Protein AF-0000000075685384 (afdb_homodimer)

pLDDT: mean 88.46, std 12.45, range [35.06, 98.62]

Sequence (844 aa):
MELVDDFIEFMDFCTDPMAFCIYASKLLEENGYVHVQENNLPKELPKKGYLIRSHKSFIAYNAAWFKGAVVTGAHSDSPILKLKNNIEKTTDLYHLLNTANYTGGLSHSTFGRDLKLKGLVYYLENGTLQTKYIDSKRPIGFIPFPEVSLMDKFSLTPEFNRDNNMRIVVGTKGTTPVYEYLAGLAEIPVDSIVSTDLYLADINKAKVDGEFLTSARLDNLVSSYCSLKAFIESEPKDTLNMICVFDNEENGSHTLNGALGDFFERTLRFITSRSNVNLEVLKRNSLIISADANHGSHPNYAGLYEKNHQPGLGQGLMMRGTGQNTTSLSFRGIITMKEASKLANQQITVTAKRNGRGSGGTIGPKMEFLNGMPVIDVGSPMLGMHSYRETMCYKDLKAQLDIIKYTYLNYADILARMDGNNMELVDDFIEFMDFCTDPMAFCIYASKLLEENGYVHVQENNLPKELPKKGYLIRSHKSFIAYNAAWFKGAVVTGAHSDSPILKLKNNIEKTTDLYHLLNTANYTGGLSHSTFGRDLKLKGLVYYLENGTLQTKYIDSKRPIGFIPFPEVSLMDKFSLTPEFNRDNNMRIVVGTKGTTPVYEYLAGLAEIPVDSIVSTDLYLADINKAKVDGEFLTSARLDNLVSSYCSLKAFIESEPKDTLNMICVFDNEENGSHTLNGALGDFFERTLRFITSRSNVNLEVLKRNSLIISADANHGSHPNYAGLYEKNHQPGLGQGLMMRGTGQNTTSLSFRGIITMKEASKLANQQITVTAKRNGRGSGGTIGPKMEFLNGMPVIDVGSPMLGMHSYRETMCYKDLKAQLDIIKYTYLNYADILARMDGNN

Foldseek 3Di:
DVLLVVVLVLQLQLQDQLRLLVVLVVVQVVLPEDEAEPVDGDPADDQWYKYDDPSHKIKIKHDDQALAAEEEEAASDFWFKWFDQQFWDADQWFIWGWIDIDFDFDLVLQAPFFKWKWWWWWFDDPRDIDIDTFTPLGGQFGQHDDDCVVCVVVPVPVPPPVRPRRITTRGTPPDDDVLVVVCVRRVHDSVGTDGITMTIGGSDTWDDDPQKIKFFCVWPVLSVVLLSVLQSPADADNYMYMYIYFYCQSVPQPDCRGLLHCVVVSVLCSNCVNNVHDLVSRQALYEYEQEGAAAAQDPVCNVQFDPVFGHHFPQAKEWEDEPPLLFADDPLVVQLLVVLLVVLVAGYYYGYGDPPDDDHHTCFSSNCVVRVHHYTYMYFHWPPGSRRMIMGGPNNSSRSSSSSSSSSHCVVVSSVVVVVVD/DVLLVVVLVLQLQLQDQLRLVVVLVVVQVVLPEDEAEPVDGDPADDQWYKYDDPSHKIKIKHDDQALAAEEEEAASDFWFKWFDQQFWDADQWFIWGWIDIDFDFDLVLQAPFFKWKWWWWWFDDPRDIDIDTFTPLGGQFGQHDDDPVVCVVVPVPPPVPVRPRRITTRGTPPDDDPLVVVCVRRVHDSVGTDGITMTIGGSDTWDDDPQKIKAFCVWPVLSVVLLSVLQSPADADNYMYMYIYFYCQSVPQPDCRGLLHCVVVSVLCSNCVNNVHDLVSHQALYEYEQEGAAAAQDPVPNVQFDPVFGHHFPQAKEWEDEPPLLFADDPLNVQLLVVLLVVLVAGYYYGYGDPPDDDHHTCFSSNCVVRVHHYTYMYFHWPPGSRRMIMGGPNNSSRSSSSSSSSSHCVVVSSVVVVVVD

InterPro domains:
  IPR001948 Peptidase M18 [PF02127] (17-404)
  IPR001948 Peptidase M18 [PR00932] (69-85)
  IPR001948 Peptidase M18 [PR00932] (102-122)
  IPR001948 Peptidase M18 [PR00932] (246-264)
  IPR001948 Peptidase M18 [PR00932] (286-302)
  IPR001948 Peptidase M18 [PR00932] (375-390)
  IPR001948 Peptidase M18 [PTHR28570] (2-418)
  IPR023358 Peptidase M18, domain 2 [G3DSA:2.30.250.10] (80-205)

Radius of gyration: 31.18 Å; Cα contacts (8 Å, |Δi|>4): 1991; chains: 2; bounding box: 67×99×64 Å

Secondary structure (DSSP, 8-state):
-HHHHHHHHHHHH--STTHHHHHHHHHHHHTT-EEPBTTB--SSPPSEEEEEETTTEEEEEE-SS-SEEEEEEEE---SEEEEEEEEEEE-SSEEEEEEEEESSS-GGGGTT-EEEEEEEEEEEETTEEEEEEEEEEEEEEE-PPPPHHHHSS-B--TT--HHHH-PEEEEETTPPPHHHHHHHHHTS-GGGEEEEEEEEEE-PPPEEETTEEEETTHHHHHHHHHHHHHHHT---SSEEEEEEEES-TTTTS-STTSTTSSHHHHHHHHHHHTTT--HHHHHHT-EEEEE--EEPPPTT-GGGS-GGG-PPTTS-EEEEE-TTSSS-B-HHHHHHHHHHHHHHT--EEEEEPPTTPPP---SHHHHHHHHT--EEEEE-EEBSTTSSSEEEEHHHHHHHHHHHHHHHHHHHHHHHHHHTT-/-HHHHHHHHHHHH--STTHHHHHHHHHHHHTT-EE-BTTB--SSPPSEEEEEETTTEEEEEE-SS-SEEEEEEEE---SEEEEEEEEEEE-SSEEEEEEEEESSS-GGGGTT-EEEEEEEEEEEETTEEEEEEEEEEEEEEE-PPPPHHHHSS-B--TT--HHHH-PEEEEETTPPPHHHHHHHHHTS-GGGEEEEEEEEEE-PPPEEETTEEEETTHHHHHHHHHHHHHHHT---SSEEEEEEEES-TTTTS-STTSTTSSHHHHHHHHHHHTTT--HHHHHHT-EEEEE--EEPPPTT-GGGS-GGG---TTS-EEEEE-TTSSS-B-HHHHHHHHHHHHHHT--EEEEEPPTTPPP---SHHHHHHHHT--EEEEE-EEBSTTSSSEEEEHHHHHHHHHHHHHHHHHHHHHHHHHHTT-

Structure (mmCIF, N/CA/C/O backbone):
data_AF-0000000075685384-model_v1
#
loop_
_entity.id
_entity.type
_entity.pdbx_description
1 polymer 'aspartyl aminopeptidase'
#
loop_
_atom_site.group_PDB
_atom_site.id
_atom_site.type_symbol
_atom_site.label_atom_id
_atom_site.label_alt_id
_atom_site.label_comp_id
_atom_site.label_asym_id
_atom_site.label_entity_id
_atom_site.label_seq_id
_atom_site.pdbx_PDB_ins_code
_atom_site.Cartn_x
_atom_site.Cartn_y
_atom_site.Cartn_z
_atom_site.occupancy
_atom_site.B_iso_or_equiv
_atom_site.auth_seq_id
_atom_site.auth_comp_id
_atom_site.auth_asym_id
_atom_site.auth_atom_id
_atom_site.pdbx_PDB_model_num
ATOM 1 N N . MET A 1 1 ? 10.594 -6.535 -23.766 1 71.31 1 MET A N 1
ATOM 2 C CA . MET A 1 1 ? 9.617 -5.641 -23.141 1 71.31 1 MET A CA 1
ATOM 3 C C . MET A 1 1 ? 8.195 -6.141 -23.391 1 71.31 1 MET A C 1
ATOM 5 O O . MET A 1 1 ? 7.344 -6.047 -22.5 1 71.31 1 MET A O 1
ATOM 9 N N . GLU A 1 2 ? 8.188 -6.988 -24.391 1 90.56 2 GLU A N 1
ATOM 10 C CA . GLU A 1 2 ? 6.875 -7.523 -24.75 1 90.56 2 GLU A CA 1
ATOM 11 C C . GLU A 1 2 ? 6.426 -8.586 -23.75 1 90.56 2 GLU A C 1
ATOM 13 O O . GLU A 1 2 ? 5.273 -8.586 -23.297 1 90.56 2 GLU A O 1
ATOM 18 N N . LEU A 1 3 ? 7.348 -9.422 -23.266 1 96 3 LEU A N 1
ATOM 19 C CA . LEU A 1 3 ? 7.035 -10.461 -22.297 1 96 3 LEU A CA 1
ATOM 20 C C . LEU A 1 3 ? 6.582 -9.852 -20.984 1 96 3 LEU A C 1
ATOM 22 O O . LEU A 1 3 ? 5.578 -10.281 -20.406 1 96 3 LEU A O 1
ATOM 26 N N . VAL A 1 4 ? 7.293 -8.867 -20.562 1 96.81 4 VAL A N 1
ATOM 27 C CA . VAL A 1 4 ? 7 -8.219 -19.281 1 96.81 4 VAL A CA 1
ATOM 28 C C . VAL A 1 4 ? 5.637 -7.539 -19.344 1 96.81 4 VAL A C 1
ATOM 30 O O . VAL A 1 4 ? 4.844 -7.629 -18.406 1 96.81 4 VAL A O 1
ATOM 33 N N . ASP A 1 5 ? 5.352 -6.914 -20.469 1 96.88 5 ASP A N 1
ATOM 34 C CA . ASP A 1 5 ? 4.062 -6.258 -20.641 1 96.88 5 ASP A CA 1
ATOM 35 C C . ASP A 1 5 ? 2.92 -7.27 -20.609 1 96.88 5 ASP A C 1
ATOM 37 O O . ASP A 1 5 ? 1.881 -7.02 -20 1 96.88 5 ASP A O 1
ATOM 41 N N . ASP A 1 6 ? 3.117 -8.312 -21.312 1 97.62 6 ASP A N 1
ATOM 42 C CA . ASP A 1 6 ? 2.121 -9.375 -21.328 1 97.62 6 ASP A CA 1
ATOM 43 C C . ASP A 1 6 ? 1.911 -9.953 -19.938 1 97.62 6 ASP A C 1
ATOM 45 O O . ASP A 1 6 ? 0.778 -10.227 -19.531 1 97.62 6 ASP A O 1
ATOM 49 N N . PHE A 1 7 ? 2.99 -10.078 -19.281 1 98.19 7 PHE A N 1
ATOM 50 C CA . PHE A 1 7 ? 2.926 -10.602 -17.922 1 98.19 7 PHE A CA 1
ATOM 51 C C . PHE A 1 7 ? 2.178 -9.641 -17 1 98.19 7 PHE A C 1
ATOM 53 O O . PHE A 1 7 ? 1.395 -10.07 -16.156 1 98.19 7 PHE A O 1
ATOM 60 N N . ILE A 1 8 ? 2.426 -8.422 -17.078 1 97.94 8 ILE A N 1
ATOM 61 C CA . ILE A 1 8 ? 1.748 -7.406 -16.281 1 97.94 8 ILE A CA 1
ATOM 62 C C . ILE A 1 8 ? 0.242 -7.477 -16.531 1 97.94 8 ILE A C 1
ATOM 64 O O . ILE A 1 8 ? -0.549 -7.438 -15.578 1 97.94 8 ILE A O 1
ATOM 68 N N . GLU A 1 9 ? -0.148 -7.625 -17.766 1 97 9 GLU A N 1
ATOM 69 C CA . GLU A 1 9 ? -1.564 -7.758 -18.094 1 97 9 GLU A CA 1
ATOM 70 C C . GLU A 1 9 ? -2.162 -9.008 -17.453 1 97 9 GLU A C 1
ATOM 72 O O . GLU A 1 9 ? -3.283 -8.977 -16.938 1 97 9 GLU A O 1
ATOM 77 N N . PHE A 1 10 ? -1.447 -10.016 -17.562 1 98 10 PHE A N 1
ATOM 78 C CA . PHE A 1 10 ? -1.849 -11.273 -16.953 1 98 10 PHE A CA 1
ATOM 79 C C . PHE A 1 10 ? -2.037 -11.102 -15.445 1 98 10 PHE A C 1
ATOM 81 O O . PHE A 1 10 ? -3.051 -11.523 -14.891 1 98 10 PHE A O 1
ATOM 88 N N . MET A 1 11 ? -1.037 -10.492 -14.781 1 97.81 11 MET A N 1
ATOM 89 C CA . MET A 1 11 ? -1.089 -10.305 -13.336 1 97.81 11 MET A CA 1
ATOM 90 C C . MET A 1 11 ? -2.275 -9.43 -12.945 1 97.81 11 MET A C 1
ATOM 92 O O . MET A 1 11 ? -2.912 -9.672 -11.914 1 97.81 11 MET A O 1
ATOM 96 N N . ASP A 1 12 ? -2.566 -8.414 -13.742 1 96.31 12 ASP A N 1
ATOM 97 C CA . ASP A 1 12 ? -3.656 -7.488 -13.461 1 96.31 12 ASP A CA 1
ATOM 98 C C . ASP A 1 12 ? -5.012 -8.172 -13.609 1 96.31 12 ASP A C 1
ATOM 100 O O . ASP A 1 12 ? -6 -7.75 -13.008 1 96.31 12 ASP A O 1
ATOM 104 N N . PHE A 1 13 ? -4.988 -9.195 -14.391 1 96.19 13 PHE A N 1
ATOM 105 C CA . PHE A 1 13 ? -6.223 -9.945 -14.602 1 96.19 13 PHE A CA 1
ATOM 106 C C . PHE A 1 13 ? -6.402 -11 -13.516 1 96.19 13 PHE A C 1
ATOM 108 O O . PHE A 1 13 ? -7.508 -11.188 -13 1 96.19 13 PHE A O 1
ATOM 115 N N . CYS A 1 14 ? -5.336 -11.688 -13.141 1 97.25 14 CYS A N 1
ATOM 116 C CA . CYS A 1 14 ? -5.395 -12.852 -12.258 1 97.25 14 CYS A CA 1
ATOM 117 C C . CYS A 1 14 ? -5.25 -12.438 -10.805 1 97.25 14 CYS A C 1
ATOM 119 O O . CYS A 1 14 ? -4.355 -12.914 -10.102 1 97.25 14 CYS A O 1
ATOM 121 N N . THR A 1 15 ? -6.238 -11.695 -10.312 1 95.75 15 THR A N 1
ATOM 122 C CA . THR A 1 15 ? -6.145 -11.156 -8.961 1 95.75 15 THR A CA 1
ATOM 123 C C . THR A 1 15 ? -6.977 -11.992 -7.988 1 95.75 15 THR A C 1
ATOM 125 O O . THR A 1 15 ? -7.066 -11.664 -6.805 1 95.75 15 THR A O 1
ATOM 128 N N . ASP A 1 16 ? -7.586 -13.031 -8.461 1 93.88 16 ASP A N 1
ATOM 129 C CA . ASP A 1 16 ? -8.32 -13.984 -7.637 1 93.88 16 ASP A CA 1
ATOM 130 C C . ASP A 1 16 ? -8.031 -15.422 -8.07 1 93.88 16 ASP A C 1
ATOM 132 O O . ASP A 1 16 ? -7.445 -15.648 -9.133 1 93.88 16 ASP A O 1
ATOM 136 N N . PRO A 1 17 ? -8.438 -16.438 -7.32 1 92.31 17 PRO A N 1
ATOM 137 C CA . PRO A 1 17 ? -8.016 -17.812 -7.582 1 92.31 17 PRO A CA 1
ATOM 138 C C . PRO A 1 17 ? -8.656 -18.391 -8.836 1 92.31 17 PRO A C 1
ATOM 140 O O . PRO A 1 17 ? -8.219 -19.438 -9.344 1 92.31 17 PRO A O 1
ATOM 143 N N . MET A 1 18 ? -9.703 -17.797 -9.383 1 95.25 18 MET A N 1
ATOM 144 C CA . MET A 1 18 ? -10.406 -18.344 -10.539 1 95.25 18 MET A CA 1
ATOM 145 C C . MET A 1 18 ? -9.867 -17.75 -11.836 1 95.25 18 MET A C 1
ATOM 147 O O . MET A 1 18 ? -10.047 -18.328 -12.906 1 95.25 18 MET A O 1
ATOM 151 N N . ALA A 1 19 ? -9.242 -16.641 -11.68 1 96.88 19 ALA A N 1
ATOM 152 C CA . ALA A 1 19 ? -8.883 -15.828 -12.836 1 96.88 19 ALA A CA 1
ATOM 153 C C . ALA A 1 19 ? -7.902 -16.562 -13.742 1 96.88 19 ALA A C 1
ATOM 155 O O . ALA A 1 19 ? -7.961 -16.438 -14.969 1 96.88 19 ALA A O 1
ATOM 156 N N . PHE A 1 20 ? -7.047 -17.297 -13.172 1 97.94 20 PHE A N 1
ATOM 157 C CA . PHE A 1 20 ? -6.082 -18.031 -13.977 1 97.94 20 PHE A CA 1
ATOM 158 C C . PHE A 1 20 ? -6.785 -18.984 -14.93 1 97.94 20 PHE A C 1
ATOM 160 O O . PHE A 1 20 ? -6.438 -19.062 -16.109 1 97.94 20 PHE A O 1
ATOM 167 N N . CYS A 1 21 ? -7.742 -19.766 -14.398 1 97.88 21 CYS A N 1
ATOM 168 C CA . CYS A 1 21 ? -8.461 -20.734 -15.219 1 97.88 21 CYS A CA 1
ATOM 169 C C . CYS A 1 21 ? -9.156 -20.047 -16.391 1 97.88 21 CYS A C 1
ATOM 171 O O . CYS A 1 21 ? -9.156 -20.562 -17.5 1 97.88 21 CYS A O 1
ATOM 173 N N . ILE A 1 22 ? -9.719 -18.875 -16.094 1 97.19 22 ILE A N 1
ATOM 174 C CA . ILE A 1 22 ? -10.391 -18.125 -17.141 1 97.19 22 ILE A CA 1
ATOM 175 C C . ILE A 1 22 ? -9.383 -17.672 -18.188 1 97.19 22 ILE A C 1
ATOM 177 O O . ILE A 1 22 ? -9.602 -17.859 -19.391 1 97.19 22 ILE A O 1
ATOM 181 N N . TYR A 1 23 ? -8.289 -17.188 -17.75 1 97.88 23 TYR A N 1
ATOM 182 C CA . TYR A 1 23 ? -7.234 -16.719 -18.625 1 97.88 23 TYR A CA 1
ATOM 183 C C . TYR A 1 23 ? -6.66 -17.859 -19.453 1 97.88 23 TYR A C 1
ATOM 185 O O . TYR A 1 23 ? -6.547 -17.75 -20.688 1 97.88 23 TYR A O 1
ATOM 193 N N . ALA A 1 24 ? -6.32 -18.906 -18.844 1 98.5 24 ALA A N 1
ATOM 194 C CA . ALA A 1 24 ? -5.668 -20.047 -19.484 1 98.5 24 ALA A CA 1
ATOM 195 C C . ALA A 1 24 ? -6.594 -20.719 -20.5 1 98.5 24 ALA A C 1
ATOM 197 O O . ALA A 1 24 ? -6.16 -21.109 -21.578 1 98.5 24 ALA A O 1
ATOM 198 N N . SER A 1 25 ? -7.852 -20.906 -20.125 1 98.06 25 SER A N 1
ATOM 199 C CA . SER A 1 25 ? -8.805 -21.531 -21.031 1 98.06 25 SER A CA 1
ATOM 200 C C . SER A 1 25 ? -8.93 -20.766 -22.328 1 98.06 25 SER A C 1
ATOM 202 O O . SER A 1 25 ? -8.914 -21.359 -23.422 1 98.06 25 SER A O 1
ATOM 204 N N . LYS A 1 26 ? -9.086 -19.453 -22.188 1 97.62 26 LYS A N 1
ATOM 205 C CA . LYS A 1 26 ? -9.203 -18.625 -23.375 1 97.62 26 LYS A CA 1
ATOM 206 C C . LYS A 1 26 ? -7.973 -18.766 -24.266 1 97.62 26 LYS A C 1
ATOM 208 O O . LYS A 1 26 ? -8.094 -18.953 -25.484 1 97.62 26 LYS A O 1
ATOM 213 N N . LEU A 1 27 ? -6.84 -18.641 -23.672 1 97.75 27 LEU A N 1
ATOM 214 C CA . LEU A 1 27 ? -5.586 -18.719 -24.422 1 97.75 27 LEU A CA 1
ATOM 215 C C . LEU A 1 27 ? -5.438 -20.078 -25.094 1 97.75 27 LEU A C 1
ATOM 217 O O . LEU A 1 27 ? -4.996 -20.172 -26.234 1 97.75 27 LEU A O 1
ATOM 221 N N . LEU A 1 28 ? -5.762 -21.141 -24.422 1 98.31 28 LEU A N 1
ATOM 222 C CA . LEU A 1 28 ? -5.641 -22.5 -24.938 1 98.31 28 LEU A CA 1
ATOM 223 C C . LEU A 1 28 ? -6.609 -22.719 -26.094 1 98.31 28 LEU A C 1
ATOM 225 O O . LEU A 1 28 ? -6.254 -23.344 -27.094 1 98.31 28 LEU A O 1
ATOM 229 N N . GLU A 1 29 ? -7.816 -22.25 -25.922 1 98.12 29 GLU A N 1
ATOM 230 C CA . GLU A 1 29 ? -8.797 -22.391 -26.984 1 98.12 29 GLU A CA 1
ATOM 231 C C . GLU A 1 29 ? -8.344 -21.672 -28.25 1 98.12 29 GLU A C 1
ATOM 233 O O . GLU A 1 29 ? -8.523 -22.188 -29.359 1 98.12 29 GLU A O 1
ATOM 238 N N . GLU A 1 30 ? -7.762 -20.547 -28.078 1 97.56 30 GLU A N 1
ATOM 239 C CA . GLU A 1 30 ? -7.211 -19.812 -29.203 1 97.56 30 GLU A CA 1
ATOM 240 C C . GLU A 1 30 ? -6.082 -20.578 -29.875 1 97.56 30 GLU A C 1
ATOM 242 O O . GLU A 1 30 ? -5.734 -20.312 -31.031 1 97.56 30 GLU A O 1
ATOM 247 N N . ASN A 1 31 ? -5.512 -21.562 -29.156 1 97.06 31 ASN A N 1
ATOM 248 C CA . ASN A 1 31 ? -4.414 -22.359 -29.688 1 97.06 31 ASN A CA 1
ATOM 249 C C . ASN A 1 31 ? -4.852 -23.781 -30 1 97.06 31 ASN A C 1
ATOM 251 O O . ASN A 1 31 ? -4.023 -24.703 -30.047 1 97.06 31 ASN A O 1
ATOM 255 N N . GLY A 1 32 ? -6.129 -24.047 -30.078 1 96.75 32 GLY A N 1
ATOM 256 C CA . GLY A 1 32 ? -6.656 -25.281 -30.625 1 96.75 32 GLY A CA 1
ATOM 257 C C . GLY A 1 32 ? -6.918 -26.344 -29.562 1 96.75 32 GLY A C 1
ATOM 258 O O . GLY A 1 32 ? -7.195 -27.5 -29.891 1 96.75 32 GLY A O 1
ATOM 259 N N . TYR A 1 33 ? -6.84 -26.016 -28.312 1 97.69 33 TYR A N 1
ATOM 260 C CA . TYR A 1 33 ? -7.137 -26.969 -27.25 1 97.69 33 TYR A CA 1
ATOM 261 C C . TYR A 1 33 ? -8.641 -27.062 -27.016 1 97.69 33 TYR A C 1
ATOM 263 O O . TYR A 1 33 ? -9.359 -26.078 -27.141 1 97.69 33 TYR A O 1
ATOM 271 N N . VAL A 1 34 ? -9.031 -28.234 -26.625 1 97.19 34 VAL A N 1
ATOM 272 C CA . VAL A 1 34 ? -10.453 -28.469 -26.391 1 97.19 34 VAL A CA 1
ATOM 273 C C . VAL A 1 34 ? -10.711 -28.703 -24.906 1 97.19 34 VAL A C 1
ATOM 275 O O . VAL A 1 34 ? -9.906 -29.344 -24.234 1 97.19 34 VAL A O 1
ATOM 278 N N . HIS A 1 35 ? -11.797 -28.234 -24.406 1 97.88 35 HIS A N 1
ATOM 279 C CA . HIS A 1 35 ? -12.203 -28.422 -23.016 1 97.88 35 HIS A CA 1
ATOM 280 C C . HIS A 1 35 ? -12.758 -29.828 -22.781 1 97.88 35 HIS A C 1
ATOM 282 O O . HIS A 1 35 ? -13.75 -30.219 -23.406 1 97.88 35 HIS A O 1
ATOM 288 N N . VAL A 1 36 ? -12.086 -30.562 -21.953 1 97.38 36 VAL A N 1
ATOM 289 C CA . VAL A 1 36 ? -12.508 -31.906 -21.562 1 97.38 36 VAL A CA 1
ATOM 290 C C . VAL A 1 36 ? -13.188 -31.859 -20.203 1 97.38 36 VAL A C 1
ATOM 292 O O . VAL A 1 36 ? -12.625 -31.344 -19.234 1 97.38 36 VAL A O 1
ATOM 295 N N . GLN A 1 37 ? -14.383 -32.438 -20.109 1 94 37 GLN A N 1
ATOM 296 C CA . GLN A 1 37 ? -15.133 -32.438 -18.859 1 94 37 GLN A CA 1
ATOM 297 C C . GLN A 1 37 ? -14.883 -33.719 -18.078 1 94 37 GLN A C 1
ATOM 299 O O . GLN A 1 37 ? -15.07 -34.812 -18.594 1 94 37 GLN A O 1
ATOM 304 N N . GLU A 1 38 ? -14.531 -33.5 -16.812 1 91.25 38 GLU A N 1
ATOM 305 C CA . GLU A 1 38 ? -14.219 -34.656 -15.984 1 91.25 38 GLU A CA 1
ATOM 306 C C . GLU A 1 38 ? -15.43 -35.562 -15.852 1 91.25 38 GLU A C 1
ATOM 308 O O . GLU A 1 38 ? -15.273 -36.781 -15.688 1 91.25 38 GLU A O 1
ATOM 313 N N . ASN A 1 39 ? -16.562 -35 -15.867 1 89.62 39 ASN A N 1
ATOM 314 C CA . ASN A 1 39 ? -17.766 -35.781 -15.625 1 89.62 39 ASN A CA 1
ATOM 315 C C . ASN A 1 39 ? -18.328 -36.375 -16.922 1 89.62 39 ASN A C 1
ATOM 317 O O . ASN A 1 39 ? -19.359 -37.062 -16.891 1 89.62 39 ASN A O 1
ATOM 321 N N . ASN A 1 40 ? -17.797 -36.094 -18 1 92.12 40 ASN A N 1
ATOM 322 C CA . ASN A 1 40 ? -18.188 -36.625 -19.312 1 92.12 40 ASN A CA 1
ATOM 323 C C . ASN A 1 40 ? -16.969 -36.75 -20.234 1 92.12 40 ASN A C 1
ATOM 325 O O . ASN A 1 40 ? -16.859 -36.062 -21.219 1 92.12 40 ASN A O 1
ATOM 329 N N . LEU A 1 41 ? -16.156 -37.781 -20.016 1 93.81 41 LEU A N 1
ATOM 330 C CA . LEU A 1 41 ? -14.914 -37.969 -20.734 1 93.81 41 LEU A CA 1
ATOM 331 C C . LEU A 1 41 ? -15.18 -38.469 -22.156 1 93.81 41 LEU A C 1
ATOM 333 O O . LEU A 1 41 ? -16 -39.375 -22.359 1 93.81 41 LEU A O 1
ATOM 337 N N . PRO A 1 42 ? -14.539 -37.969 -23.062 1 94 42 PRO A N 1
ATOM 338 C CA . PRO A 1 42 ? -14.727 -38.438 -24.438 1 94 42 PRO A CA 1
ATOM 339 C C . PRO A 1 42 ? -14.164 -39.812 -24.672 1 94 42 PRO A C 1
ATOM 341 O O . PRO A 1 42 ? -13.234 -40.25 -23.984 1 94 42 PRO A O 1
ATOM 344 N N . LYS A 1 43 ? -14.672 -40.438 -25.75 1 93.81 43 LYS A N 1
ATOM 345 C CA . LYS A 1 43 ? -14.211 -41.781 -26.125 1 93.81 43 LYS A CA 1
ATOM 346 C C . LYS A 1 43 ? -12.812 -41.719 -26.75 1 93.81 43 LYS A C 1
ATOM 348 O O . LYS A 1 43 ? -11.969 -42.562 -26.453 1 93.81 43 LYS A O 1
ATOM 353 N N . GLU A 1 44 ? -12.664 -40.75 -27.5 1 93.12 44 GLU A N 1
ATOM 354 C CA . GLU A 1 44 ? -11.352 -40.562 -28.109 1 93.12 44 GLU A CA 1
ATOM 355 C C . GLU A 1 44 ? -10.57 -39.469 -27.391 1 93.12 44 GLU A C 1
ATOM 357 O O . GLU A 1 44 ? -11.148 -38.469 -26.969 1 93.12 44 GLU A O 1
ATOM 362 N N . LEU A 1 45 ? -9.281 -39.75 -27.312 1 92.81 45 LEU A N 1
ATOM 363 C CA . LEU A 1 45 ? -8.414 -38.75 -26.688 1 92.81 45 LEU A CA 1
ATOM 364 C C . LEU A 1 45 ? -8.156 -37.562 -27.609 1 92.81 45 LEU A C 1
ATOM 366 O O . LEU A 1 45 ? -7.547 -37.719 -28.672 1 92.81 45 LEU A O 1
ATOM 370 N N . PRO A 1 46 ? -8.609 -36.406 -27.156 1 94.5 46 PRO A N 1
ATOM 371 C CA . PRO A 1 46 ? -8.133 -35.25 -27.922 1 94.5 46 PRO A CA 1
ATOM 372 C C . PRO A 1 46 ? -6.621 -35.062 -27.828 1 94.5 46 PRO A C 1
ATOM 374 O O . PRO A 1 46 ? -6.047 -35.188 -26.75 1 94.5 46 PRO A O 1
ATOM 377 N N . LYS A 1 47 ? -5.969 -34.781 -28.922 1 94 47 LYS A N 1
ATOM 378 C CA . LYS A 1 47 ? -4.523 -34.562 -28.906 1 94 47 LYS A CA 1
ATOM 379 C C . LYS A 1 47 ? -4.156 -33.406 -27.969 1 94 47 LYS A C 1
ATOM 381 O O . LYS A 1 47 ? -3.191 -33.5 -27.219 1 94 47 LYS A O 1
ATOM 386 N N . LYS A 1 48 ? -4.938 -32.344 -28.141 1 96.31 48 LYS A N 1
ATOM 387 C CA . LYS A 1 48 ? -4.809 -31.156 -27.297 1 96.31 48 LYS A CA 1
ATOM 388 C C . LYS A 1 48 ? -6.055 -30.953 -26.438 1 96.31 48 LYS A C 1
ATOM 390 O O . LYS A 1 48 ? -7.141 -30.688 -26.953 1 96.31 48 LYS A O 1
ATOM 395 N N . GLY A 1 49 ? -5.902 -31.078 -25.094 1 97.62 49 GLY A N 1
ATOM 396 C CA . GLY A 1 49 ? -7.043 -30.938 -24.203 1 97.62 49 GLY A CA 1
ATOM 397 C C . GLY A 1 49 ? -6.707 -30.234 -22.906 1 97.62 49 GLY A C 1
ATOM 398 O O . GLY A 1 49 ? -5.531 -30.109 -22.547 1 97.62 49 GLY A O 1
ATOM 399 N N . TYR A 1 50 ? -7.727 -29.688 -22.234 1 98.5 50 TYR A N 1
ATOM 400 C CA . TYR A 1 50 ? -7.555 -29.141 -20.891 1 98.5 50 TYR A CA 1
ATOM 401 C C . TYR A 1 50 ? -8.781 -29.422 -20.031 1 98.5 50 TYR A C 1
ATOM 403 O O . TYR A 1 50 ? -9.867 -29.672 -20.547 1 98.5 50 TYR A O 1
ATOM 411 N N . LEU A 1 51 ? -8.586 -29.453 -18.766 1 98.25 51 LEU A N 1
ATOM 412 C CA . LEU A 1 51 ? -9.602 -29.703 -17.75 1 98.25 51 LEU A CA 1
ATOM 413 C C . LEU A 1 51 ? -9.57 -28.625 -16.672 1 98.25 51 LEU A C 1
ATOM 415 O O . LEU A 1 51 ? -8.492 -28.109 -16.328 1 98.25 51 LEU A O 1
ATOM 419 N N . ILE A 1 52 ? -10.727 -28.266 -16.172 1 97.12 52 ILE A N 1
ATOM 420 C CA . ILE A 1 52 ? -10.859 -27.344 -15.047 1 97.12 52 ILE A CA 1
ATOM 421 C C . ILE A 1 52 ? -11.68 -28 -13.938 1 97.12 52 ILE A C 1
ATOM 423 O O . ILE A 1 52 ? -12.719 -28.609 -14.203 1 97.12 52 ILE A O 1
ATOM 427 N N . ARG A 1 53 ? -11.188 -27.938 -12.773 1 95.75 53 ARG A N 1
ATOM 428 C CA . ARG A 1 53 ? -11.914 -28.438 -11.609 1 95.75 53 ARG A CA 1
ATOM 429 C C . ARG A 1 53 ? -12.266 -27.281 -10.656 1 95.75 53 ARG A C 1
ATOM 431 O O . ARG A 1 53 ? -11.391 -26.531 -10.234 1 95.75 53 ARG A O 1
ATOM 438 N N . SER A 1 54 ? -13.523 -27.062 -10.328 1 92.12 54 SER A N 1
ATOM 439 C CA . SER A 1 54 ? -14.07 -26.125 -9.359 1 92.12 54 SER A CA 1
ATOM 440 C C . SER A 1 54 ? -13.664 -24.688 -9.695 1 92.12 54 SER A C 1
ATOM 442 O O . SER A 1 54 ? -13.422 -23.875 -8.797 1 92.12 54 SER A O 1
ATOM 444 N N . HIS A 1 55 ? -13.375 -24.453 -10.914 1 93.62 55 HIS A N 1
ATOM 445 C CA . HIS A 1 55 ? -13.039 -23.141 -11.445 1 93.62 55 HIS A CA 1
ATOM 446 C C . HIS A 1 55 ? -11.664 -22.688 -10.969 1 93.62 55 HIS A C 1
ATOM 448 O O . HIS A 1 55 ? -11.25 -21.562 -11.25 1 93.62 55 HIS A O 1
ATOM 454 N N . LYS A 1 56 ? -10.891 -23.594 -10.281 1 94.19 56 LYS A N 1
ATOM 455 C CA . LYS A 1 56 ? -9.703 -23.078 -9.609 1 94.19 56 LYS A CA 1
ATOM 456 C C . LYS A 1 56 ? -8.477 -23.922 -9.93 1 94.19 56 LYS A C 1
ATOM 458 O O . LYS A 1 56 ? -7.34 -23.469 -9.781 1 94.19 56 LYS A O 1
ATOM 463 N N . SER A 1 57 ? -8.695 -25.141 -10.227 1 96.62 57 SER A N 1
ATOM 464 C CA . SER A 1 57 ? -7.586 -26 -10.617 1 96.62 57 SER A CA 1
ATOM 465 C C . SER A 1 57 ? -7.629 -26.312 -12.109 1 96.62 57 SER A C 1
ATOM 467 O O . SER A 1 57 ? -8.711 -26.406 -12.703 1 96.62 57 SER A O 1
ATOM 469 N N . PHE A 1 58 ? -6.457 -26.5 -12.672 1 97.38 58 PHE A N 1
ATOM 470 C CA . PHE A 1 58 ? -6.34 -26.5 -14.125 1 97.38 58 PHE A CA 1
ATOM 471 C C . PHE A 1 58 ? -5.289 -27.5 -14.586 1 97.38 58 PHE A C 1
ATOM 473 O O . PHE A 1 58 ? -4.199 -27.578 -14.016 1 97.38 58 PHE A O 1
ATOM 480 N N . ILE A 1 59 ? -5.656 -28.406 -15.57 1 98.31 59 ILE A N 1
ATOM 481 C CA . ILE A 1 59 ? -4.688 -29.281 -16.234 1 98.31 59 ILE A CA 1
ATOM 482 C C . ILE A 1 59 ? -4.828 -29.172 -17.75 1 98.31 59 ILE A C 1
ATOM 484 O O . ILE A 1 59 ? -5.945 -29.094 -18.266 1 98.31 59 ILE A O 1
ATOM 488 N N . ALA A 1 60 ? -3.77 -29.125 -18.438 1 98.5 60 ALA A N 1
ATOM 489 C CA . ALA A 1 60 ? -3.764 -29.203 -19.906 1 98.5 60 ALA A CA 1
ATOM 490 C C . ALA A 1 60 ? -2.701 -30.172 -20.391 1 98.5 60 ALA A C 1
ATOM 492 O O . ALA A 1 60 ? -1.702 -30.406 -19.703 1 98.5 60 ALA A O 1
ATOM 493 N N . TYR A 1 61 ? -2.967 -30.781 -21.531 1 97.62 61 TYR A N 1
ATOM 494 C CA . TYR A 1 61 ? -2.037 -31.75 -22.109 1 97.62 61 TYR A CA 1
ATOM 495 C C . TYR A 1 61 ? -1.971 -31.609 -23.625 1 97.62 61 TYR A C 1
ATOM 497 O O . TYR A 1 61 ? -2.918 -31.125 -24.25 1 97.62 61 TYR A O 1
ATOM 505 N N . ASN A 1 62 ? -0.866 -31.828 -24.141 1 95.81 62 ASN A N 1
ATOM 506 C CA . ASN A 1 62 ? -0.605 -32.031 -25.562 1 95.81 62 ASN A CA 1
ATOM 507 C C . ASN A 1 62 ? -0.023 -33.406 -25.828 1 95.81 62 ASN A C 1
ATOM 509 O O . ASN A 1 62 ? 1.152 -33.656 -25.562 1 95.81 62 ASN A O 1
ATOM 513 N N . ALA A 1 63 ? -0.953 -34.281 -26.344 1 86.88 63 ALA A N 1
ATOM 514 C CA . ALA A 1 63 ? -0.64 -35.688 -26.438 1 86.88 63 ALA A CA 1
ATOM 515 C C . ALA A 1 63 ? -0.309 -36.094 -27.859 1 86.88 63 ALA A C 1
ATOM 517 O O . ALA A 1 63 ? -1.115 -35.875 -28.781 1 86.88 63 ALA A O 1
ATOM 518 N N . ALA A 1 64 ? 0.91 -36.281 -28.156 1 77.12 64 ALA A N 1
ATOM 519 C CA . ALA A 1 64 ? 1.361 -37.062 -29.312 1 77.12 64 ALA A CA 1
ATOM 520 C C . ALA A 1 64 ? 1.835 -38.438 -28.906 1 77.12 64 ALA A C 1
ATOM 522 O O . ALA A 1 64 ? 1.638 -38.875 -27.766 1 77.12 64 ALA A O 1
ATOM 523 N N . TRP A 1 65 ? 2.369 -39.281 -29.781 1 70.81 65 TRP A N 1
ATOM 524 C CA . TRP A 1 65 ? 3.014 -40.5 -29.297 1 70.81 65 TRP A CA 1
ATOM 525 C C . TRP A 1 65 ? 4.062 -40.188 -28.234 1 70.81 65 TRP A C 1
ATOM 527 O O . TRP A 1 65 ? 4.816 -39.219 -28.375 1 70.81 65 TRP A O 1
ATOM 537 N N . PHE A 1 66 ? 3.988 -40.938 -27.031 1 78.62 66 PHE A N 1
ATOM 538 C CA . PHE A 1 66 ? 4.863 -40.594 -25.922 1 78.62 66 PHE A CA 1
ATOM 539 C C . PHE A 1 66 ? 5.301 -41.844 -25.156 1 78.62 66 PHE A C 1
ATOM 541 O O . PHE A 1 66 ? 4.559 -42.812 -25.062 1 78.62 66 PHE A O 1
ATOM 548 N N . LYS A 1 67 ? 6.57 -41.719 -24.766 1 81.44 67 LYS A N 1
ATOM 549 C CA . LYS A 1 67 ? 7.102 -42.75 -23.859 1 81.44 67 LYS A CA 1
ATOM 550 C C . LYS A 1 67 ? 7.203 -42.219 -22.438 1 81.44 67 LYS A C 1
ATOM 552 O O . LYS A 1 67 ? 7.297 -43 -21.484 1 81.44 67 LYS A O 1
ATOM 557 N N . GLY A 1 68 ? 7.199 -40.938 -22.312 1 91.56 68 GLY A N 1
ATOM 558 C CA . GLY A 1 68 ? 7.285 -40.219 -21.047 1 91.56 68 GLY A CA 1
ATOM 559 C C . GLY A 1 68 ? 6.574 -38.875 -21.062 1 91.56 68 GLY A C 1
ATOM 560 O O . GLY A 1 68 ? 6.004 -38.5 -22.078 1 91.56 68 GLY A O 1
ATOM 561 N N . ALA A 1 69 ? 6.527 -38.281 -19.906 1 95.06 69 ALA A N 1
ATOM 562 C CA . ALA A 1 69 ? 5.812 -37 -19.797 1 95.06 69 ALA A CA 1
ATOM 563 C C . ALA A 1 69 ? 6.691 -35.938 -19.156 1 95.06 69 ALA A C 1
ATOM 565 O O . ALA A 1 69 ? 7.547 -36.25 -18.328 1 95.06 69 ALA A O 1
ATOM 566 N N . VAL A 1 70 ? 6.555 -34.75 -19.609 1 96.38 70 VAL A N 1
ATOM 567 C CA . VAL A 1 70 ? 7.051 -33.562 -18.922 1 96.38 70 VAL A CA 1
ATOM 568 C C . VAL A 1 70 ? 5.879 -32.75 -18.359 1 96.38 70 VAL A C 1
ATOM 570 O O . VAL A 1 70 ? 5.004 -32.312 -19.109 1 96.38 70 VAL A O 1
ATOM 573 N N . VAL A 1 71 ? 5.887 -32.594 -17.078 1 97.31 71 VAL A N 1
ATOM 574 C CA . VAL A 1 71 ? 4.766 -31.969 -16.391 1 97.31 71 VAL A CA 1
ATOM 575 C C . VAL A 1 71 ? 5.262 -30.766 -15.594 1 97.31 71 VAL A C 1
ATOM 577 O O . VAL A 1 71 ? 6.18 -30.891 -14.781 1 97.31 71 VAL A O 1
ATOM 580 N N . THR A 1 72 ? 4.711 -29.641 -15.883 1 98.25 72 THR A N 1
ATOM 581 C CA . THR A 1 72 ? 4.914 -28.547 -14.945 1 98.25 72 THR A CA 1
ATOM 582 C C . THR A 1 72 ? 3.781 -28.484 -13.922 1 98.25 72 THR A C 1
ATOM 584 O O . THR A 1 72 ? 2.607 -28.578 -14.289 1 98.25 72 THR A O 1
ATOM 587 N N . GLY A 1 73 ? 4.125 -28.469 -12.727 1 97.5 73 GLY A N 1
ATOM 588 C CA . GLY A 1 73 ? 3.199 -28.281 -11.617 1 97.5 73 GLY A CA 1
ATOM 589 C C . GLY A 1 73 ? 3.371 -26.938 -10.922 1 97.5 73 GLY A C 1
ATOM 590 O O . GLY A 1 73 ? 4.469 -26.609 -10.477 1 97.5 73 GLY A O 1
ATOM 591 N N . ALA A 1 74 ? 2.316 -26.188 -10.875 1 97.38 74 ALA A N 1
ATOM 592 C CA . ALA A 1 74 ? 2.289 -24.891 -10.203 1 97.38 74 ALA A CA 1
ATOM 593 C C . ALA A 1 74 ? 1 -24.719 -9.406 1 97.38 74 ALA A C 1
ATOM 595 O O . ALA A 1 74 ? 0.343 -25.688 -9.047 1 97.38 74 ALA A O 1
ATOM 596 N N . HIS A 1 75 ? 0.77 -23.516 -8.914 1 95.81 75 HIS A N 1
ATOM 597 C CA . HIS A 1 75 ? -0.488 -23.234 -8.227 1 95.81 75 HIS A CA 1
ATOM 598 C C . HIS A 1 75 ? -0.931 -21.797 -8.453 1 95.81 75 HIS A C 1
ATOM 600 O O . HIS A 1 75 ? -0.113 -20.938 -8.781 1 95.81 75 HIS A O 1
ATOM 606 N N . SER A 1 76 ? -2.217 -21.625 -8.344 1 93.88 76 SER A N 1
ATOM 607 C CA . SER A 1 76 ? -2.764 -20.312 -8.672 1 93.88 76 SER A CA 1
ATOM 608 C C . SER A 1 76 ? -3.291 -19.609 -7.426 1 93.88 76 SER A C 1
ATOM 610 O O . SER A 1 76 ? -3.672 -18.438 -7.484 1 93.88 76 SER A O 1
ATOM 612 N N . ASP A 1 77 ? -3.309 -20.328 -6.289 1 92.94 77 ASP A N 1
ATOM 613 C CA . ASP A 1 77 ? -3.742 -19.688 -5.059 1 92.94 77 ASP A CA 1
ATOM 614 C C . ASP A 1 77 ? -2.619 -18.844 -4.453 1 92.94 77 ASP A C 1
ATOM 616 O O . ASP A 1 77 ? -1.439 -19.141 -4.645 1 92.94 77 ASP A O 1
ATOM 620 N N . SER A 1 78 ? -2.938 -17.797 -3.895 1 92.69 78 SER A N 1
ATOM 621 C CA . SER A 1 78 ? -2.092 -16.891 -3.115 1 92.69 78 SER A CA 1
ATOM 622 C C . SER A 1 78 ? -2.82 -16.391 -1.877 1 92.69 78 SER A C 1
ATOM 624 O O . SER A 1 78 ? -4.051 -16.391 -1.831 1 92.69 78 SER A O 1
ATOM 626 N N . PRO A 1 79 ? -2.061 -15.992 -0.911 1 89.31 79 PRO A N 1
ATOM 627 C CA . PRO A 1 79 ? -2.732 -15.398 0.245 1 89.31 79 PRO A CA 1
ATOM 628 C C . PRO A 1 79 ? -3.479 -14.109 -0.104 1 89.31 79 PRO A C 1
ATOM 630 O O . PRO A 1 79 ? -2.859 -13.125 -0.515 1 89.31 79 PRO A O 1
ATOM 633 N N . ILE A 1 80 ? -4.805 -14.133 0.056 1 90.88 80 ILE A N 1
ATOM 634 C CA . ILE A 1 80 ? -5.676 -12.977 -0.097 1 90.88 80 ILE A CA 1
ATOM 635 C C . ILE A 1 80 ? -6.867 -13.094 0.854 1 90.88 80 ILE A C 1
ATOM 637 O O . ILE A 1 80 ? -6.957 -14.055 1.626 1 90.88 80 ILE A O 1
ATOM 641 N N . LEU A 1 81 ? -7.672 -12.117 0.881 1 91.62 81 LEU A N 1
ATOM 642 C CA . LEU A 1 81 ? -8.844 -12.141 1.751 1 91.62 81 LEU A CA 1
ATOM 643 C C . LEU A 1 81 ? -10.07 -12.625 0.994 1 91.62 81 LEU A C 1
ATOM 645 O O . LEU A 1 81 ? -10.234 -12.336 -0.193 1 91.62 81 LEU A O 1
ATOM 649 N N . LYS A 1 82 ? -10.82 -13.391 1.707 1 93.06 82 LYS A N 1
ATOM 650 C CA . LYS A 1 82 ? -12.102 -13.883 1.215 1 93.06 82 LYS A CA 1
ATOM 651 C C . LYS A 1 82 ? -13.25 -13.391 2.088 1 93.06 82 LYS A C 1
ATOM 653 O O . LYS A 1 82 ? -13.086 -13.188 3.293 1 93.06 82 LYS A O 1
ATOM 658 N N . LEU A 1 83 ? -14.391 -13.125 1.408 1 94.12 83 LEU A N 1
ATOM 659 C CA . LEU A 1 83 ? -15.562 -12.758 2.201 1 94.12 83 LEU A CA 1
ATOM 660 C C . LEU A 1 83 ? -16.188 -13.984 2.85 1 94.12 83 LEU A C 1
ATOM 662 O O . LEU A 1 83 ? -16.281 -15.047 2.221 1 94.12 83 LEU A O 1
ATOM 666 N N . LYS A 1 84 ? -16.578 -13.789 4.07 1 90.69 84 LYS A N 1
ATOM 667 C CA . LYS A 1 84 ? -17.25 -14.859 4.801 1 90.69 84 LYS A CA 1
ATOM 668 C C . LYS A 1 84 ? -18.688 -15.047 4.32 1 90.69 84 LYS A C 1
ATOM 670 O O . LYS A 1 84 ? -19.203 -14.227 3.555 1 90.69 84 LYS A O 1
ATOM 675 N N . ASN A 1 85 ? -19.297 -16.141 4.793 1 84.19 85 ASN A N 1
ATOM 676 C CA . ASN A 1 85 ? -20.672 -16.422 4.414 1 84.19 85 ASN A CA 1
ATOM 677 C C . ASN A 1 85 ? -21.641 -15.398 4.996 1 84.19 85 ASN A C 1
ATOM 679 O O . ASN A 1 85 ? -22.609 -15 4.34 1 84.19 85 ASN A O 1
ATOM 683 N N . ASN A 1 86 ? -21.438 -15.094 6.242 1 87.25 86 ASN A N 1
ATOM 684 C CA . ASN A 1 86 ? -22.078 -13.914 6.805 1 87.25 86 ASN A CA 1
ATOM 685 C C . ASN A 1 86 ? -21.312 -12.641 6.477 1 87.25 86 ASN A C 1
ATOM 687 O O . ASN A 1 86 ? -20.484 -12.195 7.27 1 87.25 86 ASN A O 1
ATOM 691 N N . ILE A 1 87 ? -21.688 -12.062 5.418 1 89.56 87 ILE A N 1
ATOM 692 C CA . ILE A 1 87 ? -20.828 -11.125 4.715 1 89.56 87 ILE A CA 1
ATOM 693 C C . ILE A 1 87 ? -20.812 -9.781 5.449 1 89.56 87 ILE A C 1
ATOM 695 O O . ILE A 1 87 ? -19.75 -9.156 5.594 1 89.56 87 ILE A O 1
ATOM 699 N N . GLU A 1 88 ? -21.922 -9.328 5.934 1 91.62 88 GLU A N 1
ATOM 700 C CA . GLU A 1 88 ? -21.984 -7.918 6.309 1 91.62 88 GLU A CA 1
ATOM 701 C C . GLU A 1 88 ? -22.219 -7.754 7.809 1 91.62 88 GLU A C 1
ATOM 703 O O . GLU A 1 88 ? -22.828 -8.617 8.445 1 91.62 88 GLU A O 1
ATOM 708 N N . LYS A 1 89 ? -21.688 -6.684 8.312 1 89 89 LYS A N 1
ATOM 709 C CA . LYS A 1 89 ? -21.906 -6.199 9.672 1 89 89 LYS A CA 1
ATOM 710 C C . LYS A 1 89 ? -22.047 -4.68 9.695 1 89 89 LYS A C 1
ATOM 712 O O . LYS A 1 89 ? -21.234 -3.959 9.133 1 89 89 LYS A O 1
ATOM 717 N N . THR A 1 90 ? -23.125 -4.254 10.305 1 87.81 90 THR A N 1
ATOM 718 C CA . THR A 1 90 ? -23.328 -2.816 10.445 1 87.81 90 THR A CA 1
ATOM 719 C C . THR A 1 90 ? -23.141 -2.381 11.891 1 87.81 90 THR A C 1
ATOM 721 O O . THR A 1 90 ? -23.625 -3.043 12.812 1 87.81 90 THR A O 1
ATOM 724 N N . THR A 1 91 ? -22.344 -1.348 12.055 1 85.12 91 THR A N 1
ATOM 725 C CA . THR A 1 91 ? -22.203 -0.706 13.359 1 85.12 91 THR A CA 1
ATOM 726 C C . THR A 1 91 ? -22.953 0.626 13.383 1 85.12 91 THR A C 1
ATOM 728 O O . THR A 1 91 ? -23.656 0.965 12.438 1 85.12 91 THR A O 1
ATOM 731 N N . ASP A 1 92 ? -22.828 1.342 14.492 1 83.12 92 ASP A N 1
ATOM 732 C CA . ASP A 1 92 ? -23.484 2.643 14.602 1 83.12 92 ASP A CA 1
ATOM 733 C C . ASP A 1 92 ? -22.844 3.662 13.664 1 83.12 92 ASP A C 1
ATOM 735 O O . ASP A 1 92 ? -23.453 4.664 13.312 1 83.12 92 ASP A O 1
ATOM 739 N N . LEU A 1 93 ? -21.688 3.24 13.18 1 86.44 93 LEU A N 1
ATOM 740 C CA . LEU A 1 93 ? -20.953 4.258 12.438 1 86.44 93 LEU A CA 1
ATOM 741 C C . LEU A 1 93 ? -20.625 3.766 11.031 1 86.44 93 LEU A C 1
ATOM 743 O O . LEU A 1 93 ? -20.547 4.562 10.094 1 86.44 93 LEU A O 1
ATOM 747 N N . TYR A 1 94 ? -20.453 2.371 10.938 1 89.88 94 TYR A N 1
ATOM 748 C CA . TYR A 1 94 ? -19.859 1.905 9.688 1 89.88 94 TYR A CA 1
ATOM 749 C C . TYR A 1 94 ? -20.625 0.7 9.141 1 89.88 94 TYR A C 1
ATOM 751 O O . TYR A 1 94 ? -21.328 0.009 9.891 1 89.88 94 TYR A O 1
ATOM 759 N N . HIS A 1 95 ? -20.578 0.558 7.871 1 92.94 95 HIS A N 1
ATOM 760 C CA . HIS A 1 95 ? -20.938 -0.676 7.18 1 92.94 95 HIS A CA 1
ATOM 761 C C . HIS A 1 95 ? -19.703 -1.503 6.855 1 92.94 95 HIS A C 1
ATOM 763 O O . HIS A 1 95 ? -18.812 -1.044 6.129 1 92.94 95 HIS A O 1
ATOM 769 N N . LEU A 1 96 ? -19.609 -2.695 7.422 1 93.25 96 LEU A N 1
ATOM 770 C CA . LEU A 1 96 ? -18.422 -3.533 7.348 1 93.25 96 LEU A CA 1
ATOM 771 C C . LEU A 1 96 ? -18.719 -4.852 6.648 1 93.25 96 LEU A C 1
ATOM 773 O O . LEU A 1 96 ? -19.875 -5.301 6.633 1 93.25 96 LEU A O 1
ATOM 777 N N . LEU A 1 97 ? -17.75 -5.387 6.004 1 94.5 97 LEU A N 1
ATOM 778 C CA . LEU A 1 97 ? -17.844 -6.75 5.488 1 94.5 97 LEU A CA 1
ATOM 779 C C . LEU A 1 97 ? -16.875 -7.676 6.227 1 94.5 97 LEU A C 1
ATOM 781 O O . LEU A 1 97 ? -15.734 -7.301 6.496 1 94.5 97 LEU A O 1
ATOM 785 N N . ASN A 1 98 ? -17.344 -8.859 6.547 1 93.31 98 ASN A N 1
ATOM 786 C CA . ASN A 1 98 ? -16.547 -9.867 7.238 1 93.31 98 ASN A CA 1
ATOM 787 C C . ASN A 1 98 ? -15.617 -10.602 6.277 1 93.31 98 ASN A C 1
ATOM 789 O O . ASN A 1 98 ? -16.047 -11.047 5.211 1 93.31 98 ASN A O 1
ATOM 793 N N . THR A 1 99 ? -14.336 -10.727 6.746 1 91.56 99 THR A N 1
ATOM 794 C CA . THR A 1 99 ? -13.352 -11.375 5.879 1 91.56 99 THR A CA 1
ATOM 795 C C . THR A 1 99 ? -12.672 -12.531 6.605 1 91.56 99 THR A C 1
ATOM 797 O O . THR A 1 99 ? -12.742 -12.633 7.828 1 91.56 99 THR A O 1
ATOM 800 N N . ALA A 1 100 ? -12.156 -13.383 5.789 1 87.94 100 ALA A N 1
ATOM 801 C CA . ALA A 1 100 ? -11.281 -14.461 6.234 1 87.94 100 ALA A CA 1
ATOM 802 C C . ALA A 1 100 ? -10.07 -14.602 5.32 1 87.94 100 ALA A C 1
ATOM 804 O O . ALA A 1 100 ? -10.102 -14.156 4.168 1 87.94 100 ALA A O 1
ATOM 805 N N . ASN A 1 101 ? -9.023 -15.102 5.922 1 85.44 101 ASN A N 1
ATOM 806 C CA . ASN A 1 101 ? -7.855 -15.375 5.094 1 85.44 101 ASN A CA 1
ATOM 807 C C . ASN A 1 101 ? -8.109 -16.531 4.129 1 85.44 101 ASN A C 1
ATOM 809 O O . ASN A 1 101 ? -8.688 -17.547 4.516 1 85.44 101 ASN A O 1
ATOM 813 N N . TYR A 1 102 ? -7.801 -16.156 2.863 1 85.38 102 TYR A N 1
ATOM 814 C CA . TYR A 1 102 ? -7.668 -17.234 1.901 1 85.38 102 TYR A CA 1
ATOM 815 C C . TYR A 1 102 ? -6.254 -17.797 1.906 1 85.38 102 TYR A C 1
ATOM 817 O O . TYR A 1 102 ? -5.309 -17.125 1.497 1 85.38 102 TYR A O 1
ATOM 825 N N . THR A 1 103 ? -6.02 -18.859 2.529 1 77.88 103 THR A N 1
ATOM 826 C CA . THR A 1 103 ? -4.73 -19.5 2.766 1 77.88 103 THR A CA 1
ATOM 827 C C . THR A 1 103 ? -3.891 -18.688 3.744 1 77.88 103 THR A C 1
ATOM 829 O O . THR A 1 103 ? -4.34 -17.641 4.238 1 77.88 103 THR A O 1
ATOM 832 N N . GLY A 1 104 ? -2.74 -19.047 4.211 1 71.44 104 GLY A N 1
ATOM 833 C CA . GLY A 1 104 ? -1.889 -18.391 5.191 1 71.44 104 GLY A CA 1
ATOM 834 C C . GLY A 1 104 ? -1.013 -17.312 4.59 1 71.44 104 GLY A C 1
ATOM 835 O O . GLY A 1 104 ? -0.588 -17.422 3.438 1 71.44 104 GLY A O 1
ATOM 836 N N . GLY A 1 105 ? -1.045 -16.141 5.129 1 74.81 105 GLY A N 1
ATOM 837 C CA . GLY A 1 105 ? -0.177 -15.07 4.648 1 74.81 105 GLY A CA 1
ATOM 838 C C . GLY A 1 105 ? -0.148 -13.867 5.566 1 74.81 105 GLY A C 1
ATOM 839 O O . GLY A 1 105 ? -0.596 -13.938 6.711 1 74.81 105 GLY A O 1
ATOM 840 N N . LEU A 1 106 ? 0.494 -12.82 5.031 1 77.75 106 LEU A N 1
ATOM 841 C CA . LEU A 1 106 ? 0.645 -11.57 5.773 1 77.75 106 LEU A CA 1
ATOM 842 C C . LEU A 1 106 ? -0.588 -10.688 5.609 1 77.75 106 LEU A C 1
ATOM 844 O O . LEU A 1 106 ? -0.55 -9.688 4.891 1 77.75 106 LEU A O 1
ATOM 848 N N . SER A 1 107 ? -1.643 -11.055 6.355 1 77.5 107 SER A N 1
ATOM 849 C CA . SER A 1 107 ? -2.908 -10.344 6.207 1 77.5 107 SER A CA 1
ATOM 850 C C . SER A 1 107 ? -2.752 -8.859 6.527 1 77.5 107 SER A C 1
ATOM 852 O O . SER A 1 107 ? -3.475 -8.023 5.984 1 77.5 107 SER A O 1
ATOM 854 N N . HIS A 1 108 ? -1.79 -8.531 7.363 1 78.75 108 HIS A N 1
ATOM 855 C CA . HIS A 1 108 ? -1.591 -7.141 7.762 1 78.75 108 HIS A CA 1
ATOM 856 C C . HIS A 1 108 ? -1.083 -6.301 6.594 1 78.75 108 HIS A C 1
ATOM 858 O O . HIS A 1 108 ? -1.145 -5.07 6.637 1 78.75 108 HIS A O 1
ATOM 864 N N . SER A 1 109 ? -0.561 -6.996 5.617 1 85.88 109 SER A N 1
ATOM 865 C CA . SER A 1 109 ? -0.076 -6.277 4.441 1 85.88 109 SER A CA 1
ATOM 866 C C . SER A 1 109 ? -1.23 -5.699 3.633 1 85.88 109 SER A C 1
ATOM 868 O O . SER A 1 109 ? -1.015 -4.918 2.703 1 85.88 109 SER A O 1
ATOM 870 N N . THR A 1 110 ? -2.469 -5.965 4.133 1 87.81 110 THR A N 1
ATOM 871 C CA . THR A 1 110 ? -3.648 -5.438 3.453 1 87.81 110 THR A CA 1
ATOM 872 C C . THR A 1 110 ? -4.027 -4.066 4.008 1 87.81 110 THR A C 1
ATOM 874 O O . THR A 1 110 ? -4.828 -3.35 3.408 1 87.81 110 THR A O 1
ATOM 877 N N . PHE A 1 111 ? -3.48 -3.748 5.125 1 88.38 111 PHE A N 1
ATOM 878 C CA . PHE A 1 111 ? -3.863 -2.488 5.754 1 88.38 111 PHE A CA 1
ATOM 879 C C . PHE A 1 111 ? -3.543 -1.309 4.844 1 88.38 111 PHE A C 1
ATOM 881 O O . PHE A 1 111 ? -2.447 -1.229 4.285 1 88.38 111 PHE A O 1
ATOM 888 N N . GLY A 1 112 ? -4.543 -0.471 4.766 1 89.12 112 GLY A N 1
ATOM 889 C CA . GLY A 1 112 ? -4.336 0.773 4.043 1 89.12 112 GLY A CA 1
ATOM 890 C C . GLY A 1 112 ? -4.383 0.603 2.537 1 89.12 112 GLY A C 1
ATOM 891 O O . GLY A 1 112 ? -4.055 1.528 1.791 1 89.12 112 GLY A O 1
ATOM 892 N N . ARG A 1 113 ? -4.734 -0.566 2.107 1 92 113 ARG A N 1
ATOM 893 C CA . ARG A 1 113 ? -4.82 -0.8 0.668 1 92 113 ARG A CA 1
ATOM 894 C C . ARG A 1 113 ? -6.254 -0.662 0.175 1 92 113 ARG A C 1
ATOM 896 O O . ARG A 1 113 ? -7.199 -0.974 0.903 1 92 113 ARG A O 1
ATOM 903 N N . ASP A 1 114 ? -6.359 -0.221 -1.085 1 92.5 114 ASP A N 1
ATOM 904 C CA . ASP A 1 114 ? -7.656 -0.223 -1.759 1 92.5 114 ASP A CA 1
ATOM 905 C C . ASP A 1 114 ? -7.98 -1.604 -2.322 1 92.5 114 ASP A C 1
ATOM 907 O O . ASP A 1 114 ? -7.191 -2.172 -3.082 1 92.5 114 ASP A O 1
ATOM 911 N N . LEU A 1 115 ? -9.172 -2.055 -1.907 1 95.19 115 LEU A N 1
ATOM 912 C CA . LEU A 1 115 ? -9.492 -3.434 -2.26 1 95.19 115 LEU A CA 1
ATOM 913 C C . LEU A 1 115 ? -10.719 -3.492 -3.164 1 95.19 115 LEU A C 1
ATOM 915 O O . LEU A 1 115 ? -11.727 -2.846 -2.885 1 95.19 115 LEU A O 1
ATOM 919 N N . LYS A 1 116 ? -10.633 -4.184 -4.242 1 95.69 116 LYS A N 1
ATOM 920 C CA . LYS A 1 116 ? -11.773 -4.461 -5.105 1 95.69 116 LYS A CA 1
ATOM 921 C C . LYS A 1 116 ? -12.344 -5.852 -4.84 1 95.69 116 LYS A C 1
ATOM 923 O O . LYS A 1 116 ? -11.719 -6.656 -4.141 1 95.69 116 LYS A O 1
ATOM 928 N N . LEU A 1 117 ? -13.477 -6.051 -5.352 1 96.75 117 LEU A N 1
ATOM 929 C CA . LEU A 1 117 ? -14.195 -7.305 -5.148 1 96.75 117 LEU A CA 1
ATOM 930 C C . LEU A 1 117 ? -14.219 -8.133 -6.43 1 96.75 117 LEU A C 1
ATOM 932 O O . LEU A 1 117 ? -14.508 -7.609 -7.508 1 96.75 117 LEU A O 1
ATOM 936 N N . LYS A 1 118 ? -13.836 -9.359 -6.328 1 96.81 118 LYS A N 1
ATOM 937 C CA . LYS A 1 118 ? -13.875 -10.305 -7.445 1 96.81 118 LYS A CA 1
ATOM 938 C C . LYS A 1 118 ? -14.367 -11.672 -6.992 1 96.81 118 LYS A C 1
ATOM 940 O O . LYS A 1 118 ? -14.242 -12.023 -5.82 1 96.81 118 LYS A O 1
ATOM 945 N N . GLY A 1 119 ? -14.938 -12.406 -7.984 1 96.38 119 GLY A N 1
ATOM 946 C CA . GLY A 1 119 ? -15.297 -13.781 -7.68 1 96.38 119 GLY A CA 1
ATOM 947 C C . GLY A 1 119 ? -16.531 -14.258 -8.414 1 96.38 119 GLY A C 1
ATOM 948 O O . GLY A 1 119 ? -16.812 -13.82 -9.531 1 96.38 119 GLY A O 1
ATOM 949 N N . LEU A 1 120 ? -17.203 -15.266 -7.758 1 96.06 120 LEU A N 1
ATOM 950 C CA . LEU A 1 120 ? -18.344 -15.898 -8.398 1 96.06 120 LEU A CA 1
ATOM 951 C C . LEU A 1 120 ? -19.625 -15.633 -7.617 1 96.06 120 LEU A C 1
ATOM 953 O O . LEU A 1 120 ? -19.625 -15.641 -6.383 1 96.06 120 LEU A O 1
ATOM 957 N N . VAL A 1 121 ? -20.641 -15.383 -8.359 1 96.12 121 VAL A N 1
ATOM 958 C CA . VAL A 1 121 ? -22 -15.328 -7.828 1 96.12 121 VAL A CA 1
ATOM 959 C C . VAL A 1 121 ? -22.828 -16.453 -8.414 1 96.12 121 VAL A C 1
ATOM 961 O O . VAL A 1 121 ? -22.859 -16.656 -9.633 1 96.12 121 VAL A O 1
ATOM 964 N N . TYR A 1 122 ? -23.422 -17.25 -7.531 1 95.25 122 TYR A N 1
ATOM 965 C CA . TYR A 1 122 ? -24.359 -18.297 -7.926 1 95.25 122 TYR A CA 1
ATOM 966 C C . TYR A 1 122 ? -25.812 -17.828 -7.781 1 95.25 122 TYR A C 1
ATOM 968 O O . TYR A 1 122 ? -26.203 -17.328 -6.723 1 95.25 122 TYR A O 1
ATOM 976 N N . TYR A 1 123 ? -26.562 -17.953 -8.844 1 96.31 123 TYR A N 1
ATOM 977 C CA . TYR A 1 123 ? -27.922 -17.422 -8.812 1 96.31 123 TYR A CA 1
ATOM 978 C C . TYR A 1 123 ? -28.875 -18.312 -9.594 1 96.31 123 TYR A C 1
ATOM 980 O O . TYR A 1 123 ? -28.453 -19.109 -10.43 1 96.31 123 TYR A O 1
ATOM 988 N N . LEU A 1 124 ? -30.156 -18.203 -9.289 1 96.12 124 LEU A N 1
ATOM 989 C CA . LEU A 1 124 ? -31.188 -18.969 -9.961 1 96.12 124 LEU A CA 1
ATOM 990 C C . LEU A 1 124 ? -31.797 -18.172 -11.117 1 96.12 124 LEU A C 1
ATOM 992 O O . LEU A 1 124 ? -32.156 -17 -10.953 1 96.12 124 LEU A O 1
ATOM 996 N N . GLU A 1 125 ? -31.781 -18.75 -12.312 1 95.44 125 GLU A N 1
ATOM 997 C CA . GLU A 1 125 ? -32.469 -18.234 -13.492 1 95.44 125 GLU A CA 1
ATOM 998 C C . GLU A 1 125 ? -33.375 -19.281 -14.117 1 95.44 125 GLU A C 1
ATOM 1000 O O . GLU A 1 125 ? -32.906 -20.312 -14.578 1 95.44 125 GLU A O 1
ATOM 1005 N N . ASN A 1 126 ? -34.656 -19 -14.148 1 94.31 126 ASN A N 1
ATOM 1006 C CA . ASN A 1 126 ? -35.656 -19.922 -14.68 1 94.31 126 ASN A CA 1
ATOM 1007 C C . ASN A 1 126 ? -35.5 -21.312 -14.062 1 94.31 126 ASN A C 1
ATOM 1009 O O . ASN A 1 126 ? -35.5 -22.312 -14.773 1 94.31 126 ASN A O 1
ATOM 1013 N N . GLY A 1 127 ? -35.188 -21.422 -12.859 1 92.19 127 GLY A N 1
ATOM 1014 C CA . GLY A 1 127 ? -35.156 -22.656 -12.109 1 92.19 127 GLY A CA 1
ATOM 1015 C C . GLY A 1 127 ? -33.812 -23.359 -12.227 1 92.19 127 GLY A C 1
ATOM 1016 O O . GLY A 1 127 ? -33.594 -24.422 -11.633 1 92.19 127 GLY A O 1
ATOM 1017 N N . THR A 1 128 ? -32.938 -22.797 -12.914 1 95.06 128 THR A N 1
ATOM 1018 C CA . THR A 1 128 ? -31.609 -23.406 -13.086 1 95.06 128 THR A CA 1
ATOM 1019 C C . THR A 1 128 ? -30.531 -22.547 -12.422 1 95.06 128 THR A C 1
ATOM 1021 O O . THR A 1 128 ? -30.594 -21.312 -12.477 1 95.06 128 THR A O 1
ATOM 1024 N N . LEU A 1 129 ? -29.547 -23.281 -11.82 1 94.56 129 LEU A N 1
ATOM 1025 C CA . LEU A 1 129 ? -28.438 -22.594 -11.172 1 94.56 129 LEU A CA 1
ATOM 1026 C C . LEU A 1 129 ? -27.422 -22.094 -12.203 1 94.56 129 LEU A C 1
ATOM 1028 O O . LEU A 1 129 ? -26.969 -22.859 -13.055 1 94.56 129 LEU A O 1
ATOM 1032 N N . GLN A 1 130 ? -27.188 -20.781 -12.109 1 95.31 130 GLN A N 1
ATOM 1033 C CA . GLN A 1 130 ? -26.219 -20.141 -12.984 1 95.31 130 GLN A CA 1
ATOM 1034 C C . GLN A 1 130 ? -25.047 -19.578 -12.172 1 95.31 130 GLN A C 1
ATOM 1036 O O . GLN A 1 130 ? -25.172 -19.375 -10.961 1 95.31 130 GLN A O 1
ATOM 1041 N N . THR A 1 131 ? -23.922 -19.5 -12.867 1 94.56 131 THR A N 1
ATOM 1042 C CA . THR A 1 131 ? -22.734 -18.922 -12.25 1 94.56 131 THR A CA 1
ATOM 1043 C C . THR A 1 131 ? -22.266 -17.703 -13.047 1 94.56 131 THR A C 1
ATOM 1045 O O . THR A 1 131 ? -22.281 -17.719 -14.273 1 94.56 131 THR A O 1
ATOM 1048 N N . LYS A 1 132 ? -21.922 -16.656 -12.312 1 96 132 LYS A N 1
ATOM 1049 C CA . LYS A 1 132 ? -21.406 -15.461 -12.945 1 96 132 LYS A CA 1
ATOM 1050 C C . LYS A 1 132 ? -20.141 -14.977 -12.266 1 96 132 LYS A C 1
ATOM 1052 O O . LYS A 1 132 ? -20.094 -14.867 -11.031 1 96 132 LYS A O 1
ATOM 1057 N N . TYR A 1 133 ? -19.078 -14.82 -13.094 1 96.88 133 TYR A N 1
ATOM 1058 C CA . TYR A 1 133 ? -17.828 -14.211 -12.625 1 96.88 133 TYR A CA 1
ATOM 1059 C C . TYR A 1 133 ? -17.938 -12.688 -12.594 1 96.88 133 TYR A C 1
ATOM 1061 O O . TYR A 1 133 ? -18.359 -12.07 -13.578 1 96.88 133 TYR A O 1
ATOM 1069 N N . ILE A 1 134 ? -17.625 -12.023 -11.422 1 97.19 134 ILE A N 1
ATOM 1070 C CA . ILE A 1 134 ? -17.797 -10.586 -11.273 1 97.19 134 ILE A CA 1
ATOM 1071 C C . ILE A 1 134 ? -16.469 -9.938 -10.883 1 97.19 134 ILE A C 1
ATOM 1073 O O . ILE A 1 134 ? -15.602 -10.594 -10.305 1 97.19 134 ILE A O 1
ATOM 1077 N N . ASP A 1 135 ? -16.281 -8.719 -11.234 1 96.75 135 ASP A N 1
ATOM 1078 C CA . ASP A 1 135 ? -15.164 -7.828 -10.922 1 96.75 135 ASP A CA 1
ATOM 1079 C C . ASP A 1 135 ? -15.656 -6.395 -10.719 1 96.75 135 ASP A C 1
ATOM 1081 O O . ASP A 1 135 ? -16.188 -5.773 -11.641 1 96.75 135 ASP A O 1
ATOM 1085 N N . SER A 1 136 ? -15.469 -5.871 -9.508 1 96.31 136 SER A N 1
ATOM 1086 C CA . SER A 1 136 ? -15.953 -4.523 -9.234 1 96.31 136 SER A CA 1
ATOM 1087 C C . SER A 1 136 ? -15.148 -3.475 -9.992 1 96.31 136 SER A C 1
ATOM 1089 O O . SER A 1 136 ? -15.602 -2.342 -10.164 1 96.31 136 SER A O 1
ATOM 1091 N N . LYS A 1 137 ? -13.938 -3.783 -10.43 1 93.94 137 LYS A N 1
ATOM 1092 C CA . LYS A 1 137 ? -13.023 -2.924 -11.172 1 93.94 137 LYS A CA 1
ATOM 1093 C C . LYS A 1 137 ? -12.602 -1.721 -10.336 1 93.94 137 LYS A C 1
ATOM 1095 O O . LYS A 1 137 ? -11.531 -1.149 -10.555 1 93.94 137 LYS A O 1
ATOM 1100 N N . ARG A 1 138 ? -13.422 -1.294 -9.453 1 92.81 138 ARG A N 1
ATOM 1101 C CA . ARG A 1 138 ? -13.141 -0.202 -8.531 1 92.81 138 ARG A CA 1
ATOM 1102 C C . ARG A 1 138 ? -13.07 -0.709 -7.094 1 92.81 138 ARG A C 1
ATOM 1104 O O . ARG A 1 138 ? -13.625 -1.764 -6.773 1 92.81 138 ARG A O 1
ATOM 1111 N N . PRO A 1 139 ? -12.328 0.064 -6.27 1 93.81 139 PRO A N 1
ATOM 1112 C CA . PRO A 1 139 ? -12.297 -0.337 -4.863 1 93.81 139 PRO A CA 1
ATOM 1113 C C . PRO A 1 139 ? -13.672 -0.289 -4.207 1 93.81 139 PRO A C 1
ATOM 1115 O O . PRO A 1 139 ? -14.469 0.604 -4.5 1 93.81 139 PRO A O 1
ATOM 1118 N N . ILE A 1 140 ? -13.906 -1.22 -3.348 1 94.31 140 ILE A N 1
ATOM 1119 C CA . ILE A 1 140 ? -15.172 -1.22 -2.625 1 94.31 140 ILE A CA 1
ATOM 1120 C C . ILE A 1 140 ? -14.953 -0.741 -1.192 1 94.31 140 ILE A C 1
ATOM 1122 O O . ILE A 1 140 ? -15.914 -0.436 -0.478 1 94.31 140 ILE A O 1
ATOM 1126 N N . GLY A 1 141 ? -13.672 -0.723 -0.822 1 93.75 141 GLY A N 1
ATOM 1127 C CA . GLY A 1 141 ? -13.367 -0.312 0.538 1 93.75 141 GLY A CA 1
ATOM 1128 C C . GLY A 1 141 ? -11.906 -0.53 0.909 1 93.75 141 GLY A C 1
ATOM 1129 O O . GLY A 1 141 ? -11.047 -0.613 0.034 1 93.75 141 GLY A O 1
ATOM 1130 N N . PHE A 1 142 ? -11.656 -0.552 2.307 1 93.12 142 PHE A N 1
ATOM 1131 C CA . PHE A 1 142 ? -10.305 -0.675 2.84 1 93.12 142 PHE A CA 1
ATOM 1132 C C . PHE A 1 142 ? -10.336 -1.185 4.273 1 93.12 142 PHE A C 1
ATOM 1134 O O . PHE A 1 142 ? -11.391 -1.198 4.914 1 93.12 142 PHE A O 1
ATOM 1141 N N . ILE A 1 143 ? -9.25 -1.668 4.676 1 91.94 143 ILE A N 1
ATOM 1142 C CA . ILE A 1 143 ? -9.016 -1.993 6.078 1 91.94 143 ILE A CA 1
ATOM 1143 C C . ILE A 1 143 ? -8.031 -0.99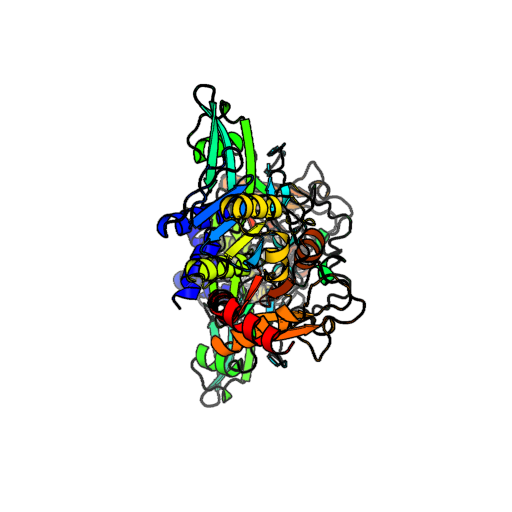1 6.684 1 91.94 143 ILE A C 1
ATOM 1145 O O . ILE A 1 143 ? -6.859 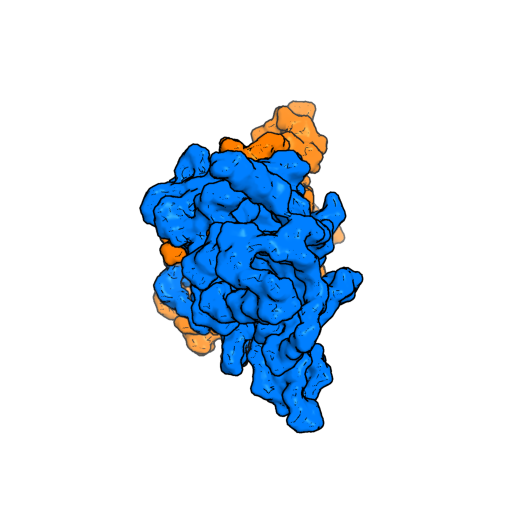-0.956 6.305 1 91.94 143 ILE A O 1
ATOM 1149 N N . PRO A 1 144 ? -8.523 -0.183 7.562 1 90.12 144 PRO A N 1
ATOM 1150 C CA . PRO A 1 144 ? -7.633 0.843 8.117 1 90.12 144 PRO A CA 1
ATOM 1151 C C . PRO A 1 144 ? -6.539 0.26 9.008 1 90.12 144 PRO A C 1
ATOM 1153 O O . PRO A 1 144 ? -6.754 -0.764 9.664 1 90.12 144 PRO A O 1
ATOM 1156 N N . PHE A 1 145 ? -5.402 0.979 9.023 1 87.19 145 PHE A N 1
ATOM 1157 C CA . PHE A 1 145 ? -4.383 0.647 10.008 1 87.19 145 PHE A CA 1
ATOM 1158 C C . PHE A 1 145 ? -4.914 0.828 11.422 1 87.19 145 PHE A C 1
ATOM 1160 O O . PHE A 1 145 ? -5.684 1.754 11.688 1 87.19 145 PHE A O 1
ATOM 1167 N N . PRO A 1 146 ? -4.449 -0.013 12.273 1 77.69 146 PRO A N 1
ATOM 1168 C CA . PRO A 1 146 ? -4.777 0.236 13.68 1 77.69 146 PRO A CA 1
ATOM 1169 C C . PRO A 1 146 ? -4.051 1.452 14.242 1 77.69 146 PRO A C 1
ATOM 1171 O O . PRO A 1 146 ? -3.047 1.896 13.68 1 77.69 146 PRO A O 1
ATOM 1174 N N . GLU A 1 147 ? -4.609 1.989 15.328 1 70.94 147 GLU A N 1
ATOM 1175 C CA . GLU A 1 147 ? -3.971 3.117 16 1 70.94 147 GLU A CA 1
ATOM 1176 C C . GLU A 1 147 ? -2.617 2.721 16.578 1 70.94 147 GLU A C 1
ATOM 1178 O O . GLU A 1 147 ? -2.426 1.574 17 1 70.94 147 GLU A O 1
ATOM 1183 N N . VAL A 1 148 ? -1.759 3.693 16.578 1 64.25 148 VAL A N 1
ATOM 1184 C CA . VAL A 1 148 ? -0.385 3.494 17.031 1 64.25 148 VAL A CA 1
ATOM 1185 C C . VAL A 1 148 ? -0.383 2.916 18.438 1 64.25 148 VAL A C 1
ATOM 1187 O O . VAL A 1 148 ? 0.425 2.041 18.766 1 64.25 148 VAL A O 1
ATOM 1190 N N . SER A 1 149 ? -1.232 3.514 19.219 1 60.28 149 SER A N 1
ATOM 1191 C CA . SER A 1 149 ? -1.273 3.072 20.609 1 60.28 149 SER A CA 1
ATOM 1192 C C . SER A 1 149 ? -1.646 1.598 20.719 1 60.28 149 SER A C 1
ATOM 1194 O O . SER A 1 149 ? -1.301 0.931 21.688 1 60.28 149 SER A O 1
ATOM 1196 N N . LEU A 1 150 ? -2.295 1.209 19.703 1 59.25 150 LEU A N 1
ATOM 1197 C CA . LEU A 1 150 ? -2.699 -0.192 19.641 1 59.25 150 LEU A CA 1
ATOM 1198 C C . LEU A 1 150 ? -1.596 -1.048 19.031 1 59.25 150 LEU A C 1
ATOM 1200 O O . LEU A 1 150 ? -1.535 -2.256 19.266 1 59.25 150 LEU A O 1
ATOM 1204 N N . MET A 1 151 ? -0.819 -0.266 18.234 1 55.34 151 MET A N 1
ATOM 1205 C CA . MET A 1 151 ? 0.219 -0.982 17.484 1 55.34 151 MET A CA 1
ATOM 1206 C C . MET A 1 151 ? 1.502 -1.074 18.312 1 55.34 151 MET A C 1
ATOM 1208 O O . MET A 1 151 ? 2.34 -1.942 18.062 1 55.34 151 MET A O 1
ATOM 1212 N N . ASP A 1 152 ? 1.838 0.118 19 1 51.97 152 ASP A N 1
ATOM 1213 C CA . ASP A 1 152 ? 3.094 0.133 19.75 1 51.97 152 ASP A CA 1
ATOM 1214 C C . ASP A 1 152 ? 3.373 -1.229 20.375 1 51.97 152 ASP A C 1
ATOM 1216 O O . ASP A 1 152 ? 4.5 -1.508 20.781 1 51.97 152 ASP A O 1
ATOM 1220 N N . LYS A 1 153 ? 2.33 -1.6 21.156 1 43.97 153 LYS A N 1
ATOM 1221 C CA . LYS A 1 153 ? 2.783 -2.945 21.5 1 43.97 153 LYS A CA 1
ATOM 1222 C C . LYS A 1 153 ? 2.887 -3.822 20.25 1 43.97 153 LYS A C 1
ATOM 1224 O O . LYS A 1 153 ? 1.884 -4.363 19.781 1 43.97 153 LYS A O 1
ATOM 1229 N N . PHE A 1 154 ? 3.385 -3.129 19.328 1 44.59 154 PHE A N 1
ATOM 1230 C CA . PHE A 1 154 ? 3.684 -3.475 17.938 1 44.59 154 PHE A CA 1
ATOM 1231 C C . PHE A 1 154 ? 3.566 -4.98 17.719 1 44.59 154 PHE A C 1
ATOM 1233 O O . PHE A 1 154 ? 3.918 -5.484 16.656 1 44.59 154 PHE A O 1
ATOM 1240 N N . SER A 1 155 ? 3.633 -5.469 18.812 1 42.69 155 SER A N 1
ATOM 1241 C CA . SER A 1 155 ? 3.361 -6.887 18.594 1 42.69 155 SER A CA 1
ATOM 1242 C C . SER A 1 155 ? 1.992 -7.098 17.953 1 42.69 155 SER A C 1
ATOM 1244 O O . SER A 1 155 ? 0.988 -6.574 18.453 1 42.69 155 SER A O 1
ATOM 1246 N N . LEU A 1 156 ? 1.935 -6.816 16.719 1 44.88 156 LEU A N 1
ATOM 1247 C CA . LEU A 1 156 ? 0.659 -7.457 16.422 1 44.88 156 LEU A CA 1
ATOM 1248 C C . LEU A 1 156 ? 0.313 -8.516 17.453 1 44.88 156 LEU A C 1
ATOM 1250 O O . LEU A 1 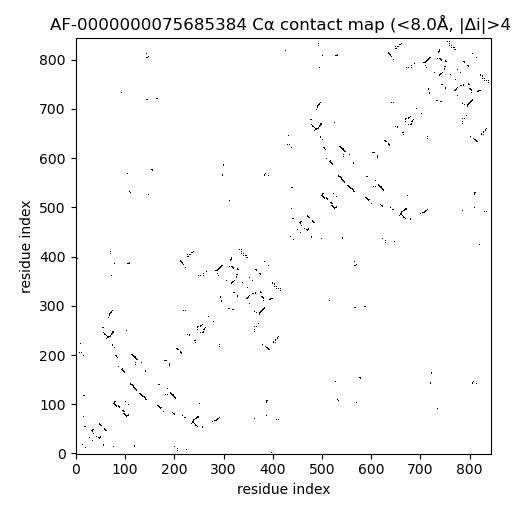156 ? 0.951 -9.562 17.516 1 44.88 156 LEU A O 1
ATOM 1254 N N . THR A 1 157 ? 0.174 -8.141 18.609 1 42.78 157 THR A N 1
ATOM 1255 C CA . THR A 1 157 ? -0.035 -8.969 19.797 1 42.78 157 THR A CA 1
ATOM 1256 C C . THR A 1 157 ? -0.918 -10.164 19.469 1 42.78 157 THR A C 1
ATOM 1258 O O . THR A 1 157 ? -1.628 -10.164 18.469 1 42.78 157 THR A O 1
ATOM 1261 N N . PRO A 1 158 ? -0.646 -11.125 20.141 1 42 158 PRO A N 1
ATOM 1262 C CA . PRO A 1 158 ? -1.515 -12.305 20.156 1 42 158 PRO A CA 1
ATOM 1263 C C . PRO A 1 158 ? -2.994 -11.945 20.016 1 42 158 PRO A C 1
ATOM 1265 O O . PRO A 1 158 ? -3.787 -12.758 19.531 1 42 158 PRO A O 1
ATOM 1268 N N . GLU A 1 159 ? -3.25 -10.695 20.391 1 47.5 159 GLU A N 1
ATOM 1269 C CA . GLU A 1 159 ? -4.668 -10.359 20.469 1 47.5 159 GLU A CA 1
ATOM 1270 C C . GLU A 1 159 ? -5.215 -9.922 19.109 1 47.5 159 GLU A C 1
ATOM 1272 O O . GLU A 1 159 ? -6.422 -9.734 18.953 1 47.5 159 GLU A O 1
ATOM 1277 N N . PHE A 1 160 ? -4.32 -9.758 18.203 1 52.38 160 PHE A N 1
ATOM 1278 C CA . PHE A 1 160 ? -4.84 -9.578 16.859 1 52.38 160 PHE A CA 1
ATOM 1279 C C . PHE A 1 160 ? -5.656 -10.789 16.422 1 52.38 160 PHE A C 1
ATOM 1281 O O . PHE A 1 160 ? -5.098 -11.844 16.141 1 52.38 160 PHE A O 1
ATOM 1288 N N . ASN A 1 161 ? -6.832 -10.602 16.766 1 57.81 161 ASN A N 1
ATOM 1289 C CA . ASN A 1 161 ? -7.82 -11.57 16.312 1 57.81 161 ASN A CA 1
ATOM 1290 C C . ASN A 1 161 ? -8.242 -11.312 14.867 1 57.81 161 ASN A C 1
ATOM 1292 O O . ASN A 1 161 ? -9.023 -10.398 14.602 1 57.81 161 ASN A O 1
ATOM 1296 N N . ARG A 1 162 ? -7.699 -11.984 14.102 1 60.81 162 ARG A N 1
ATOM 1297 C CA . ARG A 1 162 ? -7.93 -11.828 12.672 1 60.81 162 ARG A CA 1
ATOM 1298 C C . ARG A 1 162 ? -9.422 -11.789 12.359 1 60.81 162 ARG A C 1
ATOM 1300 O O . ARG A 1 162 ? -9.844 -11.148 11.391 1 60.81 162 ARG A O 1
ATOM 1307 N N . ASP A 1 163 ? -10.109 -12.359 13.266 1 60.19 163 ASP A N 1
ATOM 1308 C CA . ASP A 1 163 ? -11.539 -12.414 13.008 1 60.19 163 ASP A CA 1
ATOM 1309 C C . ASP A 1 163 ? -12.188 -11.047 13.203 1 60.19 163 ASP A C 1
ATOM 1311 O O . ASP A 1 163 ? -13.109 -10.68 12.477 1 60.19 163 ASP A O 1
ATOM 1315 N N . ASN A 1 164 ? -11.57 -10.32 14.078 1 65.06 164 ASN A N 1
ATOM 1316 C CA . ASN A 1 164 ? -12.25 -9.078 14.43 1 65.06 164 ASN A CA 1
ATOM 1317 C C . ASN A 1 164 ? -11.492 -7.855 13.922 1 65.06 164 ASN A C 1
ATOM 1319 O O . ASN A 1 164 ? -12.047 -6.758 13.859 1 65.06 164 ASN A O 1
ATOM 1323 N N . ASN A 1 165 ? -10.398 -8.188 13.375 1 74.88 165 ASN A N 1
ATOM 1324 C CA . ASN A 1 165 ? -9.586 -7 13.141 1 74.88 165 ASN A CA 1
ATOM 1325 C C . ASN A 1 165 ? -9.297 -6.801 11.656 1 74.88 165 ASN A C 1
ATOM 1327 O O . ASN A 1 165 ? -8.516 -5.93 11.273 1 74.88 165 ASN A O 1
ATOM 1331 N N . MET A 1 166 ? -10.078 -7.578 10.852 1 85.5 166 MET A N 1
ATOM 1332 C CA . MET A 1 166 ? -9.758 -7.496 9.43 1 85.5 166 MET A CA 1
ATOM 1333 C C . MET A 1 166 ? -11.016 -7.234 8.602 1 85.5 166 MET A C 1
ATOM 1335 O O . MET A 1 166 ? -11.07 -7.598 7.426 1 85.5 166 MET A O 1
ATOM 1339 N N . ARG A 1 167 ? -11.961 -6.645 9.25 1 91.06 167 ARG A N 1
ATOM 1340 C CA . ARG A 1 167 ? -13.141 -6.293 8.469 1 91.06 167 ARG A CA 1
ATOM 1341 C C . ARG A 1 167 ? -12.859 -5.113 7.551 1 91.06 167 ARG A C 1
ATOM 1343 O O . ARG A 1 167 ? -12.125 -4.191 7.918 1 91.06 167 ARG A O 1
ATOM 1350 N N . ILE A 1 168 ? -13.508 -5.18 6.441 1 93.19 168 ILE A N 1
ATOM 1351 C CA . ILE A 1 168 ? -13.352 -4.102 5.473 1 93.19 168 ILE A CA 1
ATOM 1352 C C . ILE A 1 168 ? -14.43 -3.045 5.699 1 93.19 168 ILE A C 1
ATOM 1354 O O . ILE A 1 168 ? -15.594 -3.377 5.93 1 93.19 168 ILE A O 1
ATOM 1358 N N . VAL A 1 169 ? -14.008 -1.814 5.703 1 93.44 169 VAL A N 1
ATOM 1359 C CA . VAL A 1 169 ? -14.938 -0.693 5.758 1 93.44 169 VAL A CA 1
ATOM 1360 C C . VAL A 1 169 ? -15.391 -0.329 4.344 1 93.44 169 VAL A C 1
ATOM 1362 O O . VAL A 1 169 ? -14.57 0.029 3.496 1 93.44 169 VAL A O 1
ATOM 1365 N N . VAL A 1 170 ? -16.703 -0.385 4.09 1 93.81 170 VAL A N 1
ATOM 1366 C CA . VAL A 1 170 ? -17.172 -0.113 2.738 1 93.81 170 VAL A CA 1
ATOM 1367 C C . VAL A 1 170 ? -17.969 1.187 2.723 1 93.81 170 VAL A C 1
ATOM 1369 O O . VAL A 1 170 ? -18.297 1.714 1.654 1 93.81 170 VAL A O 1
ATOM 1372 N N . GLY A 1 171 ? -18.281 1.685 3.885 1 90.38 171 GLY A N 1
ATOM 1373 C CA . GLY A 1 171 ? -19.016 2.936 4 1 90.38 171 GLY A CA 1
ATOM 1374 C C . GLY A 1 171 ? -19.484 3.225 5.414 1 90.38 171 GLY A C 1
ATOM 1375 O O . GLY A 1 171 ? -19.172 2.473 6.34 1 90.38 171 GLY A O 1
ATOM 1376 N N . THR A 1 172 ? -20.094 4.406 5.539 1 87.31 172 THR A N 1
ATOM 1377 C CA . THR A 1 172 ? -20.734 4.727 6.805 1 87.31 172 THR A CA 1
ATOM 1378 C C . THR A 1 172 ? -22.109 4.055 6.895 1 87.31 172 THR A C 1
ATOM 1380 O O . THR A 1 172 ? -22.531 3.369 5.961 1 87.31 172 THR A O 1
ATOM 1383 N N . LYS A 1 173 ? -22.688 4.258 8.055 1 83.12 173 LYS A N 1
ATOM 1384 C CA . LYS A 1 173 ? -24.016 3.693 8.258 1 83.12 173 LYS A CA 1
ATOM 1385 C C . LYS A 1 173 ? -24.984 4.133 7.152 1 83.12 173 LYS A C 1
ATOM 1387 O O . LYS A 1 173 ? -24.984 5.297 6.75 1 83.12 173 LYS A O 1
ATOM 1392 N N . GLY A 1 174 ? -25.781 3.172 6.59 1 80.81 174 GLY A N 1
ATOM 1393 C CA . GLY A 1 174 ? -26.75 3.457 5.547 1 80.81 174 GLY A CA 1
ATOM 1394 C C . GLY A 1 174 ? -26.25 3.127 4.152 1 80.81 174 GLY A C 1
ATOM 1395 O O . GLY A 1 174 ? -26.984 3.238 3.178 1 80.81 174 GLY A O 1
ATOM 1396 N N . THR A 1 175 ? -25.078 2.707 4.055 1 84.19 175 THR A N 1
ATOM 1397 C CA . THR A 1 175 ? -24.5 2.297 2.775 1 84.19 175 THR A CA 1
ATOM 1398 C C . THR A 1 175 ? -25.297 1.13 2.184 1 84.19 175 THR A C 1
ATOM 1400 O O . THR A 1 175 ? -25.906 0.354 2.918 1 84.19 175 THR A O 1
ATOM 1403 N N . THR A 1 176 ? -25.266 0.985 0.887 1 86.38 176 THR A N 1
ATOM 1404 C CA . THR A 1 176 ? -25.953 -0.07 0.15 1 86.38 176 THR A CA 1
ATOM 1405 C C . THR A 1 176 ? -25.531 -1.446 0.646 1 86.38 176 THR A C 1
ATOM 1407 O O . THR A 1 176 ? -24.328 -1.727 0.748 1 86.38 176 THR A O 1
ATOM 1410 N N . PRO A 1 177 ? -26.516 -2.242 0.902 1 90.88 177 PRO A N 1
ATOM 1411 C CA . PRO A 1 177 ? -26.188 -3.609 1.309 1 90.88 177 PRO A CA 1
ATOM 1412 C C . PRO A 1 177 ? -25.391 -4.363 0.242 1 90.88 177 PRO A C 1
ATOM 1414 O O . PRO A 1 177 ? -25.609 -4.168 -0.954 1 90.88 177 PRO A O 1
ATOM 1417 N N . VAL A 1 178 ? -24.578 -5.281 0.643 1 92.06 178 VAL A N 1
ATOM 1418 C CA . VAL A 1 178 ? -23.594 -5.934 -0.22 1 92.06 178 VAL A CA 1
ATOM 1419 C C . VAL A 1 178 ? -24.312 -6.754 -1.288 1 92.06 178 VAL A C 1
ATOM 1421 O O . VAL A 1 178 ? -23.875 -6.816 -2.438 1 92.06 178 VAL A O 1
ATOM 1424 N N . TYR A 1 179 ? -25.406 -7.406 -0.951 1 94.31 179 TYR A N 1
ATOM 1425 C CA . TYR A 1 179 ? -26.109 -8.25 -1.917 1 94.31 179 TYR A CA 1
ATOM 1426 C C . TYR A 1 179 ? -26.75 -7.414 -3.012 1 94.31 179 TYR A C 1
ATOM 1428 O O . TYR A 1 179 ? -26.828 -7.844 -4.164 1 94.31 179 TYR A O 1
ATOM 1436 N N . GLU A 1 180 ? -27.188 -6.262 -2.588 1 96.06 180 GLU A N 1
ATOM 1437 C CA . GLU A 1 180 ? -27.688 -5.34 -3.602 1 96.06 180 GLU A CA 1
ATOM 1438 C C . GLU A 1 180 ? -26.578 -4.867 -4.527 1 96.06 180 GLU A C 1
ATOM 1440 O O . GLU A 1 180 ? -26.766 -4.758 -5.738 1 96.06 180 GLU A O 1
ATOM 1445 N N . TYR A 1 181 ? -25.516 -4.625 -3.906 1 95.19 181 TYR A N 1
ATOM 1446 C CA . TYR A 1 181 ? -24.344 -4.23 -4.695 1 95.19 181 TYR A CA 1
ATOM 1447 C C . TYR A 1 181 ? -23.953 -5.332 -5.672 1 95.19 181 TYR A C 1
ATOM 1449 O O . TYR A 1 181 ? -23.719 -5.07 -6.852 1 95.19 181 TYR A O 1
ATOM 1457 N N . LEU A 1 182 ? -23.922 -6.578 -5.211 1 96.56 182 LEU A N 1
ATOM 1458 C CA . LEU A 1 182 ? -23.562 -7.734 -6.02 1 96.56 182 LEU A CA 1
ATOM 1459 C C . LEU A 1 182 ? -24.547 -7.934 -7.164 1 96.56 182 LEU A C 1
ATOM 1461 O O . LEU A 1 182 ? -24.156 -8.219 -8.297 1 96.56 182 LEU A O 1
ATOM 1465 N N . ALA A 1 183 ? -25.797 -7.789 -6.855 1 97.56 183 ALA A N 1
ATOM 1466 C CA . ALA A 1 183 ? -26.844 -7.93 -7.859 1 97.56 183 ALA A CA 1
ATOM 1467 C C . ALA A 1 183 ? -26.672 -6.914 -8.984 1 97.56 183 ALA A C 1
ATOM 1469 O O . ALA A 1 183 ? -26.859 -7.242 -10.156 1 97.56 183 ALA A O 1
ATOM 1470 N N . GLY A 1 184 ? -26.328 -5.715 -8.586 1 96.81 184 GLY A N 1
ATOM 1471 C CA . GLY A 1 184 ? -26.062 -4.688 -9.578 1 96.81 184 GLY A CA 1
ATOM 1472 C C . GLY A 1 184 ? -24.875 -5.008 -10.461 1 96.81 184 GLY A C 1
ATOM 1473 O O . GLY A 1 184 ? -24.938 -4.867 -11.68 1 96.81 184 GLY A O 1
ATOM 1474 N N . LEU A 1 185 ? -23.797 -5.484 -9.828 1 95.94 185 LEU A N 1
ATOM 1475 C CA . LEU A 1 185 ? -22.578 -5.836 -10.547 1 95.94 185 LEU A CA 1
ATOM 1476 C C . LEU A 1 185 ? -22.844 -6.977 -11.523 1 95.94 185 LEU A C 1
ATOM 1478 O O . LEU A 1 185 ? -22.312 -6.973 -12.641 1 95.94 185 LEU A O 1
ATOM 1482 N N . ALA A 1 186 ? -23.641 -7.914 -11.086 1 97.12 186 ALA A N 1
ATOM 1483 C CA . ALA A 1 186 ? -23.906 -9.117 -11.867 1 97.12 186 ALA A CA 1
ATOM 1484 C C . ALA A 1 186 ? -25.094 -8.914 -12.805 1 97.12 186 ALA A C 1
ATOM 1486 O O . ALA A 1 186 ? -25.359 -9.758 -13.664 1 97.12 186 ALA A O 1
ATOM 1487 N N . GLU A 1 187 ? -25.828 -7.836 -12.656 1 97.12 187 GLU A N 1
ATOM 1488 C CA . GLU A 1 187 ? -27.031 -7.535 -13.438 1 97.12 187 GLU A CA 1
ATOM 1489 C C . GLU A 1 187 ? -28.062 -8.648 -13.305 1 97.12 187 GLU A C 1
ATOM 1491 O O . GLU A 1 187 ? -28.562 -9.172 -14.305 1 97.12 187 GLU A O 1
ATOM 1496 N N . ILE A 1 188 ? -28.375 -8.977 -12.094 1 97.5 188 ILE A N 1
ATOM 1497 C CA . ILE A 1 188 ? -29.375 -9.992 -11.781 1 97.5 188 ILE A CA 1
ATOM 1498 C C . ILE A 1 188 ? -30.25 -9.516 -10.633 1 97.5 188 ILE A C 1
ATOM 1500 O O . ILE A 1 188 ? -29.875 -8.594 -9.898 1 97.5 188 ILE A O 1
ATOM 1504 N N . PRO A 1 189 ? -31.438 -10.133 -10.453 1 96.94 189 PRO A N 1
ATOM 1505 C CA . PRO A 1 189 ? -32.25 -9.797 -9.273 1 96.94 189 PRO A CA 1
ATOM 1506 C C . PRO A 1 189 ? -31.578 -10.211 -7.965 1 96.94 189 PRO A C 1
ATOM 1508 O O . PRO A 1 189 ? -31 -11.297 -7.883 1 96.94 189 PRO A O 1
ATOM 1511 N N . VAL A 1 190 ? -31.656 -9.383 -6.969 1 96.88 190 VAL A N 1
ATOM 1512 C CA . VAL A 1 190 ? -31 -9.609 -5.688 1 96.88 190 VAL A CA 1
ATOM 1513 C C . VAL A 1 190 ? -31.5 -10.906 -5.066 1 96.88 190 VAL A C 1
ATOM 1515 O O . VAL A 1 190 ? -30.719 -11.68 -4.5 1 96.88 190 VAL A O 1
ATOM 1518 N N . ASP A 1 191 ? -32.719 -11.219 -5.25 1 96.31 191 ASP A N 1
ATOM 1519 C CA . ASP A 1 191 ? -33.312 -12.367 -4.609 1 96.31 191 ASP A CA 1
ATOM 1520 C C . ASP A 1 191 ? -32.969 -13.664 -5.328 1 96.31 191 ASP A C 1
ATOM 1522 O O . ASP A 1 191 ? -33.188 -14.758 -4.812 1 96.31 191 ASP A O 1
ATOM 1526 N N . SER A 1 192 ? -32.312 -13.547 -6.469 1 97.06 192 SER A N 1
ATOM 1527 C CA . SER A 1 192 ? -31.953 -14.734 -7.223 1 97.06 192 SER A CA 1
ATOM 1528 C C . SER A 1 192 ? -30.625 -15.305 -6.723 1 97.06 192 SER A C 1
ATOM 1530 O O . SER A 1 192 ? -30.266 -16.438 -7.047 1 97.06 192 SER A O 1
ATOM 1532 N N . ILE A 1 193 ? -29.875 -14.516 -5.938 1 95.94 193 ILE A N 1
ATOM 1533 C CA . ILE A 1 193 ? -28.547 -14.938 -5.473 1 95.94 193 ILE A CA 1
ATOM 1534 C C . ILE A 1 193 ? -28.703 -16.078 -4.465 1 95.94 193 ILE A C 1
ATOM 1536 O O . ILE A 1 193 ? -29.438 -15.953 -3.482 1 95.94 193 ILE A O 1
ATOM 1540 N N . VAL A 1 194 ? -28.016 -17.141 -4.746 1 94.38 194 VAL A N 1
ATOM 1541 C CA . VAL A 1 194 ? -28.078 -18.328 -3.896 1 94.38 194 VAL A CA 1
ATOM 1542 C C . VAL A 1 194 ? -26.828 -18.406 -3.023 1 94.38 194 VAL A C 1
ATOM 1544 O O . VAL A 1 194 ? -26.906 -18.781 -1.852 1 94.38 194 VAL A O 1
ATOM 1547 N N . SER A 1 195 ? -25.688 -18.141 -3.602 1 93.44 195 SER A N 1
ATOM 1548 C CA . SER A 1 195 ? -24.406 -18.219 -2.914 1 93.44 195 SER A CA 1
ATOM 1549 C C . SER A 1 195 ? -23.344 -17.391 -3.631 1 93.44 195 SER A C 1
ATOM 1551 O O . SER A 1 195 ? -23.562 -16.906 -4.738 1 93.44 195 SER A O 1
ATOM 1553 N N . THR A 1 196 ? -22.266 -17.156 -2.879 1 94.31 196 THR A N 1
ATOM 1554 C CA . THR A 1 196 ? -21.172 -16.391 -3.463 1 94.31 196 THR A CA 1
ATOM 1555 C C . THR A 1 196 ? -19.828 -16.969 -3.055 1 94.31 196 THR A C 1
ATOM 1557 O O . THR A 1 196 ? -19.734 -17.703 -2.061 1 94.31 196 THR A O 1
ATOM 1560 N N . ASP A 1 197 ? -18.812 -16.875 -3.838 1 94.5 197 ASP A N 1
ATOM 1561 C CA . ASP A 1 197 ? -17.391 -17.094 -3.57 1 94.5 197 ASP A CA 1
ATOM 1562 C C . ASP A 1 197 ? -16.562 -15.883 -3.965 1 94.5 197 ASP A C 1
ATOM 1564 O O . ASP A 1 197 ? -16.125 -15.773 -5.109 1 94.5 197 ASP A O 1
ATOM 1568 N N . LEU A 1 198 ? -16.375 -15.016 -2.945 1 96.06 198 LEU A N 1
ATOM 1569 C CA . LEU A 1 198 ? -15.875 -13.68 -3.254 1 96.06 198 LEU A CA 1
ATOM 1570 C C . LEU A 1 198 ? -14.539 -13.422 -2.559 1 96.06 198 LEU A C 1
ATOM 1572 O O . LEU A 1 198 ? -14.344 -13.836 -1.412 1 96.06 198 LEU A O 1
ATOM 1576 N N . TYR A 1 199 ? -13.719 -12.711 -3.275 1 95.88 199 TYR A N 1
ATOM 1577 C CA . TYR A 1 199 ? -12.375 -12.391 -2.797 1 95.88 199 TYR A CA 1
ATOM 1578 C C . TYR A 1 199 ? -12.086 -10.898 -2.922 1 95.88 199 TYR A C 1
ATOM 1580 O O . TYR A 1 199 ? -12.75 -10.195 -3.688 1 95.88 199 TYR A O 1
ATOM 1588 N N . LEU A 1 200 ? -11.148 -10.445 -2.088 1 95.06 200 LEU A N 1
ATOM 1589 C CA . LEU A 1 200 ? -10.68 -9.07 -2.145 1 95.06 200 LEU A CA 1
ATOM 1590 C C . LEU A 1 200 ? -9.289 -8.992 -2.758 1 95.06 200 LEU A C 1
ATOM 1592 O O . LEU A 1 200 ? -8.422 -9.828 -2.459 1 95.06 200 LEU A O 1
ATOM 1596 N N . ALA A 1 201 ? -9.18 -8.07 -3.674 1 94.44 201 ALA A N 1
ATOM 1597 C CA . ALA A 1 201 ? -7.91 -7.922 -4.383 1 94.44 201 ALA A CA 1
ATOM 1598 C C . ALA A 1 201 ? -7.418 -6.477 -4.332 1 94.44 201 ALA A C 1
ATOM 1600 O O . ALA A 1 201 ? -8.219 -5.543 -4.363 1 94.44 201 ALA A O 1
ATOM 1601 N N . ASP A 1 202 ? -6.133 -6.363 -4.281 1 91.56 202 ASP A N 1
ATOM 1602 C CA . ASP A 1 202 ? -5.508 -5.047 -4.344 1 91.56 202 ASP A CA 1
ATOM 1603 C C . ASP A 1 202 ? -5.738 -4.387 -5.699 1 91.56 202 ASP A C 1
ATOM 1605 O O . ASP A 1 202 ? -5.574 -5.027 -6.742 1 91.56 202 ASP A O 1
ATOM 1609 N N . ILE A 1 203 ? -6.059 -3.098 -5.695 1 91.31 203 ILE A N 1
ATOM 1610 C CA . ILE A 1 203 ? -6.359 -2.396 -6.941 1 91.31 203 ILE A CA 1
ATOM 1611 C C . ILE A 1 203 ? -5.059 -1.99 -7.629 1 91.31 203 ILE A C 1
ATOM 1613 O O . ILE A 1 203 ? -5.047 -1.696 -8.828 1 91.31 203 ILE A O 1
ATOM 1617 N N . ASN A 1 204 ? -3.957 -1.928 -6.875 1 90.62 204 ASN A N 1
ATOM 1618 C CA . ASN A 1 204 ? -2.682 -1.508 -7.449 1 90.62 204 ASN A CA 1
ATOM 1619 C C . ASN A 1 204 ? -2.172 -2.512 -8.477 1 90.62 204 ASN A C 1
ATOM 1621 O O . ASN A 1 204 ? -1.972 -3.686 -8.156 1 90.62 204 ASN A O 1
ATOM 1625 N N . LYS A 1 205 ? -1.869 -2.051 -9.586 1 93.81 205 LYS A N 1
ATOM 1626 C CA . LYS A 1 205 ? -1.479 -2.898 -10.703 1 93.81 205 LYS A CA 1
ATOM 1627 C C . LYS A 1 205 ? -0.028 -3.35 -10.578 1 93.81 205 LYS A C 1
ATOM 1629 O O . LYS A 1 205 ? 0.745 -2.764 -9.812 1 93.81 205 LYS A O 1
ATOM 1634 N N . ALA A 1 206 ? 0.301 -4.406 -11.266 1 96.38 206 ALA A N 1
ATOM 1635 C CA . ALA A 1 206 ? 1.699 -4.793 -11.445 1 96.38 206 ALA A CA 1
ATOM 1636 C C . ALA A 1 206 ? 2.467 -3.721 -12.211 1 96.38 206 ALA A C 1
ATOM 1638 O O . ALA A 1 206 ? 1.9 -3.029 -13.062 1 96.38 206 ALA A O 1
ATOM 1639 N N . LYS A 1 207 ? 3.746 -3.609 -11.906 1 94.25 207 LYS A N 1
ATOM 1640 C CA . LYS A 1 207 ? 4.539 -2.59 -12.594 1 94.25 207 LYS A CA 1
ATOM 1641 C C . LYS A 1 207 ? 6.023 -2.934 -12.555 1 94.25 207 LYS A C 1
ATOM 1643 O O . LYS A 1 207 ? 6.449 -3.791 -11.773 1 94.25 207 LYS A O 1
ATOM 1648 N N . VAL A 1 208 ? 6.738 -2.262 -13.414 1 93.88 208 VAL A N 1
ATOM 1649 C CA . VAL A 1 208 ? 8.195 -2.352 -13.422 1 93.88 208 VAL A CA 1
ATOM 1650 C C . VAL A 1 208 ? 8.797 -0.99 -13.086 1 93.88 208 VAL A C 1
ATOM 1652 O O . VAL A 1 208 ? 8.391 0.034 -13.641 1 93.88 208 VAL A O 1
ATOM 1655 N N . ASP A 1 209 ? 9.625 -0.967 -12.133 1 88.06 209 ASP A N 1
ATOM 1656 C CA . ASP A 1 209 ? 10.461 0.18 -11.797 1 88.06 209 ASP A CA 1
ATOM 1657 C C . ASP A 1 209 ? 11.945 -0.203 -11.789 1 88.06 209 ASP A C 1
ATOM 1659 O O . ASP A 1 209 ? 12.391 -0.948 -10.914 1 88.06 209 ASP A O 1
ATOM 1663 N N . GLY A 1 210 ? 12.672 0.346 -12.711 1 87.88 210 GLY A N 1
ATOM 1664 C CA . GLY A 1 210 ? 14.023 -0.156 -12.891 1 87.88 210 GLY A CA 1
ATOM 1665 C C . GLY A 1 210 ? 14.07 -1.618 -13.289 1 87.88 210 GLY A C 1
ATOM 1666 O O . GLY A 1 210 ? 13.492 -2.006 -14.305 1 87.88 210 GLY A O 1
ATOM 1667 N N . GLU A 1 211 ? 14.688 -2.373 -12.391 1 92.06 211 GLU A N 1
ATOM 1668 C CA . GLU A 1 211 ? 14.828 -3.793 -12.695 1 92.06 211 GLU A CA 1
ATOM 1669 C C . GLU A 1 211 ? 13.797 -4.629 -11.945 1 92.06 211 GLU A C 1
ATOM 1671 O O . GLU A 1 211 ? 13.742 -5.852 -12.109 1 92.06 211 GLU A O 1
ATOM 1676 N N . PHE A 1 212 ? 12.977 -3.967 -11.203 1 93.81 212 PHE A N 1
ATOM 1677 C CA . PHE A 1 212 ? 12.109 -4.699 -10.297 1 93.81 212 PHE A CA 1
ATOM 1678 C C . PHE A 1 212 ? 10.68 -4.73 -10.828 1 93.81 212 PHE A C 1
ATOM 1680 O O . PHE A 1 212 ? 10.172 -3.721 -11.32 1 93.81 212 PHE A O 1
ATOM 1687 N N . LEU A 1 213 ? 10.164 -5.879 -10.828 1 95.94 213 LEU A N 1
ATOM 1688 C CA . LEU A 1 213 ? 8.75 -6.105 -11.07 1 95.94 213 LEU A CA 1
ATOM 1689 C C . LEU A 1 213 ? 8 -6.352 -9.766 1 95.94 213 LEU A C 1
ATOM 1691 O O . LEU A 1 213 ? 8.359 -7.246 -9 1 95.94 213 LEU A O 1
ATOM 1695 N N . THR A 1 214 ? 7.012 -5.504 -9.523 1 95.5 214 THR A N 1
ATOM 1696 C CA . THR A 1 214 ? 6.266 -5.602 -8.273 1 95.5 214 THR A CA 1
ATOM 1697 C C . THR A 1 214 ? 4.789 -5.879 -8.547 1 95.5 214 THR A C 1
ATOM 1699 O O . THR A 1 214 ? 4.215 -5.34 -9.5 1 95.5 214 THR A O 1
ATOM 1702 N N . SER A 1 215 ? 4.25 -6.77 -7.766 1 95.81 215 SER A N 1
ATOM 1703 C CA . SER A 1 215 ? 2.846 -7.141 -7.918 1 95.81 215 SER A CA 1
ATOM 1704 C C . SER A 1 215 ? 2.352 -7.945 -6.719 1 95.81 215 SER A C 1
ATOM 1706 O O . SER A 1 215 ? 3.152 -8.414 -5.91 1 95.81 215 SER A O 1
ATOM 1708 N N . ALA A 1 216 ? 1.036 -7.938 -6.664 1 93.81 216 ALA A N 1
ATOM 1709 C CA . ALA A 1 216 ? 0.446 -8.961 -5.809 1 93.81 216 ALA A CA 1
ATOM 1710 C C . ALA A 1 216 ? 0.489 -10.336 -6.48 1 93.81 216 ALA A C 1
ATOM 1712 O O . ALA A 1 216 ? 0.514 -10.43 -7.707 1 93.81 216 ALA A O 1
ATOM 1713 N N . ARG A 1 217 ? 0.68 -11.367 -5.695 1 95.75 217 ARG A N 1
ATOM 1714 C CA . ARG A 1 217 ? 0.432 -12.75 -6.078 1 95.75 217 ARG A CA 1
ATOM 1715 C C . ARG A 1 217 ? 1.497 -13.25 -7.047 1 95.75 217 ARG A C 1
ATOM 1717 O O . ARG A 1 217 ? 1.244 -14.156 -7.84 1 95.75 217 ARG A O 1
ATOM 1724 N N . LEU A 1 218 ? 2.686 -12.57 -7.102 1 96.88 218 LEU A N 1
ATOM 1725 C CA . LEU A 1 218 ? 3.771 -13.164 -7.871 1 96.88 218 LEU A CA 1
ATOM 1726 C C . LEU A 1 218 ? 3.961 -14.633 -7.5 1 96.88 218 LEU A C 1
ATOM 1728 O O . LEU A 1 218 ? 4.133 -15.484 -8.383 1 96.88 218 LEU A O 1
ATOM 1732 N N . ASP A 1 219 ? 3.975 -14.859 -6.223 1 94.88 219 ASP A N 1
ATOM 1733 C CA . ASP A 1 219 ? 3.896 -16.234 -5.723 1 94.88 219 ASP A CA 1
ATOM 1734 C C . ASP A 1 219 ? 2.467 -16.766 -5.797 1 94.88 219 ASP A C 1
ATOM 1736 O O . ASP A 1 219 ? 1.595 -16.328 -5.043 1 94.88 219 ASP A O 1
ATOM 1740 N N . ASN A 1 220 ? 2.133 -17.531 -6.676 1 96.25 220 ASN A N 1
ATOM 1741 C CA . ASN A 1 220 ? 2.98 -18.297 -7.574 1 96.25 220 ASN A CA 1
ATOM 1742 C C . ASN A 1 220 ? 2.574 -18.109 -9.031 1 96.25 220 ASN A C 1
ATOM 1744 O O . ASN A 1 220 ? 2.779 -18.984 -9.867 1 96.25 220 ASN A O 1
ATOM 1748 N N . LEU A 1 221 ? 1.969 -16.984 -9.266 1 97.88 221 LEU A N 1
ATOM 1749 C CA . LEU A 1 221 ? 1.434 -16.75 -10.602 1 97.88 221 LEU A CA 1
ATOM 1750 C C . LEU A 1 221 ? 2.559 -16.609 -11.617 1 97.88 221 LEU A C 1
ATOM 1752 O O . LEU A 1 221 ? 2.365 -16.859 -12.812 1 97.88 221 LEU A O 1
ATOM 1756 N N . VAL A 1 222 ? 3.74 -16.234 -11.18 1 98.06 222 VAL A N 1
ATOM 1757 C CA . VAL A 1 222 ? 4.867 -16.156 -12.102 1 98.06 222 VAL A CA 1
ATOM 1758 C C . VAL A 1 222 ? 5.141 -17.531 -12.695 1 98.06 222 VAL A C 1
ATOM 1760 O O . VAL A 1 222 ? 5.305 -17.672 -13.914 1 98.06 222 VAL A O 1
ATOM 1763 N N . SER A 1 223 ? 5.145 -18.516 -11.836 1 98.25 223 SER A N 1
ATOM 1764 C CA . SER A 1 223 ? 5.41 -19.875 -12.289 1 98.25 223 SER A CA 1
ATOM 1765 C C . SER A 1 223 ? 4.262 -20.406 -13.141 1 98.25 223 SER A C 1
ATOM 1767 O O . SER A 1 223 ? 4.488 -21.109 -14.133 1 98.25 223 SER A O 1
ATOM 1769 N N . SER A 1 224 ? 3.045 -20.125 -12.688 1 98.5 224 SER A N 1
ATOM 1770 C CA . SER A 1 224 ? 1.885 -20.547 -13.461 1 98.5 224 SER A CA 1
ATOM 1771 C C . SER A 1 224 ? 1.892 -19.938 -14.859 1 98.5 224 SER A C 1
ATOM 1773 O O . SER A 1 224 ? 1.625 -20.641 -15.844 1 98.5 224 SER A O 1
ATOM 1775 N N . TYR A 1 225 ? 2.197 -18.703 -14.898 1 98.56 225 TYR A N 1
ATOM 1776 C CA . TYR A 1 225 ? 2.266 -17.984 -16.172 1 98.56 225 TYR A CA 1
ATOM 1777 C C . TYR A 1 225 ? 3.363 -18.562 -17.062 1 98.56 225 TYR A C 1
ATOM 1779 O O . TYR A 1 225 ? 3.121 -18.875 -18.234 1 98.56 225 TYR A O 1
ATOM 1787 N N . CYS A 1 226 ? 4.57 -18.656 -16.547 1 98.56 226 CYS A N 1
ATOM 1788 C CA . CYS A 1 226 ? 5.707 -19.156 -17.312 1 98.56 226 CYS A CA 1
ATOM 1789 C C . CYS A 1 226 ? 5.445 -20.578 -17.812 1 98.56 226 CYS A C 1
ATOM 1791 O O . CYS A 1 226 ? 5.777 -20.906 -18.953 1 98.56 226 CYS A O 1
ATOM 1793 N N . SER A 1 227 ? 4.875 -21.391 -16.953 1 98.62 227 SER A N 1
ATOM 1794 C CA . SER A 1 227 ? 4.566 -22.766 -17.328 1 98.62 227 SER A CA 1
ATOM 1795 C C . SER A 1 227 ? 3.539 -22.812 -18.453 1 98.62 227 SER A C 1
ATOM 1797 O O . SER A 1 227 ? 3.697 -23.578 -19.406 1 98.62 227 SER A O 1
ATOM 1799 N N . LEU A 1 228 ? 2.498 -22 -18.344 1 98.62 228 LEU A N 1
ATOM 1800 C CA . LEU A 1 228 ? 1.446 -21.969 -19.359 1 98.62 228 LEU A CA 1
ATOM 1801 C C . LEU A 1 228 ? 1.998 -21.516 -20.703 1 98.62 228 LEU A C 1
ATOM 1803 O O . LEU A 1 228 ? 1.752 -22.156 -21.719 1 98.62 228 LEU A O 1
ATOM 1807 N N . LYS A 1 229 ? 2.717 -20.422 -20.656 1 98.38 229 LYS A N 1
ATOM 1808 C CA . LYS A 1 229 ? 3.279 -19.891 -21.906 1 98.38 229 LYS A CA 1
ATOM 1809 C C . LYS A 1 229 ? 4.258 -20.875 -22.531 1 98.38 229 LYS A C 1
ATOM 1811 O O . LYS A 1 229 ? 4.215 -21.109 -23.734 1 98.38 229 LYS A O 1
ATOM 1816 N N . ALA A 1 230 ? 5.152 -21.422 -21.734 1 98.25 230 ALA A N 1
ATOM 1817 C CA . ALA A 1 230 ? 6.113 -22.422 -22.203 1 98.25 230 ALA A CA 1
ATOM 1818 C C . ALA A 1 230 ? 5.398 -23.609 -22.812 1 98.25 230 ALA A C 1
ATOM 1820 O O . ALA A 1 230 ? 5.793 -24.109 -23.875 1 98.25 230 ALA A O 1
ATOM 1821 N N . PHE A 1 231 ? 4.379 -24.062 -22.172 1 97.88 231 PHE A N 1
ATOM 1822 C CA . PHE A 1 231 ? 3.596 -25.219 -22.625 1 97.88 231 PHE A CA 1
ATOM 1823 C C . PHE A 1 231 ? 2.975 -24.953 -23.984 1 97.88 231 PHE A C 1
ATOM 1825 O O . PHE A 1 231 ? 3.088 -25.781 -24.891 1 97.88 231 PHE A O 1
ATOM 1832 N N . ILE A 1 232 ? 2.359 -23.797 -24.109 1 97.12 232 ILE A N 1
ATOM 1833 C CA . ILE A 1 232 ? 1.648 -23.453 -25.328 1 97.12 232 ILE A CA 1
ATOM 1834 C C . ILE A 1 232 ? 2.643 -23.297 -26.484 1 97.12 232 ILE A C 1
ATOM 1836 O O . ILE A 1 232 ? 2.355 -23.672 -27.609 1 97.12 232 ILE A O 1
ATOM 1840 N N . GLU A 1 233 ? 3.787 -22.844 -26.141 1 95.12 233 GLU A N 1
ATOM 1841 C CA . GLU A 1 233 ? 4.777 -22.531 -27.172 1 95.12 233 GLU A CA 1
ATOM 1842 C C . GLU A 1 233 ? 5.617 -23.766 -27.516 1 95.12 233 GLU A C 1
ATOM 1844 O O . GLU A 1 233 ? 6.465 -23.703 -28.406 1 95.12 233 GLU A O 1
ATOM 1849 N N . SER A 1 234 ? 5.332 -24.812 -26.828 1 93.44 234 SER A N 1
ATOM 1850 C CA . SER A 1 234 ? 6.148 -26.016 -27.047 1 93.44 234 SER A CA 1
ATOM 1851 C C . SER A 1 234 ? 5.363 -27.094 -27.766 1 93.44 234 SER A C 1
ATOM 1853 O O . SER A 1 234 ? 4.172 -27.297 -27.5 1 93.44 234 SER A O 1
ATOM 1855 N N . GLU A 1 235 ? 5.98 -27.688 -28.781 1 89 235 GLU A N 1
ATOM 1856 C CA . GLU A 1 235 ? 5.426 -28.875 -29.422 1 89 235 GLU A CA 1
ATOM 1857 C C . GLU A 1 235 ? 6.113 -30.156 -28.938 1 89 235 GLU A C 1
ATOM 1859 O O . GLU A 1 235 ? 7.34 -30.234 -28.922 1 89 235 GLU A O 1
ATOM 1864 N N . PRO A 1 236 ? 5.305 -31.047 -28.5 1 87 236 PRO A N 1
ATOM 1865 C CA . PRO A 1 236 ? 5.902 -32.281 -27.969 1 87 236 PRO A CA 1
ATOM 1866 C C . PRO A 1 236 ? 6.676 -33.062 -29.031 1 87 236 PRO A C 1
ATOM 1868 O O . PRO A 1 236 ? 6.262 -33.094 -30.203 1 87 236 PRO A O 1
ATOM 1871 N N . LYS A 1 237 ? 7.875 -33.5 -28.594 1 83.94 237 LYS A N 1
ATOM 1872 C CA . LYS A 1 237 ? 8.656 -34.469 -29.359 1 83.94 237 LYS A CA 1
ATOM 1873 C C . LYS A 1 237 ? 8.766 -35.781 -28.625 1 83.94 237 LYS A C 1
ATOM 1875 O O . LYS A 1 237 ? 9.703 -36 -27.844 1 83.94 237 LYS A O 1
ATOM 1880 N N . ASP A 1 238 ? 7.859 -36.75 -28.828 1 85.44 238 ASP A N 1
ATOM 1881 C CA . ASP A 1 238 ? 7.824 -38.094 -28.219 1 85.44 238 ASP A CA 1
ATOM 1882 C C . ASP A 1 238 ? 7.539 -38 -26.734 1 85.44 238 ASP A C 1
ATOM 1884 O O . ASP A 1 238 ? 8.07 -38.781 -25.938 1 85.44 238 ASP A O 1
ATOM 1888 N N . THR A 1 239 ? 6.996 -36.938 -26.25 1 91.69 239 THR A N 1
ATOM 1889 C CA . THR A 1 239 ? 6.633 -36.75 -24.844 1 91.69 239 THR A CA 1
ATOM 1890 C C . THR A 1 239 ? 5.203 -36.25 -24.719 1 91.69 239 THR A C 1
ATOM 1892 O O . THR A 1 239 ? 4.711 -35.531 -25.594 1 91.69 239 THR A O 1
ATOM 1895 N N . LEU A 1 240 ? 4.543 -36.688 -23.703 1 95.31 240 LEU A N 1
ATOM 1896 C CA . LEU A 1 240 ? 3.326 -36.031 -23.219 1 95.31 240 LEU A CA 1
ATOM 1897 C C . LEU A 1 240 ? 3.65 -34.75 -22.453 1 95.31 240 LEU A C 1
ATOM 1899 O O . LEU A 1 240 ? 4.285 -34.812 -21.391 1 95.31 240 LEU A O 1
ATOM 1903 N N . ASN A 1 241 ? 3.342 -33.625 -23.047 1 96.81 241 ASN A N 1
ATOM 1904 C CA . ASN A 1 241 ? 3.51 -32.344 -22.328 1 96.81 241 ASN A CA 1
ATOM 1905 C C . ASN A 1 241 ? 2.262 -32 -21.531 1 96.81 241 ASN A C 1
ATOM 1907 O O . ASN A 1 241 ? 1.148 -32.031 -22.062 1 96.81 241 ASN A O 1
ATOM 1911 N N . MET A 1 242 ? 2.467 -31.656 -20.25 1 97.62 242 MET A N 1
ATOM 1912 C CA . MET A 1 242 ? 1.332 -31.312 -19.406 1 97.62 242 MET A CA 1
ATOM 1913 C C . MET A 1 242 ? 1.653 -30.125 -18.516 1 97.62 242 MET A C 1
ATOM 1915 O O . MET A 1 242 ? 2.814 -29.891 -18.188 1 97.62 242 MET A O 1
ATOM 1919 N N . ILE A 1 243 ? 0.641 -29.391 -18.172 1 98.44 243 ILE A N 1
ATOM 1920 C CA . ILE A 1 243 ? 0.698 -28.375 -17.125 1 98.44 243 ILE A CA 1
ATOM 1921 C C . ILE A 1 243 ? -0.418 -28.625 -16.109 1 98.44 243 ILE A C 1
ATOM 1923 O O . ILE A 1 243 ? -1.553 -28.922 -16.484 1 98.44 243 ILE A O 1
ATOM 1927 N N . CYS A 1 244 ? -0.064 -28.578 -14.906 1 98.12 244 CYS A N 1
ATOM 1928 C CA . CYS A 1 244 ? -0.994 -28.656 -13.789 1 98.12 244 CYS A CA 1
ATOM 1929 C C . CYS A 1 244 ? -0.886 -27.422 -12.898 1 98.12 244 CYS A C 1
ATOM 1931 O O . CYS A 1 244 ? 0.196 -27.094 -12.406 1 98.12 244 CYS A O 1
ATOM 1933 N N . VAL A 1 245 ? -1.958 -26.703 -12.719 1 98.12 245 VAL A N 1
ATOM 1934 C CA . VAL A 1 245 ? -2.033 -25.578 -11.805 1 98.12 245 VAL A CA 1
ATOM 1935 C C . VAL A 1 245 ? -3.113 -25.828 -10.758 1 98.12 245 VAL A C 1
ATOM 1937 O O . VAL A 1 245 ? -4.305 -25.875 -11.078 1 98.12 245 VAL A O 1
ATOM 1940 N N . PHE A 1 246 ? -2.684 -25.938 -9.531 1 96.31 246 PHE A N 1
ATOM 1941 C CA . PHE A 1 246 ? -3.576 -26.391 -8.469 1 96.31 246 PHE A CA 1
ATOM 1942 C C . PHE A 1 246 ? -4.004 -25.219 -7.598 1 96.31 246 PHE A C 1
ATOM 1944 O O . PHE A 1 246 ? -3.373 -24.156 -7.617 1 96.31 246 PHE A O 1
ATOM 1951 N N . ASP A 1 247 ? -5.086 -25.422 -6.93 1 93.25 247 ASP A N 1
ATOM 1952 C CA . ASP A 1 247 ? -5.508 -24.547 -5.832 1 93.25 247 ASP A CA 1
ATOM 1953 C C . ASP A 1 247 ? -5.133 -25.156 -4.48 1 93.25 247 ASP A C 1
ATOM 1955 O O . ASP A 1 247 ? -4.734 -26.328 -4.406 1 93.25 247 ASP A O 1
ATOM 1959 N N . ASN A 1 248 ? -5.062 -24.312 -3.461 1 89.44 248 ASN A N 1
ATOM 1960 C CA . ASN A 1 248 ? -4.914 -24.688 -2.062 1 89.44 248 ASN A CA 1
ATOM 1961 C C . ASN A 1 248 ? -3.523 -25.25 -1.78 1 89.44 248 ASN A C 1
ATOM 1963 O O . ASN A 1 248 ? -3.359 -26.109 -0.901 1 89.44 248 ASN A O 1
ATOM 1967 N N . GLU A 1 249 ? -2.596 -24.906 -2.566 1 88.56 249 GLU A N 1
ATOM 1968 C CA . GLU A 1 249 ? -1.218 -25.25 -2.23 1 88.56 249 GLU A CA 1
ATOM 1969 C C . GLU A 1 249 ? -0.791 -24.594 -0.916 1 88.56 249 GLU A C 1
ATOM 1971 O O . GLU A 1 249 ? -0.157 -25.25 -0.078 1 88.56 249 GLU A O 1
ATOM 1976 N N . GLU A 1 250 ? -1.231 -23.453 -0.731 1 84.5 250 GLU A N 1
ATOM 1977 C CA . GLU A 1 250 ? -0.794 -22.656 0.407 1 84.5 250 GLU A CA 1
ATOM 1978 C C . GLU A 1 250 ? -1.413 -23.156 1.708 1 84.5 250 GLU A C 1
ATOM 1980 O O . GLU A 1 250 ? -1.019 -22.734 2.795 1 84.5 250 GLU A O 1
ATOM 1985 N N . ASN A 1 251 ? -2.359 -23.984 1.479 1 81.06 251 ASN A N 1
ATOM 1986 C CA . ASN A 1 251 ? -2.98 -24.562 2.664 1 81.06 251 ASN A CA 1
ATOM 1987 C C . ASN A 1 251 ? -2.66 -26.047 2.795 1 81.06 251 ASN A C 1
ATOM 1989 O O . ASN A 1 251 ? -3.367 -26.781 3.488 1 81.06 251 ASN A O 1
ATOM 1993 N N . GLY A 1 252 ? -1.695 -26.531 2.045 1 82.06 252 GLY A N 1
ATOM 1994 C CA . GLY A 1 252 ? -1.214 -27.891 2.238 1 82.06 252 GLY A CA 1
ATOM 1995 C C . GLY A 1 252 ? -1.646 -28.844 1.138 1 82.06 252 GLY A C 1
ATOM 1996 O O . GLY A 1 252 ? -1.2 -29.984 1.092 1 82.06 252 GLY A O 1
ATOM 1997 N N . SER A 1 253 ? -2.572 -28.484 0.276 1 87.44 253 SER A N 1
ATOM 1998 C CA . SER A 1 253 ? -2.932 -29.188 -0.952 1 87.44 253 SER A CA 1
ATOM 1999 C C . SER A 1 253 ? -3.822 -30.391 -0.661 1 87.44 253 SER A C 1
ATOM 2001 O O . SER A 1 253 ? -4.043 -31.234 -1.536 1 87.44 253 SER A O 1
ATOM 2003 N N . HIS A 1 254 ? -4.367 -30.5 0.539 1 83.88 254 HIS A N 1
ATOM 2004 C CA . HIS A 1 254 ? -5.203 -31.625 0.932 1 83.88 254 HIS A CA 1
ATOM 2005 C C . HIS A 1 254 ? -6.676 -31.344 0.657 1 83.88 254 HIS A C 1
ATOM 2007 O O . HIS A 1 254 ? -7.512 -31.453 1.555 1 83.88 254 HIS A O 1
ATOM 2013 N N . THR A 1 255 ? -6.961 -30.969 -0.491 1 85.69 255 THR A N 1
ATOM 2014 C CA . THR A 1 255 ? -8.328 -30.672 -0.896 1 85.69 255 THR A CA 1
ATOM 2015 C C . THR A 1 255 ? -8.625 -31.25 -2.277 1 85.69 255 THR A C 1
ATOM 2017 O O . THR A 1 255 ? -7.734 -31.797 -2.924 1 85.69 255 THR A O 1
ATOM 2020 N N . LEU A 1 256 ? -9.812 -31.172 -2.693 1 86 256 LEU A N 1
ATOM 2021 C CA . LEU A 1 256 ? -10.273 -31.594 -4.012 1 86 256 LEU A CA 1
ATOM 2022 C C . LEU A 1 256 ? -9.461 -30.922 -5.113 1 86 256 LEU A C 1
ATOM 2024 O O . LEU A 1 256 ? -9.219 -31.516 -6.164 1 86 256 LEU A O 1
ATOM 2028 N N . ASN A 1 257 ? -9.016 -29.75 -4.859 1 90.25 257 ASN A N 1
ATOM 2029 C CA . ASN A 1 257 ? -8.367 -28.922 -5.871 1 90.25 257 ASN A CA 1
ATOM 2030 C C . ASN A 1 257 ? -6.855 -28.891 -5.691 1 90.25 257 ASN A C 1
ATOM 2032 O O . ASN A 1 257 ? -6.137 -28.297 -6.5 1 90.25 257 ASN A O 1
ATOM 2036 N N . GLY A 1 258 ? -6.422 -29.594 -4.676 1 91.38 258 GLY A N 1
ATOM 2037 C CA . GLY A 1 258 ? -5.004 -29.562 -4.359 1 91.38 258 GLY A CA 1
ATOM 2038 C C . GLY A 1 258 ? -4.219 -30.656 -5.055 1 91.38 258 GLY A C 1
ATOM 2039 O O . GLY A 1 258 ? -4.801 -31.609 -5.578 1 91.38 258 GLY A O 1
ATOM 2040 N N . ALA A 1 259 ? -2.945 -30.531 -4.957 1 92.06 259 ALA A N 1
ATOM 2041 C CA . ALA A 1 259 ? -2.041 -31.453 -5.641 1 92.06 259 ALA A CA 1
ATOM 2042 C C . ALA A 1 259 ? -2.123 -32.844 -5.035 1 92.06 259 ALA A C 1
ATOM 2044 O O . ALA A 1 259 ? -1.742 -33.844 -5.676 1 92.06 259 ALA A O 1
ATOM 2045 N N . LEU A 1 260 ? -2.605 -32.906 -3.867 1 89.56 260 LEU A N 1
ATOM 2046 C CA . LEU A 1 260 ? -2.729 -34.219 -3.221 1 89.56 260 LEU A CA 1
ATOM 2047 C C . LEU A 1 260 ? -4.031 -34.906 -3.617 1 89.56 260 LEU A C 1
ATOM 2049 O O . LEU A 1 260 ? -4.246 -36.062 -3.291 1 89.56 260 LEU A O 1
ATOM 2053 N N . GLY A 1 261 ? -4.824 -34.188 -4.211 1 89.19 261 GLY A N 1
ATOM 2054 C CA . GLY A 1 261 ? -6.031 -34.812 -4.742 1 89.19 261 GLY A CA 1
ATOM 2055 C C . GLY A 1 261 ? -5.77 -35.719 -5.926 1 89.19 261 GLY A C 1
ATOM 2056 O O . GLY A 1 261 ? -4.621 -35.906 -6.324 1 89.19 261 GLY A O 1
ATOM 2057 N N . ASP A 1 262 ? -6.82 -36.25 -6.539 1 93.19 262 ASP A N 1
ATOM 2058 C CA . ASP A 1 262 ? -6.668 -37.281 -7.574 1 93.19 262 ASP A CA 1
ATOM 2059 C C . ASP A 1 262 ? -6.738 -36.656 -8.969 1 93.19 262 ASP A C 1
ATOM 2061 O O . ASP A 1 262 ? -6.84 -37.375 -9.969 1 93.19 262 ASP A O 1
ATOM 2065 N N . PHE A 1 263 ? -6.773 -35.344 -8.984 1 94.19 263 PHE A N 1
ATOM 2066 C CA . PHE A 1 263 ? -6.977 -34.656 -10.258 1 94.19 263 PHE A CA 1
ATOM 2067 C C . PHE A 1 263 ? -5.902 -35.031 -11.266 1 94.19 263 PHE A C 1
ATOM 2069 O O . PHE A 1 263 ? -6.215 -35.438 -12.391 1 94.19 263 PHE A O 1
ATOM 2076 N N . PHE A 1 264 ? -4.676 -35.031 -10.883 1 95.81 264 PHE A N 1
ATOM 2077 C CA . PHE A 1 264 ? -3.551 -35.344 -11.75 1 95.81 264 PHE A CA 1
ATOM 2078 C C . PHE A 1 264 ? -3.562 -36.812 -12.148 1 95.81 264 PHE A C 1
ATOM 2080 O O . PHE A 1 264 ? -3.514 -37.125 -13.336 1 95.81 264 PHE A O 1
ATOM 2087 N N . GLU A 1 265 ? -3.645 -37.656 -11.211 1 94.19 265 GLU A N 1
ATOM 2088 C CA . GLU A 1 265 ? -3.631 -39.094 -11.453 1 94.19 265 GLU A CA 1
ATOM 2089 C C . GLU A 1 265 ? -4.781 -39.531 -12.359 1 94.19 265 GLU A C 1
ATOM 2091 O O . GLU A 1 265 ? -4.598 -40.344 -13.273 1 94.19 265 GLU A O 1
ATOM 2096 N N . ARG A 1 266 ? -5.902 -39.031 -12.078 1 94.06 266 ARG A N 1
ATOM 2097 C CA . ARG A 1 266 ? -7.07 -39.344 -12.891 1 94.06 266 ARG A CA 1
ATOM 2098 C C . ARG A 1 266 ? -6.875 -38.906 -14.336 1 94.06 266 ARG A C 1
ATOM 2100 O O . ARG A 1 266 ? -7.285 -39.594 -15.266 1 94.06 266 ARG A O 1
ATOM 2107 N N . THR A 1 267 ? -6.316 -37.75 -14.5 1 95.31 267 THR A N 1
ATOM 2108 C CA . THR A 1 267 ? -6.07 -37.25 -15.844 1 95.31 267 THR A CA 1
ATOM 2109 C C . THR A 1 267 ? -5.062 -38.125 -16.578 1 95.31 267 THR A C 1
ATOM 2111 O O . THR A 1 267 ? -5.258 -38.469 -17.75 1 95.31 267 THR A O 1
ATOM 2114 N N . LEU A 1 268 ? -4.008 -38.562 -15.922 1 94.62 268 LEU A N 1
ATOM 2115 C CA . LEU A 1 268 ? -3.016 -39.469 -16.516 1 94.62 268 LEU A CA 1
ATOM 2116 C C . LEU A 1 268 ? -3.652 -40.781 -16.938 1 94.62 268 LEU A C 1
ATOM 2118 O O . LEU A 1 268 ? -3.359 -41.312 -18.016 1 94.62 268 LEU A O 1
ATOM 2122 N N . ARG A 1 269 ? -4.473 -41.281 -16.078 1 94 269 ARG A N 1
ATOM 2123 C CA . ARG A 1 269 ? -5.152 -42.531 -16.375 1 94 269 ARG A CA 1
ATOM 2124 C C . ARG A 1 269 ? -6.062 -42.375 -17.594 1 94 269 ARG A C 1
ATOM 2126 O O . ARG A 1 269 ? -6.129 -43.281 -18.438 1 94 269 ARG A O 1
ATOM 2133 N N . PHE A 1 270 ? -6.75 -41.312 -17.656 1 94.38 270 PHE A N 1
ATOM 2134 C CA . PHE A 1 270 ? -7.598 -41.031 -18.797 1 94.38 270 PHE A CA 1
ATOM 2135 C C . PHE A 1 270 ? -6.781 -41 -20.094 1 94.38 270 PHE A C 1
ATOM 2137 O O . PHE A 1 270 ? -7.105 -41.719 -21.047 1 94.38 270 PHE A O 1
ATOM 2144 N N . ILE A 1 271 ? -5.656 -40.312 -20.078 1 94.56 271 ILE A N 1
ATOM 2145 C CA . ILE A 1 271 ? -4.824 -40.156 -21.266 1 94.56 271 ILE A CA 1
ATOM 2146 C C . ILE A 1 271 ? -4.227 -41.5 -21.656 1 94.56 271 ILE A C 1
ATOM 2148 O O . ILE A 1 271 ? -4.281 -41.875 -22.828 1 94.56 271 ILE A O 1
ATOM 2152 N N . THR A 1 272 ? -3.732 -42.25 -20.734 1 93.38 272 THR A N 1
ATOM 2153 C CA . THR A 1 272 ? -3.039 -43.5 -21.031 1 93.38 272 THR A CA 1
ATOM 2154 C C . THR A 1 272 ? -4.031 -44.594 -21.422 1 93.38 272 THR A C 1
ATOM 2156 O O . THR A 1 272 ? -3.711 -45.469 -22.234 1 93.38 272 THR A O 1
ATOM 2159 N N . SER A 1 273 ? -5.207 -44.5 -20.859 1 92.44 273 SER A N 1
ATOM 2160 C CA . SER A 1 273 ? -6.219 -45.5 -21.188 1 92.44 273 SER A CA 1
ATOM 2161 C C . SER A 1 273 ? -6.676 -45.344 -22.641 1 92.44 273 SER A C 1
ATOM 2163 O O . SER A 1 273 ? -7.203 -46.312 -23.219 1 92.44 273 SER A O 1
ATOM 2165 N N . ARG A 1 274 ? -6.406 -44.188 -23.234 1 91.81 274 ARG A N 1
ATOM 2166 C CA . ARG A 1 274 ? -6.832 -43.938 -24.609 1 91.81 274 ARG A CA 1
ATOM 2167 C C . ARG A 1 274 ? -5.645 -44 -25.562 1 91.81 274 ARG A C 1
ATOM 2169 O O . ARG A 1 274 ? -5.789 -43.719 -26.75 1 91.81 274 ARG A O 1
ATOM 2176 N N . SER A 1 275 ? -4.332 -44.25 -25.266 1 87.69 275 SER A N 1
ATOM 2177 C CA . SER A 1 275 ? -3.141 -44.188 -26.109 1 87.69 275 SER A CA 1
ATOM 2178 C C . SER A 1 275 ? -2.393 -45.531 -26.109 1 87.69 275 SER A C 1
ATOM 2180 O O . SER A 1 275 ? -1.4 -45.688 -26.812 1 87.69 275 SER A O 1
ATOM 2182 N N . ASN A 1 276 ? -2.697 -46.5 -25.641 1 83.81 276 ASN A N 1
ATOM 2183 C CA . ASN A 1 276 ? -2.023 -47.781 -25.531 1 83.81 276 ASN A CA 1
ATOM 2184 C C . ASN A 1 276 ? -0.667 -47.656 -24.844 1 83.81 276 ASN A C 1
ATOM 2186 O O . ASN A 1 276 ? 0.278 -48.375 -25.172 1 83.81 276 ASN A O 1
ATOM 2190 N N . VAL A 1 277 ? -0.43 -46.688 -24.031 1 89.25 277 VAL A N 1
ATOM 2191 C CA . VAL A 1 277 ? 0.784 -46.469 -23.25 1 89.25 277 VAL A CA 1
ATOM 2192 C C . VAL A 1 277 ? 0.571 -46.969 -21.828 1 89.25 277 VAL A C 1
ATOM 2194 O O . VAL A 1 277 ? -0.483 -46.75 -21.234 1 89.25 277 VAL A O 1
ATOM 2197 N N . ASN A 1 278 ? 1.594 -47.719 -21.375 1 91.75 278 ASN A N 1
ATOM 2198 C CA . ASN A 1 278 ? 1.551 -48.188 -20 1 91.75 278 ASN A CA 1
ATOM 2199 C C . ASN A 1 278 ? 1.845 -47.062 -19.016 1 91.75 278 ASN A C 1
ATOM 2201 O O . ASN A 1 278 ? 2.9 -46.438 -19.078 1 91.75 278 ASN A O 1
ATOM 2205 N N . LEU A 1 279 ? 0.959 -46.875 -18.094 1 93 279 LEU A N 1
ATOM 2206 C CA . LEU A 1 279 ? 1.038 -45.781 -17.156 1 93 279 LEU A CA 1
ATOM 2207 C C . LEU A 1 279 ? 2.305 -45.844 -16.312 1 93 279 LEU A C 1
ATOM 2209 O O . LEU A 1 279 ? 2.98 -44.844 -16.094 1 93 279 LEU A O 1
ATOM 2213 N N . GLU A 1 280 ? 2.617 -47.031 -15.859 1 91.44 280 GLU A N 1
ATOM 2214 C CA . GLU A 1 280 ? 3.783 -47.219 -15 1 91.44 280 GLU A CA 1
ATOM 2215 C C . GLU A 1 280 ? 5.074 -46.938 -15.758 1 91.44 280 GLU A C 1
ATOM 2217 O O . GLU A 1 280 ? 6.016 -46.344 -15.203 1 91.44 280 GLU A O 1
ATOM 2222 N N . VAL A 1 281 ? 5.129 -47.375 -16.953 1 90.12 281 VAL A N 1
ATOM 2223 C CA . VAL A 1 281 ? 6.285 -47.094 -17.797 1 90.12 281 VAL A CA 1
ATOM 2224 C C . VAL A 1 281 ? 6.387 -45.625 -18.094 1 90.12 281 VAL A C 1
ATOM 2226 O O . VAL A 1 281 ? 7.473 -45.031 -18.031 1 90.12 281 VAL A O 1
ATOM 2229 N N . LEU A 1 282 ? 5.273 -45 -18.359 1 92.44 282 LEU A N 1
ATOM 2230 C CA . LEU A 1 282 ? 5.242 -43.562 -18.594 1 92.44 282 LEU A CA 1
ATOM 2231 C C . LEU A 1 282 ? 5.805 -42.812 -17.406 1 92.44 282 LEU A C 1
ATOM 2233 O O . LEU A 1 282 ? 6.648 -41.938 -17.578 1 92.44 282 LEU A O 1
ATOM 2237 N N . LYS A 1 283 ? 5.355 -43.156 -16.25 1 93.5 283 LYS A N 1
ATOM 2238 C CA . LYS A 1 283 ? 5.762 -42.469 -15.031 1 93.5 283 LYS A CA 1
ATOM 2239 C C . LYS A 1 283 ? 7.273 -42.531 -14.836 1 93.5 283 LYS A C 1
ATOM 2241 O O . LYS A 1 283 ? 7.898 -41.531 -14.453 1 93.5 283 LYS A O 1
ATOM 2246 N N . ARG A 1 284 ? 7.848 -43.594 -15.156 1 90.31 284 ARG A N 1
ATOM 2247 C CA . ARG A 1 284 ? 9.273 -43.812 -14.945 1 90.31 284 ARG A CA 1
ATOM 2248 C C . ARG A 1 284 ? 10.102 -43 -15.945 1 90.31 284 ARG A C 1
ATOM 2250 O O . ARG A 1 284 ? 11.266 -42.688 -15.672 1 90.31 284 ARG A O 1
ATOM 2257 N N . ASN A 1 285 ? 9.555 -42.719 -17.094 1 92.81 285 ASN A N 1
ATOM 2258 C CA . ASN A 1 285 ? 10.25 -41.969 -18.125 1 92.81 285 ASN A CA 1
ATOM 2259 C C . ASN A 1 285 ? 9.859 -40.469 -18.094 1 92.81 285 ASN A C 1
ATOM 2261 O O . ASN A 1 285 ? 10.047 -39.781 -19.094 1 92.81 285 ASN A O 1
ATOM 2265 N N . SER A 1 286 ? 9.336 -40.031 -16.984 1 95.06 286 SER A N 1
ATOM 2266 C CA . SER A 1 286 ? 8.758 -38.688 -16.938 1 95.06 286 SER A CA 1
ATOM 2267 C C . SER A 1 286 ? 9.523 -37.812 -15.969 1 95.06 286 SER A C 1
ATOM 2269 O O . SER A 1 286 ? 10.445 -38.25 -15.289 1 95.06 286 SER A O 1
ATOM 2271 N N . LEU A 1 287 ? 9.195 -36.531 -15.945 1 95.94 287 LEU A N 1
ATOM 2272 C CA . LEU A 1 287 ? 9.711 -35.5 -15.031 1 95.94 287 LEU A CA 1
ATOM 2273 C C . LEU A 1 287 ? 8.625 -34.5 -14.672 1 95.94 287 LEU A C 1
ATOM 2275 O O . LEU A 1 287 ? 7.922 -34 -15.547 1 95.94 287 LEU A O 1
ATOM 2279 N N . ILE A 1 288 ? 8.469 -34.312 -13.391 1 97.06 288 ILE A N 1
ATOM 2280 C CA . ILE A 1 288 ? 7.609 -33.219 -12.914 1 97.06 288 ILE A CA 1
ATOM 2281 C C . ILE A 1 288 ? 8.469 -32.031 -12.484 1 97.06 288 ILE A C 1
ATOM 2283 O O . ILE A 1 288 ? 9.383 -32.188 -11.672 1 97.06 288 ILE A O 1
ATOM 2287 N N . ILE A 1 289 ? 8.234 -30.906 -13.125 1 97.62 289 ILE A N 1
ATOM 2288 C CA . ILE A 1 289 ? 8.828 -29.656 -12.695 1 97.62 289 ILE A CA 1
ATOM 2289 C C . ILE A 1 289 ? 7.879 -28.938 -11.727 1 97.62 289 ILE A C 1
ATOM 2291 O O . ILE A 1 289 ? 6.898 -28.328 -12.148 1 97.62 289 ILE A O 1
ATOM 2295 N N . SER A 1 290 ? 8.125 -29.078 -10.477 1 96.75 290 SER A N 1
ATOM 2296 C CA . SER A 1 290 ? 7.398 -28.312 -9.477 1 96.75 290 SER A CA 1
ATOM 2297 C C . SER A 1 290 ? 7.863 -26.859 -9.461 1 96.75 290 SER A C 1
ATOM 2299 O O . SER A 1 290 ? 8.898 -26.531 -8.875 1 96.75 290 SER A O 1
ATOM 2301 N N . ALA A 1 291 ? 7.098 -26.047 -10.133 1 96.88 291 ALA A N 1
ATOM 2302 C CA . ALA A 1 291 ? 7.445 -24.625 -10.266 1 96.88 291 ALA A CA 1
ATOM 2303 C C . ALA A 1 291 ? 6.801 -23.797 -9.156 1 96.88 291 ALA A C 1
ATOM 2305 O O . ALA A 1 291 ? 5.613 -23.484 -9.227 1 96.88 291 ALA A O 1
ATOM 2306 N N . ASP A 1 292 ? 7.547 -23.375 -8.211 1 94.5 292 ASP A N 1
ATOM 2307 C CA . ASP A 1 292 ? 7.129 -22.625 -7.027 1 94.5 292 ASP A CA 1
ATOM 2308 C C . ASP A 1 292 ? 8.133 -21.531 -6.691 1 94.5 292 ASP A C 1
ATOM 2310 O O . ASP A 1 292 ? 9.336 -21.797 -6.59 1 94.5 292 ASP A O 1
ATOM 2314 N N . ALA A 1 293 ? 7.656 -20.359 -6.488 1 92.62 293 ALA A N 1
ATOM 2315 C CA . ALA A 1 293 ? 8.523 -19.219 -6.238 1 92.62 293 ALA A CA 1
ATOM 2316 C C . ALA A 1 293 ? 9.43 -19.469 -5.035 1 92.62 293 ALA A C 1
ATOM 2318 O O . ALA A 1 293 ? 9.078 -20.219 -4.129 1 92.62 293 ALA A O 1
ATOM 2319 N N . ASN A 1 294 ? 10.594 -18.812 -5.078 1 88.62 294 ASN A N 1
ATOM 2320 C CA . ASN A 1 294 ? 11.578 -18.922 -4.004 1 88.62 294 ASN A CA 1
ATOM 2321 C C . ASN A 1 294 ? 11.766 -17.594 -3.271 1 88.62 294 ASN A C 1
ATOM 2323 O O . ASN A 1 294 ? 11.539 -16.531 -3.846 1 88.62 294 ASN A O 1
ATOM 2327 N N . HIS A 1 295 ? 12.227 -17.734 -2.033 1 86 295 HIS A N 1
ATOM 2328 C CA . HIS A 1 295 ? 12.602 -16.531 -1.296 1 86 295 HIS A CA 1
ATOM 2329 C C . HIS A 1 295 ? 13.961 -16.016 -1.75 1 86 295 HIS A C 1
ATOM 2331 O O . HIS A 1 295 ? 14.945 -16.766 -1.773 1 86 295 HIS A O 1
ATOM 2337 N N . GLY A 1 296 ? 13.977 -14.797 -2.123 1 86.06 296 GLY A N 1
ATOM 2338 C CA . GLY A 1 296 ? 15.258 -14.141 -2.305 1 86.06 296 GLY A CA 1
ATOM 2339 C C . GLY A 1 296 ? 15.883 -13.68 -1.002 1 86.06 296 GLY A C 1
ATOM 2340 O O . GLY A 1 296 ? 15.203 -13.57 0.017 1 86.06 296 GLY A O 1
ATOM 2341 N N . SER A 1 297 ? 17.172 -13.438 -1.11 1 84.5 297 SER A N 1
ATOM 2342 C CA . SER A 1 297 ? 17.844 -12.891 0.062 1 84.5 297 SER A CA 1
ATOM 2343 C C . SER A 1 297 ? 17.328 -11.5 0.402 1 84.5 297 SER A C 1
ATOM 2345 O O . SER A 1 297 ? 17.453 -10.57 -0.394 1 84.5 297 SER A O 1
ATOM 2347 N N . HIS A 1 298 ? 16.766 -11.383 1.546 1 84.81 298 HIS A N 1
ATOM 2348 C CA . HIS A 1 298 ? 16.219 -10.094 1.945 1 84.81 298 HIS A CA 1
ATOM 2349 C C . HIS A 1 298 ? 17.328 -9.109 2.299 1 84.81 298 HIS A C 1
ATOM 2351 O O . HIS A 1 298 ? 18.203 -9.414 3.107 1 84.81 298 HIS A O 1
ATOM 2357 N N . PRO A 1 299 ? 17.266 -8 1.802 1 84.81 299 PRO A N 1
ATOM 2358 C CA . PRO A 1 299 ? 18.375 -7.059 1.983 1 84.81 299 PRO A CA 1
ATOM 2359 C C . PRO A 1 299 ? 18.516 -6.586 3.43 1 84.81 299 PRO A C 1
ATOM 2361 O O . PRO A 1 299 ? 19.609 -6.223 3.859 1 84.81 299 PRO A O 1
ATOM 2364 N N . ASN A 1 300 ? 17.453 -6.566 4.164 1 82.94 300 ASN A N 1
ATOM 2365 C CA . ASN A 1 300 ? 17.469 -6.051 5.527 1 82.94 300 ASN A CA 1
ATOM 2366 C C . ASN A 1 300 ? 17.578 -7.176 6.551 1 82.94 300 ASN A C 1
ATOM 2368 O O . ASN A 1 300 ? 17.625 -6.922 7.754 1 82.94 300 ASN A O 1
ATOM 2372 N N . TYR A 1 301 ? 17.547 -8.391 6.082 1 75.75 301 TYR A N 1
ATOM 2373 C CA . TYR A 1 301 ? 17.594 -9.547 6.973 1 75.75 301 TYR A CA 1
ATOM 2374 C C . TYR A 1 301 ? 18.578 -10.594 6.453 1 75.75 301 TYR A C 1
ATOM 2376 O O . TYR A 1 301 ? 18.266 -11.781 6.418 1 75.75 301 TYR A O 1
ATOM 2384 N N . ALA A 1 302 ? 19.656 -10.211 6.027 1 64.06 302 ALA A N 1
ATOM 2385 C CA . ALA A 1 302 ? 20.594 -11.109 5.363 1 64.06 302 ALA A CA 1
ATOM 2386 C C . ALA A 1 302 ? 21.062 -12.211 6.309 1 64.06 302 ALA A C 1
ATOM 2388 O O . ALA A 1 302 ? 21.453 -13.297 5.867 1 64.06 302 ALA A O 1
ATOM 2389 N N . GLY A 1 303 ? 20.844 -12.055 7.559 1 64 303 GLY A N 1
ATOM 2390 C CA . GLY A 1 303 ? 21.312 -13.086 8.469 1 64 303 GLY A CA 1
ATOM 2391 C C . GLY A 1 303 ? 20.438 -14.328 8.461 1 64 303 GLY A C 1
ATOM 2392 O O . GLY A 1 303 ? 20.797 -15.352 9.062 1 64 303 GLY A O 1
ATOM 2393 N N . LEU A 1 304 ? 19.469 -14.273 7.688 1 62.28 304 LEU A N 1
ATOM 2394 C CA . LEU A 1 304 ? 18.531 -15.398 7.68 1 62.28 304 LEU A CA 1
ATOM 2395 C C . LEU A 1 304 ? 19.031 -16.5 6.738 1 62.28 304 LEU A C 1
ATOM 2397 O O . LEU A 1 304 ? 18.625 -17.656 6.867 1 62.28 304 LEU A O 1
ATOM 2401 N N . TYR A 1 305 ? 19.906 -16.172 5.738 1 63.28 305 TYR A N 1
ATOM 2402 C CA . TYR A 1 305 ? 20.359 -17.141 4.742 1 63.28 305 TYR A CA 1
ATOM 2403 C C . TYR A 1 305 ? 21.844 -17.438 4.918 1 63.28 305 TYR A C 1
ATOM 2405 O O . TYR A 1 305 ? 22.578 -16.625 5.484 1 63.28 305 TYR A O 1
ATOM 2413 N N . GLU A 1 306 ? 22.141 -18.688 4.578 1 62.69 306 GLU A N 1
ATOM 2414 C CA . GLU A 1 306 ? 23.562 -19 4.566 1 62.69 306 GLU A CA 1
ATOM 2415 C C . GLU A 1 306 ? 24.312 -18.062 3.617 1 62.69 306 GLU A C 1
ATOM 2417 O O . GLU A 1 306 ? 23.875 -17.812 2.498 1 62.69 306 GLU A O 1
ATOM 2422 N N . LYS A 1 307 ? 25.25 -17.547 4.117 1 60.5 307 LYS A N 1
ATOM 2423 C CA . LYS A 1 307 ? 26.031 -16.516 3.445 1 60.5 307 LYS A CA 1
ATOM 2424 C C . LYS A 1 307 ? 26.406 -16.938 2.025 1 60.5 307 LYS A C 1
ATOM 2426 O O . LYS A 1 307 ? 26.375 -16.125 1.103 1 60.5 307 LYS A O 1
ATOM 2431 N N . ASN A 1 308 ? 26.703 -18.219 1.857 1 58.22 308 ASN A N 1
ATOM 2432 C CA . ASN A 1 308 ? 27.219 -18.672 0.567 1 58.22 308 ASN A CA 1
ATOM 2433 C C . ASN A 1 308 ? 26.078 -19.078 -0.372 1 58.22 308 ASN A C 1
ATOM 2435 O O . ASN A 1 308 ? 26.328 -19.406 -1.535 1 58.22 308 ASN A O 1
ATOM 2439 N N . HIS A 1 309 ? 24.922 -19.047 0.077 1 63.25 309 HIS A N 1
ATOM 2440 C CA . HIS A 1 309 ? 23.797 -19.484 -0.748 1 63.25 309 HIS A CA 1
ATOM 2441 C C . HIS A 1 309 ? 22.672 -18.453 -0.729 1 63.25 309 HIS A C 1
ATOM 2443 O O . HIS A 1 309 ? 21.5 -18.812 -0.591 1 63.25 309 HIS A O 1
ATOM 2449 N N . GLN A 1 310 ? 23.047 -17.219 -0.922 1 69.19 310 GLN A N 1
ATOM 2450 C CA . GLN A 1 310 ? 22.031 -16.172 -0.884 1 69.19 310 GLN A CA 1
ATOM 2451 C C . GLN A 1 310 ? 21.406 -15.969 -2.26 1 69.19 310 GLN A C 1
ATOM 2453 O O . GLN A 1 310 ? 22.047 -15.453 -3.172 1 69.19 310 GLN A O 1
ATOM 2458 N N . PRO A 1 311 ? 20.172 -16.5 -2.41 1 75 311 PRO A N 1
ATOM 2459 C CA . PRO A 1 311 ? 19.516 -16.266 -3.697 1 75 311 PRO A CA 1
ATOM 2460 C C . PRO A 1 311 ? 19.188 -14.797 -3.936 1 75 311 PRO A C 1
ATOM 2462 O O . PRO A 1 311 ? 18.578 -14.148 -3.08 1 75 311 PRO A O 1
ATOM 2465 N N . GLY A 1 312 ? 19.875 -14.281 -5.012 1 82.38 312 GLY A N 1
ATOM 2466 C CA . GLY A 1 312 ? 19.609 -12.883 -5.328 1 82.38 312 GLY A CA 1
ATOM 2467 C C . GLY A 1 312 ? 18.625 -12.695 -6.457 1 82.38 312 GLY A C 1
ATOM 2468 O O . GLY A 1 312 ? 18.422 -13.602 -7.273 1 82.38 312 GLY A O 1
ATOM 2469 N N . LEU A 1 313 ? 17.953 -11.594 -6.402 1 90.5 313 LEU A N 1
ATOM 2470 C CA . LEU A 1 313 ? 17.125 -11.227 -7.547 1 90.5 313 LEU A CA 1
ATOM 2471 C C . LEU A 1 313 ? 17.984 -11 -8.789 1 90.5 313 LEU A C 1
ATOM 2473 O O . LEU A 1 313 ? 19.078 -10.43 -8.703 1 90.5 313 LEU A O 1
ATOM 2477 N N . GLY A 1 314 ? 17.578 -11.492 -9.875 1 89.88 314 GLY A N 1
ATOM 2478 C CA . GLY A 1 314 ? 18.281 -11.297 -11.125 1 89.88 314 GLY A CA 1
ATOM 2479 C C . GLY A 1 314 ? 19.281 -12.406 -11.43 1 89.88 314 GLY A C 1
ATOM 2480 O O . GLY A 1 314 ? 20.031 -12.32 -12.398 1 89.88 314 GLY A O 1
ATOM 2481 N N . GLN A 1 315 ? 19.203 -13.414 -10.68 1 88.81 315 GLN A N 1
ATOM 2482 C CA . GLN A 1 315 ? 20.172 -14.492 -10.875 1 88.81 315 GLN A CA 1
ATOM 2483 C C . GLN A 1 315 ? 19.531 -15.672 -11.609 1 88.81 315 GLN A C 1
ATOM 2485 O O . GLN A 1 315 ? 20.062 -16.781 -11.602 1 88.81 315 GLN A O 1
ATOM 2490 N N . GLY A 1 316 ? 18.375 -15.445 -12.141 1 92.56 316 GLY A N 1
ATOM 2491 C CA . GLY A 1 316 ? 17.734 -16.453 -12.984 1 92.56 316 GLY A CA 1
ATOM 2492 C C . GLY A 1 316 ? 16.875 -17.422 -12.203 1 92.56 316 GLY A C 1
ATOM 2493 O O . GLY A 1 316 ? 16.344 -17.078 -11.141 1 92.56 316 GLY A O 1
ATOM 2494 N N . LEU A 1 317 ? 16.641 -18.562 -12.82 1 95.38 317 LEU A N 1
ATOM 2495 C CA . LEU A 1 317 ? 15.836 -19.609 -12.195 1 95.38 317 LEU A CA 1
ATOM 2496 C C . LEU A 1 317 ? 16.625 -20.312 -11.102 1 95.38 317 LEU A C 1
ATOM 2498 O O . LEU A 1 317 ? 17.844 -20.531 -11.234 1 95.38 317 LEU A O 1
ATOM 2502 N N . MET A 1 318 ? 15.883 -20.688 -10.039 1 91.88 318 MET A N 1
ATOM 2503 C CA . MET A 1 318 ? 16.562 -21.328 -8.914 1 91.88 318 MET A CA 1
ATOM 2504 C C . MET A 1 318 ? 16.016 -22.734 -8.68 1 91.88 318 MET A C 1
ATOM 2506 O O . MET A 1 318 ? 14.812 -22.953 -8.695 1 91.88 318 MET A O 1
ATOM 2510 N N . MET A 1 319 ? 16.938 -23.641 -8.469 1 89.88 319 MET A N 1
ATOM 2511 C CA . MET A 1 319 ? 16.578 -24.984 -8.008 1 89.88 319 MET A CA 1
ATOM 2512 C C . MET A 1 319 ? 16.641 -25.062 -6.484 1 89.88 319 MET A C 1
ATOM 2514 O O . MET A 1 319 ? 17.609 -24.625 -5.875 1 89.88 319 MET A O 1
ATOM 2518 N N . ARG A 1 320 ? 15.578 -25.438 -5.898 1 80.69 320 ARG A N 1
ATOM 2519 C CA . ARG A 1 320 ? 15.492 -25.469 -4.441 1 80.69 320 ARG A CA 1
ATOM 2520 C C . ARG A 1 320 ? 16.062 -26.766 -3.887 1 80.69 320 ARG A C 1
ATOM 2522 O O . ARG A 1 320 ? 15.578 -27.859 -4.199 1 80.69 320 ARG A O 1
ATOM 2529 N N . GLY A 1 321 ? 17.219 -26.625 -3.129 1 67.44 321 GLY A N 1
ATOM 2530 C CA . GLY A 1 321 ? 17.844 -27.797 -2.555 1 67.44 321 GLY A CA 1
ATOM 2531 C C . GLY A 1 321 ? 17.688 -27.891 -1.047 1 67.44 321 GLY A C 1
ATOM 2532 O O . GLY A 1 321 ? 17.875 -26.891 -0.343 1 67.44 321 GLY A O 1
ATOM 2533 N N . THR A 1 322 ? 16.453 -28.469 -0.464 1 61.03 322 THR A N 1
ATOM 2534 C CA . THR A 1 322 ? 16.531 -28.562 0.989 1 61.03 322 THR A CA 1
ATOM 2535 C C . THR A 1 322 ? 16.734 -30.016 1.43 1 61.03 322 THR A C 1
ATOM 2537 O O . THR A 1 322 ? 16.375 -30.938 0.7 1 61.03 322 THR A O 1
ATOM 2540 N N . GLY A 1 323 ? 17.641 -30.203 2.396 1 54.5 323 GLY A N 1
ATOM 2541 C CA . GLY A 1 323 ? 17.891 -31.5 2.996 1 54.5 323 GLY A CA 1
ATOM 2542 C C . GLY A 1 323 ? 16.656 -32.094 3.654 1 54.5 323 GLY A C 1
ATOM 2543 O O . GLY A 1 323 ? 16.656 -33.281 4 1 54.5 323 GLY A O 1
ATOM 2544 N N . GLN A 1 324 ? 15.578 -31.328 4.016 1 56 324 GLN A N 1
ATOM 2545 C CA . GLN A 1 324 ? 14.586 -31.891 4.922 1 56 324 GLN A CA 1
ATOM 2546 C C . GLN A 1 324 ? 13.344 -32.344 4.164 1 56 324 GLN A C 1
ATOM 2548 O O . GLN A 1 324 ? 12.25 -32.406 4.723 1 56 324 GLN A O 1
ATOM 2553 N N . ASN A 1 325 ? 13.398 -32.844 2.881 1 58.81 325 ASN A N 1
ATOM 2554 C CA . ASN A 1 325 ? 12.32 -33.438 2.119 1 58.81 325 ASN A CA 1
ATOM 2555 C C . ASN A 1 325 ? 11.172 -32.469 1.885 1 58.81 325 ASN A C 1
ATOM 2557 O O . ASN A 1 325 ? 10.016 -32.875 1.761 1 58.81 325 ASN A O 1
ATOM 2561 N N . THR A 1 326 ? 11.328 -31.188 2.012 1 69.5 326 THR A N 1
ATOM 2562 C CA . THR A 1 326 ? 10.281 -30.219 1.723 1 69.5 326 THR A CA 1
ATOM 2563 C C . THR A 1 326 ? 10.32 -29.797 0.256 1 69.5 326 THR A C 1
ATOM 2565 O O . THR A 1 326 ? 9.367 -29.203 -0.248 1 69.5 326 THR A O 1
ATOM 2568 N N . THR A 1 327 ? 11.391 -30.266 -0.299 1 73.75 327 THR A N 1
ATOM 2569 C CA . THR A 1 327 ? 11.555 -30.047 -1.731 1 73.75 327 THR A CA 1
ATOM 2570 C C . THR A 1 327 ? 12.164 -31.281 -2.402 1 73.75 327 THR A C 1
ATOM 2572 O O . THR A 1 327 ? 12.672 -32.156 -1.726 1 73.75 327 THR A O 1
ATOM 2575 N N . SER A 1 328 ? 11.93 -31.312 -3.67 1 77.75 328 SER A N 1
ATOM 2576 C CA . SER A 1 328 ? 12.414 -32.469 -4.43 1 77.75 328 SER A CA 1
ATOM 2577 C C . SER A 1 328 ? 13.516 -32.062 -5.398 1 77.75 328 SER A C 1
ATOM 2579 O O . SER A 1 328 ? 13.383 -31.078 -6.129 1 77.75 328 SER A O 1
ATOM 2581 N N . LEU A 1 329 ? 14.633 -32.812 -5.332 1 80.56 329 LEU A N 1
ATOM 2582 C CA . LEU A 1 329 ? 15.773 -32.625 -6.227 1 80.56 329 LEU A CA 1
ATOM 2583 C C . LEU A 1 329 ? 16.219 -33.938 -6.84 1 80.56 329 LEU A C 1
ATOM 2585 O O . LEU A 1 329 ? 17.344 -34.406 -6.609 1 80.56 329 LEU A O 1
ATOM 2589 N N . SER A 1 330 ? 15.453 -34.438 -7.742 1 84.56 330 SER A N 1
ATOM 2590 C CA . SER A 1 330 ? 15.828 -35.656 -8.406 1 84.56 330 SER A CA 1
ATOM 2591 C C . SER A 1 330 ? 17.031 -35.469 -9.328 1 84.56 330 SER A C 1
ATOM 2593 O O . SER A 1 330 ? 17.219 -34.375 -9.867 1 84.56 330 SER A O 1
ATOM 2595 N N . PHE A 1 331 ? 17.812 -36.562 -9.461 1 85.81 331 PHE A N 1
ATOM 2596 C CA . PHE A 1 331 ? 18.969 -36.5 -10.344 1 85.81 331 PHE A CA 1
ATOM 2597 C C . PHE A 1 331 ? 18.547 -36.188 -11.773 1 85.81 331 PHE A C 1
ATOM 2599 O O . PHE A 1 331 ? 19.172 -35.344 -12.438 1 85.81 331 PHE A O 1
ATOM 2606 N N . ARG A 1 332 ? 17.547 -36.781 -12.258 1 90.75 332 ARG A N 1
ATOM 2607 C CA . ARG A 1 332 ? 17.016 -36.5 -13.586 1 90.75 332 ARG A CA 1
ATOM 2608 C C . ARG A 1 332 ? 16.609 -35.031 -13.719 1 90.75 332 ARG A C 1
ATOM 2610 O O . ARG A 1 332 ? 16.859 -34.406 -14.75 1 90.75 332 ARG A O 1
ATOM 2617 N N . GLY A 1 333 ? 15.992 -34.562 -12.672 1 93 333 GLY A N 1
ATOM 2618 C CA . GLY A 1 333 ? 15.57 -33.156 -12.672 1 93 333 GLY A CA 1
ATOM 2619 C C . GLY A 1 333 ? 16.734 -32.188 -12.766 1 93 333 GLY A C 1
ATOM 2620 O O . GLY A 1 333 ? 16.703 -31.25 -13.555 1 93 333 GLY A O 1
ATOM 2621 N N . ILE A 1 334 ? 17.719 -32.438 -12.023 1 90.81 334 ILE A N 1
ATOM 2622 C CA . ILE A 1 334 ? 18.891 -31.562 -11.977 1 90.81 334 ILE A CA 1
ATOM 2623 C C . ILE A 1 334 ? 19.562 -31.516 -13.344 1 90.81 334 ILE A C 1
ATOM 2625 O O . ILE A 1 334 ? 19.828 -30.438 -13.875 1 90.81 334 ILE A O 1
ATOM 2629 N N . ILE A 1 335 ? 19.766 -32.656 -13.914 1 92.5 335 ILE A N 1
ATOM 2630 C CA . ILE A 1 335 ? 20.438 -32.719 -15.203 1 92.5 335 ILE A CA 1
ATOM 2631 C C . ILE A 1 335 ? 19.594 -32.062 -16.281 1 92.5 335 ILE A C 1
ATOM 2633 O O . ILE A 1 335 ? 20.109 -31.297 -17.094 1 92.5 335 ILE A O 1
ATOM 2637 N N . THR A 1 336 ? 18.359 -32.344 -16.25 1 95.44 336 THR A N 1
ATOM 2638 C CA . THR A 1 336 ? 17.453 -31.781 -17.25 1 95.44 336 THR A CA 1
ATOM 2639 C C . THR A 1 336 ? 17.453 -30.266 -17.172 1 95.44 336 THR A C 1
ATOM 2641 O O . THR A 1 336 ? 17.547 -29.578 -18.188 1 95.44 336 THR A O 1
ATOM 2644 N N . MET A 1 337 ? 17.375 -29.703 -15.945 1 95.5 337 MET A N 1
ATOM 2645 C CA . MET A 1 337 ? 17.328 -28.266 -15.758 1 95.5 337 MET A CA 1
ATOM 2646 C C . MET A 1 337 ? 18.625 -27.609 -16.234 1 95.5 337 MET A C 1
ATOM 2648 O O . MET A 1 337 ? 18.594 -26.547 -16.859 1 95.5 337 MET A O 1
ATOM 2652 N N . LYS A 1 338 ? 19.688 -28.188 -15.938 1 94.12 338 LYS A N 1
ATOM 2653 C CA . LYS A 1 338 ? 20.969 -27.641 -16.344 1 94.12 338 LYS A CA 1
ATOM 2654 C C . LYS A 1 338 ? 21.109 -27.656 -17.875 1 94.12 338 LYS A C 1
ATOM 2656 O O . LYS A 1 338 ? 21.562 -26.672 -18.469 1 94.12 338 LYS A O 1
ATOM 2661 N N . GLU A 1 339 ? 20.734 -28.766 -18.453 1 96.44 339 GLU A N 1
ATOM 2662 C CA . GLU A 1 339 ? 20.812 -28.859 -19.906 1 96.44 339 GLU A CA 1
ATOM 2663 C C . GLU A 1 339 ? 19.875 -27.875 -20.578 1 96.44 339 GLU A C 1
ATOM 2665 O O . GLU A 1 339 ? 20.25 -27.219 -21.562 1 96.44 339 GLU A O 1
ATOM 2670 N N . ALA A 1 340 ? 18.719 -27.797 -20.078 1 97.5 340 ALA A N 1
ATOM 2671 C CA . ALA A 1 340 ? 17.734 -26.859 -20.625 1 97.5 340 ALA A CA 1
ATOM 2672 C C . ALA A 1 340 ? 18.219 -25.422 -20.484 1 97.5 340 ALA A C 1
ATOM 2674 O O . ALA A 1 340 ? 18 -24.594 -21.359 1 97.5 340 ALA A O 1
ATOM 2675 N N . SER A 1 341 ? 18.797 -25.094 -19.344 1 97.69 341 SER A N 1
ATOM 2676 C CA . SER A 1 341 ? 19.312 -23.75 -19.109 1 97.69 341 SER A CA 1
ATOM 2677 C C . SER A 1 341 ? 20.406 -23.391 -20.125 1 97.69 341 SER A C 1
ATOM 2679 O O . SER A 1 341 ? 20.469 -22.266 -20.609 1 97.69 341 SER A O 1
ATOM 2681 N N . LYS A 1 342 ? 21.234 -24.328 -20.453 1 97.19 342 LYS A N 1
ATOM 2682 C CA . LYS A 1 342 ? 22.281 -24.125 -21.469 1 97.19 342 LYS A CA 1
ATOM 2683 C C . LYS A 1 342 ? 21.656 -23.859 -22.844 1 97.19 342 LYS A C 1
ATOM 2685 O O . LYS A 1 342 ? 22.062 -22.922 -23.531 1 97.19 342 LYS A O 1
ATOM 2690 N N . LEU A 1 343 ? 20.75 -24.703 -23.156 1 97 343 LEU A N 1
ATOM 2691 C CA . LEU A 1 343 ? 20.094 -24.562 -24.453 1 97 343 LEU A CA 1
ATOM 2692 C C . LEU A 1 343 ? 19.359 -23.219 -24.547 1 97 343 LEU A C 1
ATOM 2694 O O . LEU A 1 343 ? 19.312 -22.625 -25.625 1 97 343 LEU A O 1
ATOM 2698 N N . ALA A 1 344 ? 18.828 -22.75 -23.453 1 97.44 344 ALA A N 1
ATOM 2699 C CA . ALA A 1 344 ? 18.062 -21.5 -23.406 1 97.44 344 ALA A CA 1
ATOM 2700 C C . ALA A 1 344 ? 18.984 -20.297 -23.25 1 97.44 344 ALA A C 1
ATOM 2702 O O . ALA A 1 344 ? 18.547 -19.156 -23.406 1 97.44 344 ALA A O 1
ATOM 2703 N N . ASN A 1 345 ? 20.234 -20.5 -22.922 1 97.69 345 ASN A N 1
ATOM 2704 C CA . ASN A 1 345 ? 21.188 -19.453 -22.594 1 97.69 345 ASN A CA 1
ATOM 2705 C C . ASN A 1 345 ? 20.688 -18.562 -21.453 1 97.69 345 ASN A C 1
ATOM 2707 O O . ASN A 1 345 ? 20.625 -17.344 -21.594 1 97.69 345 ASN A O 1
ATOM 2711 N N . GLN A 1 346 ? 20.219 -19.234 -20.422 1 97.56 346 GLN A N 1
ATOM 2712 C CA . GLN A 1 346 ? 19.703 -18.547 -19.234 1 97.56 346 GLN A CA 1
ATOM 2713 C C . GLN A 1 346 ? 20.406 -19.047 -17.984 1 97.56 346 GLN A C 1
ATOM 2715 O O . GLN A 1 346 ? 20.891 -20.188 -17.938 1 97.56 346 GLN A O 1
ATOM 2720 N N . GLN A 1 347 ? 20.422 -18.219 -16.984 1 93.31 347 GLN A N 1
ATOM 2721 C CA . GLN A 1 347 ? 21.094 -18.547 -15.734 1 93.31 347 GLN A CA 1
ATOM 2722 C C . GLN A 1 347 ? 20.188 -19.406 -14.844 1 93.31 347 GLN A C 1
ATOM 2724 O O . GLN A 1 347 ? 18.984 -19.172 -14.766 1 93.31 347 GLN A O 1
ATOM 2729 N N . ILE A 1 348 ? 20.797 -20.406 -14.227 1 93 348 ILE A N 1
ATOM 2730 C CA . ILE A 1 348 ? 20.141 -21.234 -13.227 1 93 348 ILE A CA 1
ATOM 2731 C C . ILE A 1 348 ? 21.062 -21.453 -12.039 1 93 348 ILE A C 1
ATOM 2733 O O . ILE A 1 348 ? 22.281 -21.625 -12.211 1 93 348 ILE A O 1
ATOM 2737 N N . THR A 1 349 ? 20.5 -21.312 -10.875 1 86.56 349 THR A N 1
ATOM 2738 C CA . THR A 1 349 ? 21.312 -21.453 -9.664 1 86.56 349 THR A CA 1
ATOM 2739 C C . THR A 1 349 ? 20.703 -22.516 -8.742 1 86.56 349 THR A C 1
ATOM 2741 O O . THR A 1 349 ? 19.547 -22.891 -8.906 1 86.56 349 THR A O 1
ATOM 2744 N N . VAL A 1 350 ? 21.5 -23.062 -7.891 1 80.44 350 VAL A N 1
ATOM 2745 C CA . VAL A 1 350 ? 21.047 -23.984 -6.855 1 80.44 350 VAL A CA 1
ATOM 2746 C C . VAL A 1 350 ? 21.094 -23.297 -5.492 1 80.44 350 VAL A C 1
ATOM 2748 O O . VAL A 1 350 ? 22.078 -22.641 -5.16 1 80.44 350 VAL A O 1
ATOM 2751 N N . THR A 1 351 ? 19.984 -23.312 -4.867 1 74.12 351 THR A N 1
ATOM 2752 C CA . THR A 1 351 ? 19.969 -22.703 -3.539 1 74.12 351 THR A CA 1
ATOM 2753 C C . THR A 1 351 ? 19.781 -23.766 -2.465 1 74.12 351 THR A C 1
ATOM 2755 O O . THR A 1 351 ? 19.25 -24.844 -2.74 1 74.12 351 THR A O 1
ATOM 2758 N N . ALA A 1 352 ? 20.391 -23.516 -1.299 1 65.56 352 ALA A N 1
ATOM 2759 C CA . ALA A 1 352 ? 20.188 -24.375 -0.13 1 65.56 352 ALA A CA 1
ATOM 2760 C C . ALA A 1 352 ? 19.922 -23.531 1.119 1 65.56 352 ALA A C 1
ATOM 2762 O O . ALA A 1 352 ? 20.531 -22.484 1.309 1 65.56 352 ALA A O 1
ATOM 2763 N N . LYS A 1 353 ? 18.828 -23.812 1.736 1 63.91 353 LYS A N 1
ATOM 2764 C CA . LYS A 1 353 ? 18.562 -23.156 3.014 1 63.91 353 LYS A CA 1
ATOM 2765 C C . LYS A 1 353 ? 19.5 -23.688 4.102 1 63.91 353 LYS A C 1
ATOM 2767 O O . LYS A 1 353 ? 20.047 -24.781 3.979 1 63.91 353 LYS A O 1
ATOM 2772 N N . ARG A 1 354 ? 19.594 -22.844 5.062 1 62.28 354 ARG A N 1
ATOM 2773 C CA . ARG A 1 354 ? 20.391 -23.25 6.211 1 62.28 354 ARG A CA 1
ATOM 2774 C C . ARG A 1 354 ? 19.797 -24.469 6.902 1 62.28 354 ARG A C 1
ATOM 2776 O O . ARG A 1 354 ? 18.562 -24.594 6.992 1 62.28 354 ARG A O 1
ATOM 2783 N N . ASN A 1 355 ? 20.656 -25.172 7.477 1 59.56 355 ASN A N 1
ATOM 2784 C CA . ASN A 1 355 ? 20.234 -26.344 8.242 1 59.56 355 ASN A CA 1
ATOM 2785 C C . ASN A 1 355 ? 19.375 -25.938 9.438 1 59.56 355 ASN A C 1
ATOM 2787 O O . ASN A 1 355 ? 19.641 -24.922 10.086 1 59.56 355 ASN A O 1
ATOM 2791 N N . GLY A 1 356 ? 18.172 -26.641 9.641 1 54.09 356 GLY A N 1
ATOM 2792 C CA . GLY A 1 356 ? 17.375 -26.422 10.836 1 54.09 356 GLY A CA 1
ATOM 2793 C C . GLY A 1 356 ? 16.234 -25.438 10.617 1 54.09 356 GLY A C 1
ATOM 2794 O O . GLY A 1 356 ? 15.391 -25.25 11.5 1 54.09 356 GLY A O 1
ATOM 2795 N N . ARG A 1 357 ? 16.281 -24.719 9.664 1 56.59 357 ARG A N 1
ATOM 2796 C CA . ARG A 1 357 ? 15.164 -23.812 9.469 1 56.59 357 ARG A CA 1
ATOM 2797 C C . ARG A 1 357 ? 14.141 -24.406 8.508 1 56.59 357 ARG A C 1
ATOM 2799 O O . ARG A 1 357 ? 14.5 -24.953 7.465 1 56.59 357 ARG A O 1
ATOM 2806 N N . GLY A 1 358 ? 12.914 -24.516 9.062 1 55.16 358 GLY A N 1
ATOM 2807 C CA . GLY A 1 358 ? 11.82 -25.031 8.25 1 55.16 358 GLY A CA 1
ATOM 2808 C C . GLY A 1 358 ? 11.492 -24.141 7.066 1 55.16 358 GLY A C 1
ATOM 2809 O O . GLY A 1 358 ? 11.711 -22.938 7.113 1 55.16 358 GLY A O 1
ATOM 2810 N N . SER A 1 359 ? 11.539 -24.641 5.852 1 59.53 359 SER A N 1
ATOM 2811 C CA . SER A 1 359 ? 11.008 -23.922 4.691 1 59.53 359 SER A CA 1
ATOM 2812 C C . SER A 1 359 ? 9.625 -24.438 4.305 1 59.53 359 SER A C 1
ATOM 2814 O O . SER A 1 359 ? 9.289 -25.594 4.59 1 59.53 359 SER A O 1
ATOM 2816 N N . GLY A 1 360 ? 8.695 -23.562 4.039 1 65.5 360 GLY A N 1
ATOM 2817 C CA . GLY A 1 360 ? 7.418 -24.016 3.525 1 65.5 360 GLY A CA 1
ATOM 2818 C C . GLY A 1 360 ? 7.551 -25.062 2.432 1 65.5 360 GLY A C 1
ATOM 2819 O O . GLY A 1 360 ? 8.594 -25.156 1.783 1 65.5 360 GLY A O 1
ATOM 2820 N N . GLY A 1 361 ? 6.668 -26 2.398 1 77.31 361 GLY A N 1
ATOM 2821 C CA . GLY A 1 361 ? 6.688 -27.078 1.418 1 77.31 361 GLY A CA 1
ATOM 2822 C C . GLY A 1 361 ? 6.062 -26.688 0.091 1 77.31 361 GLY A C 1
ATOM 2823 O O . GLY A 1 361 ? 5.406 -25.656 -0.01 1 77.31 361 GLY A O 1
ATOM 2824 N N . THR A 1 362 ? 6.527 -27.391 -0.953 1 85.31 362 THR A N 1
ATOM 2825 C CA . THR A 1 362 ? 5.953 -27.25 -2.285 1 85.31 362 THR A CA 1
ATOM 2826 C C . THR A 1 362 ? 5.105 -28.469 -2.645 1 85.31 362 THR A C 1
ATOM 2828 O O . THR A 1 362 ? 4.945 -29.375 -1.831 1 85.31 362 THR A O 1
ATOM 2831 N N . ILE A 1 363 ? 4.559 -28.406 -3.779 1 89.44 363 ILE A N 1
ATOM 2832 C CA . ILE A 1 363 ? 3.781 -29.547 -4.234 1 89.44 363 ILE A CA 1
ATOM 2833 C C . ILE A 1 363 ? 4.719 -30.656 -4.699 1 89.44 363 ILE A C 1
ATOM 2835 O O . ILE A 1 363 ? 4.289 -31.797 -4.91 1 89.44 363 ILE A O 1
ATOM 2839 N N . GLY A 1 364 ? 5.996 -30.406 -4.773 1 89.31 364 GLY A N 1
ATOM 2840 C CA . GLY A 1 364 ? 6.961 -31.328 -5.352 1 89.31 364 GLY A CA 1
ATOM 2841 C C . GLY A 1 364 ? 6.984 -32.688 -4.66 1 89.31 364 GLY A C 1
ATOM 2842 O O . GLY A 1 364 ? 6.645 -33.719 -5.266 1 89.31 364 GLY A O 1
ATOM 2843 N N . PRO A 1 365 ? 7.32 -32.688 -3.404 1 81.88 365 PRO A N 1
ATOM 2844 C CA . PRO A 1 365 ? 7.363 -33.969 -2.686 1 81.88 365 PRO A CA 1
ATOM 2845 C C . PRO A 1 365 ? 6.027 -34.719 -2.723 1 81.88 365 PRO A C 1
ATOM 2847 O O . PRO A 1 365 ? 6 -35.938 -2.809 1 81.88 365 PRO A O 1
ATOM 2850 N N . LYS A 1 366 ? 4.996 -34 -2.758 1 82.81 366 LYS A N 1
ATOM 2851 C CA . LYS A 1 366 ? 3.66 -34.594 -2.799 1 82.81 366 LYS A CA 1
ATOM 2852 C C . LYS A 1 366 ? 3.41 -35.281 -4.133 1 82.81 366 LYS A C 1
ATOM 2854 O O . LYS A 1 366 ? 2.951 -36.438 -4.164 1 82.81 366 LYS A O 1
ATOM 2859 N N . MET A 1 367 ? 3.762 -34.562 -5.07 1 88.19 367 MET A N 1
ATOM 2860 C CA . MET A 1 367 ? 3.574 -35.125 -6.402 1 88.19 367 MET A CA 1
ATOM 2861 C C . MET A 1 367 ? 4.527 -36.312 -6.633 1 88.19 367 MET A C 1
ATOM 2863 O O . MET A 1 367 ? 4.184 -37.25 -7.324 1 88.19 367 MET A O 1
ATOM 2867 N N . GLU A 1 368 ? 5.672 -36.25 -6.027 1 84.69 368 GLU A N 1
ATOM 2868 C CA . GLU A 1 368 ? 6.672 -37.281 -6.18 1 84.69 368 GLU A CA 1
ATOM 2869 C C . GLU A 1 368 ? 6.211 -38.594 -5.535 1 84.69 368 GLU A C 1
ATOM 2871 O O . GLU A 1 368 ? 6.176 -39.625 -6.191 1 84.69 368 GLU A O 1
ATOM 2876 N N . PHE A 1 369 ? 5.828 -38.5 -4.34 1 82.62 369 PHE A N 1
ATOM 2877 C CA . PHE A 1 369 ? 5.508 -39.75 -3.619 1 82.62 369 PHE A CA 1
ATOM 2878 C C . PHE A 1 369 ? 4.18 -40.312 -4.098 1 82.62 369 PHE A C 1
ATOM 2880 O O . PHE A 1 369 ? 4.016 -41.531 -4.164 1 82.62 369 PHE A O 1
ATOM 2887 N N . LEU A 1 370 ? 3.225 -39.5 -4.5 1 86.25 370 LEU A N 1
ATOM 2888 C CA . LEU A 1 370 ? 1.91 -39.969 -4.922 1 86.25 370 LEU A CA 1
ATOM 2889 C C . LEU A 1 370 ? 1.98 -40.625 -6.301 1 86.25 370 LEU A C 1
ATOM 2891 O O . LEU A 1 370 ? 1.252 -41.562 -6.582 1 86.25 370 LEU A O 1
ATOM 2895 N N . ASN A 1 371 ? 2.898 -40.094 -7.07 1 89.56 371 ASN A N 1
ATOM 2896 C CA . ASN A 1 371 ? 2.865 -40.531 -8.469 1 89.56 371 ASN A CA 1
ATOM 2897 C C . ASN A 1 371 ? 4.09 -41.375 -8.828 1 89.56 371 ASN A C 1
ATOM 2899 O O . ASN A 1 371 ? 4.105 -42.031 -9.859 1 89.56 371 ASN A O 1
ATOM 2903 N N . GLY A 1 372 ? 5.066 -41.375 -7.984 1 89.31 372 GLY A N 1
ATOM 2904 C CA . GLY A 1 372 ? 6.273 -42.125 -8.289 1 89.31 372 GLY A CA 1
ATOM 2905 C C . GLY A 1 372 ? 7.031 -41.562 -9.484 1 89.31 372 GLY A C 1
ATOM 2906 O O . GLY A 1 372 ? 7.551 -42.312 -10.305 1 89.31 372 GLY A O 1
ATOM 2907 N N . MET A 1 373 ? 7.012 -40.344 -9.727 1 92.25 373 MET A N 1
ATOM 2908 C CA . MET A 1 373 ? 7.707 -39.656 -10.812 1 92.25 373 MET A CA 1
ATOM 2909 C C . MET A 1 373 ? 8.836 -38.781 -10.266 1 92.25 373 MET A C 1
ATOM 2911 O O . MET A 1 373 ? 8.719 -38.219 -9.18 1 92.25 373 MET A O 1
ATOM 2915 N N . PRO A 1 374 ? 9.977 -38.719 -10.977 1 92.75 374 PRO A N 1
ATOM 2916 C CA . PRO A 1 374 ? 11 -37.781 -10.555 1 92.75 374 PRO A CA 1
ATOM 2917 C C . PRO A 1 374 ? 10.5 -36.312 -10.578 1 92.75 374 PRO A C 1
ATOM 2919 O O . PRO A 1 374 ? 9.734 -35.938 -11.469 1 92.75 374 PRO A O 1
ATOM 2922 N N . VAL A 1 375 ? 10.914 -35.594 -9.586 1 93.69 375 VAL A N 1
ATOM 2923 C CA . VAL A 1 375 ? 10.445 -34.219 -9.453 1 93.69 375 VAL A CA 1
ATOM 2924 C C . VAL A 1 375 ? 11.633 -33.281 -9.219 1 93.69 375 VAL A C 1
ATOM 2926 O O . VAL A 1 375 ? 12.641 -33.688 -8.633 1 93.69 375 VAL A O 1
ATOM 2929 N N . ILE A 1 376 ? 11.586 -32.125 -9.773 1 93.88 376 ILE A N 1
ATOM 2930 C CA . ILE A 1 376 ? 12.539 -31.047 -9.484 1 93.88 376 ILE A CA 1
ATOM 2931 C C . ILE A 1 376 ? 11.789 -29.781 -9.07 1 93.88 376 ILE A C 1
ATOM 2933 O O . ILE A 1 376 ? 10.828 -29.375 -9.727 1 93.88 376 ILE A O 1
ATOM 2937 N N . ASP A 1 377 ? 12.188 -29.188 -7.977 1 94.12 377 ASP A N 1
ATOM 2938 C CA . ASP A 1 377 ? 11.609 -27.938 -7.504 1 94.12 377 ASP A CA 1
ATOM 2939 C C . ASP A 1 377 ? 12.414 -26.734 -8 1 94.12 377 ASP A C 1
ATOM 2941 O O . ASP A 1 377 ? 13.617 -26.641 -7.75 1 94.12 377 ASP A O 1
ATOM 2945 N N . VAL A 1 378 ? 11.719 -25.859 -8.711 1 94.88 378 VAL A N 1
ATOM 2946 C CA . VAL A 1 378 ? 12.383 -24.656 -9.219 1 94.88 378 VAL A CA 1
ATOM 2947 C C . VAL A 1 378 ? 11.469 -23.453 -9.023 1 94.88 378 VAL A C 1
ATOM 2949 O O . VAL A 1 378 ? 10.258 -23.594 -8.867 1 94.88 378 VAL A O 1
ATOM 2952 N N . GLY A 1 379 ? 12 -22.266 -9.047 1 94.75 379 GLY A N 1
ATOM 2953 C CA . GLY A 1 379 ? 11.219 -21.047 -8.992 1 94.75 379 GLY A CA 1
ATOM 2954 C C . GLY A 1 379 ? 12.07 -19.797 -8.953 1 94.75 379 GLY A C 1
ATOM 2955 O O . GLY A 1 379 ? 13.211 -19.828 -8.492 1 94.75 379 GLY A O 1
ATOM 2956 N N . SER A 1 380 ? 11.516 -18.734 -9.43 1 95.12 380 SER A N 1
ATOM 2957 C CA . SER A 1 380 ? 12.211 -17.453 -9.391 1 95.12 380 SER A CA 1
ATOM 2958 C C . SER A 1 380 ? 12.266 -16.891 -7.973 1 95.12 380 SER A C 1
ATOM 2960 O O . SER A 1 380 ? 11.312 -17.047 -7.203 1 95.12 380 SER A O 1
ATOM 2962 N N . PRO A 1 381 ? 13.383 -16.219 -7.66 1 92.62 381 PRO A N 1
ATOM 2963 C CA . PRO A 1 381 ? 13.461 -15.578 -6.352 1 92.62 381 PRO A CA 1
ATOM 2964 C C . PRO A 1 381 ? 12.625 -14.297 -6.273 1 92.62 381 PRO A C 1
ATOM 2966 O O . PRO A 1 381 ? 12.477 -13.594 -7.27 1 92.62 381 PRO A O 1
ATOM 2969 N N . MET A 1 382 ? 12.109 -14.039 -5.105 1 93.69 382 MET A N 1
ATOM 2970 C CA . MET A 1 382 ? 11.328 -12.82 -4.914 1 93.69 382 MET A CA 1
ATOM 2971 C C . MET A 1 382 ? 11.414 -12.344 -3.467 1 93.69 382 MET A C 1
ATOM 2973 O O . MET A 1 382 ? 11.867 -13.086 -2.59 1 93.69 382 MET A O 1
ATOM 2977 N N . LEU A 1 383 ? 11.07 -11.125 -3.242 1 91.75 383 LEU A N 1
ATOM 2978 C CA . LEU A 1 383 ? 10.992 -10.516 -1.92 1 91.75 383 LEU A CA 1
ATOM 2979 C C . LEU A 1 383 ? 9.539 -10.281 -1.518 1 91.75 383 LEU A C 1
ATOM 2981 O O . LEU A 1 383 ? 8.68 -10.047 -2.373 1 91.75 383 LEU A O 1
ATOM 2985 N N . GLY A 1 384 ? 9.32 -10.336 -0.263 1 90.12 384 GLY A N 1
ATOM 2986 C CA . GLY A 1 384 ? 7.996 -10.016 0.254 1 90.12 384 GLY A CA 1
ATOM 2987 C C . GLY A 1 384 ? 6.965 -11.094 -0.041 1 90.12 384 GLY A C 1
ATOM 2988 O O . GLY A 1 384 ? 5.777 -10.797 -0.191 1 90.12 384 GLY A O 1
ATOM 2989 N N . MET A 1 385 ? 7.379 -12.297 -0.115 1 90.75 385 MET A N 1
ATOM 2990 C CA . MET A 1 385 ? 6.484 -13.414 -0.427 1 90.75 385 MET A CA 1
ATOM 2991 C C . MET A 1 385 ? 5.32 -13.461 0.554 1 90.75 385 MET A C 1
ATOM 2993 O O . MET A 1 385 ? 5.5 -13.242 1.753 1 90.75 385 MET A O 1
ATOM 2997 N N . HIS A 1 386 ? 4.113 -13.773 0.056 1 89.5 386 HIS A N 1
ATOM 2998 C CA . HIS A 1 386 ? 2.875 -13.945 0.807 1 89.5 386 HIS A CA 1
ATOM 2999 C C . HIS A 1 386 ? 2.33 -12.609 1.295 1 89.5 386 HIS A C 1
ATOM 3001 O O . HIS A 1 386 ? 1.427 -12.57 2.133 1 89.5 386 HIS A O 1
ATOM 3007 N N . SER A 1 387 ? 2.908 -11.531 0.822 1 89.88 387 SER A N 1
ATOM 3008 C CA . SER A 1 387 ? 2.336 -10.211 1.056 1 89.88 387 SER A CA 1
ATOM 3009 C C . SER A 1 387 ? 1.483 -9.758 -0.125 1 89.88 387 SER A C 1
ATOM 3011 O O . SER A 1 387 ? 1.431 -10.438 -1.153 1 89.88 387 SER A O 1
ATOM 3013 N N . TYR A 1 388 ? 0.836 -8.625 0.083 1 89.94 388 TYR A N 1
ATOM 3014 C CA . TYR A 1 388 ? 0.008 -8.078 -0.985 1 89.94 388 TYR A CA 1
ATOM 3015 C C . TYR A 1 388 ? 0.854 -7.293 -1.981 1 89.94 388 TYR A C 1
ATOM 3017 O O . TYR A 1 388 ? 0.325 -6.719 -2.936 1 89.94 388 TYR A O 1
ATOM 3025 N N . ARG A 1 389 ? 2.16 -7.332 -1.753 1 93.44 389 ARG A N 1
ATOM 3026 C CA . ARG A 1 389 ? 3.07 -6.754 -2.736 1 93.44 389 ARG A CA 1
ATOM 3027 C C . ARG A 1 389 ? 4.418 -7.469 -2.725 1 93.44 389 ARG A C 1
ATOM 3029 O O . ARG A 1 389 ? 5.223 -7.273 -1.811 1 93.44 389 ARG A O 1
ATOM 3036 N N . GLU A 1 390 ? 4.641 -8.164 -3.691 1 95.38 390 GLU A N 1
ATOM 3037 C CA . GLU A 1 390 ? 5.871 -8.93 -3.863 1 95.38 390 GLU A CA 1
ATOM 3038 C C . GLU A 1 390 ? 6.746 -8.328 -4.961 1 95.38 390 GLU A C 1
ATOM 3040 O O . GLU A 1 390 ? 6.266 -7.559 -5.797 1 95.38 390 GLU A O 1
ATOM 3045 N N . THR A 1 391 ? 8.086 -8.664 -4.883 1 95.38 391 THR A N 1
ATOM 3046 C CA . THR A 1 391 ? 9.023 -8.07 -5.824 1 95.38 391 THR A CA 1
ATOM 3047 C C . THR A 1 391 ? 9.961 -9.125 -6.395 1 95.38 391 THR A C 1
ATOM 3049 O O . THR A 1 391 ? 10.477 -9.969 -5.66 1 95.38 391 THR A O 1
ATOM 3052 N N . MET A 1 392 ? 10.133 -9.086 -7.66 1 96 392 MET A N 1
ATOM 3053 C CA . MET A 1 392 ? 11.133 -9.906 -8.336 1 96 392 MET A CA 1
ATOM 3054 C C . MET A 1 392 ? 11.906 -9.086 -9.359 1 96 392 MET A C 1
ATOM 3056 O O . MET A 1 392 ? 11.547 -7.938 -9.641 1 96 392 MET A O 1
ATOM 3060 N N . CYS A 1 393 ? 13.016 -9.594 -9.836 1 94.56 393 CYS A N 1
ATOM 3061 C CA . CYS A 1 393 ? 13.672 -9.008 -11 1 94.56 393 CYS A CA 1
ATOM 3062 C C . CYS A 1 393 ? 12.984 -9.438 -12.289 1 94.56 393 CYS A C 1
ATOM 3064 O O . CYS A 1 393 ? 12.75 -10.633 -12.5 1 94.56 393 CYS A O 1
ATOM 3066 N N . TYR A 1 394 ? 12.711 -8.508 -13.164 1 95.06 394 TYR A N 1
ATOM 3067 C CA . TYR A 1 394 ? 11.945 -8.852 -14.359 1 95.06 394 TYR A CA 1
ATOM 3068 C C . TYR A 1 394 ? 12.734 -9.781 -15.266 1 95.06 394 TYR A C 1
ATOM 3070 O O . TYR A 1 394 ? 12.156 -10.523 -16.062 1 95.06 394 TYR A O 1
ATOM 3078 N N . LYS A 1 395 ? 14.055 -9.836 -15.141 1 94.38 395 LYS A N 1
ATOM 3079 C CA . LYS A 1 395 ? 14.883 -10.711 -15.961 1 94.38 395 LYS A CA 1
ATOM 3080 C C . LYS A 1 395 ? 14.672 -12.18 -15.586 1 94.38 395 LYS A C 1
ATOM 3082 O O . LYS A 1 395 ? 14.852 -13.07 -16.422 1 94.38 395 LYS A O 1
ATOM 3087 N N . ASP A 1 396 ? 14.32 -12.383 -14.367 1 96.25 396 ASP A N 1
ATOM 3088 C CA . ASP A 1 396 ? 14.117 -13.75 -13.906 1 96.25 396 ASP A CA 1
ATOM 3089 C C . ASP A 1 396 ? 12.883 -14.367 -14.562 1 96.25 396 ASP A C 1
ATOM 3091 O O . ASP A 1 396 ? 12.781 -15.594 -14.672 1 96.25 396 ASP A O 1
ATOM 3095 N N . LEU A 1 397 ? 11.961 -13.508 -14.961 1 97.25 397 LEU A N 1
ATOM 3096 C CA . LEU A 1 397 ? 10.773 -13.961 -15.672 1 97.25 397 LEU A CA 1
ATOM 3097 C C . LEU A 1 397 ? 11.148 -14.68 -16.953 1 97.25 397 LEU A C 1
ATOM 3099 O O . LEU A 1 397 ? 10.68 -15.789 -17.219 1 97.25 397 LEU A O 1
ATOM 3103 N N . LYS A 1 398 ? 12 -14.07 -17.719 1 97.12 398 LYS A N 1
ATOM 3104 C CA . LYS A 1 398 ? 12.43 -14.656 -18.984 1 97.12 398 LYS A CA 1
ATOM 3105 C C . LYS A 1 398 ? 13.242 -15.93 -18.75 1 97.12 398 LYS A C 1
ATOM 3107 O O . LYS A 1 398 ? 13.109 -16.891 -19.5 1 97.12 398 LYS A O 1
ATOM 3112 N N . ALA A 1 399 ? 14.055 -15.875 -17.797 1 97.56 399 ALA A N 1
ATOM 3113 C CA . ALA A 1 399 ? 14.859 -17.047 -17.484 1 97.56 399 ALA A CA 1
ATOM 3114 C C . ALA A 1 399 ? 13.969 -18.266 -17.188 1 97.56 399 ALA A C 1
ATOM 3116 O O . ALA A 1 399 ? 14.188 -19.344 -17.719 1 97.56 399 ALA A O 1
ATOM 3117 N N . GLN A 1 400 ? 13.023 -18.062 -16.312 1 98 400 GLN A N 1
ATOM 3118 C CA . GLN A 1 400 ? 12.133 -19.156 -15.945 1 98 400 GLN A CA 1
ATOM 3119 C C . GLN A 1 400 ? 11.344 -19.656 -17.156 1 98 400 GLN A C 1
ATOM 3121 O O . GLN A 1 400 ? 11.266 -20.859 -17.406 1 98 400 GLN A O 1
ATOM 3126 N N . LEU A 1 401 ? 10.781 -18.719 -17.891 1 98.38 401 LEU A N 1
ATOM 3127 C CA . LEU A 1 401 ? 10 -19.078 -19.078 1 98.38 401 LEU A CA 1
ATOM 3128 C C . LEU A 1 401 ? 10.844 -19.891 -20.062 1 98.38 401 LEU A C 1
ATOM 3130 O O . LEU A 1 401 ? 10.43 -20.969 -20.484 1 98.38 401 LEU A O 1
ATOM 3134 N N . ASP A 1 402 ? 12.008 -19.406 -20.375 1 98.38 402 ASP A N 1
ATOM 3135 C CA . ASP A 1 402 ? 12.844 -20.016 -21.406 1 98.38 402 ASP A CA 1
ATOM 3136 C C . ASP A 1 402 ? 13.328 -21.406 -20.953 1 98.38 402 ASP A C 1
ATOM 3138 O O . ASP A 1 402 ? 13.32 -22.344 -21.75 1 98.38 402 ASP A O 1
ATOM 3142 N N . ILE A 1 403 ? 13.711 -21.531 -19.734 1 98.38 403 ILE A N 1
ATOM 3143 C CA . ILE A 1 403 ? 14.234 -22.812 -19.266 1 98.38 403 ILE A CA 1
ATOM 3144 C C . ILE A 1 403 ? 13.125 -23.859 -19.266 1 98.38 403 ILE A C 1
ATOM 3146 O O . ILE A 1 403 ? 13.344 -25 -19.703 1 98.38 403 ILE A O 1
ATOM 3150 N N . ILE A 1 404 ? 11.961 -23.516 -18.812 1 98.31 404 ILE A N 1
ATOM 3151 C CA . ILE A 1 404 ? 10.844 -24.438 -18.812 1 98.31 404 ILE A CA 1
ATOM 3152 C C . ILE A 1 404 ? 10.469 -24.797 -20.25 1 98.31 404 ILE A C 1
ATOM 3154 O O . ILE A 1 404 ? 10.242 -25.969 -20.578 1 98.31 404 ILE A O 1
ATOM 3158 N N . LYS A 1 405 ? 10.445 -23.797 -21.094 1 98 405 LYS A N 1
ATOM 3159 C CA . LYS A 1 405 ? 10.125 -24.016 -22.5 1 98 405 LYS A CA 1
ATOM 3160 C C . LYS A 1 405 ? 11.102 -25 -23.141 1 98 405 LYS A C 1
ATOM 3162 O O . LYS A 1 405 ? 10.688 -25.953 -23.828 1 98 405 LYS A O 1
ATOM 3167 N N . TYR A 1 406 ? 12.32 -24.812 -22.891 1 97.88 406 TYR A N 1
ATOM 3168 C CA . TYR A 1 406 ? 13.344 -25.656 -23.516 1 97.88 406 TYR A CA 1
ATOM 3169 C C . TYR A 1 406 ? 13.336 -27.047 -22.891 1 97.88 406 TYR A C 1
ATOM 3171 O O . TYR A 1 406 ? 13.797 -28 -23.516 1 97.88 406 TYR A O 1
ATOM 3179 N N . THR A 1 407 ? 12.867 -27.156 -21.656 1 97.56 407 THR A N 1
ATOM 3180 C CA . THR A 1 407 ? 12.672 -28.484 -21.094 1 97.56 407 THR A CA 1
ATOM 3181 C C . THR A 1 407 ? 11.594 -29.234 -21.844 1 97.56 407 THR A C 1
ATOM 3183 O O . THR A 1 407 ? 11.797 -30.391 -22.25 1 97.56 407 THR A O 1
ATOM 3186 N N . TYR A 1 408 ? 10.492 -28.594 -22.094 1 96.56 408 TYR A N 1
ATOM 3187 C CA . TYR A 1 408 ? 9.422 -29.219 -22.859 1 96.56 408 TYR A CA 1
ATOM 3188 C C . TYR A 1 408 ? 9.922 -29.656 -24.234 1 96.56 408 TYR A C 1
ATOM 3190 O O . TYR A 1 408 ? 9.609 -30.766 -24.703 1 96.56 408 TYR A O 1
ATOM 3198 N N . LEU A 1 409 ? 10.75 -28.875 -24.859 1 95 409 LEU A N 1
ATOM 3199 C CA . LEU A 1 409 ? 11.164 -29.062 -26.25 1 95 409 LEU A CA 1
ATOM 3200 C C . LEU A 1 409 ? 12.195 -30.172 -26.359 1 95 409 LEU A C 1
ATOM 3202 O O . LEU A 1 409 ? 12.273 -30.844 -27.391 1 95 409 LEU A O 1
ATOM 3206 N N . ASN A 1 410 ? 12.945 -30.375 -25.297 1 94.31 410 ASN A N 1
ATOM 3207 C CA . ASN A 1 410 ? 14.148 -31.172 -25.484 1 94.31 410 ASN A CA 1
ATOM 3208 C C . ASN A 1 410 ? 14.211 -32.344 -24.516 1 94.31 410 ASN A C 1
ATOM 3210 O O . ASN A 1 410 ? 15.18 -33.094 -24.516 1 94.31 410 ASN A O 1
ATOM 3214 N N . TYR A 1 411 ? 13.289 -32.531 -23.719 1 94.81 411 TYR A N 1
ATOM 3215 C CA . TYR A 1 411 ? 13.359 -33.531 -22.641 1 94.81 411 TYR A CA 1
ATOM 3216 C C . TYR A 1 411 ? 13.664 -34.906 -23.188 1 94.81 411 TYR A C 1
ATOM 3218 O O . TYR A 1 411 ? 14.484 -35.625 -22.625 1 94.81 411 TYR A O 1
ATOM 3226 N N . ALA A 1 412 ? 12.992 -35.344 -24.281 1 91.69 412 ALA A N 1
ATOM 3227 C CA . ALA A 1 412 ? 13.211 -36.656 -24.859 1 91.69 412 ALA A CA 1
ATOM 3228 C C . ALA A 1 412 ? 14.68 -36.875 -25.219 1 91.69 412 ALA A C 1
ATOM 3230 O O . ALA A 1 412 ? 15.25 -37.938 -24.953 1 91.69 412 ALA A O 1
ATOM 3231 N N . ASP A 1 413 ? 15.234 -35.875 -25.797 1 92.5 413 ASP A N 1
ATOM 3232 C CA . ASP A 1 413 ? 16.641 -35.938 -26.172 1 92.5 413 ASP A CA 1
ATOM 3233 C C . ASP A 1 413 ? 17.547 -36 -24.938 1 92.5 413 ASP A C 1
ATOM 3235 O O . ASP A 1 413 ? 18.531 -36.75 -24.906 1 92.5 413 ASP A O 1
ATOM 3239 N N . ILE A 1 414 ? 17.188 -35.25 -23.922 1 92.31 414 ILE A N 1
ATOM 3240 C CA . ILE A 1 414 ? 17.969 -35.219 -22.688 1 92.31 414 ILE A CA 1
ATOM 3241 C C . ILE A 1 414 ? 17.891 -36.562 -21.984 1 92.31 414 ILE A C 1
ATOM 3243 O O . ILE A 1 414 ? 18.906 -37.094 -21.547 1 92.31 414 ILE A O 1
ATOM 3247 N N . LEU A 1 415 ? 16.734 -37.125 -21.938 1 90.81 415 LEU A N 1
ATOM 3248 C CA . LEU A 1 415 ? 16.516 -38.406 -21.312 1 90.81 415 LEU A CA 1
ATOM 3249 C C . LEU A 1 415 ? 17.312 -39.5 -22.047 1 90.81 415 LEU A C 1
ATOM 3251 O O . LEU A 1 415 ? 17.906 -40.375 -21.406 1 90.81 415 LEU A O 1
ATOM 3255 N N . ALA A 1 416 ? 17.266 -39.531 -23.359 1 88.69 416 ALA A N 1
ATOM 3256 C CA . ALA A 1 416 ? 17.984 -40.531 -24.172 1 88.69 416 ALA A CA 1
ATOM 3257 C C . ALA A 1 416 ? 19.484 -40.5 -23.891 1 88.69 416 ALA A C 1
ATOM 3259 O O . ALA A 1 416 ? 20.141 -41.531 -23.891 1 88.69 416 ALA A O 1
ATOM 3260 N N . ARG A 1 417 ? 19.969 -39.344 -23.656 1 89.19 417 ARG A N 1
ATOM 3261 C CA . ARG A 1 417 ? 21.391 -39.188 -23.375 1 89.19 417 ARG A CA 1
ATOM 3262 C C . ARG A 1 417 ? 21.734 -39.688 -21.984 1 89.19 417 ARG A C 1
ATOM 3264 O O . ARG A 1 417 ? 22.859 -40.156 -21.75 1 89.19 417 ARG A O 1
ATOM 3271 N N . MET A 1 418 ? 20.766 -39.531 -21.125 1 84 418 MET A N 1
ATOM 3272 C CA . MET A 1 418 ? 20.953 -40.031 -19.75 1 84 418 MET A CA 1
ATOM 3273 C C . MET A 1 418 ? 20.953 -41.531 -19.703 1 84 418 MET A C 1
ATOM 3275 O O . MET A 1 418 ? 21.703 -42.156 -18.938 1 84 418 MET A O 1
ATOM 3279 N N . ASP A 1 419 ? 20.125 -42.156 -20.422 1 72.38 419 ASP A N 1
ATOM 3280 C CA . ASP A 1 419 ? 19.969 -43.625 -20.438 1 72.38 419 ASP A CA 1
ATOM 3281 C C . ASP A 1 419 ? 21.078 -44.281 -21.234 1 72.38 419 ASP A C 1
ATOM 3283 O O . ASP A 1 419 ? 21.375 -45.469 -21.031 1 72.38 419 ASP A O 1
ATOM 3287 N N . GLY A 1 420 ? 21.516 -43.719 -22.312 1 54.78 420 GLY A N 1
ATOM 3288 C CA . GLY A 1 420 ? 22.625 -44.344 -23.016 1 54.78 420 GLY A CA 1
ATOM 3289 C C . GLY A 1 420 ? 23.797 -44.656 -22.109 1 54.78 420 GLY A C 1
ATOM 3290 O O . GLY A 1 420 ? 24.734 -45.375 -22.5 1 54.78 420 GLY A O 1
ATOM 3291 N N . ASN A 1 421 ? 23.922 -43.969 -21.016 1 41.56 421 ASN A N 1
ATOM 3292 C CA . ASN A 1 421 ? 25.016 -44.344 -20.109 1 41.56 421 ASN A CA 1
ATOM 3293 C C . ASN A 1 421 ? 24.656 -45.562 -19.281 1 41.56 421 ASN A C 1
ATOM 3295 O O . ASN A 1 421 ? 25.406 -45.969 -18.375 1 41.56 421 ASN A O 1
ATOM 3299 N N . ASN A 1 422 ? 23.438 -46.062 -19.219 1 35.22 422 ASN A N 1
ATOM 3300 C CA . ASN A 1 422 ? 23.375 -47.406 -18.641 1 35.22 422 ASN A CA 1
ATOM 3301 C C . ASN A 1 422 ? 23.625 -48.469 -19.688 1 35.22 422 ASN A C 1
ATOM 3303 O O . ASN A 1 422 ? 23.156 -48.375 -20.828 1 35.22 422 ASN A O 1
ATOM 3307 N N . MET B 1 1 ? -17.156 19.844 -4.664 1 71.06 1 MET B N 1
ATOM 3308 C CA . MET B 1 1 ? -16.203 18.984 -5.379 1 71.06 1 MET B CA 1
ATOM 3309 C C . MET B 1 1 ? -14.922 19.734 -5.695 1 71.06 1 MET B C 1
ATOM 3311 O O . MET B 1 1 ? -13.828 19.188 -5.59 1 71.06 1 MET B O 1
ATOM 3315 N N . GLU B 1 2 ? -15.141 21.031 -5.641 1 90.56 2 GLU B N 1
ATOM 3316 C CA . GLU B 1 2 ? -13.984 21.875 -5.945 1 90.56 2 GLU B CA 1
ATOM 3317 C C . GLU B 1 2 ? -13.016 21.922 -4.77 1 90.56 2 GLU B C 1
ATOM 3319 O O . GLU B 1 2 ? -11.797 21.797 -4.961 1 90.56 2 GLU B O 1
ATOM 3324 N N . LEU B 1 3 ? -13.523 21.953 -3.547 1 95.94 3 LEU B N 1
ATOM 3325 C CA . LEU B 1 3 ? -12.688 21.969 -2.352 1 95.94 3 LEU B CA 1
ATOM 3326 C C . LEU B 1 3 ? -11.883 20.688 -2.227 1 95.94 3 LEU B C 1
ATOM 3328 O O . LEU B 1 3 ? -10.68 20.719 -1.966 1 95.94 3 LEU B O 1
ATOM 3332 N N . VAL B 1 4 ? -12.539 19.594 -2.443 1 96.81 4 VAL B N 1
ATOM 3333 C CA . VAL B 1 4 ? -11.914 18.281 -2.309 1 96.81 4 VAL B CA 1
ATOM 3334 C C . VAL B 1 4 ? -10.82 18.125 -3.361 1 96.81 4 VAL B C 1
ATOM 3336 O O . VAL B 1 4 ? -9.727 17.641 -3.064 1 96.81 4 VAL B O 1
ATOM 3339 N N . ASP B 1 5 ? -11.094 18.578 -4.551 1 96.81 5 ASP B N 1
ATOM 3340 C CA . ASP B 1 5 ? -10.102 18.5 -5.625 1 96.81 5 ASP B CA 1
ATOM 3341 C C . ASP B 1 5 ? -8.875 19.344 -5.297 1 96.81 5 ASP B C 1
ATOM 3343 O O . ASP B 1 5 ? -7.742 18.922 -5.527 1 96.81 5 ASP B O 1
ATOM 3347 N N . ASP B 1 6 ? -9.133 20.516 -4.859 1 97.62 6 ASP B N 1
ATOM 3348 C CA . ASP B 1 6 ? -8.039 21.406 -4.461 1 97.62 6 ASP B CA 1
ATOM 3349 C C . ASP B 1 6 ? -7.219 20.797 -3.328 1 97.62 6 ASP B C 1
ATOM 3351 O O . ASP B 1 6 ? -5.992 20.891 -3.324 1 97.62 6 ASP B O 1
ATOM 3355 N N . PHE B 1 7 ? -7.934 20.203 -2.459 1 98.19 7 PHE B N 1
ATOM 3356 C CA . PHE B 1 7 ? -7.27 19.562 -1.329 1 98.19 7 PHE B CA 1
ATOM 3357 C C . PHE B 1 7 ? -6.41 18.391 -1.797 1 98.19 7 PHE B C 1
ATOM 3359 O O . PHE B 1 7 ? -5.301 18.203 -1.3 1 98.19 7 PHE B O 1
ATOM 3366 N N . ILE B 1 8 ? -6.887 17.609 -2.643 1 97.88 8 ILE B N 1
ATOM 3367 C CA . ILE B 1 8 ? -6.148 16.469 -3.189 1 97.88 8 ILE B CA 1
ATOM 3368 C C . ILE B 1 8 ? -4.859 16.969 -3.846 1 97.88 8 ILE B C 1
ATOM 3370 O O . ILE B 1 8 ? -3.791 16.391 -3.643 1 97.88 8 ILE B O 1
ATOM 3374 N N . GLU B 1 9 ? -4.941 18.047 -4.582 1 97 9 GLU B N 1
ATOM 3375 C CA . GLU B 1 9 ? -3.758 18.625 -5.203 1 97 9 GLU B CA 1
ATOM 3376 C C . GLU B 1 9 ? -2.752 19.078 -4.152 1 97 9 GLU B C 1
ATOM 3378 O O . GLU B 1 9 ? -1.545 18.891 -4.312 1 97 9 GLU B O 1
ATOM 3383 N N . PHE B 1 10 ? -3.266 19.703 -3.211 1 98 10 PHE B N 1
ATOM 3384 C CA . PHE B 1 10 ? -2.443 20.156 -2.092 1 98 10 PHE B CA 1
ATOM 3385 C C . PHE B 1 10 ? -1.733 18.969 -1.439 1 98 10 PHE B C 1
ATOM 3387 O O . PHE B 1 10 ? -0.526 19.016 -1.197 1 98 10 PHE B O 1
ATOM 3394 N N . MET B 1 11 ? -2.502 17.906 -1.138 1 97.81 11 MET B N 1
ATOM 3395 C CA . MET B 1 11 ? -1.939 16.734 -0.474 1 97.81 11 MET B CA 1
ATOM 3396 C C . MET B 1 11 ? -0.867 16.078 -1.339 1 97.81 11 MET B C 1
ATOM 3398 O O . MET B 1 11 ? 0.14 15.594 -0.824 1 97.81 11 MET B O 1
ATOM 3402 N N . ASP B 1 12 ? -1.089 16.047 -2.65 1 96.31 12 ASP B N 1
ATOM 3403 C CA . ASP B 1 12 ? -0.151 15.422 -3.578 1 96.31 12 ASP B CA 1
ATOM 3404 C C . ASP B 1 12 ? 1.143 16.219 -3.68 1 96.31 12 ASP B C 1
ATOM 3406 O O . ASP B 1 12 ? 2.193 15.68 -4.02 1 96.31 12 ASP B O 1
ATOM 3410 N N . PHE B 1 13 ? 1.006 17.469 -3.367 1 96.12 13 PHE B N 1
ATOM 3411 C CA . PHE B 1 13 ? 2.182 18.328 -3.402 1 96.12 13 PHE B CA 1
ATOM 3412 C C . PHE B 1 13 ? 2.941 18.266 -2.082 1 96.12 13 PHE B C 1
ATOM 3414 O O . PHE B 1 13 ? 4.172 18.219 -2.072 1 96.12 13 PHE B O 1
ATOM 3421 N N . CYS B 1 14 ? 2.238 18.25 -0.967 1 97.25 14 CYS B N 1
ATOM 3422 C CA . CYS B 1 14 ? 2.832 18.375 0.359 1 97.25 14 CYS B CA 1
ATOM 3423 C C . CYS B 1 14 ? 3.186 17.016 0.935 1 97.25 14 CYS B C 1
ATOM 3425 O O . CYS B 1 14 ? 2.73 16.656 2.023 1 97.25 14 CYS B O 1
ATOM 3427 N N . THR B 1 15 ? 4.141 16.344 0.295 1 95.75 15 THR B N 1
ATOM 3428 C CA . THR B 1 15 ? 4.477 14.984 0.698 1 95.75 15 THR B CA 1
ATOM 3429 C C . THR B 1 15 ? 5.746 14.969 1.543 1 95.75 15 THR B C 1
ATOM 3431 O O . THR B 1 15 ? 6.223 13.898 1.936 1 95.75 15 THR B O 1
ATOM 3434 N N . ASP B 1 16 ? 6.305 16.109 1.811 1 93.94 16 ASP B N 1
ATOM 3435 C CA . ASP B 1 16 ? 7.453 16.266 2.697 1 93.94 16 ASP B CA 1
ATOM 3436 C C . ASP B 1 16 ? 7.277 17.469 3.617 1 93.94 16 ASP B C 1
ATOM 3438 O O . ASP B 1 16 ? 6.387 18.297 3.404 1 93.94 16 ASP B O 1
ATOM 3442 N N . PRO B 1 17 ? 8.117 17.672 4.621 1 92.31 17 PRO B N 1
ATOM 3443 C CA . PRO B 1 17 ? 7.879 18.688 5.641 1 92.31 17 PRO B CA 1
ATOM 3444 C C . PRO B 1 17 ? 8.086 20.109 5.117 1 92.31 17 PRO B C 1
ATOM 3446 O O . PRO B 1 17 ? 7.68 21.078 5.766 1 92.31 17 PRO B O 1
ATOM 3449 N N . MET B 1 18 ? 8.719 20.297 3.98 1 95.19 18 MET B N 1
ATOM 3450 C CA . MET B 1 18 ? 9.008 21.625 3.463 1 95.19 18 MET B CA 1
ATOM 3451 C C . MET B 1 18 ? 7.918 22.078 2.49 1 95.19 18 MET B C 1
ATOM 3453 O O . MET B 1 18 ? 7.773 23.281 2.232 1 95.19 18 MET B O 1
ATOM 3457 N N . ALA B 1 19 ? 7.211 21.125 2.006 1 96.88 19 ALA B N 1
ATOM 3458 C CA . ALA B 1 19 ? 6.301 21.375 0.893 1 96.88 19 ALA B CA 1
ATOM 3459 C C . ALA B 1 19 ? 5.195 22.359 1.294 1 96.88 19 ALA B C 1
ATOM 3461 O O . ALA B 1 19 ? 4.77 23.188 0.486 1 96.88 19 ALA B O 1
ATOM 3462 N N . PHE B 1 20 ? 4.762 22.266 2.477 1 97.94 20 PHE B N 1
ATOM 3463 C CA . PHE B 1 20 ? 3.709 23.172 2.924 1 97.94 20 PHE B CA 1
ATOM 3464 C C . PHE B 1 20 ? 4.16 24.625 2.816 1 97.94 20 PHE B C 1
ATOM 3466 O O . PHE B 1 20 ? 3.41 25.484 2.346 1 97.94 20 PHE B O 1
ATOM 3473 N N . CYS B 1 21 ? 5.375 24.906 3.316 1 97.94 21 CYS B N 1
ATOM 3474 C CA . CYS B 1 21 ? 5.887 26.281 3.289 1 97.94 21 CYS B CA 1
ATOM 3475 C C . CYS B 1 21 ? 5.953 26.797 1.861 1 97.94 21 CYS B C 1
ATOM 3477 O O . CYS B 1 21 ? 5.625 27.969 1.608 1 97.94 21 CYS B O 1
ATOM 3479 N N . ILE B 1 22 ? 6.363 25.922 0.965 1 97.19 22 ILE B N 1
ATOM 3480 C CA . ILE B 1 22 ? 6.449 26.297 -0.44 1 97.19 22 ILE B CA 1
ATOM 3481 C C . ILE B 1 22 ? 5.051 26.594 -0.98 1 97.19 22 ILE B C 1
ATOM 3483 O O . ILE B 1 22 ? 4.832 27.641 -1.612 1 97.19 22 ILE B O 1
ATOM 3487 N N . TYR B 1 23 ? 4.145 25.766 -0.659 1 97.88 23 TYR B N 1
ATOM 3488 C CA . TYR B 1 23 ? 2.766 25.906 -1.107 1 97.88 23 TYR B CA 1
ATOM 3489 C C . TYR B 1 23 ? 2.133 27.172 -0.523 1 97.88 23 TYR B C 1
ATOM 3491 O O . TYR B 1 23 ? 1.548 27.969 -1.253 1 97.88 23 TYR B O 1
ATOM 3499 N N . ALA B 1 24 ? 2.248 27.359 0.725 1 98.5 24 ALA B N 1
ATOM 3500 C CA . ALA B 1 24 ? 1.618 28.453 1.448 1 98.5 24 ALA B CA 1
ATOM 3501 C C . ALA B 1 24 ? 2.193 29.797 1.008 1 98.5 24 ALA B C 1
ATOM 3503 O O . ALA B 1 24 ? 1.454 30.766 0.842 1 98.5 24 ALA B O 1
ATOM 3504 N N . SER B 1 25 ? 3.508 29.875 0.873 1 98.06 25 SER B N 1
ATOM 3505 C CA . SER B 1 25 ? 4.148 31.125 0.461 1 98.06 25 SER B CA 1
ATOM 3506 C C . SER B 1 25 ? 3.625 31.594 -0.892 1 98.06 25 SER B C 1
ATOM 3508 O O . SER B 1 25 ? 3.301 32.781 -1.063 1 98.06 25 SER B O 1
ATOM 3510 N N . LYS B 1 26 ? 3.598 30.641 -1.816 1 97.62 26 LYS B N 1
ATOM 3511 C CA . LYS B 1 26 ? 3.109 30.984 -3.148 1 97.62 26 LYS B CA 1
ATOM 3512 C C . LYS B 1 26 ? 1.675 31.516 -3.09 1 97.62 26 LYS B C 1
ATOM 3514 O O . LYS B 1 26 ? 1.357 32.531 -3.686 1 97.62 26 LYS B O 1
ATOM 3519 N N . LEU B 1 27 ? 0.836 30.797 -2.412 1 97.81 27 LEU B N 1
ATOM 3520 C CA . LEU B 1 27 ? -0.569 31.172 -2.303 1 97.81 27 LEU B CA 1
ATOM 3521 C C . LEU B 1 27 ? -0.718 32.531 -1.635 1 97.81 27 LEU B C 1
ATOM 3523 O O . LEU B 1 27 ? -1.545 33.344 -2.051 1 97.81 27 LEU B O 1
ATOM 3527 N N . LEU B 1 28 ? 0.023 32.812 -0.589 1 98.31 28 LEU B N 1
ATOM 3528 C CA . LEU B 1 28 ? -0.048 34.062 0.15 1 98.31 28 LEU B CA 1
ATOM 3529 C C . LEU B 1 28 ? 0.438 35.219 -0.708 1 98.31 28 LEU B C 1
ATOM 3531 O O . LEU B 1 28 ? -0.159 36.312 -0.695 1 98.31 28 LEU B O 1
ATOM 3535 N N . GLU B 1 29 ? 1.513 35 -1.424 1 98.06 29 GLU B N 1
ATOM 3536 C CA . GLU B 1 29 ? 2.025 36.031 -2.299 1 98.06 29 GLU B CA 1
ATOM 3537 C C . GLU B 1 29 ? 1.007 36.406 -3.373 1 98.06 29 GLU B C 1
ATOM 3539 O O . GLU B 1 29 ? 0.838 37.594 -3.697 1 98.06 29 GLU B O 1
ATOM 3544 N N . GLU B 1 30 ? 0.342 35.438 -3.857 1 97.56 30 GLU B N 1
ATOM 3545 C CA . GLU B 1 30 ? -0.718 35.688 -4.832 1 97.56 30 GLU B CA 1
ATOM 3546 C C . GLU B 1 30 ? -1.86 36.469 -4.219 1 97.56 30 GLU B C 1
ATOM 3548 O O . GLU B 1 30 ? -2.658 37.094 -4.941 1 97.56 30 GLU B O 1
ATOM 3553 N N . ASN B 1 31 ? -1.931 36.5 -2.889 1 97.06 31 ASN B N 1
ATOM 3554 C CA . ASN B 1 31 ? -2.992 37.219 -2.193 1 97.06 31 ASN B CA 1
ATOM 3555 C C . ASN B 1 31 ? -2.461 38.469 -1.493 1 97.06 31 ASN B C 1
ATOM 3557 O O . ASN B 1 31 ? -3.068 38.969 -0.539 1 97.06 31 ASN B O 1
ATOM 3561 N N . GLY B 1 32 ? -1.274 38.938 -1.817 1 96.69 32 GLY B N 1
ATOM 3562 C CA . GLY B 1 32 ? -0.786 40.219 -1.418 1 96.69 32 GLY B CA 1
ATOM 3563 C C . GLY B 1 32 ? 0.04 40.188 -0.146 1 96.69 32 GLY B C 1
ATOM 3564 O O . GLY B 1 32 ? 0.377 41.25 0.409 1 96.69 32 GLY B O 1
ATOM 3565 N N . TYR B 1 33 ? 0.379 39.062 0.35 1 97.69 33 TYR B N 1
ATOM 3566 C CA . TYR B 1 33 ? 1.22 38.969 1.538 1 97.69 33 TYR B CA 1
ATOM 3567 C C . TYR B 1 33 ? 2.691 39.125 1.18 1 97.69 33 TYR B C 1
ATOM 3569 O O . TYR B 1 33 ? 3.129 38.688 0.111 1 97.69 33 TYR B O 1
ATOM 3577 N N . VAL B 1 34 ? 3.412 39.656 2.098 1 97.19 34 VAL B N 1
ATOM 3578 C CA . VAL B 1 34 ? 4.832 39.906 1.861 1 97.19 34 VAL B CA 1
ATOM 3579 C C . VAL B 1 34 ? 5.668 39.031 2.777 1 97.19 34 VAL B C 1
ATOM 3581 O O . VAL B 1 34 ? 5.312 38.812 3.938 1 97.19 34 VAL B O 1
ATOM 3584 N N . HIS B 1 35 ? 6.766 38.531 2.309 1 97.88 35 HIS B N 1
ATOM 3585 C CA . HIS B 1 35 ? 7.691 37.719 3.076 1 97.88 35 HIS B CA 1
ATOM 3586 C C . HIS B 1 35 ? 8.531 38.562 4.023 1 97.88 35 HIS B C 1
ATOM 3588 O O . HIS B 1 35 ? 9.273 39.438 3.582 1 97.88 35 HIS B O 1
ATOM 3594 N N . VAL B 1 36 ? 8.359 38.344 5.285 1 97.38 36 VAL B N 1
ATOM 3595 C CA . VAL B 1 36 ? 9.133 39 6.328 1 97.38 36 VAL B CA 1
ATOM 3596 C C . VAL B 1 36 ? 10.258 38.094 6.812 1 97.38 36 VAL B C 1
ATOM 3598 O O . VAL B 1 36 ? 10.008 36.938 7.195 1 97.38 36 VAL B O 1
ATOM 3601 N N . GLN B 1 37 ? 11.477 38.594 6.82 1 93.94 37 GLN B N 1
ATOM 3602 C CA . GLN B 1 37 ? 12.633 37.812 7.246 1 93.94 37 GLN B CA 1
ATOM 3603 C C . GLN B 1 37 ? 12.938 38.062 8.727 1 93.94 37 GLN B C 1
ATOM 3605 O O . GLN B 1 37 ? 13.109 39.188 9.156 1 93.94 37 GLN B O 1
ATOM 3610 N N . GLU B 1 38 ? 13.055 36.938 9.398 1 91.25 38 GLU B N 1
ATOM 3611 C CA . GLU B 1 38 ? 13.297 37.031 10.836 1 91.25 38 GLU B CA 1
ATOM 3612 C C . GLU B 1 38 ? 14.609 37.75 11.125 1 91.25 38 GLU B C 1
ATOM 3614 O O . GLU B 1 38 ? 14.75 38.406 12.156 1 91.25 38 GLU B O 1
ATOM 3619 N N . ASN B 1 39 ? 15.539 37.562 10.266 1 89.75 39 ASN B N 1
ATOM 3620 C CA . ASN B 1 39 ? 16.859 38.125 10.516 1 89.75 39 ASN B CA 1
ATOM 3621 C C . ASN B 1 39 ? 16.984 39.562 9.984 1 89.75 39 ASN B C 1
ATOM 3623 O O . ASN B 1 39 ? 18.047 40.156 10.102 1 89.75 39 ASN B O 1
ATOM 3627 N N . ASN B 1 40 ? 16.047 40.062 9.391 1 92.12 40 ASN B N 1
ATOM 3628 C CA . ASN B 1 40 ? 15.977 41.438 8.875 1 92.12 40 ASN B CA 1
ATOM 3629 C C . ASN B 1 40 ? 14.555 42 8.922 1 92.12 40 ASN B C 1
ATOM 3631 O O . ASN B 1 40 ? 13.945 42.219 7.871 1 92.12 40 ASN B O 1
ATOM 3635 N N . LEU B 1 41 ? 14.094 42.375 10.094 1 93.75 41 LEU B N 1
ATOM 3636 C CA . LEU B 1 41 ? 12.711 42.812 10.297 1 93.75 41 LEU B CA 1
ATOM 3637 C C . LEU B 1 41 ? 12.508 44.219 9.758 1 93.75 41 LEU B C 1
ATOM 3639 O O . LEU B 1 41 ? 13.344 45.094 9.984 1 93.75 41 LEU B O 1
ATOM 3643 N N . PRO B 1 42 ? 11.484 44.438 9.117 1 93.94 42 PRO B N 1
ATOM 3644 C CA . PRO B 1 42 ? 11.219 45.781 8.602 1 93.94 42 PRO B CA 1
ATOM 3645 C C . PRO B 1 42 ? 10.867 46.781 9.711 1 93.94 42 PRO B C 1
ATOM 3647 O O . PRO B 1 42 ? 10.352 46.375 10.758 1 93.94 42 PRO B O 1
ATOM 3650 N N . LYS B 1 43 ? 11.031 48.031 9.344 1 93.69 43 LYS B N 1
ATOM 3651 C CA . LYS B 1 43 ? 10.711 49.125 10.289 1 93.69 43 LYS B CA 1
ATOM 3652 C C . LYS B 1 43 ? 9.203 49.281 10.438 1 93.69 43 LYS B C 1
ATOM 3654 O O . LYS B 1 43 ? 8.703 49.5 11.547 1 93.69 43 LYS B O 1
ATOM 3659 N N . GLU B 1 44 ? 8.602 49.188 9.359 1 93.19 44 GLU B N 1
ATOM 3660 C CA . GLU B 1 44 ? 7.148 49.25 9.375 1 93.19 44 GLU B CA 1
ATOM 3661 C C . GLU B 1 44 ? 6.52 47.875 9.281 1 93.19 44 GLU B C 1
ATOM 3663 O O . GLU B 1 44 ? 7.02 47 8.562 1 93.19 44 GLU B O 1
ATOM 3668 N N . LEU B 1 45 ? 5.418 47.781 10.008 1 92.69 45 LEU B N 1
ATOM 3669 C CA . LEU B 1 45 ? 4.699 46.531 9.977 1 92.69 45 LEU B CA 1
ATOM 3670 C C . LEU B 1 45 ? 3.898 46.375 8.688 1 92.69 45 LEU B C 1
ATOM 3672 O O . LEU B 1 45 ? 2.973 47.156 8.438 1 92.69 45 LEU B O 1
ATOM 3676 N N . PRO B 1 46 ? 4.273 45.375 7.93 1 94.56 46 PRO B N 1
ATOM 3677 C CA . PRO B 1 46 ? 3.348 45.094 6.832 1 94.56 46 PRO B CA 1
ATOM 3678 C C . PRO B 1 46 ? 1.976 44.625 7.324 1 94.56 46 PRO B C 1
ATOM 3680 O O . PRO B 1 46 ? 1.888 43.812 8.25 1 94.56 46 PRO B O 1
ATOM 3683 N N . LYS B 1 47 ? 0.915 45.125 6.75 1 94.06 47 LYS B N 1
ATOM 3684 C CA . LYS B 1 47 ? -0.433 44.719 7.137 1 94.06 47 LYS B CA 1
ATOM 3685 C C . LYS B 1 47 ? -0.619 43.188 6.969 1 94.06 47 LYS B C 1
ATOM 3687 O O . LYS B 1 47 ? -1.197 42.531 7.832 1 94.06 47 LYS B O 1
ATOM 3692 N N . LYS B 1 48 ? -0.155 42.75 5.789 1 96.38 48 LYS B N 1
ATOM 3693 C CA . LYS B 1 48 ? -0.163 41.312 5.453 1 96.38 48 LYS B CA 1
ATOM 3694 C C . LYS B 1 48 ? 1.257 40.781 5.316 1 96.38 48 LYS B C 1
ATOM 3696 O O . LYS B 1 48 ? 1.993 41.156 4.41 1 96.38 48 LYS B O 1
ATOM 3701 N N . GLY B 1 49 ? 1.652 39.844 6.223 1 97.62 49 GLY B N 1
ATOM 3702 C CA . GLY B 1 49 ? 3.004 39.312 6.199 1 97.62 49 GLY B CA 1
ATOM 3703 C C . GLY B 1 49 ? 3.064 37.844 6.547 1 97.62 49 GLY B C 1
ATOM 3704 O O . GLY B 1 49 ? 2.107 37.281 7.09 1 97.62 49 GLY B O 1
ATOM 3705 N N . TYR B 1 50 ? 4.152 37.188 6.145 1 98.44 50 TYR B N 1
ATOM 3706 C CA . TYR B 1 50 ? 4.406 35.812 6.562 1 98.44 50 TYR B CA 1
ATOM 3707 C C . TYR B 1 50 ? 5.895 35.562 6.793 1 98.44 50 TYR B C 1
ATOM 3709 O O . TYR B 1 50 ? 6.734 36.312 6.262 1 98.44 50 TYR B O 1
ATOM 3717 N N . LEU B 1 51 ? 6.215 34.625 7.609 1 98.19 51 LEU B N 1
ATOM 3718 C CA . LEU B 1 51 ? 7.566 34.219 7.984 1 98.19 51 LEU B CA 1
ATOM 3719 C C . LEU B 1 51 ? 7.754 32.719 7.824 1 98.19 51 LEU B C 1
ATOM 3721 O O . LEU B 1 51 ? 6.82 31.953 8.055 1 98.19 51 LEU B O 1
ATOM 3725 N N . ILE B 1 52 ? 8.922 32.312 7.402 1 97.12 52 ILE B N 1
ATOM 3726 C CA . ILE B 1 52 ? 9.305 30.922 7.316 1 97.12 52 ILE B CA 1
ATOM 3727 C C . ILE B 1 52 ? 10.586 30.688 8.109 1 97.12 52 ILE B C 1
ATOM 3729 O O . ILE B 1 52 ? 11.539 31.469 8.008 1 97.12 52 ILE B O 1
ATOM 3733 N N . ARG B 1 53 ? 10.578 29.703 8.914 1 95.62 53 ARG B N 1
ATOM 3734 C CA . ARG B 1 53 ? 11.766 29.312 9.656 1 95.62 53 ARG B CA 1
ATOM 3735 C C . ARG B 1 53 ? 12.25 27.938 9.227 1 95.62 53 ARG B C 1
ATOM 3737 O O . ARG B 1 53 ? 11.477 26.969 9.242 1 95.62 53 ARG B O 1
ATOM 3744 N N . SER B 1 54 ? 13.484 27.766 8.773 1 92.12 54 SER B N 1
ATOM 3745 C CA . SER B 1 54 ? 14.18 26.531 8.422 1 92.12 54 SER B CA 1
ATOM 3746 C C . SER B 1 54 ? 13.43 25.766 7.344 1 92.12 54 SER B C 1
ATOM 3748 O O . SER B 1 54 ? 13.406 24.531 7.352 1 92.12 54 SER B O 1
ATOM 3750 N N . HIS B 1 55 ? 12.656 26.438 6.598 1 93.5 55 HIS B N 1
ATOM 3751 C CA . HIS B 1 55 ? 11.922 25.906 5.457 1 93.5 55 HIS B CA 1
ATOM 3752 C C . HIS B 1 55 ? 10.773 25.016 5.914 1 93.5 55 HIS B C 1
ATOM 3754 O O . HIS B 1 55 ? 10.086 24.406 5.09 1 93.5 55 HIS B O 1
ATOM 3760 N N . LYS B 1 56 ? 10.492 24.969 7.262 1 94.19 56 LYS B N 1
ATOM 3761 C CA . LYS B 1 56 ? 9.57 23.922 7.715 1 94.19 56 LYS B CA 1
ATOM 3762 C C . LYS B 1 56 ? 8.492 24.5 8.625 1 94.19 56 LYS B C 1
ATOM 3764 O O . LYS B 1 56 ? 7.441 23.891 8.812 1 94.19 56 LYS B O 1
ATOM 3769 N N . SER B 1 57 ? 8.781 25.562 9.25 1 96.62 57 SER B N 1
ATOM 3770 C CA . SER B 1 57 ? 7.773 26.219 10.086 1 96.62 57 SER B CA 1
ATOM 3771 C C . SER B 1 57 ? 7.301 27.531 9.453 1 96.62 57 SER B C 1
ATOM 3773 O O . SER B 1 57 ? 8.07 28.219 8.781 1 96.62 57 SER B O 1
ATOM 3775 N N . PHE B 1 58 ? 6.059 27.844 9.727 1 97.38 58 PHE B N 1
ATOM 3776 C CA . PHE B 1 58 ? 5.398 28.891 8.945 1 97.38 58 PHE B CA 1
ATOM 3777 C C . PHE B 1 58 ? 4.449 29.703 9.812 1 97.38 58 PHE B C 1
ATOM 3779 O O . PHE B 1 58 ? 3.697 29.141 10.609 1 97.38 58 PHE B O 1
ATOM 3786 N N . ILE B 1 59 ? 4.57 31.094 9.781 1 98.31 59 ILE B N 1
ATOM 3787 C CA . ILE B 1 59 ? 3.6 31.969 10.414 1 98.31 59 ILE B CA 1
ATOM 3788 C C . ILE B 1 59 ? 3.133 33.031 9.414 1 98.31 59 ILE B C 1
ATOM 3790 O O . ILE B 1 59 ? 3.936 33.562 8.641 1 98.31 59 ILE B O 1
ATOM 3794 N N . ALA B 1 60 ? 1.898 33.312 9.391 1 98.5 60 ALA B N 1
ATOM 3795 C CA . ALA B 1 60 ? 1.354 34.438 8.617 1 98.5 60 ALA B CA 1
ATOM 3796 C C . ALA B 1 60 ? 0.377 35.25 9.461 1 98.5 60 ALA B C 1
ATOM 3798 O O . ALA B 1 60 ? -0.229 34.75 10.398 1 98.5 60 ALA B O 1
ATOM 3799 N N . TYR B 1 61 ? 0.284 36.531 9.156 1 97.62 61 TYR B N 1
ATOM 3800 C CA . TYR B 1 61 ? -0.607 37.438 9.883 1 97.62 61 TYR B CA 1
ATOM 3801 C C . TYR B 1 61 ? -1.267 38.438 8.945 1 97.62 61 TYR B C 1
ATOM 3803 O O . TYR B 1 61 ? -0.73 38.75 7.883 1 97.62 61 TYR B O 1
ATOM 3811 N N . ASN B 1 62 ? -2.424 38.781 9.234 1 95.81 62 ASN B N 1
ATOM 3812 C CA . ASN B 1 62 ? -3.164 39.906 8.68 1 95.81 62 ASN B CA 1
ATOM 3813 C C . ASN B 1 62 ? -3.553 40.906 9.758 1 95.81 62 ASN B C 1
ATOM 3815 O O . ASN B 1 62 ? -4.477 40.656 10.539 1 95.81 62 ASN B O 1
ATOM 3819 N N . ALA B 1 63 ? -2.758 42 9.727 1 86.62 63 ALA B N 1
ATOM 3820 C CA . ALA B 1 63 ? -2.82 42.938 10.844 1 86.62 63 ALA B CA 1
ATOM 3821 C C . ALA B 1 63 ? -3.59 44.188 10.453 1 86.62 63 ALA B C 1
ATOM 3823 O O . ALA B 1 63 ? -3.236 44.875 9.477 1 86.62 63 ALA B O 1
ATOM 3824 N N . ALA B 1 64 ? -4.762 44.344 10.891 1 77.19 64 ALA B N 1
ATOM 3825 C CA . ALA B 1 64 ? -5.465 45.594 10.969 1 77.19 64 ALA B CA 1
ATOM 3826 C C . ALA B 1 64 ? -5.492 46.125 12.406 1 77.19 64 ALA B C 1
ATOM 3828 O O . ALA B 1 64 ? -4.816 45.594 13.281 1 77.19 64 ALA B O 1
ATOM 3829 N N . TRP B 1 65 ? -6.156 47.219 12.727 1 70.56 65 TRP B N 1
ATOM 3830 C CA . TRP B 1 65 ? -6.344 47.562 14.133 1 70.56 65 TRP B CA 1
ATOM 3831 C C . TRP B 1 65 ? -6.949 46.375 14.898 1 70.56 65 TRP B C 1
ATOM 3833 O O . TRP B 1 65 ? -7.859 45.719 14.398 1 70.56 65 TRP B O 1
ATOM 3843 N N . PHE B 1 66 ? -6.301 46.031 16.125 1 78.5 66 PHE B N 1
ATOM 3844 C CA . PHE B 1 66 ? -6.742 44.812 16.812 1 78.5 66 PHE B CA 1
ATOM 3845 C C . PHE B 1 66 ? -6.637 45 18.328 1 78.5 66 PHE B C 1
ATOM 3847 O O . PHE B 1 66 ? -5.758 45.719 18.812 1 78.5 66 PHE B O 1
ATOM 3854 N N . LYS B 1 67 ? -7.676 44.438 18.938 1 81.25 67 LYS B N 1
ATOM 3855 C CA . LYS B 1 67 ? -7.652 44.344 20.391 1 81.25 67 LYS B CA 1
ATOM 3856 C C . LYS B 1 67 ? -7.285 42.938 20.859 1 81.25 67 LYS B C 1
ATOM 3858 O O . LYS B 1 67 ? -6.875 42.75 22.016 1 81.25 67 LYS B O 1
ATOM 3863 N N . GLY B 1 68 ? -7.457 42 19.984 1 91.56 68 GLY B N 1
ATOM 3864 C CA . GLY B 1 68 ? -7.176 40.594 20.219 1 91.56 68 GLY B CA 1
ATOM 3865 C C . GLY B 1 68 ? -6.766 39.844 18.969 1 91.56 68 GLY B C 1
ATOM 3866 O O . GLY B 1 68 ? -6.719 40.438 17.875 1 91.56 68 GLY B O 1
ATOM 3867 N N . ALA B 1 69 ? -6.383 38.625 19.172 1 95 69 ALA B N 1
ATOM 3868 C CA . ALA B 1 69 ? -5.914 37.844 18.031 1 95 69 ALA B CA 1
ATOM 3869 C C . ALA B 1 69 ? -6.66 36.5 17.938 1 95 69 ALA B C 1
ATOM 3871 O O . ALA B 1 69 ? -7.062 35.938 18.953 1 95 69 ALA B O 1
ATOM 3872 N N . VAL B 1 70 ? -6.914 36.062 16.766 1 96.38 70 VAL B N 1
ATOM 3873 C CA . VAL B 1 70 ? -7.312 34.688 16.469 1 96.38 70 VAL B CA 1
ATOM 3874 C C . VAL B 1 70 ? -6.176 33.969 15.758 1 96.38 70 VAL B C 1
ATOM 3876 O O . VAL B 1 70 ? -5.742 34.375 14.68 1 96.38 70 VAL B O 1
ATOM 3879 N N . VAL B 1 71 ? -5.727 32.906 16.375 1 97.31 71 VAL B N 1
ATOM 3880 C CA . VAL B 1 71 ? -4.562 32.188 15.867 1 97.31 71 VAL B CA 1
ATOM 3881 C C . VAL B 1 71 ? -4.922 30.734 15.633 1 97.31 71 VAL B C 1
ATOM 3883 O O . VAL B 1 71 ? -5.422 30.062 16.531 1 97.31 71 VAL B O 1
ATOM 3886 N N . THR B 1 72 ? -4.73 30.312 14.422 1 98.25 72 THR B N 1
ATOM 3887 C CA . THR B 1 72 ? -4.754 28.859 14.234 1 98.25 72 THR B CA 1
ATOM 3888 C C . THR B 1 72 ? -3.348 28.281 14.344 1 98.25 72 THR B C 1
ATOM 3890 O O . THR B 1 72 ? -2.404 28.812 13.758 1 98.25 72 THR B O 1
ATOM 3893 N N . GLY B 1 73 ? -3.209 27.328 15.141 1 97.5 73 GLY B N 1
ATOM 3894 C CA . GLY B 1 73 ? -1.983 26.547 15.273 1 97.5 73 GLY B CA 1
ATOM 3895 C C . GLY B 1 73 ? -2.115 25.141 14.75 1 97.5 73 GLY B C 1
ATOM 3896 O O . GLY B 1 73 ? -3.008 24.391 15.172 1 97.5 73 GLY B O 1
ATOM 389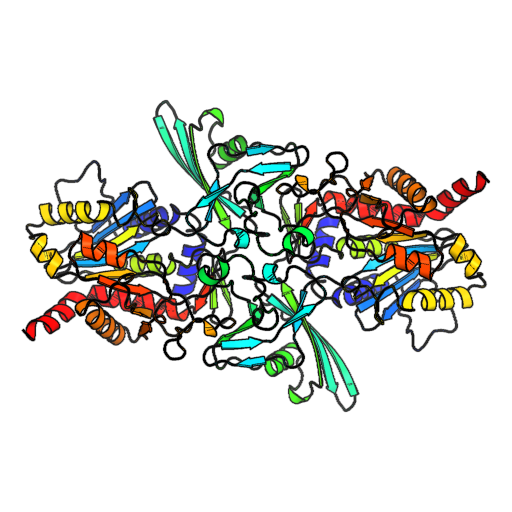7 N N . ALA B 1 74 ? -1.27 24.781 13.836 1 97.38 74 ALA B N 1
ATOM 3898 C CA . ALA B 1 74 ? -1.221 23.438 13.258 1 97.38 74 ALA B CA 1
ATOM 3899 C C . ALA B 1 74 ? 0.22 22.969 13.086 1 97.38 74 ALA B C 1
ATOM 3901 O O . ALA B 1 74 ? 1.131 23.484 13.734 1 97.38 74 ALA B O 1
ATOM 3902 N N . HIS B 1 75 ? 0.406 21.859 12.406 1 95.81 75 HIS B N 1
ATOM 3903 C CA . HIS B 1 75 ? 1.758 21.391 12.109 1 95.81 75 HIS B CA 1
ATOM 3904 C C . HIS B 1 75 ? 1.816 20.688 10.758 1 95.81 75 HIS B C 1
ATOM 3906 O O . HIS B 1 75 ? 0.793 20.219 10.25 1 95.81 75 HIS B O 1
ATOM 3912 N N . SER B 1 76 ? 2.984 20.719 10.203 1 93.81 76 SER B N 1
ATOM 3913 C CA . SER B 1 76 ? 3.121 20.203 8.852 1 93.81 76 SER B CA 1
ATOM 3914 C C . SER B 1 76 ? 3.953 18.922 8.836 1 93.81 76 SER B C 1
ATOM 3916 O O . SER B 1 76 ? 4.074 18.266 7.801 1 93.81 76 SER B O 1
ATOM 3918 N N . ASP B 1 77 ? 4.523 18.578 10 1 92.94 77 ASP B N 1
ATOM 3919 C CA . ASP B 1 77 ? 5.277 17.328 10.062 1 92.94 77 ASP B CA 1
ATOM 3920 C C . ASP B 1 77 ? 4.34 16.125 10.211 1 92.94 77 ASP B C 1
ATOM 3922 O O . ASP B 1 77 ? 3.25 16.25 10.781 1 92.94 77 ASP B O 1
ATOM 3926 N N . SER B 1 78 ? 4.66 15.07 9.641 1 92.62 78 SER B N 1
ATOM 3927 C CA . SER B 1 78 ? 4.031 13.758 9.742 1 92.62 78 SER B CA 1
ATOM 3928 C C . SER B 1 78 ? 5.078 12.648 9.797 1 92.62 78 SER B C 1
ATOM 3930 O O . SER B 1 78 ? 6.211 12.836 9.359 1 92.62 78 SER B O 1
ATOM 3932 N N . PRO B 1 79 ? 4.676 11.555 10.344 1 89.31 79 PRO B N 1
ATOM 3933 C CA . PRO B 1 79 ? 5.621 10.438 10.305 1 89.31 79 PRO B CA 1
ATOM 3934 C C . PRO B 1 79 ? 5.934 9.977 8.883 1 89.31 79 PRO B C 1
ATOM 3936 O O . PRO B 1 79 ? 5.043 9.523 8.164 1 89.31 79 PRO B O 1
ATOM 3939 N N . ILE B 1 80 ? 7.199 10.117 8.484 1 90.81 80 ILE B N 1
ATOM 3940 C CA . ILE B 1 80 ? 7.723 9.617 7.219 1 90.81 80 ILE B CA 1
ATOM 3941 C C . ILE B 1 80 ? 9.188 9.211 7.391 1 90.81 80 ILE B C 1
ATOM 3943 O O . ILE B 1 80 ? 9.734 9.281 8.492 1 90.81 80 ILE B O 1
ATOM 3947 N N . LEU B 1 81 ? 9.758 8.695 6.375 1 91.56 81 LEU B N 1
ATOM 3948 C CA . LEU B 1 81 ? 11.156 8.273 6.434 1 91.56 81 LEU B CA 1
ATOM 3949 C C . LEU B 1 81 ? 12.07 9.367 5.898 1 91.56 81 LEU B C 1
ATOM 3951 O O . LEU B 1 81 ? 11.719 10.078 4.953 1 91.56 81 LEU B O 1
ATOM 3955 N N . LYS B 1 82 ? 13.156 9.477 6.586 1 93 82 LYS B N 1
ATOM 3956 C CA . LYS B 1 82 ? 14.219 10.391 6.184 1 93 82 LYS B CA 1
ATOM 3957 C C . LYS B 1 82 ? 15.508 9.633 5.883 1 93 82 LYS B C 1
ATOM 3959 O O . LYS B 1 82 ? 15.781 8.594 6.488 1 93 82 LYS B O 1
ATOM 3964 N N . LE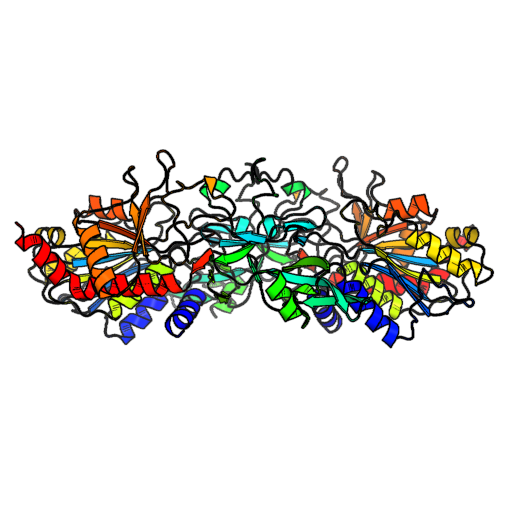U B 1 83 ? 16.234 10.156 4.867 1 94.12 83 LEU B N 1
ATOM 3965 C CA . LEU B 1 83 ? 17.531 9.539 4.605 1 94.12 83 LEU B CA 1
ATOM 3966 C C . LEU B 1 83 ? 18.562 9.984 5.633 1 94.12 83 LEU B C 1
ATOM 3968 O O . LEU B 1 83 ? 18.609 11.156 6.016 1 94.12 83 LEU B O 1
ATOM 3972 N N . LYS B 1 84 ? 19.359 9.023 6.02 1 90.75 84 LYS B N 1
ATOM 3973 C CA . LYS B 1 84 ? 20.422 9.312 6.969 1 90.75 84 LYS B CA 1
ATOM 3974 C C . LYS B 1 84 ? 21.578 10.039 6.289 1 90.75 84 LYS B C 1
ATOM 3976 O O . LYS B 1 84 ? 21.609 10.148 5.062 1 90.75 84 LYS B O 1
ATOM 3981 N N . ASN B 1 85 ? 22.5 10.531 7.137 1 84.19 85 ASN B N 1
ATOM 3982 C CA . ASN B 1 85 ? 23.672 11.242 6.605 1 84.19 85 ASN B CA 1
ATOM 3983 C C . ASN B 1 85 ? 24.578 10.305 5.816 1 84.19 85 ASN B C 1
ATOM 3985 O O . ASN B 1 85 ? 25.141 10.695 4.789 1 84.19 85 ASN B O 1
ATOM 3989 N N . ASN B 1 86 ? 24.812 9.156 6.379 1 87.12 86 ASN B N 1
ATOM 3990 C CA . ASN B 1 86 ? 25.406 8.086 5.586 1 87.12 86 ASN B CA 1
ATOM 3991 C C . ASN B 1 86 ? 24.344 7.355 4.758 1 87.12 86 ASN B C 1
ATOM 3993 O O . ASN B 1 86 ? 23.797 6.336 5.195 1 87.12 86 ASN B O 1
ATOM 3997 N N . ILE B 1 87 ? 24.172 7.82 3.596 1 89.38 87 ILE B N 1
ATOM 3998 C CA . ILE B 1 87 ? 22.953 7.566 2.832 1 89.38 87 ILE B CA 1
ATOM 3999 C C . ILE B 1 87 ? 22.984 6.148 2.27 1 89.38 87 ILE B C 1
ATOM 4001 O O . ILE B 1 87 ? 21.969 5.445 2.285 1 89.38 87 ILE B O 1
ATOM 4005 N N . GLU B 1 88 ? 24.109 5.688 1.788 1 91.56 88 GLU B N 1
ATOM 4006 C CA . GLU B 1 88 ? 24.047 4.5 0.944 1 91.56 88 GLU B CA 1
ATOM 4007 C C . GLU B 1 88 ? 24.812 3.34 1.577 1 91.56 88 GLU B C 1
ATOM 4009 O O . GLU B 1 88 ? 25.766 3.553 2.326 1 91.56 88 GLU B O 1
ATOM 4014 N N . LYS B 1 89 ? 24.344 2.16 1.283 1 89 89 LYS B N 1
ATOM 4015 C CA . LYS B 1 89 ? 24.969 0.884 1.616 1 89 89 LYS B CA 1
ATOM 4016 C C . LYS B 1 89 ? 24.844 -0.106 0.461 1 89 89 LYS B C 1
ATOM 4018 O O . LYS B 1 89 ? 23.75 -0.313 -0.073 1 89 89 LYS B O 1
ATOM 4023 N N . THR B 1 90 ? 25.969 -0.64 0.088 1 87.88 90 THR B N 1
ATOM 4024 C CA . THR B 1 90 ? 25.953 -1.65 -0.964 1 87.88 90 THR B CA 1
ATOM 4025 C C . THR B 1 90 ? 26.25 -3.031 -0.392 1 87.88 90 THR B C 1
ATOM 4027 O O . THR B 1 90 ? 27.156 -3.182 0.428 1 87.88 90 THR B O 1
ATOM 4030 N N . THR B 1 91 ? 25.422 -3.969 -0.759 1 85.31 91 THR B N 1
ATOM 4031 C CA . THR B 1 91 ? 25.672 -5.367 -0.439 1 85.31 91 THR B CA 1
ATOM 4032 C C . THR B 1 91 ? 26.125 -6.133 -1.681 1 85.31 91 THR B C 1
ATOM 4034 O O . THR B 1 91 ? 26.359 -5.535 -2.734 1 85.31 91 THR B O 1
ATOM 4037 N N . ASP B 1 92 ? 26.312 -7.43 -1.53 1 83.25 92 ASP B N 1
ATOM 4038 C CA . ASP B 1 92 ? 26.719 -8.25 -2.668 1 83.25 92 ASP B CA 1
ATOM 4039 C C . ASP B 1 92 ? 25.594 -8.352 -3.697 1 83.25 92 ASP B C 1
ATOM 4041 O O . ASP B 1 92 ? 25.844 -8.641 -4.871 1 83.25 92 ASP B O 1
ATOM 4045 N N . LEU B 1 93 ? 24.438 -7.918 -3.229 1 86.62 93 LEU B N 1
ATOM 4046 C CA . LEU B 1 93 ? 23.312 -8.172 -4.113 1 86.62 93 LEU B CA 1
ATOM 4047 C C . LEU B 1 93 ? 22.562 -6.879 -4.422 1 86.62 93 LEU B C 1
ATOM 4049 O O . LEU B 1 93 ? 21.984 -6.734 -5.504 1 86.62 93 LEU B O 1
ATOM 4053 N N . TYR B 1 94 ? 22.609 -5.922 -3.393 1 89.94 94 TYR B N 1
ATOM 4054 C CA . TYR B 1 94 ? 21.688 -4.809 -3.533 1 89.94 94 TYR B CA 1
ATOM 4055 C C . TYR B 1 94 ? 22.375 -3.48 -3.248 1 89.94 94 TYR B C 1
ATOM 4057 O O . TYR B 1 94 ? 23.422 -3.445 -2.582 1 89.94 94 TYR B O 1
ATOM 4065 N N . HIS B 1 95 ? 21.891 -2.459 -3.846 1 92.88 95 HIS B N 1
ATOM 4066 C CA . HIS B 1 95 ? 22.172 -1.077 -3.471 1 92.88 95 HIS B CA 1
ATOM 4067 C C . HIS B 1 95 ? 21.062 -0.518 -2.578 1 92.88 95 HIS B C 1
ATOM 4069 O O . HIS B 1 95 ? 19.906 -0.447 -2.986 1 92.88 95 HIS B O 1
ATOM 4075 N N . LEU B 1 96 ? 21.406 -0.175 -1.344 1 93.31 96 LEU B N 1
ATOM 4076 C CA . LEU B 1 96 ? 20.438 0.216 -0.321 1 93.31 96 LEU B CA 1
ATOM 4077 C C . LEU B 1 96 ? 20.688 1.651 0.134 1 93.31 96 LEU B C 1
ATOM 4079 O O . LEU B 1 96 ? 21.797 2.164 0.017 1 93.31 96 LEU B O 1
ATOM 4083 N N . LEU B 1 97 ? 19.656 2.309 0.531 1 94.38 97 LEU B N 1
ATOM 4084 C CA . LEU B 1 97 ? 19.781 3.598 1.202 1 94.38 97 LEU B CA 1
ATOM 4085 C C . LEU B 1 97 ? 19.344 3.494 2.662 1 94.38 97 LEU B C 1
ATOM 4087 O O . LEU B 1 97 ? 18.344 2.842 2.975 1 94.38 97 LEU B O 1
ATOM 4091 N N . ASN B 1 98 ? 20.109 4.121 3.535 1 93.31 98 ASN B N 1
ATOM 4092 C CA . ASN B 1 98 ? 19.812 4.133 4.965 1 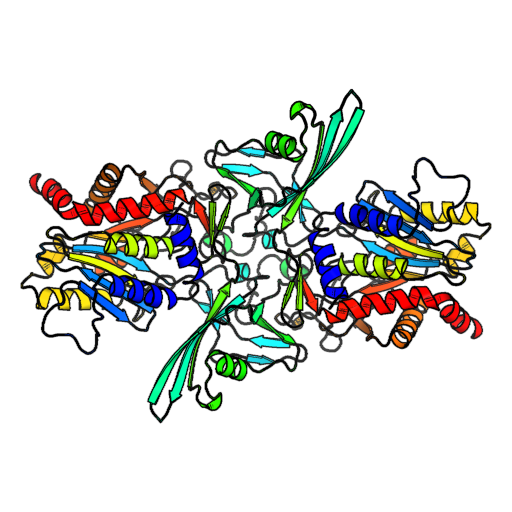93.31 98 ASN B CA 1
ATOM 4093 C C . ASN B 1 98 ? 18.734 5.152 5.316 1 93.31 98 ASN B C 1
ATOM 4095 O O . ASN B 1 98 ? 18.797 6.301 4.879 1 93.31 98 ASN B O 1
ATOM 4099 N N . THR B 1 99 ? 17.781 4.668 6.156 1 91.5 99 THR B N 1
ATOM 4100 C CA . THR B 1 99 ? 16.672 5.551 6.508 1 91.5 99 THR B CA 1
ATOM 4101 C C . THR B 1 99 ? 16.531 5.66 8.023 1 91.5 99 THR B C 1
ATOM 4103 O O . THR B 1 99 ? 17.078 4.84 8.766 1 91.5 99 THR B O 1
ATOM 4106 N N . ALA B 1 100 ? 15.922 6.738 8.383 1 87.94 100 ALA B N 1
ATOM 4107 C CA . ALA B 1 100 ? 15.492 6.965 9.758 1 87.94 100 ALA B CA 1
ATOM 4108 C C . ALA B 1 100 ? 14.062 7.504 9.805 1 87.94 100 ALA B C 1
ATOM 4110 O O . ALA B 1 100 ? 13.578 8.07 8.82 1 87.94 100 ALA B O 1
ATOM 4111 N N . ASN B 1 101 ? 13.43 7.211 10.906 1 85.38 101 ASN B N 1
ATOM 4112 C CA . ASN B 1 101 ? 12.102 7.785 11.086 1 85.38 101 ASN B CA 1
ATOM 4113 C C . ASN B 1 101 ? 12.164 9.297 11.297 1 85.38 101 ASN B C 1
ATOM 4115 O O . ASN B 1 101 ? 13.016 9.789 12.039 1 85.38 101 ASN B O 1
ATOM 4119 N N . TYR B 1 102 ? 11.352 9.922 10.43 1 85.44 102 TYR B N 1
ATOM 4120 C CA . TYR B 1 102 ? 11.055 11.312 10.734 1 85.44 102 TYR B CA 1
ATOM 4121 C C . TYR B 1 102 ? 9.852 11.422 11.672 1 85.44 102 TYR B C 1
ATOM 4123 O O . TYR B 1 102 ? 8.727 11.117 11.281 1 85.44 102 TYR B O 1
ATOM 4131 N N . THR B 1 103 ? 10.07 11.641 12.891 1 77.69 103 THR B N 1
ATOM 4132 C CA . THR B 1 103 ? 9.086 11.648 13.969 1 77.69 103 THR B CA 1
ATOM 4133 C C . THR B 1 103 ? 8.547 10.25 14.227 1 77.69 103 THR B C 1
ATOM 4135 O O . THR B 1 103 ? 8.945 9.289 13.562 1 77.69 103 THR B O 1
ATOM 4138 N N . GLY B 1 104 ? 7.781 9.938 15.211 1 71.44 104 GLY B N 1
ATOM 4139 C CA . GLY B 1 104 ? 7.27 8.633 15.602 1 71.44 104 GLY B CA 1
ATOM 4140 C C . GLY B 1 104 ? 6.047 8.211 14.805 1 71.44 104 GLY B C 1
ATOM 4141 O O . GLY B 1 104 ? 5.234 9.055 14.414 1 71.44 104 GLY B O 1
ATOM 4142 N N . GLY B 1 105 ? 6.078 7.07 14.219 1 74.81 105 GLY B N 1
ATOM 4143 C CA . GLY B 1 105 ? 4.918 6.562 13.5 1 74.81 105 GLY B CA 1
ATOM 4144 C C . GLY B 1 105 ? 5.023 5.094 13.148 1 74.81 105 GLY B C 1
ATOM 4145 O O . GLY B 1 105 ? 5.883 4.383 13.68 1 74.81 105 GLY B O 1
ATOM 4146 N N . LEU B 1 106 ? 4.051 4.68 12.328 1 77.81 106 LEU B N 1
ATOM 4147 C CA . LEU B 1 106 ? 3.977 3.289 11.898 1 77.81 106 LEU B CA 1
ATOM 4148 C C . LEU B 1 106 ? 4.879 3.045 10.688 1 77.81 106 LEU B C 1
ATOM 4150 O O . LEU B 1 106 ? 4.391 2.908 9.562 1 77.81 106 LEU B O 1
ATOM 4154 N N . SER B 1 107 ? 6.18 2.924 10.977 1 77.44 107 SER B N 1
ATOM 4155 C CA . SER B 1 107 ? 7.145 2.785 9.898 1 77.44 107 SER B CA 1
ATOM 4156 C C . SER B 1 107 ? 6.859 1.546 9.055 1 77.44 107 SER B C 1
ATOM 4158 O O . SER B 1 107 ? 7.16 1.519 7.859 1 77.44 107 SER B O 1
ATOM 4160 N N . HIS B 1 108 ? 6.246 0.556 9.648 1 78.75 108 HIS B N 1
ATOM 4161 C CA . HIS B 1 108 ? 5.965 -0.685 8.938 1 78.75 108 HIS B CA 1
ATOM 4162 C C . HIS B 1 108 ? 4.91 -0.473 7.855 1 78.75 108 HIS B C 1
ATOM 4164 O O . HIS B 1 108 ? 4.762 -1.304 6.957 1 78.75 108 HIS B O 1
ATOM 4170 N N . SER B 1 109 ? 4.195 0.599 8.008 1 85.81 109 SER B N 1
ATOM 4171 C CA . SER B 1 109 ? 3.18 0.902 7.008 1 85.81 109 SER B CA 1
ATOM 4172 C C . SER B 1 109 ? 3.814 1.317 5.684 1 85.81 109 SER B C 1
ATOM 4174 O O . SER B 1 109 ? 3.125 1.44 4.668 1 85.81 109 SER B O 1
ATOM 4176 N N . THR B 1 110 ? 5.172 1.346 5.684 1 87.62 110 THR B N 1
ATOM 4177 C CA . THR B 1 110 ? 5.887 1.707 4.465 1 87.62 110 THR B CA 1
ATOM 4178 C C . THR B 1 110 ? 6.195 0.467 3.633 1 87.62 110 THR B C 1
ATOM 4180 O O . THR B 1 110 ? 6.57 0.575 2.463 1 87.62 110 THR B O 1
ATOM 4183 N N . PHE B 1 111 ? 6.07 -0.657 4.234 1 88.38 111 PHE B N 1
ATOM 4184 C CA . PHE B 1 111 ? 6.438 -1.877 3.523 1 88.38 111 PHE B CA 1
ATOM 4185 C C . PHE B 1 111 ? 5.594 -2.043 2.266 1 88.38 111 PHE B C 1
ATOM 4187 O O . PHE B 1 111 ? 4.371 -1.881 2.305 1 88.38 111 PHE B O 1
ATOM 4194 N N . GLY B 1 112 ? 6.316 -2.363 1.228 1 89.12 112 GLY B N 1
ATOM 4195 C CA . GLY B 1 112 ? 5.633 -2.686 -0.015 1 89.12 112 GLY B CA 1
ATOM 4196 C C . GLY B 1 112 ? 5.137 -1.459 -0.759 1 89.12 112 GLY B C 1
ATOM 4197 O O . GLY B 1 112 ? 4.395 -1.577 -1.735 1 89.12 112 GLY B O 1
ATOM 4198 N N . ARG B 1 113 ? 5.5 -0.319 -0.275 1 92 113 ARG B N 1
ATOM 4199 C CA . ARG B 1 113 ? 5.074 0.903 -0.949 1 92 113 ARG B CA 1
ATOM 4200 C C . ARG B 1 113 ? 6.168 1.43 -1.872 1 92 113 ARG B C 1
ATOM 4202 O O . ARG B 1 113 ? 7.355 1.269 -1.59 1 92 113 ARG B O 1
ATOM 4209 N N . ASP B 1 114 ? 5.711 2.082 -2.947 1 92.56 114 ASP B N 1
ATOM 4210 C CA . ASP B 1 114 ? 6.637 2.807 -3.818 1 92.56 114 ASP B CA 1
ATOM 4211 C C . ASP B 1 114 ? 6.961 4.184 -3.246 1 92.56 114 ASP B C 1
ATOM 4213 O O . ASP B 1 114 ? 6.062 4.973 -2.961 1 92.56 114 ASP B O 1
ATOM 4217 N N . LEU B 1 115 ? 8.281 4.387 -3.131 1 95.19 115 LEU B N 1
ATOM 4218 C CA . LEU B 1 115 ? 8.688 5.609 -2.443 1 95.19 115 LEU B CA 1
ATOM 4219 C C . LEU B 1 115 ? 9.469 6.523 -3.375 1 95.19 115 LEU B C 1
ATOM 4221 O O . LEU B 1 115 ? 10.375 6.074 -4.074 1 95.19 115 LEU B O 1
ATOM 4225 N N . LYS B 1 116 ? 9.102 7.77 -3.449 1 95.62 116 LYS B N 1
ATOM 4226 C CA . LYS B 1 116 ? 9.867 8.789 -4.168 1 95.62 116 LYS B CA 1
ATOM 4227 C C . LYS B 1 116 ? 10.727 9.609 -3.209 1 95.62 116 LYS B C 1
ATOM 4229 O O . LYS B 1 116 ? 10.57 9.508 -1.99 1 95.62 116 LYS B O 1
ATOM 4234 N N . LEU B 1 117 ? 11.594 10.312 -3.787 1 96.75 117 LEU B N 1
ATOM 4235 C CA . LEU B 1 117 ? 12.547 11.117 -3.023 1 96.75 117 LEU B CA 1
ATOM 4236 C C . LEU B 1 117 ? 12.227 12.602 -3.146 1 96.75 117 LEU B C 1
ATOM 4238 O O . LEU B 1 117 ? 11.984 13.102 -4.25 1 96.75 117 LEU B O 1
ATOM 4242 N N . LYS B 1 118 ? 12.133 13.258 -2.053 1 96.75 118 LYS B N 1
ATOM 4243 C CA . LYS B 1 118 ? 11.914 14.703 -2.008 1 96.75 118 LYS B CA 1
ATOM 4244 C C . LYS B 1 118 ? 12.773 15.359 -0.93 1 96.75 118 LYS B C 1
ATOM 4246 O O . LYS B 1 118 ? 13.156 14.711 0.042 1 96.75 118 LYS B O 1
ATOM 4251 N N . GLY B 1 119 ? 13.055 16.672 -1.177 1 96.38 119 GLY B N 1
ATOM 4252 C CA . GLY B 1 119 ? 13.734 17.406 -0.13 1 96.38 119 GLY B CA 1
ATOM 4253 C C . GLY B 1 119 ? 14.672 18.469 -0.668 1 96.38 119 GLY B C 1
ATOM 4254 O O . GLY B 1 119 ? 14.414 19.062 -1.724 1 96.38 119 GLY B O 1
ATOM 4255 N N . LEU B 1 120 ? 15.695 18.781 0.194 1 96 120 LEU B N 1
ATOM 4256 C CA . LEU B 1 120 ? 16.609 19.875 -0.14 1 96 120 LEU B CA 1
ATOM 4257 C C . LEU B 1 120 ? 18.016 19.344 -0.38 1 96 120 LEU B C 1
ATOM 4259 O O . LEU B 1 120 ? 18.484 18.438 0.324 1 96 120 LEU B O 1
ATOM 4263 N N . VAL B 1 121 ? 18.609 19.906 -1.36 1 96.19 121 VAL B N 1
ATOM 4264 C CA . VAL B 1 121 ? 20.047 19.719 -1.616 1 96.19 121 VAL B CA 1
ATOM 4265 C C . VAL B 1 121 ? 20.781 21.047 -1.437 1 96.19 121 VAL B C 1
ATOM 4267 O O . VAL B 1 121 ? 20.375 22.078 -1.991 1 96.19 121 VAL B O 1
ATOM 4270 N N . TYR B 1 122 ? 21.781 21.031 -0.597 1 95.31 122 TYR B N 1
ATOM 4271 C CA . TYR B 1 122 ? 22.672 22.172 -0.409 1 95.31 122 TYR B CA 1
ATOM 4272 C C . TYR B 1 122 ? 23.953 22 -1.221 1 95.31 122 TYR B C 1
ATOM 4274 O O . TYR B 1 122 ? 24.625 20.984 -1.125 1 95.31 122 TYR B O 1
ATOM 4282 N N . TYR B 1 123 ? 24.266 23 -2.006 1 96.38 123 TYR B N 1
ATOM 4283 C CA . TYR B 1 123 ? 25.422 22.875 -2.893 1 96.38 123 TYR B CA 1
ATOM 4284 C C . TYR B 1 123 ? 26.156 24.203 -3.039 1 96.38 123 TYR B C 1
ATOM 4286 O O . TYR B 1 123 ? 25.578 25.266 -2.768 1 96.38 123 TYR B O 1
ATOM 4294 N N . LEU B 1 124 ? 27.406 24.125 -3.426 1 96.19 124 LEU B N 1
ATOM 4295 C CA . LEU B 1 124 ? 28.234 25.312 -3.631 1 96.19 124 LEU B CA 1
ATOM 4296 C C . LEU B 1 124 ? 28.203 25.734 -5.094 1 96.19 124 LEU B C 1
ATOM 4298 O O . LEU B 1 124 ? 28.391 24.922 -5.992 1 96.19 124 LEU B O 1
ATOM 4302 N N . GLU B 1 125 ? 27.828 27 -5.332 1 95.5 125 GLU B N 1
ATOM 4303 C CA . GLU B 1 125 ? 27.906 27.641 -6.645 1 95.5 125 GLU B CA 1
ATOM 4304 C C . GLU B 1 125 ? 28.688 28.953 -6.574 1 95.5 125 GLU B C 1
ATOM 4306 O O . GLU B 1 125 ? 28.266 29.891 -5.891 1 95.5 125 GLU B O 1
ATOM 4311 N N . ASN B 1 126 ? 29.781 29.016 -7.273 1 94.38 126 ASN B N 1
ATOM 4312 C CA . ASN B 1 126 ? 30.641 30.203 -7.266 1 94.38 126 ASN B CA 1
ATOM 4313 C C . ASN B 1 126 ? 30.984 30.625 -5.84 1 94.38 126 ASN B C 1
ATOM 4315 O O . ASN B 1 126 ? 30.875 31.812 -5.496 1 94.38 126 ASN B O 1
ATOM 4319 N N . GLY B 1 127 ? 31.203 29.766 -4.977 1 92.38 127 GLY B N 1
ATOM 4320 C CA . GLY B 1 127 ? 31.641 30.031 -3.617 1 92.38 127 GLY B CA 1
ATOM 4321 C C . GLY B 1 127 ? 30.5 30.328 -2.662 1 92.38 127 GLY B C 1
ATOM 4322 O O . GLY B 1 127 ? 30.734 30.562 -1.472 1 92.38 127 GLY B O 1
ATOM 4323 N N . THR B 1 128 ? 29.344 30.297 -3.141 1 95.12 128 THR B N 1
ATOM 4324 C CA . THR B 1 128 ? 28.188 30.578 -2.295 1 95.12 128 THR B CA 1
ATOM 4325 C C . THR B 1 128 ? 27.312 29.344 -2.141 1 95.12 128 THR B C 1
ATOM 4327 O O . THR B 1 128 ? 27.125 28.578 -3.094 1 95.12 128 THR B O 1
ATOM 4330 N N . LEU B 1 129 ? 26.766 29.203 -0.897 1 94.62 129 LEU B N 1
ATOM 4331 C CA . LEU B 1 129 ? 25.891 28.078 -0.611 1 94.62 129 LEU B CA 1
ATOM 4332 C C . LEU B 1 129 ? 24.5 28.328 -1.185 1 94.62 129 LEU B C 1
ATOM 4334 O O . LEU B 1 129 ? 23.891 29.375 -0.933 1 94.62 129 LEU B O 1
ATOM 4338 N N . GLN B 1 130 ? 24.094 27.359 -2.01 1 95.31 130 GLN B N 1
ATOM 4339 C CA . GLN B 1 130 ? 22.75 27.406 -2.604 1 95.31 130 GLN B CA 1
ATOM 4340 C C . GLN B 1 130 ? 21.906 26.234 -2.119 1 95.31 130 GLN B C 1
ATOM 4342 O O . GLN B 1 130 ? 22.438 25.234 -1.629 1 95.31 130 GLN B O 1
ATOM 4347 N N . THR B 1 131 ? 20.609 26.5 -2.148 1 94.56 131 THR B N 1
ATOM 4348 C CA . THR B 1 131 ? 19.672 25.453 -1.782 1 94.56 131 THR B CA 1
ATOM 4349 C C . THR B 1 131 ? 18.719 25.141 -2.941 1 94.56 131 THR B C 1
ATOM 4351 O O . THR B 1 131 ? 18.266 26.062 -3.637 1 94.56 131 THR B O 1
ATOM 4354 N N . LYS B 1 132 ? 18.5 23.875 -3.152 1 95.94 132 LYS B N 1
ATOM 4355 C CA . LYS B 1 132 ? 17.578 23.453 -4.199 1 95.94 132 LYS B CA 1
ATOM 4356 C C . LYS B 1 132 ? 16.594 22.406 -3.682 1 95.94 132 LYS B C 1
ATOM 4358 O O . LYS B 1 132 ? 17 21.438 -3.049 1 95.94 132 LYS B O 1
ATOM 4363 N N . TYR B 1 133 ? 15.289 22.719 -3.867 1 96.88 133 TYR B N 1
ATOM 4364 C CA . TYR B 1 133 ? 14.234 21.75 -3.574 1 96.88 133 TYR B CA 1
ATOM 4365 C C . TYR B 1 133 ? 14.086 20.75 -4.715 1 96.88 133 TYR B C 1
ATOM 4367 O O . TYR B 1 133 ? 13.969 21.141 -5.879 1 96.88 133 TYR B O 1
ATOM 4375 N N . ILE B 1 134 ? 14.117 19.406 -4.406 1 97.19 134 ILE B N 1
ATOM 4376 C CA . ILE B 1 134 ? 14.07 18.391 -5.449 1 97.19 134 ILE B CA 1
ATOM 4377 C C . ILE B 1 134 ? 12.898 17.438 -5.195 1 97.19 134 ILE B C 1
ATOM 4379 O O . ILE B 1 134 ? 12.445 17.297 -4.059 1 97.19 134 ILE B O 1
ATOM 4383 N N . ASP B 1 135 ? 12.383 16.859 -6.215 1 96.69 135 ASP B N 1
ATOM 4384 C CA . ASP B 1 135 ? 11.328 15.852 -6.273 1 96.69 135 ASP B CA 1
ATOM 4385 C C . ASP B 1 135 ? 11.602 14.844 -7.391 1 96.69 135 ASP B C 1
ATOM 4387 O O . ASP B 1 135 ? 11.609 15.203 -8.57 1 96.69 135 ASP B O 1
ATOM 4391 N N . SER B 1 136 ? 11.797 13.586 -7.02 1 96.25 136 SER B N 1
ATOM 4392 C CA . SER B 1 136 ? 12.102 12.586 -8.039 1 96.25 136 SER B CA 1
ATOM 4393 C C . SER B 1 136 ? 10.898 12.312 -8.922 1 96.25 136 SER B C 1
ATOM 4395 O O . SER B 1 136 ? 11.039 11.773 -10.031 1 96.25 136 SER B O 1
ATOM 4397 N N . LYS B 1 137 ? 9.688 12.609 -8.484 1 93.94 137 LYS B N 1
ATOM 4398 C CA . LYS B 1 137 ? 8.422 12.43 -9.188 1 93.94 137 LYS B CA 1
ATOM 4399 C C . LYS B 1 137 ? 8.141 10.945 -9.43 1 93.94 137 LYS B C 1
ATOM 4401 O O . LYS B 1 137 ? 6.98 10.547 -9.562 1 93.94 137 LYS B O 1
ATOM 4406 N N . ARG B 1 138 ? 9.141 10.172 -9.57 1 92.88 138 ARG B N 1
ATOM 4407 C CA . ARG B 1 138 ? 9.047 8.727 -9.742 1 92.88 138 ARG B CA 1
ATOM 4408 C C . ARG B 1 138 ? 9.617 7.992 -8.531 1 92.88 138 ARG B C 1
ATOM 4410 O O . ARG B 1 138 ? 10.43 8.547 -7.793 1 92.88 138 ARG B O 1
ATOM 4417 N N . PRO B 1 139 ? 9.102 6.742 -8.344 1 93.81 139 PRO B N 1
ATOM 4418 C CA . PRO B 1 139 ? 9.68 5.969 -7.246 1 93.81 139 PRO B CA 1
ATOM 4419 C C . PRO B 1 139 ? 11.172 5.699 -7.434 1 93.81 139 PRO B C 1
ATOM 4421 O O . PRO B 1 139 ? 11.625 5.469 -8.555 1 93.81 139 PRO B O 1
ATOM 4424 N N . ILE B 1 140 ? 11.883 5.73 -6.355 1 94.31 140 ILE B N 1
ATOM 4425 C CA . ILE B 1 140 ? 13.305 5.426 -6.43 1 94.31 140 ILE B CA 1
ATOM 4426 C C . ILE B 1 140 ? 13.562 4.023 -5.879 1 94.31 140 ILE B C 1
ATOM 4428 O O . ILE B 1 140 ? 14.648 3.471 -6.062 1 94.31 140 ILE B O 1
ATOM 4432 N N . GLY B 1 141 ? 12.539 3.512 -5.199 1 93.75 141 GLY B N 1
ATOM 4433 C CA . GLY B 1 141 ? 12.703 2.193 -4.605 1 93.75 141 GLY B CA 1
ATOM 4434 C C . GLY B 1 141 ? 11.562 1.807 -3.684 1 93.75 141 GLY B C 1
ATOM 4435 O O . GLY B 1 141 ? 10.461 2.352 -3.789 1 93.75 141 GLY B O 1
ATOM 4436 N N . PHE B 1 142 ? 11.867 0.756 -2.781 1 93.19 142 PHE B N 1
ATOM 4437 C CA . PHE B 1 142 ? 10.859 0.207 -1.879 1 93.19 142 PHE B CA 1
ATOM 4438 C C . PHE B 1 142 ? 11.516 -0.511 -0.707 1 93.19 142 PHE B C 1
ATOM 4440 O O . PHE B 1 142 ? 12.719 -0.779 -0.734 1 93.19 142 PHE B O 1
ATOM 4447 N N . ILE B 1 143 ? 10.773 -0.682 0.285 1 91.88 143 ILE B N 1
ATOM 4448 C CA . ILE B 1 143 ? 11.156 -1.541 1.402 1 91.88 143 ILE B CA 1
ATOM 4449 C C . ILE B 1 143 ? 10.312 -2.816 1.379 1 91.88 143 ILE B C 1
ATOM 4451 O O . ILE B 1 143 ? 9.102 -2.77 1.578 1 91.88 143 ILE B O 1
ATOM 4455 N N . PRO B 1 144 ? 10.945 -3.912 1.099 1 90.31 144 PRO B N 1
ATOM 4456 C CA . PRO B 1 144 ? 10.164 -5.148 0.997 1 90.31 144 PRO B CA 1
ATOM 4457 C C . PRO B 1 144 ? 9.609 -5.609 2.344 1 90.31 144 PRO B C 1
ATOM 4459 O O . PRO B 1 144 ? 10.234 -5.383 3.383 1 90.31 144 PRO B O 1
ATOM 4462 N N . PHE B 1 145 ? 8.453 -6.289 2.244 1 87.31 145 PHE B N 1
ATOM 4463 C CA . PHE B 1 145 ? 7.953 -6.973 3.434 1 87.31 145 PHE B CA 1
ATOM 4464 C C . PHE B 1 145 ? 8.945 -8.031 3.9 1 87.31 145 PHE B C 1
ATOM 4466 O O . PHE B 1 145 ? 9.57 -8.703 3.08 1 87.31 145 PHE B O 1
ATOM 4473 N N . PRO B 1 146 ? 9 -8.172 5.168 1 77.88 146 PRO B N 1
ATOM 4474 C CA . PRO B 1 146 ? 9.789 -9.312 5.656 1 77.88 146 PRO B CA 1
ATOM 4475 C C . PRO B 1 146 ? 9.125 -10.656 5.367 1 77.88 146 PRO B C 1
ATOM 4477 O O . PRO B 1 146 ? 7.922 -10.711 5.105 1 77.88 146 PRO B O 1
ATOM 4480 N N . GLU B 1 147 ? 9.945 -11.703 5.379 1 71.38 147 GLU B N 1
ATOM 4481 C CA . GLU B 1 147 ? 9.422 -13.055 5.18 1 71.38 147 GLU B CA 1
ATOM 4482 C C . GLU B 1 147 ? 8.484 -13.453 6.316 1 71.38 147 GLU B C 1
ATOM 4484 O O . GLU B 1 147 ? 8.672 -13.031 7.457 1 71.38 147 GLU B O 1
ATOM 4489 N N . VAL B 1 148 ? 7.52 -14.258 5.93 1 64.44 148 VAL B N 1
ATOM 4490 C CA . VAL B 1 148 ? 6.484 -14.695 6.859 1 64.44 148 VAL B CA 1
ATOM 4491 C C . VAL B 1 148 ? 7.129 -15.344 8.086 1 64.44 148 VAL B C 1
ATOM 4493 O O . VAL B 1 148 ? 6.68 -15.133 9.211 1 64.44 148 VAL B O 1
ATOM 4496 N N . SER B 1 149 ? 8.094 -16.156 7.773 1 60.41 149 SER B N 1
ATOM 4497 C CA . SER B 1 149 ? 8.742 -16.875 8.867 1 60.41 149 SER B CA 1
ATOM 4498 C C . SER B 1 149 ? 9.391 -15.906 9.852 1 60.41 149 SER B C 1
ATOM 4500 O O . SER B 1 149 ? 9.578 -16.234 11.023 1 60.41 149 SER B O 1
ATOM 4502 N N . LEU B 1 150 ? 9.656 -14.812 9.297 1 59.53 150 LEU B N 1
ATOM 4503 C CA . LEU B 1 150 ? 10.258 -13.766 10.117 1 59.53 150 LEU B CA 1
ATOM 4504 C C . LEU B 1 150 ? 9.188 -12.945 10.828 1 59.53 150 LEU B C 1
ATOM 4506 O O . LEU B 1 150 ? 9.445 -12.336 11.867 1 59.53 150 LEU B O 1
ATOM 4510 N N . MET B 1 151 ? 8.016 -13 10.117 1 55.28 151 MET B N 1
ATOM 4511 C CA . MET B 1 151 ? 6.926 -12.172 10.633 1 55.28 151 MET B CA 1
ATOM 4512 C C . MET B 1 151 ? 6.105 -12.938 11.672 1 55.28 151 MET B C 1
ATOM 4514 O O . MET B 1 151 ? 5.422 -12.328 12.492 1 55.28 151 MET B O 1
ATOM 4518 N N . ASP B 1 152 ? 5.836 -14.305 11.328 1 52.09 152 ASP B N 1
ATOM 4519 C CA . ASP B 1 152 ? 5.004 -15.07 12.25 1 52.09 152 ASP B CA 1
ATOM 4520 C C . ASP B 1 152 ? 5.262 -14.656 13.703 1 52.09 152 ASP B C 1
ATOM 4522 O O . ASP B 1 152 ? 4.441 -14.922 14.578 1 52.09 152 ASP B O 1
ATOM 4526 N N . LYS B 1 153 ? 6.566 -14.781 14 1 44.25 153 LYS B N 1
ATOM 4527 C CA . LYS B 1 153 ? 6.586 -14.18 15.336 1 44.25 153 LYS B CA 1
ATOM 4528 C C . LYS B 1 153 ? 6.191 -12.711 15.281 1 44.25 153 LYS B C 1
ATOM 4530 O O . LYS B 1 153 ? 7.039 -11.844 15.07 1 44.25 153 LYS B O 1
ATOM 4535 N N . PHE B 1 154 ? 5.402 -12.57 14.352 1 44.66 154 PHE B N 1
ATOM 4536 C CA . PHE B 1 154 ? 4.754 -11.336 13.914 1 44.66 154 PHE B CA 1
ATOM 4537 C C . PHE B 1 154 ? 4.867 -10.258 14.984 1 44.66 154 PHE B C 1
ATOM 4539 O O . PHE B 1 154 ? 4.219 -9.211 14.891 1 44.66 154 PHE B O 1
ATOM 4546 N N . SER B 1 155 ? 5.242 -10.812 15.984 1 42.03 155 SER B N 1
ATOM 4547 C CA . SER B 1 155 ? 5.613 -9.695 16.859 1 42.03 155 SER B CA 1
ATOM 4548 C C . SER B 1 155 ? 6.598 -8.758 16.156 1 42.03 155 SER B C 1
ATOM 4550 O O . SER B 1 155 ? 7.652 -9.195 15.695 1 42.03 155 SER B O 1
ATOM 4552 N N . LEU B 1 156 ? 6.113 -8.086 15.18 1 44.53 156 LEU B N 1
ATOM 4553 C CA . LEU B 1 156 ? 7.18 -7.102 15.016 1 44.53 156 LEU B CA 1
ATOM 4554 C C . LEU B 1 156 ? 8.016 -6.988 16.297 1 44.53 156 LEU B C 1
ATOM 4556 O O . LEU B 1 156 ? 7.59 -6.363 17.266 1 44.53 156 LEU B O 1
ATOM 4560 N N . THR B 1 157 ? 8.438 -8.031 16.75 1 42.12 157 THR B N 1
ATOM 4561 C CA . THR B 1 157 ? 9.18 -8.188 18 1 42.12 157 THR B CA 1
ATOM 4562 C C . THR B 1 157 ? 10.109 -7 18.219 1 42.12 157 THR B C 1
ATOM 4564 O O . THR B 1 157 ? 10.414 -6.258 17.281 1 42.12 157 THR B O 1
ATOM 4567 N N . PRO B 1 158 ? 10.305 -6.82 19.375 1 41.41 158 PRO B N 1
ATOM 4568 C CA . PRO B 1 158 ? 11.32 -5.875 19.844 1 41.41 158 PRO B CA 1
ATOM 4569 C C . PRO B 1 158 ? 12.547 -5.82 18.938 1 41.41 158 PRO B C 1
ATOM 4571 O O . PRO B 1 158 ? 13.234 -4.797 18.891 1 41.41 158 PRO B O 1
ATOM 4574 N N . GLU B 1 159 ? 12.703 -6.938 18.234 1 46.38 159 GLU B N 1
ATOM 4575 C CA . GLU B 1 159 ? 13.969 -7.02 17.516 1 46.38 159 GLU B CA 1
ATOM 4576 C C . GLU B 1 159 ? 13.875 -6.324 16.156 1 46.38 159 GLU B C 1
ATOM 4578 O O . GLU B 1 159 ? 14.875 -6.23 15.438 1 46.38 159 GLU B O 1
ATOM 4583 N N . PHE B 1 160 ? 12.703 -5.938 15.82 1 51.66 160 PHE B N 1
ATOM 4584 C CA . PHE B 1 160 ? 12.656 -5.043 14.672 1 51.66 160 PHE B CA 1
ATOM 4585 C C . PHE B 1 160 ? 13.508 -3.799 14.93 1 51.66 160 PHE B C 1
ATOM 4587 O O . PHE B 1 160 ? 13.094 -2.898 15.656 1 51.66 160 PHE B O 1
ATOM 4594 N N . ASN B 1 161 ? 14.656 -4.059 14.633 1 57.44 161 ASN B N 1
ATOM 4595 C CA . ASN B 1 161 ? 15.617 -2.955 14.656 1 57.44 161 ASN B CA 1
ATOM 4596 C C . ASN B 1 161 ? 15.406 -2.012 13.477 1 57.44 161 ASN B C 1
ATOM 4598 O O . ASN B 1 161 ? 15.844 -2.303 12.359 1 57.44 161 ASN B O 1
ATOM 4602 N N . ARG B 1 162 ? 14.75 -1.105 13.734 1 60.03 162 ARG B N 1
ATOM 4603 C CA . ARG B 1 162 ? 14.406 -0.127 12.711 1 60.03 162 ARG B CA 1
ATOM 4604 C C . ARG B 1 162 ? 15.641 0.323 11.945 1 60.03 162 ARG B C 1
ATOM 4606 O O . ARG B 1 162 ? 15.555 0.669 10.766 1 60.03 162 ARG B O 1
ATOM 4613 N N . ASP B 1 163 ? 16.703 0.169 12.633 1 59.56 163 ASP B N 1
ATOM 4614 C CA . ASP B 1 163 ? 17.922 0.636 11.984 1 59.56 163 ASP B CA 1
ATOM 4615 C C . ASP B 1 163 ? 18.344 -0.301 10.859 1 59.56 163 ASP B C 1
ATOM 4617 O O . ASP B 1 163 ? 18.844 0.149 9.828 1 59.56 163 ASP B O 1
ATOM 4621 N N . ASN B 1 164 ? 17.969 -1.518 11.055 1 64.62 164 ASN B N 1
ATOM 4622 C CA . ASN B 1 164 ? 18.5 -2.48 10.094 1 64.62 164 ASN B CA 1
ATOM 4623 C C . ASN B 1 164 ? 17.391 -3.029 9.188 1 64.62 164 ASN B C 1
ATOM 4625 O O . ASN B 1 164 ? 17.688 -3.613 8.148 1 64.62 164 ASN B O 1
ATOM 4629 N N . ASN B 1 165 ? 16.266 -2.566 9.531 1 74.62 165 ASN B N 1
ATOM 4630 C CA . ASN B 1 165 ? 15.219 -3.307 8.828 1 74.62 165 ASN B CA 1
ATOM 4631 C C . ASN B 1 165 ? 14.367 -2.389 7.953 1 74.62 165 ASN B C 1
ATOM 4633 O O . ASN B 1 165 ? 13.359 -2.82 7.387 1 74.62 165 ASN B O 1
ATOM 4637 N N . MET B 1 166 ? 14.914 -1.166 7.77 1 85.19 166 MET B N 1
ATOM 4638 C CA . MET B 1 166 ? 14.07 -0.23 7.027 1 85.19 166 MET B CA 1
ATOM 4639 C C . MET B 1 166 ? 14.859 0.425 5.898 1 85.19 166 MET B C 1
ATOM 4641 O O . MET B 1 166 ? 14.547 1.544 5.484 1 85.19 166 MET B O 1
ATOM 4645 N N . ARG B 1 167 ? 15.867 -0.285 5.473 1 90.88 167 ARG B N 1
ATOM 4646 C CA . ARG B 1 167 ? 16.578 0.266 4.328 1 90.88 167 ARG B CA 1
ATOM 4647 C C . ARG B 1 167 ? 15.766 0.118 3.049 1 90.88 167 ARG B C 1
ATOM 4649 O O . ARG B 1 167 ? 15.078 -0.885 2.859 1 90.88 167 ARG B O 1
ATOM 4656 N N . ILE B 1 168 ? 15.945 1.093 2.225 1 93.19 168 ILE B N 1
ATOM 4657 C CA . ILE B 1 168 ? 15.25 1.066 0.943 1 93.19 168 ILE B CA 1
ATOM 4658 C C . ILE B 1 168 ? 16.125 0.39 -0.108 1 93.19 168 ILE B C 1
ATOM 4660 O O . ILE B 1 168 ? 17.328 0.639 -0.174 1 93.19 168 ILE B O 1
ATOM 4664 N N . VAL B 1 169 ? 15.523 -0.481 -0.841 1 93.44 169 VAL B N 1
ATOM 4665 C CA . VAL B 1 169 ? 16.188 -1.095 -1.985 1 93.44 169 VAL B CA 1
ATOM 4666 C C . VAL B 1 169 ? 15.992 -0.223 -3.225 1 93.44 169 VAL B C 1
ATOM 4668 O O . VAL B 1 169 ? 14.859 0.018 -3.652 1 93.44 169 VAL B O 1
ATOM 4671 N N . VAL B 1 170 ? 17.094 0.22 -3.818 1 93.69 170 VAL B N 1
ATOM 4672 C CA . VAL B 1 170 ? 16.953 1.113 -4.965 1 93.69 170 VAL B CA 1
ATOM 4673 C C . VAL B 1 170 ? 17.438 0.409 -6.23 1 93.69 170 VAL B C 1
ATOM 4675 O O . VAL B 1 170 ? 17.219 0.894 -7.34 1 93.69 170 VAL B O 1
ATOM 4678 N N . GLY B 1 171 ? 18.078 -0.702 -6.051 1 90.31 171 GLY B N 1
ATOM 4679 C CA . GLY B 1 171 ? 18.562 -1.48 -7.18 1 90.31 171 GLY B CA 1
ATOM 4680 C C . GLY B 1 171 ? 19.484 -2.621 -6.77 1 90.31 171 GLY B C 1
ATOM 4681 O O . GLY B 1 171 ? 19.688 -2.861 -5.578 1 90.31 171 GLY B O 1
ATOM 4682 N N . THR B 1 172 ? 19.875 -3.379 -7.789 1 87.5 172 THR B N 1
ATOM 4683 C CA . THR B 1 172 ? 20.891 -4.398 -7.555 1 87.5 172 THR B CA 1
ATOM 4684 C C . THR B 1 172 ? 22.281 -3.779 -7.531 1 87.5 172 THR B C 1
ATOM 4686 O O . THR B 1 172 ? 22.438 -2.568 -7.707 1 87.5 172 THR B O 1
ATOM 4689 N N . LYS B 1 173 ? 23.219 -4.648 -7.246 1 83.25 173 LYS B N 1
ATOM 4690 C CA . LYS B 1 173 ? 24.609 -4.191 -7.223 1 83.25 173 LYS B CA 1
ATOM 4691 C C . LYS B 1 173 ? 24.969 -3.494 -8.531 1 83.25 173 LYS B C 1
ATOM 4693 O O . LYS B 1 173 ? 24.609 -3.965 -9.609 1 83.25 173 LYS B O 1
ATOM 4698 N N . GLY B 1 174 ? 25.656 -2.309 -8.453 1 80.88 174 GLY B N 1
ATOM 4699 C CA . GLY B 1 174 ? 26.094 -1.56 -9.625 1 80.88 174 GLY B CA 1
ATOM 4700 C C . GLY B 1 174 ? 25.156 -0.413 -9.977 1 80.88 174 GLY B C 1
ATOM 4701 O O . GLY B 1 174 ? 25.438 0.364 -10.891 1 80.88 174 GLY B O 1
ATOM 4702 N N . THR B 1 175 ? 24.125 -0.277 -9.281 1 84.25 175 THR B N 1
ATOM 4703 C CA . THR B 1 175 ? 23.188 0.828 -9.484 1 84.25 175 THR B CA 1
ATOM 4704 C C . THR B 1 175 ? 23.891 2.168 -9.266 1 84.25 175 THR B C 1
ATOM 4706 O O . THR B 1 175 ? 24.859 2.252 -8.508 1 84.25 175 THR B O 1
ATOM 4709 N N . THR B 1 176 ? 23.406 3.211 -9.883 1 86.56 176 THR B N 1
ATOM 4710 C CA . THR B 1 176 ? 23.938 4.566 -9.789 1 86.56 176 THR B CA 1
ATOM 4711 C C . THR B 1 176 ? 23.984 5.031 -8.336 1 86.56 176 THR B C 1
ATOM 4713 O O . THR B 1 176 ? 22.984 4.926 -7.621 1 86.56 176 THR B O 1
ATOM 4716 N N . PRO B 1 177 ? 25.109 5.543 -7.977 1 90.94 177 PRO B N 1
ATOM 4717 C CA . PRO B 1 177 ? 25.203 6.082 -6.621 1 90.94 177 PRO B CA 1
ATOM 4718 C C . PRO B 1 177 ? 24.219 7.219 -6.367 1 90.94 177 PRO B C 1
ATOM 4720 O O . PRO B 1 177 ? 23.938 8.008 -7.273 1 90.94 177 PRO B O 1
ATOM 4723 N N . VAL B 1 178 ? 23.797 7.383 -5.168 1 92.12 178 VAL B N 1
ATOM 4724 C CA . VAL B 1 178 ? 22.703 8.273 -4.805 1 92.12 178 VAL B CA 1
ATOM 4725 C C . VAL B 1 178 ? 23.094 9.719 -5.078 1 92.12 178 VAL B C 1
ATOM 4727 O O . VAL B 1 178 ? 22.266 10.523 -5.512 1 92.12 178 VAL B O 1
ATOM 4730 N N . TYR B 1 179 ? 24.328 10.102 -4.824 1 94.31 179 TYR B N 1
ATOM 4731 C CA . TYR B 1 179 ? 24.734 11.484 -5.016 1 94.31 179 TYR B CA 1
ATOM 4732 C C . TYR B 1 179 ? 24.766 11.852 -6.492 1 94.31 179 TYR B C 1
ATOM 4734 O O . TYR B 1 179 ? 24.469 13 -6.859 1 94.31 179 TYR B O 1
ATOM 4742 N N . GLU B 1 180 ? 25.109 10.859 -7.27 1 96.06 180 GLU B N 1
ATOM 4743 C CA . GLU B 1 180 ? 25.031 11.086 -8.711 1 96.06 180 GLU B CA 1
ATOM 4744 C C . GLU B 1 180 ? 23.578 11.258 -9.148 1 96.06 180 GLU B C 1
ATOM 4746 O O . GLU B 1 180 ? 23.266 12.109 -9.992 1 96.06 180 GLU B O 1
ATOM 4751 N N . TYR B 1 181 ? 22.797 10.453 -8.578 1 95.25 181 TYR B N 1
ATOM 4752 C CA . TYR B 1 181 ? 21.375 10.57 -8.867 1 95.25 181 TYR B CA 1
ATOM 4753 C C . TYR B 1 181 ? 20.844 11.938 -8.461 1 95.25 181 TYR B C 1
ATOM 4755 O O . TYR B 1 181 ? 20.141 12.594 -9.234 1 95.25 181 TYR B O 1
ATOM 4763 N N . LEU B 1 182 ? 21.219 12.414 -7.273 1 96.56 182 LEU B N 1
ATOM 4764 C CA . LEU B 1 182 ? 20.781 13.703 -6.742 1 96.56 182 LEU B CA 1
ATOM 4765 C C . LEU B 1 182 ? 21.281 14.844 -7.617 1 96.56 182 LEU B C 1
ATOM 4767 O O . LEU B 1 182 ? 20.547 15.789 -7.898 1 96.56 182 LEU B O 1
ATOM 4771 N N . ALA B 1 183 ? 22.5 14.742 -8.031 1 97.56 183 ALA B N 1
ATOM 4772 C CA . ALA B 1 183 ? 23.109 15.758 -8.891 1 97.56 183 ALA B CA 1
ATOM 4773 C C . ALA B 1 183 ? 22.344 15.883 -10.203 1 97.56 183 ALA B C 1
ATOM 4775 O O . ALA B 1 183 ? 22.125 16.984 -10.695 1 97.56 183 ALA B O 1
ATOM 4776 N N . GLY B 1 184 ? 21.969 14.742 -10.727 1 96.81 184 GLY B N 1
ATOM 4777 C CA . GLY B 1 184 ? 21.172 14.75 -11.938 1 96.81 184 GLY B CA 1
ATOM 4778 C C . GLY B 1 184 ? 19.812 15.391 -11.75 1 96.81 184 GLY B C 1
ATOM 4779 O O . GLY B 1 184 ? 19.391 16.203 -12.562 1 96.81 184 GLY B O 1
ATOM 4780 N N . LEU B 1 185 ? 19.156 15.055 -10.641 1 95.94 185 LEU B N 1
ATOM 4781 C CA . LEU B 1 185 ? 17.844 15.594 -10.328 1 95.94 185 LEU B CA 1
ATOM 4782 C C . LEU B 1 185 ? 17.906 17.109 -10.141 1 95.94 185 LEU B C 1
ATOM 4784 O O . LEU B 1 185 ? 17.016 17.828 -10.57 1 95.94 185 LEU B O 1
ATOM 4788 N N . ALA B 1 186 ? 18.969 17.531 -9.508 1 97.12 186 ALA B N 1
ATOM 4789 C CA . ALA B 1 186 ? 19.125 18.953 -9.172 1 97.12 186 ALA B CA 1
ATOM 4790 C C . ALA B 1 186 ? 19.828 19.719 -10.289 1 97.12 186 ALA B C 1
ATOM 4792 O O . ALA B 1 186 ? 19.891 20.938 -10.266 1 97.12 186 ALA B O 1
ATOM 4793 N N . GLU B 1 187 ? 20.359 19.031 -11.281 1 97.06 187 GLU B N 1
ATOM 4794 C CA . GLU B 1 187 ? 21.094 19.609 -12.391 1 97.06 187 GLU B CA 1
ATOM 4795 C C . GLU B 1 187 ? 22.281 20.438 -11.883 1 97.06 187 GLU B C 1
ATOM 4797 O O . GLU B 1 187 ? 22.438 21.594 -12.258 1 97.06 187 GLU B O 1
ATOM 4802 N N . ILE B 1 188 ? 23.078 19.812 -11.078 1 97.5 188 ILE B N 1
ATOM 4803 C CA . ILE B 1 188 ? 24.281 20.422 -10.531 1 97.5 188 ILE B CA 1
ATOM 4804 C C . ILE B 1 188 ? 25.438 19.422 -10.57 1 97.5 188 ILE B C 1
ATOM 4806 O O . ILE B 1 188 ? 25.219 18.219 -10.703 1 97.5 188 ILE B O 1
ATOM 4810 N N . PRO B 1 189 ? 26.688 19.922 -10.461 1 96.94 189 PRO B N 1
ATOM 4811 C CA . PRO B 1 189 ? 27.797 18.984 -10.344 1 96.94 189 PRO B CA 1
ATOM 4812 C C . PRO B 1 189 ? 27.766 18.172 -9.055 1 96.94 189 PRO B C 1
ATOM 4814 O O . PRO B 1 189 ? 27.469 18.719 -7.988 1 96.94 189 PRO B O 1
ATOM 4817 N N . VAL B 1 190 ? 28.062 16.906 -9.133 1 96.88 190 VAL B N 1
ATOM 4818 C CA . VAL B 1 190 ? 28 15.992 -8 1 96.88 190 VAL B CA 1
ATOM 4819 C C . VAL B 1 190 ? 28.922 16.484 -6.883 1 96.88 190 VAL B C 1
ATOM 4821 O O . VAL B 1 190 ? 28.562 16.422 -5.703 1 96.88 190 VAL B O 1
ATOM 4824 N N . ASP B 1 191 ? 30 17.047 -7.215 1 96.31 191 ASP B N 1
ATOM 4825 C CA . ASP B 1 191 ? 31.016 17.438 -6.238 1 96.31 191 ASP B CA 1
ATOM 4826 C C . ASP B 1 191 ? 30.641 18.75 -5.551 1 96.31 191 ASP B C 1
ATOM 4828 O O . ASP B 1 191 ? 31.25 19.125 -4.543 1 96.31 191 ASP B O 1
ATOM 4832 N N . SER B 1 192 ? 29.609 19.391 -6.059 1 97.06 192 SER B N 1
ATOM 4833 C CA . SER B 1 192 ? 29.203 20.656 -5.465 1 97.06 192 SER B CA 1
ATOM 4834 C C . SER B 1 192 ? 28.281 20.438 -4.262 1 97.06 192 SER B C 1
ATOM 4836 O O . SER B 1 192 ? 28.047 21.359 -3.477 1 97.06 192 SER B O 1
ATOM 4838 N N . ILE B 1 193 ? 27.75 19.203 -4.109 1 96 193 ILE B N 1
ATOM 4839 C CA . ILE B 1 193 ? 26.812 18.906 -3.039 1 96 193 ILE B CA 1
ATOM 4840 C C . ILE B 1 193 ? 27.531 18.938 -1.691 1 96 193 ILE B C 1
ATOM 4842 O O . ILE B 1 193 ? 28.547 18.266 -1.509 1 96 193 ILE B O 1
ATOM 4846 N N . VAL B 1 194 ? 26.984 19.719 -0.817 1 94.44 194 VAL B N 1
ATOM 4847 C CA . VAL B 1 194 ? 27.578 19.891 0.509 1 94.44 194 VAL B CA 1
ATOM 4848 C C . VAL B 1 194 ? 26.781 19.078 1.529 1 94.44 194 VAL B C 1
ATOM 4850 O O . VAL B 1 194 ? 27.375 18.469 2.438 1 94.44 194 VAL B O 1
ATOM 4853 N N . SER B 1 195 ? 25.484 19.125 1.438 1 93.5 195 SER B N 1
ATOM 4854 C CA . SER B 1 195 ? 24.578 18.438 2.367 1 93.5 195 SER B CA 1
ATOM 4855 C C . SER B 1 195 ? 23.203 18.234 1.755 1 93.5 195 SER B C 1
ATOM 4857 O O . SER B 1 195 ? 22.906 18.766 0.686 1 93.5 195 SER B O 1
ATOM 4859 N N . THR B 1 196 ? 22.469 17.328 2.414 1 94.25 196 THR B N 1
ATOM 4860 C CA . THR B 1 196 ? 21.109 17.062 1.938 1 94.25 196 THR B CA 1
ATOM 4861 C C . THR B 1 196 ? 20.156 16.906 3.109 1 94.25 196 THR B C 1
ATOM 4863 O O . THR B 1 196 ? 20.578 16.641 4.238 1 94.25 196 THR B O 1
ATOM 4866 N N . ASP B 1 197 ? 18.922 17.25 2.973 1 94.5 197 ASP B N 1
ATOM 4867 C CA . ASP B 1 197 ? 17.781 16.938 3.826 1 94.5 197 ASP B CA 1
ATOM 4868 C C . ASP B 1 197 ? 16.656 16.281 3.025 1 94.5 197 ASP B C 1
ATOM 4870 O O . ASP B 1 197 ? 15.805 16.969 2.465 1 94.5 197 ASP B O 1
ATOM 4874 N N . LEU B 1 198 ? 16.719 14.938 3.029 1 96.06 198 LEU B N 1
ATOM 4875 C CA . LEU B 1 198 ? 15.906 14.195 2.066 1 96.06 198 LEU B CA 1
ATOM 4876 C C . LEU B 1 198 ? 14.914 13.281 2.777 1 96.06 198 LEU B C 1
ATOM 4878 O O . LEU B 1 198 ? 15.242 12.68 3.803 1 96.06 198 LEU B O 1
ATOM 4882 N N . TYR B 1 199 ? 13.773 13.195 2.168 1 95.75 199 TYR B N 1
ATOM 4883 C CA . TYR B 1 199 ? 12.68 12.398 2.713 1 95.75 199 TYR B CA 1
ATOM 4884 C C . TYR B 1 199 ? 12.109 11.461 1.657 1 95.75 199 TYR B C 1
ATOM 4886 O O . TYR B 1 199 ? 12.297 11.672 0.458 1 95.75 199 TYR B O 1
ATOM 4894 N N . LEU B 1 200 ? 11.484 10.383 2.15 1 95.06 200 LEU B N 1
ATOM 4895 C CA . LEU B 1 200 ? 10.789 9.438 1.286 1 95.06 200 LEU B CA 1
ATOM 4896 C C . LEU B 1 200 ? 9.281 9.594 1.414 1 95.06 200 LEU B C 1
ATOM 4898 O O . LEU B 1 200 ? 8.766 9.773 2.518 1 95.06 200 LEU B O 1
ATOM 4902 N N . ALA B 1 201 ? 8.68 9.641 0.26 1 94.44 201 ALA B N 1
ATOM 4903 C CA . ALA B 1 201 ? 7.23 9.836 0.233 1 94.44 201 ALA B CA 1
ATOM 4904 C C . ALA B 1 201 ? 6.551 8.758 -0.61 1 94.44 201 ALA B C 1
ATOM 4906 O O . ALA B 1 201 ? 7.094 8.32 -1.625 1 94.44 201 ALA B O 1
ATOM 4907 N N . ASP B 1 202 ? 5.383 8.406 -0.171 1 91.62 202 ASP B N 1
ATOM 4908 C CA . ASP B 1 202 ? 4.555 7.477 -0.931 1 91.62 202 ASP B CA 1
ATOM 4909 C C . ASP B 1 202 ? 4.125 8.086 -2.264 1 91.62 202 ASP B C 1
ATOM 4911 O O . ASP B 1 202 ? 3.689 9.234 -2.316 1 91.62 202 ASP B O 1
ATOM 4915 N N . ILE B 1 203 ? 4.191 7.305 -3.334 1 91.31 203 ILE B N 1
ATOM 4916 C CA . ILE B 1 203 ? 3.857 7.816 -4.66 1 91.31 203 ILE B CA 1
ATOM 4917 C C . ILE B 1 203 ? 2.342 7.805 -4.852 1 91.31 203 ILE B C 1
ATOM 4919 O O . ILE B 1 203 ? 1.818 8.492 -5.734 1 91.31 203 ILE B O 1
ATOM 4923 N N . ASN B 1 204 ? 1.635 7.008 -4.047 1 90.75 204 ASN B N 1
ATOM 4924 C CA . ASN B 1 204 ? 0.185 6.914 -4.188 1 90.75 204 ASN B CA 1
ATOM 4925 C C . ASN B 1 204 ? -0.497 8.234 -3.846 1 90.75 204 ASN B C 1
ATOM 4927 O O . ASN B 1 204 ? -0.357 8.742 -2.73 1 90.75 204 ASN B O 1
ATOM 4931 N N . LYS B 1 205 ? -1.271 8.695 -4.695 1 93.81 205 LYS B N 1
ATOM 4932 C CA . LYS B 1 205 ? -1.903 10 -4.562 1 93.81 205 LYS B CA 1
ATOM 4933 C C . LYS B 1 205 ? -3.092 9.945 -3.609 1 93.81 205 LYS B C 1
ATOM 4935 O O . LYS B 1 205 ? -3.607 8.867 -3.312 1 93.81 205 LYS B O 1
ATOM 4940 N N . ALA B 1 206 ? -3.467 11.086 -3.102 1 96.31 206 ALA B N 1
ATOM 4941 C CA . ALA B 1 206 ? -4.734 11.219 -2.391 1 96.31 206 ALA B CA 1
ATOM 4942 C C . ALA B 1 206 ? -5.918 10.945 -3.316 1 96.31 206 ALA B C 1
ATOM 4944 O O . ALA B 1 206 ? -5.848 11.219 -4.52 1 96.31 206 ALA B O 1
ATOM 4945 N N . LYS B 1 207 ? -6.977 10.43 -2.746 1 94.25 207 LYS B N 1
ATOM 4946 C CA . LYS B 1 207 ? -8.141 10.117 -3.576 1 94.25 207 LYS B CA 1
ATOM 4947 C C . LYS B 1 207 ? -9.414 10.047 -2.74 1 94.25 207 LYS B C 1
ATOM 4949 O O . LYS B 1 207 ? -9.352 9.969 -1.511 1 94.25 207 LYS B O 1
ATOM 4954 N N . VAL B 1 208 ? -10.508 10.109 -3.451 1 93.81 208 VAL B N 1
ATOM 4955 C CA . VAL B 1 208 ? -11.812 9.922 -2.842 1 93.81 208 VAL B CA 1
ATOM 4956 C C . VAL B 1 208 ? -12.477 8.672 -3.416 1 93.81 208 VAL B C 1
ATOM 4958 O O . VAL B 1 208 ? -12.492 8.477 -4.633 1 93.81 208 VAL B O 1
ATOM 4961 N N . ASP B 1 209 ? -12.875 7.809 -2.574 1 88.12 209 ASP B N 1
ATOM 4962 C CA . ASP B 1 209 ? -13.711 6.66 -2.904 1 88.12 209 ASP B CA 1
ATOM 4963 C C . ASP B 1 209 ? -14.977 6.641 -2.055 1 88.12 209 ASP B C 1
ATOM 4965 O O . ASP B 1 209 ? -14.914 6.414 -0.843 1 88.12 209 ASP B O 1
ATOM 4969 N N . GLY B 1 210 ? -16.094 6.82 -2.699 1 88 210 GLY B N 1
ATOM 4970 C CA . GLY B 1 210 ? -17.297 7.035 -1.916 1 88 210 GLY B CA 1
ATOM 4971 C C . GLY B 1 210 ? -17.234 8.281 -1.056 1 88 210 GLY B C 1
ATOM 4972 O O . GLY B 1 210 ? -17.016 9.383 -1.566 1 88 210 GLY B O 1
ATOM 4973 N N . GLU B 1 211 ? -17.312 8.016 0.234 1 92.06 211 GLU B N 1
ATOM 4974 C CA . GLU B 1 211 ? -17.312 9.148 1.158 1 92.06 211 GLU B CA 1
ATOM 4975 C C . GLU B 1 211 ? -15.945 9.328 1.804 1 92.06 211 GLU B C 1
ATOM 4977 O O . GLU B 1 211 ? -15.742 10.258 2.592 1 92.06 211 GLU B O 1
ATOM 4982 N N . PHE B 1 212 ? -15.031 8.508 1.416 1 93.75 212 PHE B N 1
ATOM 4983 C CA . PHE B 1 212 ? -13.766 8.484 2.137 1 93.75 212 PHE B CA 1
ATOM 4984 C C . PHE B 1 212 ? -12.664 9.141 1.315 1 93.75 212 PHE B C 1
ATOM 4986 O O . PHE B 1 212 ? -12.57 8.922 0.105 1 93.75 212 PHE B O 1
ATOM 4993 N N . LEU B 1 213 ? -11.992 9.984 1.974 1 95.94 213 LEU B N 1
ATOM 4994 C CA . LEU B 1 213 ? -10.758 10.562 1.46 1 95.94 213 LEU B CA 1
ATOM 4995 C C . LEU B 1 213 ? -9.539 9.898 2.096 1 95.94 213 LEU B C 1
ATOM 4997 O O . LEU B 1 213 ? -9.422 9.859 3.322 1 95.94 213 LEU B O 1
ATOM 5001 N N . THR B 1 214 ? -8.703 9.336 1.232 1 95.44 214 THR B N 1
ATOM 5002 C CA . THR B 1 214 ? -7.531 8.625 1.726 1 95.44 214 THR B CA 1
ATOM 5003 C C . THR B 1 214 ? -6.246 9.273 1.219 1 95.44 214 THR B C 1
ATOM 5005 O O . THR B 1 214 ? -6.18 9.719 0.071 1 95.44 214 THR B O 1
ATOM 5008 N N . SER B 1 215 ? -5.301 9.391 2.107 1 95.81 215 SER B N 1
ATOM 5009 C CA . SER B 1 215 ? -4.023 10 1.76 1 95.81 215 SER B CA 1
ATOM 5010 C C . SER B 1 215 ? -2.975 9.742 2.836 1 95.81 215 SER B C 1
ATOM 5012 O O . SER B 1 215 ? -3.307 9.312 3.943 1 95.81 215 SER B O 1
ATOM 5014 N N . ALA B 1 216 ? -1.759 9.922 2.365 1 93.81 216 ALA B N 1
ATOM 5015 C CA . ALA B 1 216 ? -0.711 10.07 3.371 1 93.81 216 ALA B CA 1
ATOM 5016 C C . ALA B 1 216 ? -0.763 11.461 4.016 1 93.81 216 ALA B C 1
ATOM 5018 O O . ALA B 1 216 ? -1.237 12.414 3.4 1 93.81 216 ALA B O 1
ATOM 5019 N N . ARG B 1 217 ? -0.458 11.531 5.289 1 95.75 217 ARG B N 1
ATOM 5020 C CA . ARG B 1 217 ? -0.128 12.766 5.996 1 95.75 217 ARG B CA 1
ATOM 5021 C C . ARG B 1 217 ? -1.373 13.617 6.219 1 95.75 217 ARG B C 1
ATOM 5023 O O . ARG B 1 217 ? -1.28 14.844 6.344 1 95.75 217 ARG B O 1
ATOM 5030 N N . LEU B 1 218 ? -2.596 12.992 6.145 1 96.88 218 LEU B N 1
ATOM 5031 C CA . LEU B 1 218 ? -3.768 13.758 6.555 1 96.88 218 LEU B CA 1
ATOM 5032 C C . LEU B 1 218 ? -3.535 14.422 7.91 1 96.88 218 LEU B C 1
ATOM 5034 O O . LEU B 1 218 ? -3.871 15.594 8.094 1 96.88 218 LEU B O 1
ATOM 5038 N N . ASP B 1 219 ? -3.021 13.625 8.797 1 94.94 219 ASP B N 1
ATOM 5039 C CA . ASP B 1 219 ? -2.516 14.172 10.055 1 94.94 219 ASP B CA 1
ATOM 5040 C C . ASP B 1 219 ? -1.151 14.828 9.859 1 94.94 219 ASP B C 1
ATOM 5042 O O . ASP B 1 219 ? -0.153 14.141 9.633 1 94.94 219 ASP B O 1
ATOM 5046 N N . ASN B 1 220 ? -1.05 16.047 9.805 1 96.25 220 ASN B N 1
ATOM 5047 C CA . ASN B 1 220 ? -2.027 17.062 10.18 1 96.25 220 ASN B CA 1
ATOM 5048 C C . ASN B 1 220 ? -2.25 18.078 9.055 1 96.25 220 ASN B C 1
ATOM 5050 O O . ASN B 1 220 ? -2.596 19.234 9.305 1 96.25 220 ASN B O 1
ATOM 5054 N N . LEU B 1 221 ? -1.995 17.609 7.867 1 97.88 221 LEU B N 1
ATOM 5055 C CA . LEU B 1 221 ? -2.057 18.531 6.738 1 97.88 221 LEU B CA 1
ATOM 5056 C C . LEU B 1 221 ? -3.492 18.969 6.48 1 97.88 221 LEU B C 1
ATOM 5058 O O . LEU B 1 221 ? -3.721 20.047 5.922 1 97.88 221 LEU B O 1
ATOM 5062 N N . VAL B 1 222 ? -4.461 18.203 6.91 1 98.12 222 VAL B N 1
ATOM 5063 C CA . VAL B 1 222 ? -5.848 18.625 6.758 1 98.12 222 VAL B CA 1
ATOM 5064 C C . VAL B 1 222 ? -6.078 19.922 7.539 1 98.12 222 VAL B C 1
ATOM 5066 O O . VAL B 1 222 ? -6.664 20.859 7.02 1 98.12 222 VAL B O 1
ATOM 5069 N N . SER B 1 223 ? -5.578 19.938 8.742 1 98.31 223 SER B N 1
ATOM 5070 C CA . SER B 1 223 ? -5.746 21.125 9.586 1 98.31 223 SER B CA 1
ATOM 5071 C C . SER B 1 223 ? -4.93 22.297 9.062 1 98.31 223 SER B C 1
ATOM 5073 O O . SER B 1 223 ? -5.391 23.438 9.086 1 98.31 223 SER B O 1
ATOM 5075 N N . SER B 1 224 ? -3.711 22 8.641 1 98.56 224 SER B N 1
ATOM 5076 C CA . SER B 1 224 ? -2.873 23.047 8.07 1 98.56 224 SER B CA 1
ATOM 5077 C C . SER B 1 224 ? -3.52 23.672 6.84 1 98.56 224 SER B C 1
ATOM 5079 O O . SER B 1 224 ? -3.525 24.891 6.684 1 98.56 224 SER B O 1
ATOM 5081 N N . TYR B 1 225 ? -4.031 22.828 6.027 1 98.56 225 TYR B N 1
ATOM 5082 C CA . TYR B 1 225 ? -4.703 23.266 4.809 1 98.56 225 TYR B CA 1
ATOM 5083 C C . TYR B 1 225 ? -5.934 24.109 5.141 1 98.56 225 TYR B C 1
ATOM 5085 O O . TYR B 1 225 ? -6.102 25.203 4.621 1 98.56 225 TYR B O 1
ATOM 5093 N N . CYS B 1 226 ? -6.812 23.578 5.965 1 98.56 226 CYS B N 1
ATOM 5094 C CA . CYS B 1 226 ? -8.047 24.266 6.328 1 98.56 226 CYS B CA 1
ATOM 5095 C C . CYS B 1 226 ? -7.75 25.609 6.98 1 98.56 226 CYS B C 1
ATOM 5097 O O . CYS B 1 226 ? -8.422 26.609 6.703 1 98.56 226 CYS B O 1
ATOM 5099 N N . SER B 1 227 ? -6.766 25.625 7.844 1 98.62 227 SER B N 1
ATOM 5100 C CA . SER B 1 227 ? -6.379 26.859 8.523 1 98.62 227 SER B CA 1
ATOM 5101 C C . SER B 1 227 ? -5.867 27.891 7.531 1 98.62 227 SER B C 1
ATOM 5103 O O . SER B 1 227 ? -6.234 29.062 7.609 1 98.62 227 SER B O 1
ATOM 5105 N N . LEU B 1 228 ? -5.031 27.453 6.598 1 98.62 228 LEU B N 1
ATOM 5106 C CA . LEU B 1 228 ? -4.461 28.359 5.605 1 98.62 228 LEU B CA 1
ATOM 5107 C C . LEU B 1 228 ? -5.551 28.953 4.719 1 98.62 228 LEU B C 1
ATOM 5109 O O . LEU B 1 228 ? -5.598 30.172 4.512 1 98.62 228 LEU B O 1
ATOM 5113 N N . LYS B 1 229 ? -6.387 28.078 4.23 1 98.38 229 LYS B N 1
ATOM 5114 C CA . LYS B 1 229 ? -7.461 28.531 3.352 1 98.38 229 LYS B CA 1
ATOM 5115 C C . LYS B 1 229 ? -8.414 29.469 4.086 1 98.38 229 LYS B C 1
ATOM 5117 O O . LYS B 1 229 ? -8.797 30.516 3.559 1 98.38 229 LYS B O 1
ATOM 5122 N N . ALA B 1 230 ? -8.82 29.078 5.273 1 98.31 230 ALA B N 1
ATOM 5123 C CA . ALA B 1 230 ? -9.695 29.906 6.09 1 98.31 230 ALA B CA 1
ATOM 5124 C C . ALA B 1 230 ? -9.062 31.281 6.352 1 98.31 230 ALA B C 1
ATOM 5126 O O . ALA B 1 230 ? -9.742 32.312 6.262 1 98.31 230 ALA B O 1
ATOM 5127 N N . PHE B 1 231 ? -7.816 31.297 6.652 1 97.88 231 PHE B N 1
ATOM 5128 C CA . PHE B 1 231 ? -7.07 32.531 6.945 1 97.88 231 PHE B CA 1
ATOM 5129 C C . PHE B 1 231 ? -7.074 33.469 5.742 1 97.88 231 PHE B C 1
ATOM 5131 O O . PHE B 1 231 ? -7.375 34.656 5.875 1 97.88 231 PHE B O 1
ATOM 5138 N N . ILE B 1 232 ? -6.766 32.906 4.602 1 97.12 232 ILE B N 1
ATOM 5139 C CA . ILE B 1 232 ? -6.645 33.688 3.385 1 97.12 232 ILE B CA 1
ATOM 5140 C C . ILE B 1 232 ? -8.016 34.25 2.996 1 97.12 232 ILE B C 1
ATOM 5142 O O . ILE B 1 232 ? -8.117 35.375 2.518 1 97.12 232 ILE B O 1
ATOM 5146 N N . GLU B 1 233 ? -9 33.5 3.295 1 95.12 233 GLU B N 1
ATOM 5147 C CA . GLU B 1 233 ? -10.344 33.875 2.863 1 95.12 233 GLU B CA 1
ATOM 5148 C C . GLU B 1 233 ? -11.023 34.781 3.887 1 95.12 233 GLU B C 1
ATOM 5150 O O . GLU B 1 233 ? -12.141 35.25 3.666 1 95.12 233 GLU B O 1
ATOM 5155 N N . SER B 1 234 ? -10.312 35.031 4.941 1 93.44 234 SER B N 1
ATOM 5156 C CA . SER B 1 234 ? -10.922 35.812 6.004 1 93.44 234 SER B CA 1
ATOM 5157 C C . SER B 1 234 ? -10.289 37.219 6.086 1 93.44 234 SER B C 1
ATOM 5159 O O . SER B 1 234 ? -9.078 37.344 5.898 1 93.44 234 SER B O 1
ATOM 5161 N N . GLU B 1 235 ? -11.125 38.219 6.211 1 89 235 GLU B N 1
ATOM 5162 C CA . GLU B 1 235 ? -10.664 39.594 6.492 1 89 235 GLU B CA 1
ATOM 5163 C C . GLU B 1 235 ? -10.883 39.938 7.957 1 89 235 GLU B C 1
ATOM 5165 O O . GLU B 1 235 ? -11.984 39.781 8.484 1 89 235 GLU B O 1
ATOM 5170 N N . PRO B 1 236 ? -9.82 40.344 8.562 1 86.94 236 PRO B N 1
ATOM 5171 C CA . PRO B 1 236 ? -9.953 40.656 9.984 1 86.94 236 PRO B CA 1
ATOM 5172 C C . PRO B 1 236 ? -10.914 41.812 10.242 1 86.94 236 PRO B C 1
ATOM 5174 O O . PRO B 1 236 ? -10.953 42.781 9.461 1 86.94 236 PRO B O 1
ATOM 5177 N N . LYS B 1 237 ? -11.773 41.594 11.258 1 83.81 237 LYS B N 1
ATOM 5178 C CA . LYS B 1 237 ? -12.594 42.656 11.828 1 83.81 237 LYS B CA 1
ATOM 5179 C C . LYS B 1 237 ? -12.172 42.969 13.258 1 83.81 237 LYS B C 1
ATOM 5181 O O . LYS B 1 237 ? -12.695 42.406 14.211 1 83.81 237 LYS B O 1
ATOM 5186 N N . ASP B 1 238 ? -11.25 43.906 13.516 1 85.12 238 ASP B N 1
ATOM 5187 C CA . ASP B 1 238 ? -10.75 44.344 14.82 1 85.12 238 ASP B CA 1
ATOM 5188 C C . ASP B 1 238 ? -9.938 43.25 15.492 1 85.12 238 ASP B C 1
ATOM 5190 O O . ASP B 1 238 ? -9.984 43.094 16.719 1 85.12 238 ASP B O 1
ATOM 5194 N N . THR B 1 239 ? -9.461 42.281 14.766 1 91.69 239 THR B N 1
ATOM 5195 C CA . THR B 1 239 ? -8.625 41.219 15.297 1 91.69 239 THR B CA 1
ATOM 5196 C C . THR B 1 239 ? -7.367 41.031 14.453 1 91.69 239 THR B C 1
ATOM 5198 O O . THR B 1 239 ? -7.375 41.312 13.25 1 91.69 239 THR B O 1
ATOM 5201 N N . LEU B 1 240 ? -6.305 40.688 15.102 1 95.31 240 LEU B N 1
ATOM 5202 C CA . LEU B 1 240 ? -5.137 40.125 14.43 1 95.31 240 LEU B CA 1
ATOM 5203 C C . LEU B 1 240 ? -5.363 38.656 14.055 1 95.31 240 LEU B C 1
ATOM 5205 O O . LEU B 1 240 ? -5.527 37.812 14.938 1 95.31 240 LEU B O 1
ATOM 5209 N N . ASN B 1 241 ? -5.512 38.406 12.758 1 96.81 241 ASN B N 1
ATOM 5210 C CA . ASN B 1 241 ? -5.613 37 12.312 1 96.81 241 ASN B CA 1
ATOM 5211 C C . ASN B 1 241 ? -4.238 36.406 12.023 1 96.81 241 ASN B C 1
ATOM 5213 O O . ASN B 1 241 ? -3.426 37.031 11.328 1 96.81 241 ASN B O 1
ATOM 5217 N N . MET B 1 242 ? -4.004 35.219 12.578 1 97.62 242 MET B N 1
ATOM 5218 C CA . MET B 1 242 ? -2.709 34.594 12.383 1 97.62 242 MET B CA 1
ATOM 5219 C C . MET B 1 242 ? -2.879 33.094 12.125 1 97.62 242 MET B C 1
ATOM 5221 O O . MET B 1 242 ? -3.855 32.469 12.57 1 97.62 242 MET B O 1
ATOM 5225 N N . ILE B 1 243 ? -1.953 32.531 11.406 1 98.44 243 ILE B N 1
ATOM 5226 C CA . ILE B 1 243 ? -1.787 31.078 11.281 1 98.44 243 ILE B CA 1
ATOM 5227 C C . ILE B 1 243 ? -0.346 30.688 11.609 1 98.44 243 ILE B C 1
ATOM 5229 O O . ILE B 1 243 ? 0.594 31.375 11.188 1 98.44 243 ILE B O 1
ATOM 5233 N N . CYS B 1 244 ? -0.224 29.719 12.383 1 98.12 244 CYS B N 1
ATOM 5234 C CA . CYS B 1 244 ? 1.061 29.125 12.727 1 98.12 244 CYS B CA 1
ATOM 5235 C C . CYS B 1 244 ? 1.078 27.641 12.367 1 98.12 244 CYS B C 1
ATOM 5237 O O . CYS B 1 244 ? 0.224 26.875 12.82 1 98.12 244 CYS B O 1
ATOM 5239 N N . VAL B 1 245 ? 1.987 27.219 11.547 1 98.12 245 VAL B N 1
ATOM 5240 C CA . VAL B 1 245 ? 2.201 25.812 11.211 1 98.12 245 VAL B CA 1
ATOM 5241 C C . VAL B 1 245 ? 3.627 25.406 11.578 1 98.12 245 VAL B C 1
ATOM 5243 O O . VAL B 1 245 ? 4.59 25.875 10.961 1 98.12 245 VAL B O 1
ATOM 5246 N N . PHE B 1 246 ? 3.723 24.516 12.516 1 96.31 246 PHE B N 1
ATOM 5247 C CA . PHE B 1 246 ? 5.02 24.188 13.094 1 96.31 246 PHE B CA 1
ATOM 5248 C C . PHE B 1 246 ? 5.527 22.859 12.57 1 96.31 246 PHE B C 1
ATOM 5250 O O . PHE B 1 246 ? 4.754 22.062 12.023 1 96.31 246 PHE B O 1
ATOM 5257 N N . ASP B 1 247 ? 6.793 22.703 12.68 1 93.19 247 ASP B N 1
ATOM 5258 C CA . ASP B 1 247 ? 7.441 21.406 12.508 1 93.19 247 ASP B CA 1
ATOM 5259 C C . ASP B 1 247 ? 7.719 20.734 13.852 1 93.19 247 ASP B C 1
ATOM 5261 O O . ASP B 1 247 ? 7.602 21.375 14.898 1 93.19 247 ASP B O 1
ATOM 5265 N N . ASN B 1 248 ? 7.891 19.422 13.844 1 89.38 248 ASN B N 1
ATOM 5266 C CA . ASN B 1 248 ? 8.359 18.625 14.977 1 89.38 248 ASN B CA 1
ATOM 5267 C C . ASN B 1 248 ? 7.305 18.547 16.078 1 89.38 248 ASN B C 1
ATOM 5269 O O . ASN B 1 248 ? 7.641 18.438 17.266 1 89.38 248 ASN B O 1
ATOM 5273 N N . GLU B 1 249 ? 6.109 18.719 15.719 1 88.56 249 GLU B N 1
ATOM 5274 C CA . GLU B 1 249 ? 5.047 18.469 16.688 1 88.56 249 GLU B CA 1
ATOM 5275 C C . GLU B 1 249 ? 5.039 17 17.125 1 88.56 249 GLU B C 1
ATOM 5277 O O . GLU B 1 249 ? 4.891 16.703 18.312 1 88.56 249 GLU B O 1
ATOM 5282 N N . GLU B 1 250 ? 5.301 16.188 16.234 1 84.38 250 GLU B N 1
ATOM 5283 C CA . GLU B 1 250 ? 5.199 14.75 16.453 1 84.38 250 GLU B CA 1
ATOM 5284 C C . GLU B 1 250 ? 6.344 14.242 17.328 1 84.38 250 GLU B C 1
ATOM 5286 O O . GLU B 1 250 ? 6.324 13.102 17.781 1 84.38 250 GLU B O 1
ATOM 5291 N N . ASN B 1 251 ? 7.262 15.125 17.438 1 80.94 251 ASN B N 1
ATOM 5292 C CA . ASN B 1 251 ? 8.383 14.758 18.297 1 80.94 251 ASN B CA 1
ATOM 5293 C C . ASN B 1 251 ? 8.398 15.578 19.578 1 80.94 251 ASN B C 1
ATOM 5295 O O . ASN B 1 251 ? 9.438 15.688 20.25 1 80.94 251 ASN B O 1
ATOM 5299 N N . GLY B 1 252 ? 7.32 16.266 19.875 1 81.94 252 GLY B N 1
ATOM 5300 C CA . GLY B 1 252 ? 7.195 16.922 21.156 1 81.94 252 GLY B CA 1
ATOM 5301 C C . GLY B 1 252 ? 7.34 18.438 21.062 1 81.94 252 GLY B C 1
ATOM 5302 O O . GLY B 1 252 ? 7.117 19.156 22.047 1 81.94 252 GLY B O 1
ATOM 5303 N N . SER B 1 253 ? 7.781 19 19.969 1 87.12 253 SER B N 1
ATOM 5304 C CA . SER B 1 253 ? 7.766 20.422 19.656 1 87.12 253 SER B CA 1
ATOM 5305 C C . SER B 1 253 ? 8.898 21.156 20.359 1 87.12 253 SER B C 1
ATOM 5307 O O . SER B 1 253 ? 8.906 22.391 20.406 1 87.12 253 SER B O 1
ATOM 5309 N N . HIS B 1 254 ? 9.875 20.453 20.906 1 83.12 254 HIS B N 1
ATOM 5310 C CA . HIS B 1 254 ? 10.977 21.047 21.641 1 83.12 254 HIS B CA 1
ATOM 5311 C C . HIS B 1 254 ? 12.164 21.328 20.719 1 83.12 254 HIS B C 1
ATOM 5313 O O . HIS B 1 254 ? 13.289 20.891 21 1 83.12 254 HIS B O 1
ATOM 5319 N N . THR B 1 255 ? 11.922 21.969 19.672 1 85.12 255 THR B N 1
ATOM 5320 C CA . THR B 1 255 ? 12.961 22.312 18.703 1 85.12 255 THR B CA 1
ATOM 5321 C C . THR B 1 255 ? 12.805 23.75 18.234 1 85.12 255 THR B C 1
ATOM 5323 O O . THR B 1 255 ? 11.844 24.438 18.625 1 85.12 255 THR B O 1
ATOM 5326 N N . LEU B 1 256 ? 13.719 24.219 17.516 1 85.44 256 LEU B N 1
ATOM 5327 C CA . LEU B 1 256 ? 13.703 25.547 16.906 1 85.44 256 LEU B CA 1
ATOM 5328 C C . LEU B 1 256 ? 12.43 25.766 16.094 1 85.44 256 LEU B C 1
ATOM 5330 O O . LEU B 1 256 ? 11.914 26.891 16.031 1 85.44 256 LEU B O 1
ATOM 5334 N N . ASN B 1 257 ? 11.922 24.719 15.539 1 89.88 257 ASN B N 1
ATOM 5335 C CA . ASN B 1 257 ? 10.797 24.797 14.609 1 89.88 257 ASN B CA 1
ATOM 5336 C C . ASN B 1 257 ? 9.484 24.391 15.266 1 89.88 257 ASN B C 1
ATOM 5338 O O . ASN B 1 257 ? 8.422 24.484 14.648 1 89.88 257 ASN B O 1
ATOM 5342 N N . GLY B 1 258 ? 9.609 24.031 16.516 1 91.19 258 GLY B N 1
ATOM 5343 C CA . GLY B 1 258 ? 8.438 23.531 17.219 1 91.19 258 GLY B CA 1
ATOM 5344 C C . GLY B 1 258 ? 7.652 24.625 17.922 1 91.19 258 GLY B C 1
ATOM 5345 O O . GLY B 1 258 ? 8.156 25.734 18.094 1 91.19 258 GLY B O 1
ATOM 5346 N N . ALA B 1 259 ? 6.508 24.25 18.359 1 91.88 259 ALA B N 1
ATOM 5347 C CA . ALA B 1 259 ? 5.59 25.188 19 1 91.88 259 ALA B CA 1
ATOM 5348 C C . ALA B 1 259 ? 6.145 25.688 20.328 1 91.88 259 ALA B C 1
ATOM 5350 O O . ALA B 1 259 ? 5.73 26.734 20.828 1 91.88 259 ALA B O 1
ATOM 5351 N N . LEU B 1 260 ? 7.051 24.969 20.859 1 89.5 260 LEU B N 1
ATOM 5352 C CA . LEU B 1 260 ? 7.641 25.375 22.125 1 89.5 260 LEU B CA 1
ATOM 5353 C C . LEU B 1 260 ? 8.797 26.344 21.906 1 89.5 260 LEU B C 1
ATOM 5355 O O . LEU B 1 260 ? 9.32 26.922 22.859 1 89.5 260 LEU B O 1
ATOM 5359 N N . GLY B 1 261 ? 9.164 26.453 20.75 1 88.94 261 GLY B N 1
ATOM 5360 C CA . GLY B 1 261 ? 10.164 27.453 20.438 1 88.94 261 GLY B CA 1
ATOM 5361 C C . GLY B 1 261 ? 9.641 28.875 20.531 1 88.94 261 GLY B C 1
ATOM 5362 O O . GLY B 1 261 ? 8.477 29.094 20.875 1 88.94 261 GLY B O 1
ATOM 5363 N N . ASP B 1 262 ? 10.461 29.859 20.172 1 93.12 262 ASP B N 1
ATOM 5364 C CA . ASP B 1 262 ? 10.109 31.266 20.391 1 93.12 262 ASP B CA 1
ATOM 5365 C C . ASP B 1 262 ? 9.531 31.891 19.109 1 93.12 262 ASP B C 1
ATOM 5367 O O . ASP B 1 262 ? 9.367 33.094 19.031 1 93.12 262 ASP B O 1
ATOM 5371 N N . PHE B 1 263 ? 9.32 31.031 18.141 1 94.12 263 PHE B N 1
ATOM 5372 C CA . PHE B 1 263 ? 8.898 31.531 16.828 1 94.12 263 PHE B CA 1
ATOM 5373 C C . PHE B 1 263 ? 7.609 32.344 16.953 1 94.12 263 PHE B C 1
ATOM 5375 O O . PHE B 1 263 ? 7.531 33.469 16.469 1 94.12 263 PHE B O 1
ATOM 5382 N N . PHE B 1 264 ? 6.637 31.844 17.625 1 95.75 264 PHE B N 1
ATOM 5383 C CA . PHE B 1 264 ? 5.336 32.5 17.781 1 95.75 264 PHE B CA 1
ATOM 5384 C C . PHE B 1 264 ? 5.461 33.75 18.641 1 95.75 264 PHE B C 1
ATOM 5386 O O . PHE B 1 264 ? 5.027 34.844 18.219 1 95.75 264 PHE B O 1
ATOM 5393 N N . GLU B 1 265 ? 6.039 33.656 19.766 1 94.12 265 GLU B N 1
ATOM 5394 C CA . GLU B 1 265 ? 6.191 34.781 20.688 1 94.12 265 GLU B CA 1
ATOM 5395 C C . GLU B 1 265 ? 6.965 35.906 20.031 1 94.12 265 GLU B C 1
ATOM 5397 O O . GLU B 1 265 ? 6.602 37.062 20.188 1 94.12 265 GLU B O 1
ATOM 5402 N N . ARG B 1 266 ? 8.008 35.562 19.406 1 94.06 266 ARG B N 1
ATOM 5403 C CA . ARG B 1 266 ? 8.82 36.594 18.734 1 94.06 266 ARG B CA 1
ATOM 5404 C C . ARG B 1 266 ? 8.016 37.312 17.672 1 94.06 266 ARG B C 1
ATOM 5406 O O . ARG B 1 266 ? 8.164 38.531 17.5 1 94.06 266 ARG B O 1
ATOM 5413 N N . THR B 1 267 ? 7.238 36.594 16.953 1 95.25 267 THR B N 1
ATOM 5414 C CA . THR B 1 267 ? 6.418 37.188 15.914 1 95.25 267 THR B CA 1
ATOM 5415 C C . THR B 1 267 ? 5.383 38.125 16.531 1 95.25 267 THR B C 1
ATOM 5417 O O . THR B 1 267 ? 5.168 39.25 16.031 1 95.25 267 THR B O 1
ATOM 5420 N N . LEU B 1 268 ? 4.75 37.75 17.625 1 94.5 268 LEU B N 1
ATOM 5421 C CA . LEU B 1 268 ? 3.779 38.594 18.312 1 94.5 268 LEU B CA 1
ATOM 5422 C C . LEU B 1 268 ? 4.43 39.875 18.797 1 94.5 268 LEU B C 1
ATOM 5424 O O . LEU B 1 268 ? 3.844 40.969 18.688 1 94.5 268 LEU B O 1
ATOM 5428 N N . ARG B 1 269 ? 5.59 39.719 19.344 1 93.94 269 ARG B N 1
ATOM 5429 C CA . ARG B 1 269 ? 6.316 40.875 19.828 1 93.94 269 ARG B CA 1
ATOM 5430 C C . ARG B 1 269 ? 6.66 41.844 18.688 1 93.94 269 ARG B C 1
ATOM 5432 O O . ARG B 1 269 ? 6.559 43.062 18.844 1 93.94 269 ARG B O 1
ATOM 5439 N N . PHE B 1 270 ? 7.066 41.281 17.594 1 94.31 270 PHE B N 1
ATOM 5440 C CA . PHE B 1 270 ? 7.352 42.125 16.422 1 94.31 270 PHE B CA 1
ATOM 5441 C C . PHE B 1 270 ? 6.117 42.906 15.992 1 94.31 270 PHE B C 1
ATOM 5443 O O . PHE B 1 270 ? 6.176 44.125 15.844 1 94.31 270 PHE B O 1
ATOM 5450 N N . ILE B 1 271 ? 4.984 42.219 15.922 1 94.44 271 ILE B N 1
ATOM 5451 C CA . ILE B 1 271 ? 3.746 42.844 15.453 1 94.44 271 ILE B CA 1
ATOM 5452 C C . ILE B 1 271 ? 3.293 43.906 16.438 1 94.44 271 ILE B C 1
ATOM 5454 O O . ILE B 1 271 ? 2.961 45.031 16.031 1 94.44 271 ILE B O 1
ATOM 5458 N N . THR B 1 272 ? 3.326 43.625 17.688 1 93.31 272 THR B N 1
ATOM 5459 C CA . THR B 1 272 ? 2.805 44.562 18.703 1 93.31 272 THR B CA 1
ATOM 5460 C C . THR B 1 272 ? 3.748 45.75 18.891 1 93.31 272 THR B C 1
ATOM 5462 O O . THR B 1 272 ? 3.307 46.844 19.188 1 93.31 272 THR B O 1
ATOM 5465 N N . SER B 1 273 ? 5.012 45.469 18.703 1 92.38 273 SER B N 1
ATOM 5466 C CA . SER B 1 273 ? 5.984 46.562 18.859 1 92.38 273 SER B CA 1
ATOM 5467 C C . SER B 1 273 ? 5.832 47.594 17.766 1 92.38 273 SER B C 1
ATOM 5469 O O . SER B 1 273 ? 6.25 48.75 17.922 1 92.38 273 SER B O 1
ATOM 5471 N N . ARG B 1 274 ? 5.164 47.219 16.672 1 91.75 274 ARG B N 1
ATOM 5472 C CA . ARG B 1 274 ? 4.992 48.156 15.555 1 91.75 274 ARG B CA 1
ATOM 5473 C C . ARG B 1 274 ? 3.562 48.656 15.492 1 91.75 274 ARG B C 1
ATOM 5475 O O . ARG B 1 274 ? 3.201 49.406 14.562 1 91.75 274 ARG B O 1
ATOM 5482 N N . SER B 1 275 ? 2.537 48.375 16.344 1 87.69 275 SER B N 1
ATOM 5483 C CA . SER B 1 275 ? 1.131 48.75 16.281 1 87.69 275 SER B CA 1
ATOM 5484 C C . SER B 1 275 ? 0.697 49.5 17.547 1 87.69 275 SER B C 1
ATOM 5486 O O . SER B 1 275 ? -0.438 49.969 17.641 1 87.69 275 SER B O 1
ATOM 5488 N N . ASN B 1 276 ? 1.342 49.812 18.422 1 83.44 276 ASN B N 1
ATOM 5489 C CA . ASN B 1 276 ? 1.013 50.469 19.688 1 83.44 276 ASN B CA 1
ATOM 5490 C C . ASN B 1 276 ? 0.005 49.656 20.484 1 83.44 276 ASN B C 1
ATOM 5492 O O . ASN B 1 276 ? -0.843 50.219 21.188 1 83.44 276 ASN B O 1
ATOM 5496 N N . VAL B 1 277 ? -0.107 48.406 20.297 1 89 277 VAL B N 1
ATOM 5497 C CA . VAL B 1 277 ? -0.957 47.5 21.062 1 89 277 VAL B CA 1
ATOM 5498 C C . VAL B 1 277 ? -0.14 46.812 22.156 1 89 277 VAL B C 1
ATOM 5500 O O . VAL B 1 277 ? 1.002 46.406 21.938 1 89 277 VAL B O 1
ATOM 5503 N N . ASN B 1 278 ? -0.766 46.781 23.328 1 91.56 278 ASN B N 1
ATOM 5504 C CA . ASN B 1 278 ? -0.125 46.094 24.453 1 91.56 278 ASN B CA 1
ATOM 5505 C C . ASN B 1 278 ? -0.22 44.562 24.297 1 91.56 278 ASN B C 1
ATOM 5507 O O . ASN B 1 278 ? -1.317 44.031 24.188 1 91.56 278 ASN B O 1
ATOM 5511 N N . LEU B 1 279 ? 0.896 43.938 24.359 1 92.94 279 LEU B N 1
ATOM 5512 C CA . LEU B 1 279 ? 0.981 42.5 24.109 1 92.94 279 LEU B CA 1
ATOM 5513 C C . LEU B 1 279 ? 0.167 41.719 25.125 1 92.94 279 LEU B C 1
ATOM 5515 O O . LEU B 1 279 ? -0.535 40.781 24.781 1 92.94 279 LEU B O 1
ATOM 5519 N N . GLU B 1 280 ? 0.267 42.125 26.359 1 91.31 280 GLU B N 1
ATOM 5520 C CA . GLU B 1 280 ? -0.433 41.406 27.422 1 91.31 280 GLU B CA 1
ATOM 5521 C C . GLU B 1 280 ? -1.945 41.531 27.281 1 91.31 280 GLU B C 1
ATOM 5523 O O . GLU B 1 280 ? -2.689 40.594 27.531 1 91.31 280 GLU B O 1
ATOM 5528 N N . VAL B 1 281 ? -2.367 42.688 26.938 1 90 281 VAL B N 1
ATOM 5529 C CA . VAL B 1 281 ? -3.789 42.938 26.703 1 90 281 VAL B CA 1
ATOM 5530 C C . VAL B 1 281 ? -4.258 42.156 25.484 1 90 281 VAL B C 1
ATOM 5532 O O . VAL B 1 281 ? -5.328 41.531 25.516 1 90 281 VAL B O 1
ATOM 5535 N N . LEU B 1 282 ? -3.457 42.156 24.484 1 92.38 282 LEU B N 1
ATOM 5536 C CA . LEU B 1 282 ? -3.779 41.375 23.281 1 92.38 282 LEU B CA 1
ATOM 5537 C C . LEU B 1 282 ? -3.979 39.906 23.609 1 92.38 282 LEU B C 1
ATOM 5539 O O . LEU B 1 282 ? -4.965 39.281 23.188 1 92.38 282 LEU B O 1
ATOM 5543 N N . LYS B 1 283 ? -3.064 39.375 24.344 1 93.38 283 LYS B N 1
ATOM 5544 C CA . LYS B 1 283 ? -3.094 37.938 24.688 1 93.38 283 LYS B CA 1
ATOM 5545 C C . LYS B 1 283 ? -4.379 37.594 25.422 1 93.38 283 LYS B C 1
ATOM 5547 O O . LYS B 1 283 ? -4.973 36.531 25.156 1 93.38 283 LYS B O 1
ATOM 5552 N N . ARG B 1 284 ? -4.832 38.438 26.234 1 90.25 284 ARG B N 1
ATOM 5553 C CA . ARG B 1 284 ? -6.008 38.156 27.062 1 90.25 284 ARG B CA 1
ATOM 5554 C C . ARG B 1 284 ? -7.281 38.219 26.219 1 90.25 284 ARG B C 1
ATOM 5556 O O . ARG B 1 284 ? -8.289 37.594 26.578 1 90.25 284 ARG B O 1
ATOM 5563 N N . ASN B 1 285 ? -7.285 38.938 25.141 1 92.88 285 ASN B N 1
ATOM 5564 C CA . ASN B 1 285 ? -8.445 39.062 24.266 1 92.88 285 ASN B CA 1
ATOM 5565 C C . ASN B 1 285 ? -8.344 38.156 23.047 1 92.88 285 ASN B C 1
ATOM 5567 O O . ASN B 1 285 ? -9.016 38.375 22.047 1 92.88 285 ASN B O 1
ATOM 5571 N N . SER B 1 286 ? -7.504 37.125 23.172 1 95.06 286 SER B N 1
ATOM 5572 C CA . SER B 1 286 ? -7.203 36.312 22 1 95.06 286 SER B CA 1
ATOM 5573 C C . SER B 1 286 ? -7.688 34.875 22.172 1 95.06 286 SER B C 1
ATOM 5575 O O . SER B 1 286 ? -8.18 34.531 23.25 1 95.06 286 SER B O 1
ATOM 5577 N N . LEU B 1 287 ? -7.609 34.094 21.125 1 95.94 287 LEU B N 1
ATOM 5578 C CA . LEU B 1 287 ? -7.902 32.656 21.109 1 95.94 287 LEU B CA 1
ATOM 5579 C C . LEU B 1 287 ? -6.957 31.922 20.156 1 95.94 287 LEU B C 1
ATOM 5581 O O . LEU B 1 287 ? -6.742 32.375 19.031 1 95.94 287 LEU B O 1
ATOM 5585 N N . ILE B 1 288 ? -6.375 30.891 20.672 1 97 288 ILE B N 1
ATOM 5586 C CA . ILE B 1 288 ? -5.609 29.969 19.828 1 97 288 ILE B CA 1
ATOM 5587 C C . ILE B 1 288 ? -6.441 28.734 19.531 1 97 288 ILE B C 1
ATOM 5589 O O . ILE B 1 288 ? -6.938 28.078 20.453 1 97 288 ILE B O 1
ATOM 5593 N N . ILE B 1 289 ? -6.664 28.5 18.266 1 97.62 289 ILE B N 1
ATOM 5594 C CA . ILE B 1 289 ? -7.262 27.25 17.812 1 97.62 289 ILE B CA 1
ATOM 5595 C C . ILE B 1 289 ? -6.16 26.234 17.469 1 97.62 289 ILE B C 1
ATOM 5597 O O . ILE B 1 289 ? -5.547 26.312 16.406 1 97.62 289 ILE B O 1
ATOM 5601 N N . SER B 1 290 ? -5.883 25.375 18.391 1 96.75 290 SER B N 1
ATOM 5602 C CA . SER B 1 290 ? -4.98 24.266 18.109 1 96.75 290 SER B CA 1
ATOM 5603 C C . SER B 1 290 ? -5.652 23.219 17.234 1 96.75 290 SER B C 1
ATOM 5605 O O . SER B 1 290 ? -6.43 22.391 17.719 1 96.75 290 SER B O 1
ATOM 5607 N N . ALA B 1 291 ? 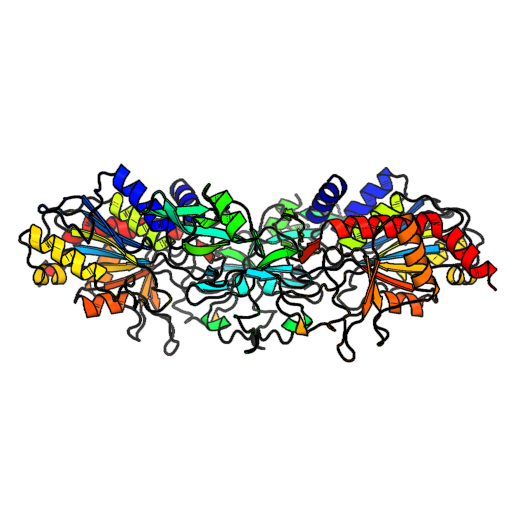-5.355 23.297 15.969 1 96.81 291 ALA B N 1
ATOM 5608 C CA . ALA B 1 291 ? -5.973 22.406 14.992 1 96.81 291 ALA B CA 1
ATOM 5609 C C . ALA B 1 291 ? -5.113 21.156 14.766 1 96.81 291 ALA B C 1
ATOM 5611 O O . ALA B 1 291 ? -4.121 21.203 14.031 1 96.81 291 ALA B O 1
ATOM 5612 N N . ASP B 1 292 ? -5.508 20.062 15.289 1 94.44 292 ASP B N 1
ATOM 5613 C CA . ASP B 1 292 ? -4.812 18.781 15.242 1 94.44 292 ASP B CA 1
ATOM 5614 C C . ASP B 1 292 ? -5.789 17.625 15.016 1 94.44 292 ASP B C 1
ATOM 5616 O O . ASP B 1 292 ? -6.797 17.516 15.719 1 94.44 292 ASP B O 1
ATOM 5620 N N . ALA B 1 293 ? -5.488 16.797 14.078 1 92.62 293 ALA B N 1
ATOM 5621 C CA . ALA B 1 293 ? -6.387 15.703 13.711 1 92.62 293 ALA B CA 1
ATOM 5622 C C . ALA B 1 293 ? -6.703 14.828 14.914 1 92.62 293 ALA B C 1
ATOM 5624 O O . ALA B 1 293 ? -5.898 14.727 15.852 1 92.62 293 ALA B O 1
ATOM 5625 N N . ASN B 1 294 ? -7.898 14.219 14.859 1 88.44 294 ASN B N 1
ATOM 5626 C CA . ASN B 1 294 ? -8.359 13.328 15.922 1 88.44 294 ASN B CA 1
ATOM 5627 C C . ASN B 1 294 ? -8.477 11.891 15.438 1 88.44 294 ASN B C 1
ATOM 5629 O O . ASN B 1 294 ? -8.688 11.648 14.242 1 88.44 294 ASN B O 1
ATOM 5633 N N . HIS B 1 295 ? -8.406 10.992 16.406 1 85.88 295 HIS B N 1
ATOM 5634 C CA . HIS B 1 295 ? -8.68 9.594 16.094 1 85.88 295 HIS B CA 1
ATOM 5635 C C . HIS B 1 295 ? -10.18 9.344 15.969 1 85.88 295 HIS B C 1
ATOM 5637 O O . HIS B 1 295 ? -10.945 9.68 16.875 1 85.88 295 HIS B O 1
ATOM 5643 N N . GLY B 1 296 ? -10.547 8.812 14.883 1 85.75 296 GLY B N 1
ATOM 5644 C CA . GLY B 1 296 ? -11.898 8.289 14.781 1 85.75 296 GLY B CA 1
ATOM 5645 C C . GLY B 1 296 ? -12.055 6.922 15.422 1 85.75 296 GLY B C 1
ATOM 5646 O O . GLY B 1 296 ? -11.062 6.223 15.664 1 85.75 296 GLY B O 1
ATOM 5647 N N . SER B 1 297 ? -13.312 6.617 15.672 1 84.38 297 SER B N 1
ATOM 5648 C CA . SER B 1 297 ? -13.578 5.277 16.188 1 84.38 297 SER B CA 1
ATOM 5649 C C . SER B 1 297 ? -13.227 4.207 15.164 1 84.38 297 SER B C 1
ATOM 5651 O O . SER B 1 297 ? -13.812 4.156 14.086 1 84.38 297 SER B O 1
ATOM 5653 N N . HIS B 1 298 ? -12.305 3.375 15.508 1 84.62 298 HIS B N 1
ATOM 5654 C CA . HIS B 1 298 ? -11.883 2.334 14.578 1 84.62 298 HIS B CA 1
ATOM 5655 C C . HIS B 1 298 ? -12.93 1.23 14.477 1 84.62 298 HIS B C 1
ATOM 5657 O O . HIS B 1 298 ? -13.367 0.688 15.492 1 84.62 298 HIS B O 1
ATOM 5663 N N . PRO B 1 299 ? -13.273 0.886 13.367 1 84.81 299 PRO B N 1
ATOM 5664 C CA . PRO B 1 299 ? -14.375 -0.062 13.195 1 84.81 299 PRO B CA 1
ATOM 5665 C C . PRO B 1 299 ? -14.039 -1.458 13.719 1 84.81 299 PRO B C 1
ATOM 5667 O O . PRO B 1 299 ? -14.938 -2.207 14.109 1 84.81 299 PRO B O 1
ATOM 5670 N N . ASN B 1 300 ? -12.797 -1.812 13.719 1 83.31 300 ASN B N 1
ATOM 5671 C CA . ASN B 1 300 ? -12.398 -3.16 14.109 1 83.31 300 ASN B CA 1
ATOM 5672 C C . ASN B 1 300 ? -11.906 -3.199 15.555 1 83.31 300 ASN B C 1
ATOM 5674 O O . ASN B 1 300 ? -11.547 -4.262 16.062 1 83.31 300 ASN B O 1
ATOM 5678 N N . TYR B 1 301 ? -11.82 -2.057 16.172 1 75.44 301 TYR B N 1
ATOM 5679 C CA . TYR B 1 301 ? -11.328 -1.966 17.531 1 75.44 301 TYR B CA 1
ATOM 5680 C C . TYR B 1 301 ? -12.234 -1.079 18.391 1 75.44 301 TYR B C 1
ATOM 5682 O O . TYR B 1 301 ? -11.75 -0.232 19.141 1 75.44 301 TYR B O 1
ATOM 5690 N N . ALA B 1 302 ? -13.43 -1.172 18.266 1 63.38 302 ALA B N 1
ATOM 5691 C CA . ALA B 1 302 ? -14.367 -0.258 18.906 1 63.38 302 ALA B CA 1
ATOM 5692 C C . ALA B 1 302 ? -14.258 -0.352 20.422 1 63.38 302 ALA B C 1
ATOM 5694 O O . ALA B 1 302 ? -14.586 0.601 21.141 1 63.38 302 ALA B O 1
ATOM 5695 N N . GLY B 1 303 ? -13.594 -1.305 20.938 1 63.09 303 GLY B N 1
ATOM 5696 C CA . GLY B 1 303 ? -13.5 -1.402 22.391 1 63.09 303 GLY B CA 1
ATOM 5697 C C . GLY B 1 303 ? -12.5 -0.436 22.984 1 63.09 303 GLY B C 1
ATOM 5698 O O . GLY B 1 303 ? -12.43 -0.288 24.203 1 63.09 303 GLY B O 1
ATOM 5699 N N . LEU B 1 304 ? -11.922 0.301 22.156 1 61.38 304 LEU B N 1
ATOM 5700 C CA . LEU B 1 304 ? -10.891 1.205 22.656 1 61.38 304 LEU B CA 1
ATOM 5701 C C . LEU B 1 304 ? -11.5 2.531 23.094 1 61.38 304 LEU B C 1
ATOM 5703 O O . LEU B 1 304 ? -10.891 3.27 23.875 1 61.38 304 LEU B O 1
ATOM 5707 N N . TYR B 1 305 ? -12.711 2.906 22.609 1 62.62 305 TYR B N 1
ATOM 5708 C CA . TYR B 1 305 ? -13.336 4.188 22.906 1 62.62 305 TYR B CA 1
ATOM 5709 C C . TYR B 1 305 ? -14.578 3.998 23.781 1 62.62 305 TYR B C 1
ATOM 5711 O O . TYR B 1 305 ? -15.188 2.926 23.781 1 62.62 305 TYR B O 1
ATOM 5719 N N . GLU B 1 306 ? -14.734 5.02 24.609 1 62.66 306 GLU B N 1
ATOM 5720 C CA . GLU B 1 306 ? -15.984 4.992 25.359 1 62.66 306 GLU B CA 1
ATOM 5721 C C . GLU B 1 306 ? -17.188 4.973 24.406 1 62.66 306 GLU B C 1
ATOM 5723 O O . GLU B 1 306 ? -17.234 5.727 23.438 1 62.66 306 GLU B O 1
ATOM 5728 N N . LYS B 1 307 ? -17.953 4.113 24.641 1 60.72 307 LYS B N 1
ATOM 5729 C CA . LYS B 1 307 ? -19.094 3.801 23.797 1 60.72 307 LYS B CA 1
ATOM 5730 C C . LYS B 1 307 ? -19.891 5.062 23.438 1 60.72 307 LYS B C 1
ATOM 5732 O O . LYS B 1 307 ? -20.344 5.223 22.297 1 60.72 307 LYS B O 1
ATOM 5737 N N . ASN B 1 308 ? -20.016 5.945 24.406 1 58.56 308 ASN B N 1
ATOM 5738 C CA . ASN B 1 308 ? -20.891 7.098 24.203 1 58.56 308 ASN B CA 1
ATOM 5739 C C . ASN B 1 308 ? -20.141 8.258 23.562 1 58.56 308 ASN B C 1
ATOM 5741 O O . ASN B 1 308 ? -20.734 9.289 23.234 1 58.56 308 ASN B O 1
ATOM 5745 N N . HIS B 1 309 ? -18.922 8.133 23.359 1 62.94 309 HIS B N 1
ATOM 5746 C CA . HIS B 1 309 ? -18.125 9.227 22.812 1 62.94 309 HIS B CA 1
ATOM 5747 C C . HIS B 1 309 ? -17.266 8.758 21.641 1 62.94 309 HIS B C 1
ATOM 5749 O O . HIS B 1 309 ? -16.109 9.148 21.531 1 62.94 309 HIS B O 1
ATOM 5755 N N . GLN B 1 310 ? -17.906 7.988 20.812 1 69.25 310 GLN B N 1
ATOM 5756 C CA . GLN B 1 310 ? -17.125 7.465 19.688 1 69.25 310 GLN B CA 1
ATOM 5757 C C . GLN B 1 310 ? -17.125 8.438 18.516 1 69.25 310 GLN B C 1
ATOM 5759 O O . GLN B 1 310 ? -18.172 8.688 17.906 1 69.25 310 GLN B O 1
ATOM 5764 N N . PRO B 1 311 ? -15.953 9.086 18.328 1 74.88 311 PRO B N 1
ATOM 5765 C CA . PRO B 1 311 ? -15.891 9.984 17.172 1 74.88 311 PRO B CA 1
ATOM 5766 C C . PRO B 1 311 ? -15.938 9.234 15.836 1 74.88 311 PRO B C 1
ATOM 5768 O O . PRO B 1 311 ? -15.172 8.281 15.633 1 74.88 311 PRO B O 1
ATOM 5771 N N . GLY B 1 312 ? -17.078 9.539 15.094 1 82.38 312 GLY B N 1
ATOM 5772 C CA . GLY B 1 312 ? -17.203 8.891 13.797 1 82.38 312 GLY B CA 1
ATOM 5773 C C . GLY B 1 312 ? -16.781 9.773 12.641 1 82.38 312 GLY B C 1
ATOM 5774 O O . GLY B 1 312 ? -16.766 11 12.766 1 82.38 312 GLY B O 1
ATOM 5775 N N . LEU B 1 313 ? -16.359 9.125 11.617 1 90.44 313 LEU B N 1
ATOM 5776 C CA . LEU B 1 313 ? -16.109 9.867 10.383 1 90.44 313 LEU B CA 1
ATOM 5777 C C . LEU B 1 313 ? -17.406 10.477 9.844 1 90.44 313 LEU B C 1
ATOM 5779 O O . LEU B 1 313 ? -18.453 9.844 9.898 1 90.44 313 LEU B O 1
ATOM 5783 N N . GLY B 1 314 ? -17.344 11.68 9.43 1 89.94 314 GLY B N 1
ATOM 5784 C CA . GLY B 1 314 ? -18.516 12.336 8.852 1 89.94 314 GLY B CA 1
ATOM 5785 C C . GLY B 1 314 ? -19.328 13.109 9.867 1 89.94 314 GLY B C 1
ATOM 5786 O O . GLY B 1 314 ? -20.391 13.633 9.547 1 89.94 314 GLY B O 1
ATOM 5787 N N . GLN B 1 315 ? -18.797 13.242 11 1 88.88 315 GLN B N 1
ATOM 5788 C CA . GLN B 1 315 ? -19.547 13.922 12.055 1 88.88 315 GLN B CA 1
ATOM 5789 C C . GLN B 1 315 ? -19.031 15.344 12.258 1 88.88 315 GLN B C 1
ATOM 5791 O O . GLN B 1 315 ? -19.312 15.977 13.281 1 88.88 315 GLN B O 1
ATOM 5796 N N . GLY B 1 316 ? -18.234 15.805 11.352 1 92.5 316 GLY B N 1
ATOM 5797 C CA . GLY B 1 316 ? -17.797 17.188 11.359 1 92.5 316 GLY B CA 1
ATOM 5798 C C . GLY B 1 316 ? -16.531 17.406 12.188 1 92.5 316 GLY B C 1
ATOM 5799 O O . GLY B 1 316 ? -15.719 16.5 12.344 1 92.5 316 GLY B O 1
ATOM 5800 N N . LEU B 1 317 ? -16.359 18.656 12.594 1 95.31 317 LEU B N 1
ATOM 5801 C CA . LEU B 1 317 ? -15.211 19.031 13.414 1 95.31 317 LEU B CA 1
ATOM 5802 C C . LEU B 1 317 ? -15.391 18.547 14.852 1 95.31 317 LEU B C 1
ATOM 5804 O O . LEU B 1 317 ? -16.5 18.578 15.383 1 95.31 317 LEU B O 1
ATOM 5808 N N . MET B 1 318 ? -14.242 18.156 15.445 1 91.75 318 MET B N 1
ATOM 5809 C CA . MET B 1 318 ? -14.312 17.625 16.812 1 91.75 318 MET B CA 1
ATOM 5810 C C . MET B 1 318 ? -13.492 18.484 17.766 1 91.75 318 MET B C 1
ATOM 5812 O O . MET B 1 318 ? -12.359 18.859 17.453 1 91.75 318 MET B O 1
ATOM 5816 N N . MET B 1 319 ? -14.094 18.766 18.906 1 89.94 319 MET B N 1
ATOM 5817 C CA . MET B 1 319 ? -13.359 19.375 20.016 1 89.94 319 MET B CA 1
ATOM 5818 C C . MET B 1 319 ? -12.82 18.297 20.953 1 89.94 319 MET B C 1
ATOM 5820 O O . MET B 1 319 ? -13.555 17.391 21.359 1 89.94 319 MET B O 1
ATOM 5824 N N . ARG B 1 320 ? -11.562 18.297 21.125 1 80.75 320 ARG B N 1
ATOM 5825 C CA . ARG B 1 320 ? -10.922 17.281 21.953 1 80.75 320 ARG B CA 1
ATOM 5826 C C . ARG B 1 320 ? -11.023 17.625 23.438 1 80.75 320 ARG B C 1
ATOM 5828 O O . ARG B 1 320 ? -10.523 18.656 23.859 1 80.75 320 ARG B O 1
ATOM 5835 N N . GLY B 1 321 ? -11.805 16.766 24.203 1 67.38 321 GLY B N 1
ATOM 5836 C CA . GLY B 1 321 ? -11.961 17.016 25.625 1 67.38 321 GLY B CA 1
ATOM 5837 C C . GLY B 1 321 ? -11.234 16 26.484 1 67.38 321 GLY B C 1
ATOM 5838 O O . GLY B 1 321 ? -11.312 14.797 26.234 1 67.38 321 GLY B O 1
ATOM 5839 N N . THR B 1 322 ? -9.781 16.156 26.734 1 60.84 322 THR B N 1
ATOM 5840 C CA . THR B 1 322 ? -9.297 15.133 27.672 1 60.84 322 THR B CA 1
ATOM 5841 C C . THR B 1 322 ? -9.039 15.734 29.047 1 60.84 322 THR B C 1
ATOM 5843 O O . THR B 1 322 ? -8.82 16.938 29.172 1 60.84 322 THR B O 1
ATOM 5846 N N . GLY B 1 323 ? -9.469 15.016 30.094 1 54.66 323 GLY B N 1
ATOM 5847 C CA . GLY B 1 323 ? -9.242 15.383 31.484 1 54.66 323 GLY B CA 1
ATOM 5848 C C . GLY B 1 323 ? -7.77 15.523 31.828 1 54.66 323 GLY B C 1
ATOM 5849 O O . GLY B 1 323 ? -7.426 16.047 32.906 1 54.66 323 GLY B O 1
ATOM 5850 N N . GLN B 1 324 ? -6.789 14.945 31.031 1 55.62 324 GLN B N 1
ATOM 5851 C CA . GLN B 1 324 ? -5.445 14.828 31.594 1 55.62 324 GLN B CA 1
ATOM 5852 C C . GLN B 1 324 ? -4.52 15.906 31.031 1 55.62 324 GLN B C 1
ATOM 5854 O O . GLN B 1 324 ? -3.305 15.719 30.969 1 55.62 324 GLN B O 1
ATOM 5859 N N . ASN B 1 325 ? -4.949 17.125 30.672 1 58.25 325 ASN B N 1
ATOM 5860 C CA . ASN B 1 325 ? -4.137 18.266 30.297 1 58.25 325 ASN B CA 1
ATOM 5861 C C . ASN B 1 325 ? -3.363 18 29 1 58.25 325 ASN B C 1
ATOM 5863 O O . ASN B 1 325 ? -2.283 18.562 28.797 1 58.25 325 ASN B O 1
ATOM 5867 N N . THR B 1 326 ? -3.682 17.062 28.203 1 69.62 326 THR B N 1
ATOM 5868 C CA . THR B 1 326 ? -3.02 16.812 26.938 1 69.62 326 THR B CA 1
ATOM 5869 C C . THR B 1 326 ? -3.689 17.594 25.812 1 69.62 326 THR B C 1
ATOM 5871 O O . THR B 1 326 ? -3.135 17.734 24.719 1 69.62 326 THR B O 1
ATOM 5874 N N . THR B 1 327 ? -4.789 18.125 26.25 1 74.06 327 THR B N 1
ATOM 5875 C CA . THR B 1 327 ? -5.523 19 25.344 1 74.06 327 THR B CA 1
ATOM 5876 C C . THR B 1 327 ? -6.113 20.188 26.094 1 74.06 327 THR B C 1
ATOM 5878 O O . THR B 1 327 ? -6.168 20.203 27.312 1 74.06 327 THR B O 1
ATOM 5881 N N . SER B 1 328 ? -6.367 21.188 25.312 1 77.56 328 SER B N 1
ATOM 5882 C CA . SER B 1 328 ? -6.887 22.422 25.906 1 77.56 328 SER B CA 1
ATOM 5883 C C . SER B 1 328 ? -8.336 22.672 25.484 1 77.56 328 SER B C 1
ATOM 5885 O O . SER B 1 328 ? -8.664 22.562 24.297 1 77.56 328 SER B O 1
ATOM 5887 N N . LEU B 1 329 ? -9.18 22.922 26.5 1 80.81 329 LEU B N 1
ATOM 5888 C CA . LEU B 1 329 ? -10.594 23.234 26.281 1 80.81 329 LEU B CA 1
ATOM 5889 C C . LEU B 1 329 ? -10.992 24.484 27.062 1 80.81 329 LEU B C 1
ATOM 5891 O O . LEU B 1 329 ? -11.852 24.422 27.938 1 80.81 329 LEU B O 1
ATOM 5895 N N . SER B 1 330 ? -10.555 25.609 26.625 1 84.5 330 SER B N 1
ATOM 5896 C CA . SER B 1 330 ? -10.93 26.844 27.297 1 84.5 330 SER B CA 1
ATOM 5897 C C . SER B 1 330 ? -12.398 27.172 27.078 1 84.5 330 SER B C 1
ATOM 5899 O O . SER B 1 330 ? -12.977 26.812 26.047 1 84.5 330 SER B O 1
ATOM 5901 N N . PHE B 1 331 ? -12.977 27.844 28.109 1 85.88 331 PHE B N 1
ATOM 5902 C CA . PHE B 1 331 ? -14.367 28.25 28 1 85.88 331 PHE B CA 1
ATOM 5903 C C . PHE B 1 331 ? -14.586 29.156 26.797 1 85.88 331 PHE B C 1
ATOM 5905 O O . PHE B 1 331 ? -15.555 28.984 26.062 1 85.88 331 PHE B O 1
ATOM 5912 N N . ARG B 1 332 ? -13.75 30.078 26.578 1 90.69 332 ARG B N 1
ATOM 5913 C CA . ARG B 1 332 ? -13.82 30.969 25.422 1 90.69 332 ARG B CA 1
ATOM 5914 C C . ARG B 1 332 ? -13.758 30.172 24.125 1 90.69 332 ARG B C 1
ATOM 5916 O O . ARG B 1 332 ? -14.484 30.484 23.172 1 90.69 332 ARG B O 1
ATOM 5923 N N . GLY B 1 333 ? -12.891 29.188 24.125 1 93.12 333 GLY B N 1
ATOM 5924 C CA . GLY B 1 333 ? -12.758 28.344 22.953 1 93.12 333 GLY B CA 1
ATOM 5925 C C . GLY B 1 333 ? -14.023 27.578 22.625 1 93.12 333 GLY B C 1
ATOM 5926 O O . GLY B 1 333 ? -14.461 27.531 21.469 1 93.12 333 GLY B O 1
ATOM 5927 N N . ILE B 1 334 ? -14.586 27.016 23.609 1 90.81 334 ILE B N 1
ATOM 5928 C CA . ILE B 1 334 ? -15.781 26.203 23.438 1 90.81 334 ILE B CA 1
ATOM 5929 C C . ILE B 1 334 ? -16.922 27.047 22.875 1 90.81 334 ILE B C 1
ATOM 5931 O O . ILE B 1 334 ? -17.562 26.672 21.891 1 90.81 334 ILE B O 1
ATOM 5935 N N . ILE B 1 335 ? -17.125 28.172 23.453 1 92.5 335 ILE B N 1
ATOM 5936 C CA . ILE B 1 335 ? -18.219 29.047 23.047 1 92.5 335 ILE B CA 1
ATOM 5937 C C . ILE B 1 335 ? -17.969 29.547 21.625 1 92.5 335 ILE B C 1
ATOM 5939 O O . ILE B 1 335 ? -18.891 29.562 20.797 1 92.5 335 ILE B O 1
ATOM 5943 N N . THR B 1 336 ? -16.797 29.938 21.391 1 95.5 336 THR B N 1
ATOM 5944 C CA . THR B 1 336 ? -16.453 30.453 20.062 1 95.5 336 THR B CA 1
ATOM 5945 C C . THR B 1 336 ? -16.688 29.391 19 1 95.5 336 THR B C 1
ATOM 5947 O O . THR B 1 336 ? -17.266 29.688 17.953 1 95.5 336 THR B O 1
ATOM 5950 N N . MET B 1 337 ? -16.25 28.156 19.25 1 95.56 337 MET B N 1
ATOM 5951 C CA . MET B 1 337 ? -16.391 27.062 18.281 1 95.56 337 MET B CA 1
ATOM 5952 C C . MET B 1 337 ? -17.859 26.75 18.016 1 95.56 337 MET B C 1
ATOM 5954 O O . MET B 1 337 ? -18.266 26.531 16.875 1 95.56 337 MET B O 1
ATOM 5958 N N . LYS B 1 338 ? -18.609 26.719 19.016 1 94.19 338 LYS B N 1
ATOM 5959 C CA . LYS B 1 338 ? -20.031 26.453 18.875 1 94.19 338 LYS B CA 1
ATOM 5960 C C . LYS B 1 338 ? -20.734 27.547 18.078 1 94.19 338 LYS B C 1
ATOM 5962 O O . LYS B 1 338 ? -21.547 27.25 17.188 1 94.19 338 LYS B O 1
ATOM 5967 N N . GLU B 1 339 ? -20.422 28.781 18.406 1 96.44 339 GLU B N 1
ATOM 5968 C CA . GLU B 1 339 ? -21.031 29.891 17.688 1 96.44 339 GLU B CA 1
ATOM 5969 C C . GLU B 1 339 ? -20.609 29.891 16.219 1 96.44 339 GLU B C 1
ATOM 5971 O O . GLU B 1 339 ? -21.422 30.109 15.336 1 96.44 339 GLU B O 1
ATOM 5976 N N . ALA B 1 340 ? -19.375 29.688 16.016 1 97.44 340 ALA B N 1
ATOM 5977 C CA . ALA B 1 340 ? -18.859 29.641 14.648 1 97.44 340 ALA B CA 1
ATOM 5978 C C . ALA B 1 340 ? -19.5 28.5 13.859 1 97.44 340 ALA B C 1
ATOM 5980 O O . ALA B 1 340 ? -19.781 28.641 12.672 1 97.44 340 ALA B O 1
ATOM 5981 N N . SER B 1 341 ? -19.641 27.359 14.484 1 97.69 341 SER B N 1
ATOM 5982 C CA . SER B 1 341 ? -20.266 26.203 13.82 1 97.69 341 SER B CA 1
ATOM 5983 C C . SER B 1 341 ? -21.703 26.516 13.406 1 97.69 341 SER B C 1
ATOM 5985 O O . SER B 1 341 ? -22.141 26.109 12.328 1 97.69 341 SER B O 1
ATOM 5987 N N . LYS B 1 342 ? -22.422 27.234 14.227 1 97.19 342 LYS B N 1
ATOM 5988 C CA . LYS B 1 342 ? -23.781 27.656 13.898 1 97.19 342 LYS B CA 1
ATOM 5989 C C . LYS B 1 342 ? -23.797 28.594 12.688 1 97.19 342 LYS B C 1
ATOM 5991 O O . LYS B 1 342 ? -24.594 28.406 11.766 1 97.19 342 LYS B O 1
ATOM 5996 N N . LEU B 1 343 ? -22.938 29.547 12.781 1 96.94 343 LEU B N 1
ATOM 5997 C CA . LEU B 1 343 ? -22.859 30.516 11.695 1 96.94 343 LEU B CA 1
ATOM 5998 C C . LEU B 1 343 ? -22.469 29.828 10.383 1 96.94 343 LEU B C 1
ATOM 6000 O O . LEU B 1 343 ? -22.938 30.234 9.312 1 96.94 343 LEU B O 1
ATOM 6004 N N . ALA B 1 344 ? -21.641 28.812 10.453 1 97.38 344 ALA B N 1
ATOM 6005 C CA . ALA B 1 344 ? -21.156 28.094 9.281 1 97.38 344 ALA B CA 1
ATOM 6006 C C . ALA B 1 344 ? -22.141 27.016 8.836 1 97.38 344 ALA B C 1
ATOM 6008 O O . ALA B 1 344 ? -22.016 26.469 7.738 1 97.38 344 ALA B O 1
ATOM 6009 N N . ASN B 1 345 ? -23.125 26.688 9.641 1 97.75 345 ASN B N 1
ATOM 6010 C CA . ASN B 1 345 ? -24.047 25.594 9.414 1 97.75 345 ASN B CA 1
ATOM 6011 C C . ASN B 1 345 ? -23.312 24.266 9.227 1 97.75 345 ASN B C 1
ATOM 6013 O O . ASN B 1 345 ? -23.516 23.578 8.227 1 97.75 345 ASN B O 1
ATOM 6017 N N . GLN B 1 346 ? -22.391 24.031 10.109 1 97.56 346 GLN B N 1
ATOM 6018 C CA . GLN B 1 346 ? -21.594 22.797 10.102 1 97.56 346 GLN B CA 1
ATOM 6019 C C . GLN B 1 346 ? -21.672 22.094 11.445 1 97.56 346 GLN B C 1
ATOM 6021 O O . GLN B 1 346 ? -21.891 22.719 12.477 1 97.56 346 GLN B O 1
ATOM 6026 N N . GLN B 1 347 ? -21.438 20.812 11.406 1 93.31 347 GLN B N 1
ATOM 6027 C CA . GLN B 1 347 ? -21.516 19.984 12.602 1 93.31 347 GLN B CA 1
ATOM 6028 C C . GLN B 1 347 ? -20.219 20.047 13.398 1 93.31 347 GLN B C 1
ATOM 6030 O O . GLN B 1 347 ? -19.125 20.062 12.82 1 93.31 347 GLN B O 1
ATOM 6035 N N . ILE B 1 348 ? -20.359 20.156 14.711 1 92.94 348 ILE B N 1
ATOM 6036 C CA . ILE B 1 348 ? -19.234 20.094 15.633 1 92.94 348 ILE B CA 1
ATOM 6037 C C . ILE B 1 348 ? -19.578 19.203 16.828 1 92.94 348 ILE B C 1
ATOM 6039 O O . ILE B 1 348 ? -20.719 19.234 17.297 1 92.94 348 ILE B O 1
ATOM 6043 N N . THR B 1 349 ? -18.656 18.359 17.172 1 86.38 349 THR B N 1
ATOM 6044 C CA . THR B 1 349 ? -18.906 17.422 18.266 1 86.38 349 THR B CA 1
ATOM 6045 C C . THR B 1 349 ? -17.812 17.547 19.328 1 86.38 349 THR B C 1
ATOM 6047 O O . THR B 1 349 ? -16.75 18.125 19.078 1 86.38 349 THR B O 1
ATOM 6050 N N . VAL B 1 350 ? -18.125 17.141 20.531 1 80.62 350 VAL B N 1
ATOM 6051 C CA . VAL B 1 350 ? -17.156 17.078 21.609 1 80.62 350 VAL B CA 1
ATOM 6052 C C . VAL B 1 350 ? -16.812 15.625 21.906 1 80.62 350 VAL B C 1
ATOM 6054 O O . VAL B 1 350 ? -17.688 14.773 21.984 1 80.62 350 VAL B O 1
ATOM 6057 N N . THR B 1 351 ? -15.555 15.375 21.859 1 74.5 351 THR B N 1
ATOM 6058 C CA . THR B 1 351 ? -15.133 14.008 22.156 1 74.5 351 THR B CA 1
ATOM 6059 C C . THR B 1 351 ? -14.359 13.953 23.469 1 74.5 351 THR B C 1
ATOM 6061 O O . THR B 1 351 ? -13.805 14.961 23.922 1 74.5 351 THR B O 1
ATOM 6064 N N . ALA B 1 352 ? -14.531 12.805 24.188 1 66.06 352 ALA B N 1
ATOM 6065 C CA . ALA B 1 352 ? -13.758 12.555 25.406 1 66.06 352 ALA B CA 1
ATOM 6066 C C . ALA B 1 352 ? -13.188 11.133 25.406 1 66.06 352 ALA B C 1
ATOM 6068 O O . ALA B 1 352 ? -13.859 10.188 24.984 1 66.06 352 ALA B O 1
ATOM 6069 N N . LYS B 1 353 ? -11.906 11.055 25.5 1 64.31 353 LYS B N 1
ATOM 6070 C CA . LYS B 1 353 ? -11.312 9.727 25.672 1 64.31 353 LYS B CA 1
ATOM 6071 C C . LYS B 1 353 ? -11.656 9.133 27.031 1 64.31 353 LYS B C 1
ATOM 6073 O O . LYS B 1 353 ? -11.961 9.867 27.969 1 64.31 353 LYS B O 1
ATOM 6078 N N . ARG B 1 354 ? -11.508 7.852 26.984 1 61.53 354 ARG B N 1
ATOM 6079 C CA . ARG B 1 354 ? -11.734 7.137 28.25 1 61.53 354 ARG B CA 1
ATOM 6080 C C . ARG B 1 354 ? -10.695 7.535 29.297 1 61.53 354 ARG B C 1
ATOM 6082 O O . ARG B 1 354 ? -9.531 7.77 28.969 1 61.53 354 ARG B O 1
ATOM 6089 N N . ASN B 1 355 ? -11.141 7.465 30.5 1 59.91 355 ASN B N 1
ATOM 6090 C CA . ASN B 1 355 ? -10.25 7.738 31.625 1 59.91 355 ASN B CA 1
ATOM 6091 C C . ASN B 1 355 ? -9.086 6.75 31.672 1 59.91 355 ASN B C 1
ATOM 6093 O O . ASN B 1 355 ? -9.273 5.562 31.391 1 59.91 355 ASN B O 1
ATOM 6097 N N . GLY B 1 356 ? -7.801 7.266 31.812 1 53.88 356 GLY B N 1
ATOM 6098 C CA . GLY B 1 356 ? -6.664 6.387 32.031 1 53.88 356 GLY B CA 1
ATOM 6099 C C . GLY B 1 356 ? -5.883 6.109 30.75 1 53.88 356 GLY B C 1
ATOM 6100 O O . GLY B 1 356 ? -4.812 5.496 30.781 1 53.88 356 GLY B O 1
ATOM 6101 N N . ARG B 1 357 ? -6.434 6.32 29.719 1 56.75 357 ARG B N 1
ATOM 6102 C CA . ARG B 1 357 ? -5.652 6.062 28.516 1 56.75 357 ARG B CA 1
ATOM 6103 C C . ARG B 1 357 ? -4.988 7.34 28.016 1 56.75 357 ARG B C 1
ATOM 6105 O O . ARG B 1 357 ? -5.625 8.398 27.953 1 56.75 357 ARG B O 1
ATOM 6112 N N . GLY B 1 358 ? -3.648 7.238 27.953 1 55.06 358 GLY B N 1
ATOM 6113 C CA . GLY B 1 358 ? -2.887 8.375 27.438 1 55.06 358 GLY B CA 1
ATOM 6114 C C . GLY B 1 358 ? -3.189 8.703 26 1 55.06 358 GLY B C 1
ATOM 6115 O O . GLY B 1 358 ? -3.586 7.82 25.219 1 55.06 358 GLY B O 1
ATOM 6116 N N . SER B 1 359 ? -3.6 9.906 25.672 1 59.72 359 SER B N 1
ATOM 6117 C CA . SER B 1 359 ? -3.68 10.367 24.297 1 59.72 359 SER B CA 1
ATOM 6118 C C . SER B 1 359 ? -2.482 11.242 23.922 1 59.72 359 SER B C 1
ATOM 6120 O O . SER B 1 359 ? -1.87 11.852 24.812 1 59.72 359 SER B O 1
ATOM 6122 N N . GLY B 1 360 ? -1.882 11.016 22.781 1 65.31 360 GLY B N 1
ATOM 6123 C CA . GLY B 1 360 ? -0.834 11.922 22.344 1 65.31 360 GLY B CA 1
ATOM 6124 C C . GLY B 1 360 ? -1.189 13.383 22.547 1 65.31 360 GLY B C 1
ATOM 6125 O O . GLY B 1 360 ? -2.367 13.734 22.656 1 65.31 360 GLY B O 1
ATOM 6126 N N . GLY B 1 361 ? -0.238 14.188 22.859 1 77.19 361 GLY B N 1
ATOM 6127 C CA . GLY B 1 361 ? -0.438 15.602 23.094 1 77.19 361 GLY B CA 1
ATOM 6128 C C . GLY B 1 361 ? -0.451 16.422 21.828 1 77.19 361 GLY B C 1
ATOM 6129 O O . GLY B 1 361 ? -0.086 15.938 20.75 1 77.19 361 GLY B O 1
ATOM 6130 N N . THR B 1 362 ? -1.134 17.578 21.938 1 85 362 THR B N 1
ATOM 6131 C CA . THR B 1 362 ? -1.147 18.547 20.859 1 85 362 THR B CA 1
ATOM 6132 C C . THR B 1 362 ? -0.296 19.766 21.219 1 85 362 THR B C 1
ATOM 6134 O O . THR B 1 362 ? 0.326 19.797 22.281 1 85 362 THR B O 1
ATOM 6137 N N . ILE B 1 363 ? -0.238 20.656 20.312 1 89.12 363 ILE B N 1
ATOM 6138 C CA . ILE B 1 363 ? 0.501 21.875 20.609 1 89.12 363 ILE B CA 1
ATOM 6139 C C . ILE B 1 363 ? -0.331 22.797 21.5 1 89.12 363 ILE B C 1
ATOM 6141 O O . ILE B 1 363 ? 0.179 23.766 22.047 1 89.12 363 ILE B O 1
ATOM 6145 N N . GLY B 1 364 ? -1.56 22.453 21.781 1 89.12 364 GLY B N 1
ATOM 6146 C CA . GLY B 1 364 ? -2.49 23.312 22.484 1 89.12 364 GLY B CA 1
ATOM 6147 C C . GLY B 1 364 ? -2.004 23.703 23.875 1 89.12 364 GLY B C 1
ATOM 6148 O O . GLY B 1 364 ? -1.738 24.875 24.141 1 89.12 364 GLY B O 1
ATOM 6149 N N . PRO B 1 365 ? -1.828 22.719 24.719 1 81.38 365 PRO B N 1
ATOM 6150 C CA . PRO B 1 365 ? -1.362 23.031 26.078 1 81.38 365 PRO B CA 1
ATOM 6151 C C . PRO B 1 365 ? -0.032 23.781 26.078 1 81.38 365 PRO B C 1
ATOM 6153 O O . PRO B 1 365 ? 0.179 24.656 26.922 1 81.38 365 PRO B O 1
ATOM 6156 N N . LYS B 1 366 ? 0.766 23.516 25.141 1 82.38 366 LYS B N 1
ATOM 6157 C CA . LYS B 1 366 ? 2.066 24.172 25.047 1 82.38 366 LYS B CA 1
ATOM 6158 C C . LYS B 1 366 ? 1.913 25.656 24.703 1 82.38 366 LYS B C 1
ATOM 6160 O O . LYS B 1 366 ? 2.527 26.516 25.344 1 82.38 366 LYS B O 1
ATOM 6165 N N . MET B 1 367 ? 1.097 25.812 23.781 1 87.94 367 MET B N 1
ATOM 6166 C CA . MET B 1 367 ? 0.863 27.188 23.375 1 87.94 367 MET B CA 1
ATOM 6167 C C . MET B 1 367 ? 0.121 27.953 24.469 1 87.94 367 MET B C 1
ATOM 6169 O O . MET B 1 367 ? 0.336 29.156 24.641 1 87.94 367 MET B O 1
ATOM 6173 N N . GLU B 1 368 ? -0.688 27.266 25.203 1 84.38 368 GLU B N 1
ATOM 6174 C CA . GLU B 1 368 ? -1.47 27.891 26.266 1 84.38 368 GLU B CA 1
ATOM 6175 C C . GLU B 1 368 ? -0.573 28.375 27.406 1 84.38 368 GLU B C 1
ATOM 6177 O O . GLU B 1 368 ? -0.604 29.547 27.766 1 84.38 368 GLU B O 1
ATOM 6182 N N . PHE B 1 369 ? 0.203 27.516 27.875 1 82.38 369 PHE B N 1
ATOM 6183 C CA . PHE B 1 369 ? 0.983 27.859 29.062 1 82.38 369 PHE B CA 1
ATOM 6184 C C . PHE B 1 369 ? 2.111 28.828 28.703 1 82.38 369 PHE B C 1
ATOM 6186 O O . PHE B 1 369 ? 2.451 29.703 29.5 1 82.38 369 PHE B O 1
ATOM 6193 N N . LEU B 1 370 ? 2.684 28.75 27.516 1 86.06 370 LEU B N 1
ATOM 6194 C CA . LEU B 1 370 ? 3.803 29.594 27.125 1 86.06 370 LEU B CA 1
ATOM 6195 C C . LEU B 1 370 ? 3.33 31.016 26.844 1 86.06 370 LEU B C 1
ATOM 6197 O O . LEU B 1 370 ? 4.051 31.984 27.109 1 86.06 370 LEU B O 1
ATOM 6201 N N . ASN B 1 371 ? 2.107 31.078 26.375 1 89.44 371 ASN B N 1
ATOM 6202 C CA . ASN B 1 371 ? 1.685 32.375 25.891 1 89.44 371 ASN B CA 1
ATOM 6203 C C . ASN B 1 371 ? 0.591 32.969 26.766 1 89.44 371 ASN B C 1
ATOM 6205 O O . ASN B 1 371 ? 0.311 34.188 26.672 1 89.44 371 ASN B O 1
ATOM 6209 N N . GLY B 1 372 ? 0.026 32.188 27.609 1 89.12 372 GLY B N 1
ATOM 6210 C CA . GLY B 1 372 ? -1.053 32.719 28.438 1 89.12 372 GLY B CA 1
ATOM 6211 C C . GLY B 1 372 ? -2.289 33.094 27.656 1 89.12 372 GLY B C 1
ATOM 6212 O O . GLY B 1 372 ? -2.932 34.094 27.938 1 89.12 372 GLY B O 1
ATOM 6213 N N . MET B 1 373 ? -2.584 32.438 26.609 1 92.12 373 MET B N 1
ATOM 6214 C CA . MET B 1 373 ? -3.75 32.656 25.766 1 92.12 373 MET B CA 1
ATOM 6215 C C . MET B 1 373 ? -4.727 31.5 25.875 1 92.12 373 MET B C 1
ATOM 6217 O O . MET B 1 373 ? -4.309 30.344 26.031 1 92.12 373 MET B O 1
ATOM 6221 N N . PRO B 1 374 ? -6.031 31.766 25.859 1 92.62 374 PRO B N 1
ATOM 6222 C CA . PRO B 1 374 ? -6.973 30.656 25.781 1 92.62 374 PRO B CA 1
ATOM 6223 C C . PRO B 1 374 ? -6.785 29.812 24.516 1 92.62 374 PRO B C 1
ATOM 6225 O O . PRO B 1 374 ? -6.496 30.344 23.453 1 92.62 374 PRO B O 1
ATOM 6228 N N . VAL B 1 375 ? -6.918 28.516 24.703 1 93.69 375 VAL B N 1
ATOM 6229 C CA . VAL B 1 375 ? -6.688 27.594 23.594 1 93.69 375 VAL B CA 1
ATOM 6230 C C . VAL B 1 375 ? -7.844 26.609 23.5 1 93.69 375 VAL B C 1
ATOM 6232 O O . VAL B 1 375 ? -8.469 26.266 24.516 1 93.69 375 VAL B O 1
ATOM 6235 N N . ILE B 1 376 ? -8.219 26.25 22.312 1 93.81 376 ILE B N 1
ATOM 6236 C CA . ILE B 1 376 ? -9.164 25.156 22.062 1 93.81 376 ILE B CA 1
ATOM 6237 C C . ILE B 1 376 ? -8.547 24.156 21.094 1 93.81 376 ILE B C 1
ATOM 6239 O O . ILE B 1 376 ? -7.992 24.547 20.062 1 93.81 376 ILE B O 1
ATOM 6243 N N . ASP B 1 377 ? -8.594 22.891 21.438 1 94.06 377 ASP B N 1
ATOM 6244 C CA . ASP B 1 377 ? -8.109 21.828 20.562 1 94.06 377 ASP B CA 1
ATOM 6245 C C . ASP B 1 377 ? -9.242 21.266 19.703 1 94.06 377 ASP B C 1
ATOM 6247 O O . ASP B 1 377 ? -10.258 20.797 20.234 1 94.06 377 ASP B O 1
ATOM 6251 N N . VAL B 1 378 ? -9.047 21.312 18.391 1 94.88 378 VAL B N 1
ATOM 6252 C CA . VAL B 1 378 ? -10.055 20.781 17.484 1 94.88 378 VAL B CA 1
ATOM 6253 C C . VAL B 1 378 ? -9.367 20 16.359 1 94.88 378 VAL B C 1
ATOM 6255 O O . VAL B 1 378 ? -8.18 20.188 16.094 1 94.88 378 VAL B O 1
ATOM 6258 N N . GLY B 1 379 ? -10.062 19.156 15.688 1 94.69 379 GLY B N 1
ATOM 6259 C CA . GLY B 1 379 ? -9.547 18.453 14.523 1 94.69 379 GLY B CA 1
ATOM 6260 C C . GLY B 1 379 ? -10.531 17.438 13.953 1 94.69 379 GLY B C 1
ATOM 6261 O O . GLY B 1 379 ? -11.391 16.922 14.672 1 94.69 379 GLY B O 1
ATOM 6262 N N . SER B 1 380 ? -10.398 17.188 12.711 1 95 380 SER B N 1
ATOM 6263 C CA . SER B 1 380 ? -11.242 16.203 12.055 1 95 380 SER B CA 1
ATOM 6264 C C . SER B 1 380 ? -10.852 14.781 12.469 1 95 380 SER B C 1
ATOM 6266 O O . SER B 1 380 ? -9.664 14.484 12.656 1 95 380 SER B O 1
ATOM 6268 N N . PRO B 1 381 ? -11.859 13.914 12.562 1 92.56 381 PRO B N 1
ATOM 6269 C CA . PRO B 1 381 ? -11.547 12.516 12.859 1 92.56 381 PRO B CA 1
ATOM 6270 C C . PRO B 1 381 ? -10.984 11.766 11.656 1 92.56 381 PRO B C 1
ATOM 6272 O O . PRO B 1 381 ? -11.352 12.062 10.516 1 92.56 381 PRO B O 1
ATOM 6275 N N . MET B 1 382 ? -10.125 10.82 11.922 1 93.56 382 MET B N 1
ATOM 6276 C CA . MET B 1 382 ? -9.562 10.016 10.844 1 93.56 382 MET B CA 1
ATOM 6277 C C . MET B 1 382 ? -9.18 8.625 11.344 1 93.56 382 MET B C 1
ATOM 6279 O O . MET B 1 382 ? -9.125 8.391 12.547 1 93.56 382 MET B O 1
ATOM 6283 N N . LEU B 1 383 ? -9 7.727 10.445 1 91.75 383 LEU B N 1
ATOM 6284 C CA . LEU B 1 383 ? -8.531 6.371 10.719 1 91.75 383 LEU B CA 1
ATOM 6285 C C . LEU B 1 383 ? -7.102 6.18 10.219 1 91.75 383 LEU B C 1
ATOM 6287 O O . LEU B 1 383 ? -6.691 6.812 9.242 1 91.75 383 LEU B O 1
ATOM 6291 N N . GLY B 1 384 ? -6.418 5.332 10.883 1 90.12 384 GLY B N 1
ATOM 6292 C CA . GLY B 1 384 ? -5.074 4.984 10.445 1 90.12 384 GLY B CA 1
ATOM 6293 C C . GLY B 1 384 ? -4.066 6.09 10.672 1 90.12 384 GLY B C 1
ATOM 6294 O O . GLY B 1 384 ? -3.098 6.219 9.922 1 90.12 384 GLY B O 1
ATOM 6295 N N . MET B 1 385 ? -4.27 6.871 11.68 1 90.75 385 MET B N 1
ATOM 6296 C CA . MET B 1 385 ? -3.385 7.992 11.984 1 90.75 385 MET B CA 1
ATOM 6297 C C . MET B 1 385 ? -1.942 7.52 12.133 1 90.75 385 MET B C 1
ATOM 6299 O O . MET B 1 385 ? -1.69 6.465 12.719 1 90.75 385 MET B O 1
ATOM 6303 N N . HIS B 1 386 ? -0.975 8.289 11.609 1 89.5 386 HIS B N 1
ATOM 6304 C CA . HIS B 1 386 ? 0.466 8.078 11.695 1 89.5 386 HIS B CA 1
ATOM 6305 C C . HIS B 1 386 ? 0.912 6.938 10.789 1 89.5 386 HIS B C 1
ATOM 6307 O O . HIS B 1 386 ? 2.045 6.461 10.898 1 89.5 386 HIS B O 1
ATOM 6313 N N . SER B 1 387 ? 0.019 6.477 9.953 1 89.88 387 SER B N 1
ATOM 6314 C CA . SER B 1 387 ? 0.397 5.535 8.898 1 89.88 387 SER B CA 1
ATOM 6315 C C . SER B 1 387 ? 0.646 6.254 7.582 1 89.88 387 SER B C 1
ATOM 6317 O O . SER B 1 387 ? 0.421 7.461 7.473 1 89.88 387 SER B O 1
ATOM 6319 N N . TYR B 1 388 ? 1.115 5.48 6.625 1 89.94 388 TYR B N 1
ATOM 6320 C CA . TYR B 1 388 ? 1.366 6.047 5.305 1 89.94 388 TYR B CA 1
ATOM 6321 C C . TYR B 1 388 ? 0.083 6.113 4.484 1 89.94 388 TYR B C 1
ATOM 6323 O O . TYR B 1 388 ? 0.101 6.531 3.322 1 89.94 388 TYR B O 1
ATOM 6331 N N . ARG B 1 389 ? -1.013 5.727 5.141 1 93.31 389 ARG B N 1
ATOM 6332 C CA . ARG B 1 389 ? -2.314 5.906 4.508 1 93.31 389 ARG B CA 1
ATOM 6333 C C . ARG B 1 389 ? -3.406 6.129 5.547 1 93.31 389 ARG B C 1
ATOM 6335 O O . ARG B 1 389 ? -3.816 5.188 6.234 1 93.31 389 ARG B O 1
ATOM 6342 N N . GLU B 1 390 ? -3.859 7.254 5.574 1 95.38 390 GLU B N 1
ATOM 6343 C CA . GLU B 1 390 ? -4.906 7.664 6.508 1 95.38 390 GLU B CA 1
ATOM 6344 C C . GLU B 1 390 ? -6.223 7.914 5.777 1 95.38 390 GLU B C 1
ATOM 6346 O O . GLU B 1 390 ? -6.242 8.109 4.562 1 95.38 390 GLU B O 1
ATOM 6351 N N . THR B 1 391 ? -7.352 7.836 6.582 1 95.38 391 THR B N 1
ATOM 6352 C CA . THR B 1 391 ? -8.672 7.969 5.969 1 95.38 391 THR B CA 1
ATOM 6353 C C . THR B 1 391 ? -9.547 8.914 6.777 1 95.38 391 THR B C 1
ATOM 6355 O O . THR B 1 391 ? -9.586 8.844 8.008 1 95.38 391 THR B O 1
ATOM 6358 N N . MET B 1 392 ? -10.188 9.773 6.094 1 95.94 392 MET B N 1
ATOM 6359 C CA . MET B 1 392 ? -11.211 10.633 6.691 1 95.94 392 MET B CA 1
ATOM 6360 C C . MET B 1 392 ? -12.445 10.703 5.805 1 95.94 392 MET B C 1
ATOM 6362 O O . MET B 1 392 ? -12.43 10.219 4.672 1 95.94 392 MET B O 1
ATOM 6366 N N . CYS B 1 393 ? -13.539 11.188 6.332 1 94.56 393 CYS B N 1
ATOM 6367 C CA . CYS B 1 393 ? -14.68 11.539 5.496 1 94.56 393 CYS B CA 1
ATOM 6368 C C . CYS B 1 393 ? -14.469 12.891 4.82 1 94.56 393 CYS B C 1
ATOM 6370 O O . CYS B 1 393 ? -14.125 13.875 5.484 1 94.56 393 CYS B O 1
ATOM 6372 N N . TYR B 1 394 ? -14.727 12.961 3.537 1 95.06 394 TYR B N 1
ATOM 6373 C CA . TYR B 1 394 ? -14.422 14.195 2.818 1 95.06 394 TYR B CA 1
ATOM 6374 C C . TYR B 1 394 ? -15.32 15.336 3.289 1 95.06 394 TYR B C 1
ATOM 6376 O O . TYR B 1 394 ? -14.969 16.516 3.162 1 95.06 394 TYR B O 1
ATOM 6384 N N . LYS B 1 395 ? -16.469 15.062 3.898 1 94.38 395 LYS B N 1
ATOM 6385 C CA . LYS B 1 395 ? -17.375 16.094 4.398 1 94.38 395 LYS B CA 1
ATOM 6386 C C . LYS B 1 395 ? -16.781 16.812 5.598 1 94.38 395 LYS B C 1
ATOM 6388 O O . LYS B 1 395 ? -17.094 17.984 5.852 1 94.38 395 LYS B O 1
ATOM 6393 N N . ASP B 1 396 ? -15.953 16.109 6.301 1 96.25 396 ASP B N 1
ATOM 6394 C CA . ASP B 1 396 ? -15.352 16.719 7.488 1 96.25 396 ASP B CA 1
ATOM 6395 C C . ASP B 1 396 ? -14.367 17.828 7.105 1 96.25 396 ASP B C 1
ATOM 6397 O O . ASP B 1 396 ? -14.102 18.719 7.898 1 96.25 396 ASP B O 1
ATOM 6401 N N . LEU B 1 397 ? -13.836 17.719 5.895 1 97.25 397 LEU B N 1
ATOM 6402 C CA . LEU B 1 397 ? -12.945 18.75 5.375 1 97.25 397 LEU B CA 1
ATOM 6403 C C . LEU B 1 397 ? -13.648 20.094 5.316 1 97.25 397 LEU B C 1
ATOM 6405 O O . LEU B 1 397 ? -13.125 21.094 5.801 1 97.25 397 LEU B O 1
ATOM 6409 N N . LYS B 1 398 ? -14.82 20.094 4.773 1 97.12 398 LYS B N 1
ATOM 6410 C CA . LYS B 1 398 ? -15.586 21.328 4.645 1 97.12 398 LYS B CA 1
ATOM 6411 C C . LYS B 1 398 ? -16.016 21.859 6.016 1 97.12 398 LYS B C 1
ATOM 6413 O O . LYS B 1 398 ? -16.016 23.078 6.246 1 97.12 398 LYS B O 1
ATOM 6418 N N . ALA B 1 399 ? -16.391 20.984 6.828 1 97.56 399 ALA B N 1
ATOM 6419 C CA . ALA B 1 399 ? -16.797 21.391 8.172 1 97.56 399 ALA B CA 1
ATOM 6420 C C . ALA B 1 399 ? -15.656 22.109 8.891 1 97.56 399 ALA B C 1
ATOM 6422 O O . ALA B 1 399 ? -15.867 23.188 9.461 1 97.56 399 ALA B O 1
ATOM 6423 N N . GLN B 1 400 ? -14.5 21.516 8.875 1 98.06 400 GLN B N 1
ATOM 6424 C CA . GLN B 1 400 ? -13.359 22.125 9.547 1 98.06 400 GLN B CA 1
ATOM 6425 C C . GLN B 1 400 ? -13.016 23.484 8.922 1 98.06 400 GLN B C 1
ATOM 6427 O O . GLN B 1 400 ? -12.812 24.469 9.633 1 98.06 400 GLN B O 1
ATOM 6432 N N . LEU B 1 401 ? -12.953 23.5 7.609 1 98.44 401 LEU B N 1
ATOM 6433 C CA . LEU B 1 401 ? -12.625 24.734 6.91 1 98.44 401 LEU B CA 1
ATOM 6434 C C . LEU B 1 401 ? -13.617 25.844 7.262 1 98.44 401 LEU B C 1
ATOM 6436 O O . LEU B 1 401 ? -13.219 26.953 7.637 1 98.44 401 LEU B O 1
ATOM 6440 N N . ASP B 1 402 ? -14.891 25.562 7.172 1 98.38 402 ASP B N 1
ATOM 6441 C CA . ASP B 1 402 ? -15.93 26.578 7.359 1 98.38 402 ASP B CA 1
ATOM 6442 C C . ASP B 1 402 ? -15.945 27.078 8.805 1 98.38 402 ASP B C 1
ATOM 6444 O O . ASP B 1 402 ? -16.078 28.281 9.047 1 98.38 402 ASP B O 1
ATOM 6448 N N . ILE B 1 403 ? -15.812 26.203 9.734 1 98.44 403 ILE B N 1
ATOM 6449 C CA . ILE B 1 403 ? -15.883 26.594 11.133 1 98.44 403 ILE B CA 1
ATOM 6450 C C . ILE B 1 403 ? -14.695 27.484 11.477 1 98.44 403 ILE B C 1
ATOM 6452 O O . ILE B 1 403 ? -14.852 28.516 12.141 1 98.44 403 ILE B O 1
ATOM 6456 N N . ILE B 1 404 ? -13.516 27.125 11.031 1 98.31 404 ILE B N 1
ATOM 6457 C CA . ILE B 1 404 ? -12.336 27.953 11.289 1 98.31 404 ILE B CA 1
ATOM 6458 C C . ILE B 1 404 ? -12.484 29.297 10.594 1 98.31 404 ILE B C 1
ATOM 6460 O O . ILE B 1 404 ? -12.195 30.344 11.188 1 98.31 404 ILE B O 1
ATOM 6464 N N . LYS B 1 405 ? -12.961 29.266 9.383 1 98 405 LYS B N 1
ATOM 6465 C CA . LYS B 1 405 ? -13.164 30.5 8.625 1 98 405 LYS B CA 1
ATOM 6466 C C . LYS B 1 405 ? -14.125 31.438 9.352 1 98 405 LYS B C 1
ATOM 6468 O O . LYS B 1 405 ? -13.836 32.625 9.5 1 98 405 LYS B O 1
ATOM 6473 N N . TYR B 1 406 ? -15.164 30.922 9.812 1 97.88 406 TYR B N 1
ATOM 6474 C CA . TYR B 1 406 ? -16.172 31.75 10.469 1 97.88 406 TYR B CA 1
ATOM 6475 C C . TYR B 1 406 ? -15.688 32.219 11.836 1 97.88 406 TYR B C 1
ATOM 6477 O O . TYR B 1 406 ? -16.172 33.219 12.359 1 97.88 406 TYR B O 1
ATOM 6485 N N . THR B 1 407 ? -14.789 31.469 12.43 1 97.56 407 THR B N 1
ATOM 6486 C CA . THR B 1 407 ? -14.156 31.953 13.648 1 97.56 407 THR B CA 1
ATOM 6487 C C . THR B 1 407 ? -13.32 33.188 13.367 1 97.56 407 THR B C 1
ATOM 6489 O O . THR B 1 407 ? -13.445 34.219 14.062 1 97.56 407 THR B O 1
ATOM 6492 N N . TYR B 1 408 ? -12.531 33.156 12.344 1 96.56 408 TYR B N 1
ATOM 6493 C CA . TYR B 1 408 ? -11.742 34.312 11.961 1 96.56 408 TYR B CA 1
ATOM 6494 C C . TYR B 1 408 ? -12.641 35.5 11.688 1 96.56 408 TYR B C 1
ATOM 6496 O O . TYR B 1 408 ? -12.328 36.625 12.109 1 96.56 408 TYR B O 1
ATOM 6504 N N . LEU B 1 409 ? -13.766 35.312 11.078 1 95.12 409 LEU B N 1
ATOM 6505 C CA . LEU B 1 409 ? -14.625 36.375 10.578 1 95.12 409 LEU B CA 1
ATOM 6506 C C . LEU B 1 409 ? -15.422 37 11.719 1 95.12 409 LEU B C 1
ATOM 6508 O O . LEU B 1 409 ? -15.75 38.188 11.664 1 95.12 409 LEU B O 1
ATOM 6512 N N . ASN B 1 410 ? -15.664 36.219 12.773 1 94.38 410 ASN B N 1
ATOM 6513 C CA . ASN B 1 410 ? -16.688 36.688 13.695 1 94.38 410 ASN B CA 1
ATOM 6514 C C . ASN B 1 410 ? -16.172 36.719 15.133 1 94.38 410 ASN B C 1
ATOM 6516 O O . ASN B 1 410 ? -16.922 37.062 16.062 1 94.38 410 ASN B O 1
ATOM 6520 N N . TYR B 1 411 ? -14.992 36.438 15.367 1 94.81 411 TYR B N 1
ATOM 6521 C CA . TYR B 1 411 ? -14.469 36.281 16.719 1 94.81 411 TYR B CA 1
ATOM 6522 C C . TYR B 1 411 ? -14.719 37.531 17.547 1 94.81 411 TYR B C 1
ATOM 6524 O O . TYR B 1 411 ? -15.117 37.438 18.719 1 94.81 411 TYR B O 1
ATOM 6532 N N . ALA B 1 412 ? -14.438 38.75 16.984 1 91.69 412 ALA B N 1
ATOM 6533 C CA . ALA B 1 412 ? -14.617 40 17.719 1 91.69 412 ALA B CA 1
ATOM 6534 C C . ALA B 1 412 ? -16.047 40.156 18.219 1 91.69 412 ALA B C 1
ATOM 6536 O O . ALA B 1 412 ? -16.281 40.562 19.359 1 91.69 412 ALA B O 1
ATOM 6537 N N . ASP B 1 413 ? -16.953 39.781 17.375 1 92.56 413 ASP B N 1
ATOM 6538 C CA . ASP B 1 413 ? -18.359 39.875 17.75 1 92.56 413 ASP B CA 1
ATOM 6539 C C 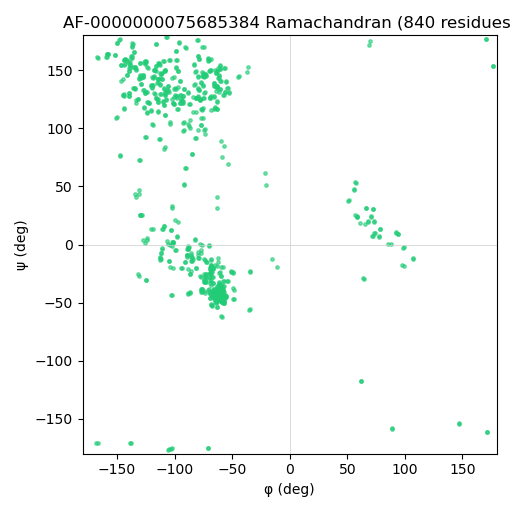. ASP B 1 413 ? -18.703 38.844 18.828 1 92.56 413 ASP B C 1
ATOM 6541 O O . ASP B 1 413 ? -19.453 39.156 19.75 1 92.56 413 ASP B O 1
ATOM 6545 N N . ILE B 1 414 ? -18.125 37.656 18.719 1 92.38 414 ILE B N 1
ATOM 6546 C CA . ILE B 1 414 ? -18.375 36.594 19.688 1 92.38 414 ILE B CA 1
ATOM 6547 C C . ILE B 1 414 ? -17.797 37 21.047 1 92.38 414 ILE B C 1
ATOM 6549 O O . ILE B 1 414 ? -18.469 36.844 22.078 1 92.38 414 ILE B O 1
ATOM 6553 N N . LEU B 1 415 ? -16.641 37.531 21.031 1 90.81 415 LEU B N 1
ATOM 6554 C CA . LEU B 1 415 ? -15.977 37.969 22.25 1 90.81 415 LEU B CA 1
ATOM 6555 C C . LEU B 1 415 ? -16.766 39.062 22.938 1 90.81 415 LEU B C 1
ATOM 6557 O O . LEU B 1 415 ? -16.906 39.094 24.156 1 90.81 415 LEU B O 1
ATOM 6561 N N . ALA B 1 416 ? -17.234 40.062 22.188 1 88.75 416 ALA B N 1
ATOM 6562 C CA . ALA B 1 416 ? -18.016 41.188 22.719 1 88.75 416 ALA B CA 1
ATOM 6563 C C . ALA B 1 416 ? -19.281 40.688 23.422 1 88.75 416 ALA B C 1
ATOM 6565 O O . ALA B 1 416 ? -19.688 41.25 24.438 1 88.75 416 ALA B O 1
ATOM 6566 N N . ARG B 1 417 ? -19.844 39.688 22.906 1 89.06 417 ARG B N 1
ATOM 6567 C CA . ARG B 1 417 ? -21.062 39.125 23.484 1 89.06 417 ARG B CA 1
ATOM 6568 C C . ARG B 1 417 ? -20.75 38.375 24.781 1 89.06 417 ARG B C 1
ATOM 6570 O O . ARG B 1 417 ? -21.594 38.312 25.672 1 89.06 417 ARG B O 1
ATOM 6577 N N . MET B 1 418 ? -19.562 37.812 24.797 1 84.19 418 MET B N 1
ATOM 6578 C CA . MET B 1 418 ? -19.141 37.094 25.984 1 84.19 418 MET B CA 1
ATOM 6579 C C . MET B 1 418 ? -18.859 38.062 27.125 1 84.19 418 MET B C 1
ATOM 6581 O O . MET B 1 418 ? -19.141 37.75 28.297 1 84.19 418 MET B O 1
ATOM 6585 N N . ASP B 1 419 ? -18.281 39.156 26.859 1 72.75 419 ASP B N 1
ATOM 6586 C CA . ASP B 1 419 ? -17.891 40.156 27.844 1 72.75 419 ASP B CA 1
ATOM 6587 C C . ASP B 1 419 ? -19.094 40.969 28.297 1 72.75 419 ASP B C 1
ATOM 6589 O O . ASP B 1 419 ? -19.078 41.531 29.391 1 72.75 419 ASP B O 1
ATOM 6593 N N . GLY B 1 420 ? -19.984 41.312 27.453 1 55.22 420 GLY B N 1
ATOM 6594 C CA . GLY B 1 420 ? -21.141 42.031 27.922 1 55.22 420 GLY B CA 1
ATOM 6595 C C . GLY B 1 420 ? -21.828 41.375 29.094 1 55.22 420 GLY B C 1
ATOM 6596 O O . GLY B 1 420 ? -22.719 41.969 29.719 1 55.22 420 GLY B O 1
ATOM 6597 N N . ASN B 1 421 ? -21.641 40.125 29.266 1 41.28 421 ASN B N 1
ATOM 6598 C CA . ASN B 1 421 ? -22.234 39.5 30.453 1 41.28 421 ASN B CA 1
ATOM 6599 C C . ASN B 1 421 ? -21.375 39.781 31.688 1 41.28 421 ASN B C 1
ATOM 6601 O O . ASN B 1 421 ? -21.656 39.25 32.781 1 41.28 421 ASN B O 1
ATOM 6605 N N . ASN B 1 422 ? -20.172 40.281 31.625 1 35.06 422 ASN B N 1
ATOM 6606 C CA . ASN B 1 422 ? -19.656 40.75 32.906 1 35.06 422 ASN B CA 1
ATOM 6607 C C . ASN B 1 422 ? -20.078 42.188 33.156 1 35.06 422 ASN B C 1
ATOM 6609 O O . ASN B 1 422 ? -20.047 43.031 32.25 1 35.06 422 ASN B O 1
#

Organism: Trichomonas vaginalis (strain ATCC PRA-98 / G3) (NCBI:txid412133)

Nearest PDB structures (foldseek):
  7dde-assembly1_C  TM=9.467E-01  e=8.684E-46  Schizosaccharomyces pombe 972h-
  4dyo-assembly1_A  TM=9.490E-01  e=7.949E-44  Homo sapiens
  3vat-assembly1_A  TM=9.523E-01  e=7.606E-43  Bos taurus
  5jh9-assembly1_B  TM=9.244E-01  e=1.552E-42  Saccharomyces cerevisiae S288C
  5jh9-assembly1_D  TM=9.161E-01  e=5.489E-41  Saccharomyces cerevisiae S288C

Solvent-accessible surface area (backbone atoms only — not comparable to full-atom values): 42722 Å² total; per-residue (Å²): 110,66,66,59,51,53,48,34,52,49,49,59,60,42,60,49,50,43,33,51,48,58,52,51,50,53,56,37,45,76,68,67,34,41,85,48,45,88,92,60,68,69,88,64,69,65,45,38,30,31,37,69,48,90,55,33,16,36,39,36,38,39,50,57,71,49,60,18,33,42,31,37,37,30,28,50,42,45,43,40,41,23,52,40,92,71,36,71,46,75,53,95,54,32,27,30,35,35,41,40,74,33,50,68,55,45,71,72,55,45,46,51,39,50,26,19,44,34,36,39,40,31,28,54,54,96,89,37,85,41,77,43,82,45,67,58,90,43,66,54,33,32,27,68,36,67,46,52,84,66,34,67,59,33,24,60,40,88,73,65,39,62,78,51,61,51,41,31,42,58,39,44,57,86,52,82,54,66,58,56,52,48,16,60,74,64,70,47,64,55,85,32,56,74,50,72,54,42,33,44,24,72,66,70,64,44,48,73,58,91,62,34,31,36,23,50,45,46,55,19,38,53,40,38,48,30,47,52,51,21,53,72,74,35,62,63,54,55,21,29,38,35,42,37,31,19,20,46,56,71,66,70,8,83,41,84,42,10,68,68,28,60,61,63,60,51,49,51,50,54,53,28,73,55,62,85,42,57,62,70,57,24,30,68,54,27,41,35,38,22,30,43,59,34,75,24,56,42,88,54,47,54,83,73,44,38,82,92,36,55,43,45,65,63,51,20,22,28,34,46,45,47,94,80,64,38,34,20,71,28,70,68,36,53,54,47,52,53,52,12,18,60,76,50,71,38,51,69,40,76,35,43,70,43,87,89,58,89,64,84,66,56,63,23,40,53,47,21,71,78,60,61,28,47,20,22,25,29,24,40,31,26,38,10,59,47,27,62,34,19,37,29,26,54,64,15,53,55,23,42,22,40,26,54,23,36,34,58,53,38,42,53,62,52,50,52,60,60,49,68,74,104,109,65,66,58,51,52,46,34,53,49,50,59,58,42,60,48,50,42,33,50,48,56,52,51,50,54,56,38,45,77,68,68,34,40,84,48,44,89,91,60,68,67,89,64,69,63,45,36,32,30,38,71,47,93,55,34,16,36,37,37,40,39,50,58,71,51,60,18,33,41,30,37,36,28,26,49,42,46,41,38,42,24,53,39,92,72,35,71,47,75,54,96,54,33,29,30,36,34,42,38,75,34,48,69,53,44,68,72,56,45,45,53,38,49,25,19,45,34,37,38,40,31,27,55,54,96,87,36,85,41,78,43,82,44,67,58,89,42,65,56,34,33,26,68,38,69,47,52,84,67,32,70,59,33,29,55,39,88,74,64,41,60,76,50,59,51,40,32,43,56,39,44,56,86,53,81,54,65,61,54,52,50,16,62,75,65,70,48,64,54,86,31,55,74,49,73,54,41,32,44,25,73,67,71,64,44,48,73,60,92,63,34,31,36,25,50,45,47,54,19,40,54,39,38,48,29,48,50,54,21,52,71,74,35,63,63,55,55,21,29,37,34,40,35,32,20,20,46,57,71,65,70,9,83,41,82,43,9,68,68,27,60,60,63,60,52,50,50,49,54,55,28,73,56,62,84,42,58,61,70,58,24,30,69,53,26,40,34,38,23,31,43,58,35,74,25,56,45,90,54,50,53,84,74,44,38,81,91,34,56,42,45,66,62,52,20,22,28,34,46,45,47,93,79,65,38,35,19,73,27,69,69,35,52,53,46,51,53,52,14,18,60,77,49,72,39,51,69,41,77,33,44,69,45,88,90,59,87,64,83,66,56,62,22,40,52,46,21,70,77,59,60,29,49,20,22,24,29,24,40,33,26,39,10,60,46,27,61,34,20,37,28,26,54,63,17,54,55,25,42,21,40,26,54,23,37,34,56,53,38,42,55,63,52,50,52,61,60,49,68,73,103